Protein AF-0000000066495903 (afdb_homodimer)

Nearest PDB structures (foldseek):
  6xns-assembly1_A  TM=2.912E-01  e=2.378E+00  synthetic construct
  6xns-assembly1_B  TM=2.172E-01  e=1.341E+00  synthetic construct
  6xns-assembly2_F  TM=2.057E-01  e=2.689E+00  synthetic construct
  6xns-assembly2_D  TM=1.810E-01  e=4.049E+00  synthetic construct
  6xns-assembly1_A  TM=2.595E-01  e=2.018E+00  synthetic construct

Sequence (1382 aa):
MELNKRRVPLDKRKRTEISCDKCKSRKQKCNRVLGEPQCRYCQTHGILCSTTKPRKQRLYGSDETLRNRLTLLESLVKGLVPDANLSSNDEMVKLGKSLGIPLPIDETATDAEAKHETSVAQEDEYSLSLFPDQQGQIQYIGPSSSFEFHRKLRMLLGSYVNFEFTMFGRNAADQSTISETSAIGQTGSGKDRRGNGELGNVLNDCSSLSNLVRKHDGPVLDALVDTYFDIIHSDFPVLHEASFREAYEIWSATGSTTDPAWLCGLLCALILSRRVIAIVVPEDVEMRWWRYVQALLPAVLFTTNLSTIQALMLSALHLHNTNHRDACWNLTGIAVRVAFAVGLHRDEVKHLQGPLRRELGKQLWWTLYTFEQMQVSSYDRPSAIGDVAISTSHPNERIIGFAGHYPQDFMKWSQQLAVLLASTCKALNKAGTGIMSGEEAYSRPLSPEAGILRDLSRWKESLPQHLRLDVADSLAPSYQRPVLLLHAQFNYIVVLISKPALWRRAVLLSRDYKETFPQNLHTVSETCVDSARTLGRLMRKLEAFSQFNALTWWDIFYTLISSMVLVLDILCSVKKHGSRSSPDSQILLRELAELVTRQLQNPRMPGTMRTWAIVVADLSSITDKFGSITQSCIGSSEGFGNWHLSDAGSPYTFPKNPIGTSPTEPITSDDFNLTFAPVASRLNDKMWSSKMELNKRRVPLDKRKRTEISCDKCKSRKQKCNRVLGEPQCRYCQTHGILCSTTKPRKQRLYGSDETLRNRLTLLESLVKGLVPDANLSSNDEMVKLGKSLGIPLPIDETATDAEAKHETSVAQEDEYSLSLFPDQQGQIQYIGPSSSFEFHRKLRMLLGSYVNFEFTMFGRNAADQSTISETSAIGQTGSGKDRRGNGELGNVLNDCSSLSNLVRKHDGPVLDALVDTYFDIIHSDFPVLHEASFREAYEIWSATGSTTDPAWLCGLLCALILSRRVIAIVVPEDVEMRWWRYVQALLPAVLFTTNLSTIQALMLSALHLHNTNHRDACWNLTGIAVRVAFAVGLHRDEVKHLQGPLRRELGKQLWWTLYTFEQMQVSSYDRPSAIGDVAISTSHPNERIIGFAGHYPQDFMKWSQQLAVLLASTCKALNKAGTGIMSGEEAYSRPLSPEAGILRDLSRWKESLPQHLRLDVADSLAPSYQRPVLLLHAQFNYIVVLISKPALWRRAVLLSRDYKETFPQNLHTVSETCVDSARTLGRLMRKLEAFSQFNALTWWDIFYTLISSMVLVLDILCSVKKHGSRSSPDSQILLRELAELVTRQLQNPRMPGTMRTWAIVVADLSSITDKFGSITQSCIGSSEGFGNWHLSDAGSPYTFPKNPIGTSPTEPITSDDFNLTFAPVASRLNDKMWSSK

Radius of gyration: 35.25 Å; Cα contacts (8 Å, |Δi|>4): 1689; chains: 2; bounding box: 107×124×88 Å

Secondary structure (DSSP, 8-state):
---------GGG--------HHHHHTT------TT-SS-HHHHHTT------S---------HHHHHHHHHHHHHHHHHHSTT---SSHHHHHHHHHHHT------TTTTTTTTHHHHHHHHHTTS--EEEE-TTS-EEEE-TTSHHHHHHHHHHHTT-------TTB-S-TT------TTSS----S-S---TTTTSTTEEE--HHHHHHHHHHHHHHHHHHHHHHIIIIITTTS--S-HHHHHHHHHHHHHH-----HHHHHHHHHHHHHHHTT-SS---HHHHHHHHHHHHHHHHHHHT--SHHHHHHHHHHHHHHHHTTBHHHHHHHHHHHHHHHHHHTTT-TTS--S--HHHHHHHHHHHHHHHHHHHHHHHHHT---SSTT----PPPPPHHHHT-TTTS-TTHHHHHHHHHHHHHHHHHHHHHIIIIIS-STTTTTSTTSHHHHHHHHHHHHHHH--GGGSGGGGGGS-HHHHHHHHHHHHHHHHHHHHHHHHHHHHHHHHHHTT--SPPPHHHHHHHHHHHHHHHHHHHHHHHHHHTT----SSSSHHHHHHHHHHHHHHHHHHHHHHHTT---HHHHHHHHHHHHHHHHHTT-TT--HHHHHHHHHHHHHHHHHHHHHHHHHHTTS--TT-------SS------------S-------S------------------S---/---------GGG--------HHHHHTT------TT-SS-HHHHHHT------S---------HHHHHHHHHHHHHHHHHHSTT---SSHHHHHHHHHHHT------TTTTTTTTTTHHHHHHHTT---EEEE-TTS-EEEE-TTSHHHHHHHHHHHTT-------TTB-S-TT------TTSSS---S-S----STTSTTEEE--HHHHHHHHHHHHHHHHHHHHHHIIIIITTTS--S-HHHHHHHHHHHHHH-----HHHHHHHHHHHHHHHTT-SS---HHHHHHHHHHHHHHHHHHHT--SHHHHHHHHHHHHHHHHTTBHHHHHHHHHHHHHHHHHHTTT-S-S--S--HHHHHHHHHHHHHHHHHHHHHHHHHT---SSTT----PPPPPHHHHT-TTTS-TTHHHHHHHHHHHHHHHHHHHHHIIIIIS-STTTTTSTTSHHHHHHHHHHHHHHH--GGGSGGGGGGS-HHHHHHHHHHHHHHHHHHHHHHHHHHHHHHHHHHTT--SPPPHHHHHHHHHHHHHHHHHHHHHHHHHHTT----SSSSHHHHHHHHHHHHHHHHHHHHHHHTT---HHHHHHHHHHHHHHHHHTT-TT--HHHHHHHHHHHHHHHHHHHHHHHHHHTTS--TT--------S------------S-------STT---------------TT---

Organism: Paracoccidioides lutzii (strain ATCC MYA-826 / Pb01) (NCBI:txid502779)

Foldseek 3Di:
DPPDLPDPPPVVPPDVPAAFPVCVVLVHDFQDDPPDLATPVCVVVVHRRHRPDDDPPPQDDDVVSVVVVVVVVVVVVCVVVVPQDPPDPVSVVVVCVVVVNDDPPCPVPVCVVVCVVVLVVLVVVFPFDWAAAQQRDTDTFGCLAPVVLLCVLCVLLVNNPSPNLLLAPDDPLDDPPPPPPDDPDPDDDPDDPPPPVPPPDDDLAQFVVLLVCCVPPVVCLVQLLVLLVVFPCLQQVLDQNVVLVVVVVVCNVPSGDRDLLSLLLSLLSSLLSCLPGPDHDDPVSNSVSVNSNVSSLVVLLPDADSSSLSSLQSVLLVCSQFSNNVVSLVSLLSSVVSLVVVPLQELPPPDPDDLLVNLSSLSNVQSSLQVQLVSCLNRLDAGSNHPDDGPRAHHDCVSSVCPQQEPPCLRVLLSLLSVLSVLLSVLSSVVSVPPVRDPPQLVPCPHSLVVSVVVLVVSLVSDDPCLHPVCLVVDDLSHNVSSLVSLLSSLVSLLSSLVVLLVVLLVCLVVVNVDDDSPSSVVSLVSNLVSLLSSLVSLVVCVVSVNRDLARDCSLVSLLSSLSSLLSQQSSCCSVVPQDGPVSSLVSLVVSLVVLVVVLVSPSRHDNSNVSSVSSNVSNVSSVVSSVVSVPPVPPPPDPDDVPPPVPPPDPPPPPPPPDDDDPPPPDDDPPPPPPPCPDDDPDDPDDDDD/DPDDPPPPPPVVPPDVPAAFPVCVVLVHDFQDDPPDQATPVCVVVVHRRHRPDDDPPDQDDDVVSVVVVVVVVVVVVCVVVVPQDPPDPVSVVVVCVVVVNDDPPCPVPVCVVVCVVVLVVLVVVQPFDWAAAQQRDTDTFGCLAPVVLLCVLCVLLVNNPPPNLLLAPDDPLDDPPPPPPDDPDPDDDPPDPVPPVPPPDDDLAQFVVLLVCCVPPVVCLVQLLVLLVVFPCLQQVLDQNVVLVVVVVVCNVPSGDRDLLNLLLSLLSSLLSCLPGPDHDDPVSNSVSVNSNVSSLVVLLPDQDSSSLSSLQSVLLVCSQFSNNVVSLVSLLSSVVSLVVVPLQELPPPDPDDLLVNLSSLSNVQSSLQVQLVSCLNRLDAGSNHPDDGPRAHHDCVSSVCPQQEPPCLRVLLSLLSVLSVLLSVLSSVVSVPPVPDPPQLVPCPHSLVVSVVVLVVSLVSDDPCLHPVCLVVDDLSHNVSSLVSLLSSLVSLLSSLVVLLVVLLVCLVVVNVDDDSPSSVVSLVSNLVSLLSSLVSLVVCVVSVNRDLARDCSLVSLLSSLSSLLSQQSSCCSVVPQDGPVSSLVSLVVSLVVLVVVLVSPSRHDNSNVSSVSSNVSNVSSVVVSVVSVPPVPPPPDPDDVPVPVPPPDPPPPPPPPDDDDPDPPDDDPPPPPPPPDDPPPDDPDPPDD

Structure (mmCIF, N/CA/C/O backbone):
data_AF-0000000066495903-model_v1
#
loop_
_entity.id
_entity.type
_entity.pdbx_description
1 polymer 'Zn(2)-C6 fungal-type domain-containing protein'
#
loop_
_atom_site.group_PDB
_atom_site.id
_atom_site.type_symbol
_atom_site.label_atom_id
_atom_site.label_alt_id
_atom_site.label_comp_id
_atom_site.label_asym_id
_atom_site.label_entity_id
_atom_site.label_seq_id
_atom_site.pdbx_PDB_ins_code
_atom_site.Cartn_x
_atom_site.Cartn_y
_atom_site.Cartn_z
_atom_site.occupancy
_atom_site.B_iso_or_equiv
_atom_site.auth_seq_id
_atom_site.auth_comp_id
_atom_site.auth_asym_id
_atom_site.auth_atom_id
_atom_site.pdbx_PDB_model_num
ATOM 1 N N . MET A 1 1 ? -7.844 4.574 45.156 1 22.88 1 MET A N 1
ATOM 2 C CA . MET A 1 1 ? -8.734 5.664 44.812 1 22.88 1 MET A CA 1
ATOM 3 C C . MET A 1 1 ? -9.367 5.41 43.438 1 22.88 1 MET A C 1
ATOM 5 O O . MET A 1 1 ? -8.664 5.219 42.438 1 22.88 1 MET A O 1
ATOM 9 N N . GLU A 1 2 ? -10.562 4.844 43.344 1 25.75 2 GLU A N 1
ATOM 10 C CA . GLU A 1 2 ? -11.328 4.156 42.312 1 25.75 2 GLU A CA 1
ATOM 11 C C . GLU A 1 2 ? -11.805 5.133 41.25 1 25.75 2 GLU A C 1
ATOM 13 O O . GLU A 1 2 ? -12.539 6.074 41.531 1 25.75 2 GLU A O 1
ATOM 18 N N . LEU A 1 3 ? -11.008 5.586 40.438 1 28.94 3 LEU A N 1
ATOM 19 C CA . LEU A 1 3 ? -11.047 6.801 39.625 1 28.94 3 LEU A CA 1
ATOM 20 C C . LEU A 1 3 ? -12.336 6.867 38.812 1 28.94 3 LEU A C 1
ATOM 22 O O . LEU A 1 3 ? -12.719 5.887 38.156 1 28.94 3 LEU A O 1
ATOM 26 N N . ASN A 1 4 ? -13.258 7.73 39.156 1 26.55 4 ASN A N 1
ATOM 27 C CA . ASN A 1 4 ? -14.648 8.094 38.938 1 26.55 4 ASN A CA 1
ATOM 28 C C . ASN A 1 4 ? -14.938 8.344 37.469 1 26.55 4 ASN A C 1
ATOM 30 O O . ASN A 1 4 ? -14.422 9.297 36.906 1 26.55 4 ASN A O 1
ATOM 34 N N . LYS A 1 5 ? -15.125 7.395 36.688 1 34 5 LYS A N 1
ATOM 35 C CA . LYS A 1 5 ? -15.609 7.453 35.312 1 34 5 LYS A CA 1
ATOM 36 C C . LYS A 1 5 ? -16.812 8.367 35.219 1 34 5 LYS A C 1
ATOM 38 O O . LYS A 1 5 ? -17.859 8.117 35.812 1 34 5 LYS A O 1
ATOM 43 N N . ARG A 1 6 ? -16.703 9.672 35 1 35.19 6 ARG A N 1
ATOM 44 C CA . ARG A 1 6 ? -17.766 10.68 35.062 1 35.19 6 ARG A CA 1
ATOM 45 C C . ARG A 1 6 ? -18.906 10.312 34.094 1 35.19 6 ARG A C 1
ATOM 47 O O . ARG A 1 6 ? -18.797 10.516 32.906 1 35.19 6 ARG A O 1
ATOM 54 N N . ARG A 1 7 ? -19.609 9.219 34.281 1 35.81 7 ARG A N 1
ATOM 55 C CA . ARG A 1 7 ? -20.875 8.883 33.625 1 35.81 7 ARG A CA 1
ATOM 56 C C . ARG A 1 7 ? -21.906 9.984 33.812 1 35.81 7 ARG A C 1
ATOM 58 O O . ARG A 1 7 ? -22 10.555 34.906 1 35.81 7 ARG A O 1
ATOM 65 N N . VAL A 1 8 ? -22.25 10.734 32.875 1 39.47 8 VAL A N 1
ATOM 66 C CA . VAL A 1 8 ? -23.344 11.664 33.156 1 39.47 8 VAL A CA 1
ATOM 67 C C . VAL A 1 8 ? -24.422 10.977 34 1 39.47 8 VAL A C 1
ATOM 69 O O . VAL A 1 8 ? -24.719 9.797 33.812 1 39.47 8 VAL A O 1
ATOM 72 N N . PRO A 1 9 ? -24.625 11.438 35.062 1 39.84 9 PRO A N 1
ATOM 73 C CA . PRO A 1 9 ? -25.625 10.82 35.938 1 39.84 9 PRO A CA 1
ATOM 74 C C . PRO A 1 9 ? -26.953 10.562 35.25 1 39.84 9 PRO A C 1
ATOM 76 O O . PRO A 1 9 ? -27.297 11.258 34.281 1 39.84 9 PRO A O 1
ATOM 79 N N . LEU A 1 10 ? -27.641 9.484 35.375 1 38.97 10 LEU A N 1
ATOM 80 C CA . LEU A 1 10 ? -28.875 9.039 34.75 1 38.97 10 LEU A CA 1
ATOM 81 C C . LEU A 1 10 ? -29.891 10.18 34.719 1 38.97 10 LEU A C 1
ATOM 83 O O . LEU A 1 10 ? -30.656 10.297 33.75 1 38.97 10 LEU A O 1
ATOM 87 N N . ASP A 1 11 ? -29.828 11.047 35.719 1 37.88 11 ASP A N 1
ATOM 88 C CA . ASP A 1 11 ? -30.844 12.086 35.938 1 37.88 11 ASP A CA 1
ATOM 89 C C . ASP A 1 11 ? -30.703 13.203 34.906 1 37.88 11 ASP A C 1
ATOM 91 O O . ASP A 1 11 ? -31.656 13.945 34.656 1 37.88 11 ASP A O 1
ATOM 95 N N . LYS A 1 12 ? -29.531 13.5 34.531 1 42.06 12 LYS A N 1
ATOM 96 C CA . LYS A 1 12 ? -29.359 14.664 33.688 1 42.06 12 LYS A CA 1
ATOM 97 C C . LYS A 1 12 ? -29.344 14.273 32.188 1 42.06 12 LYS A C 1
ATOM 99 O O . LYS A 1 12 ? -29.078 15.102 31.328 1 42.06 12 LYS A O 1
ATOM 104 N N . ARG A 1 13 ? -29.422 13.094 31.812 1 40.41 13 ARG A N 1
ATOM 105 C CA . ARG A 1 13 ? -29.672 12.531 30.5 1 40.41 13 ARG A CA 1
ATOM 106 C C . ARG A 1 13 ? -31.062 12.883 30 1 40.41 13 ARG A C 1
ATOM 108 O O . ARG A 1 13 ? -32.062 12.297 30.438 1 40.41 13 ARG A O 1
ATOM 115 N N . LYS A 1 14 ? -31.344 14.117 29.641 1 39.81 14 LYS A N 1
ATOM 116 C CA . LYS A 1 14 ? -32.656 14.547 29.172 1 39.81 14 LYS A CA 1
ATOM 117 C C . LYS A 1 14 ? -33 13.867 27.844 1 39.81 14 LYS A C 1
ATOM 119 O O . LYS A 1 14 ? -32.375 14.109 26.828 1 39.81 14 LYS A O 1
ATOM 124 N N . ARG A 1 15 ? -33.406 12.656 27.812 1 40.16 15 ARG A N 1
ATOM 125 C CA . ARG A 1 15 ? -34 11.969 26.656 1 40.16 15 ARG A CA 1
ATOM 126 C C . ARG A 1 15 ? -35.188 12.758 26.109 1 40.16 15 ARG A C 1
ATOM 128 O O . ARG A 1 15 ? -36.094 13.156 26.859 1 40.16 15 ARG A O 1
ATOM 135 N N . THR A 1 16 ? -35.094 13.469 25.125 1 43.75 16 THR A N 1
ATOM 136 C CA . THR A 1 16 ? -36.312 14.016 24.594 1 43.75 16 THR A CA 1
ATOM 137 C C . THR A 1 16 ? -37.344 12.906 24.328 1 43.75 16 THR A C 1
ATOM 139 O O . THR A 1 16 ? -37.062 11.992 23.531 1 43.75 16 THR A O 1
ATOM 142 N N . GLU A 1 17 ? -38.188 12.453 25.203 1 50.59 17 GLU A N 1
ATOM 143 C CA . GLU A 1 17 ? -39.156 11.344 25.266 1 50.59 17 GLU A CA 1
ATOM 144 C C . GLU A 1 17 ? -40.094 11.367 24.078 1 50.59 17 GLU A C 1
ATOM 146 O O . GLU A 1 17 ? -40.469 10.312 23.562 1 50.59 17 GLU A O 1
ATOM 151 N N . ILE A 1 18 ? -40.688 12.586 23.641 1 57.31 18 ILE A N 1
ATOM 152 C CA . ILE A 1 18 ? -41.75 12.641 22.641 1 57.31 18 ILE A CA 1
ATOM 153 C C . ILE A 1 18 ? -41.438 13.734 21.625 1 57.31 18 ILE A C 1
ATOM 155 O O . ILE A 1 18 ? -41.219 14.891 21.984 1 57.31 18 ILE A O 1
ATOM 159 N N . SER A 1 19 ? -41.031 13.406 20.438 1 63.47 19 SER A N 1
ATOM 160 C CA . SER A 1 19 ? -40.906 14.375 19.359 1 63.47 19 SER A CA 1
ATOM 161 C C . SER A 1 19 ? -42.25 14.664 18.688 1 63.47 19 SER A C 1
ATOM 163 O O . SER A 1 19 ? -43.062 13.766 18.5 1 63.47 19 SER A O 1
ATOM 165 N N . CYS A 1 20 ? -42.562 15.859 18.391 1 70.25 20 CYS A N 1
ATOM 166 C CA . CYS A 1 20 ? -43.844 16.25 17.844 1 70.25 20 CYS A CA 1
ATOM 167 C C . CYS A 1 20 ? -43.938 15.906 16.359 1 70.25 20 CYS A C 1
ATOM 169 O O . CYS A 1 20 ? -42.938 15.664 15.719 1 70.25 20 CYS A O 1
ATOM 171 N N . ASP A 1 21 ? -45.094 15.617 15.758 1 71.06 21 ASP A N 1
ATOM 172 C CA . ASP A 1 21 ? -45.375 15.211 14.383 1 71.06 21 ASP A CA 1
ATOM 173 C C . ASP A 1 21 ? -44.688 16.141 13.383 1 71.06 21 ASP A C 1
ATOM 175 O O . ASP A 1 21 ? -44.219 15.695 12.328 1 71.06 21 ASP A O 1
ATOM 179 N N . LYS A 1 22 ? -44.531 17.391 13.734 1 70.19 22 LYS A N 1
ATOM 180 C CA . LYS A 1 22 ? -43.875 18.359 12.852 1 70.19 22 LYS A CA 1
ATOM 181 C C . LYS A 1 22 ? -42.375 18.203 12.867 1 70.19 22 LYS A C 1
ATOM 183 O O . LYS A 1 22 ? -41.719 18.25 11.812 1 70.19 22 LYS A O 1
ATOM 188 N N . CYS A 1 23 ? -41.906 17.922 13.984 1 68.25 23 CYS A N 1
ATOM 189 C CA . CYS A 1 23 ? -40.469 17.703 14.07 1 68.25 23 CYS A CA 1
ATOM 190 C C . CYS A 1 23 ? -40.094 16.344 13.492 1 68.25 23 CYS A C 1
ATOM 192 O O . CYS A 1 23 ? -39.031 16.219 12.875 1 68.25 23 CYS A O 1
ATOM 194 N N . LYS A 1 24 ? -40.938 15.375 13.641 1 67.69 24 LYS A N 1
ATOM 195 C CA . LYS A 1 24 ? -40.781 14.07 12.992 1 67.69 24 LYS A CA 1
ATOM 196 C C . LYS A 1 24 ? -40.812 14.211 11.469 1 67.69 24 LYS A C 1
ATOM 198 O O . LYS A 1 24 ? -40.031 13.578 10.773 1 67.69 24 LYS A O 1
ATOM 203 N N . SER A 1 25 ? -41.75 14.984 11.008 1 66.44 25 SER A N 1
ATOM 204 C CA . SER A 1 25 ? -41.938 15.203 9.578 1 66.44 25 SER A CA 1
ATOM 205 C C . SER A 1 25 ? -40.781 15.992 8.992 1 66.44 25 SER A C 1
ATOM 207 O O . SER A 1 25 ? -40.375 15.766 7.852 1 66.44 25 SER A O 1
ATOM 209 N N . ARG A 1 26 ? -40.125 16.734 9.836 1 62.94 26 ARG A N 1
ATOM 210 C CA . ARG A 1 26 ? -39 17.594 9.414 1 62.94 26 ARG A CA 1
ATOM 211 C C . ARG A 1 26 ? -37.656 16.953 9.75 1 62.94 26 ARG A C 1
ATOM 213 O O . ARG A 1 26 ? -36.625 17.531 9.453 1 62.94 26 ARG A O 1
ATOM 220 N N . LYS A 1 27 ? -37.75 15.727 10.344 1 59.56 27 LYS A N 1
ATOM 221 C CA . LYS A 1 27 ? -36.625 14.898 10.805 1 59.56 27 LYS A CA 1
ATOM 222 C C . LYS A 1 27 ? -35.625 15.727 11.562 1 59.56 27 LYS A C 1
ATOM 224 O O . LYS A 1 27 ? -34.406 15.578 11.352 1 59.56 27 LYS A O 1
ATOM 229 N N . GLN A 1 28 ? -36.094 16.641 12.5 1 64.69 28 GLN A N 1
ATOM 230 C CA . GLN A 1 28 ? -35.312 17.453 13.398 1 64.69 28 GLN A CA 1
ATOM 231 C C . GLN A 1 28 ? -35.5 17.047 14.852 1 64.69 28 GLN A C 1
ATOM 233 O O . GLN A 1 28 ? -36.5 16.391 15.188 1 64.69 28 GLN A O 1
ATOM 238 N N . LYS A 1 29 ? -34.375 17.219 15.633 1 64.31 29 LYS A N 1
ATOM 239 C CA . LYS A 1 29 ? -34.5 17 17.062 1 64.31 29 LYS A CA 1
ATOM 240 C C . LYS A 1 29 ? -35.562 17.938 17.656 1 64.31 29 LYS A C 1
ATOM 242 O O . LYS A 1 29 ? -35.469 19.156 17.516 1 64.31 29 LYS A O 1
ATOM 247 N N . CYS A 1 30 ? -36.469 17.359 18.219 1 63.19 30 CYS A N 1
ATOM 248 C CA . CYS A 1 30 ? -37.562 18.094 18.859 1 63.19 30 CYS A CA 1
ATOM 249 C C . CYS A 1 30 ? -37.125 18.625 20.219 1 63.19 30 CYS A C 1
ATOM 251 O O . CYS A 1 30 ? -36.75 17.859 21.109 1 63.19 30 CYS A O 1
ATOM 253 N N . ASN A 1 31 ? -36.781 19.766 20.375 1 65.56 31 ASN A N 1
ATOM 254 C CA . ASN A 1 31 ? -36.438 20.406 21.641 1 65.56 31 ASN A CA 1
ATOM 255 C C . ASN A 1 31 ? -37.688 20.781 22.438 1 65.56 31 ASN A C 1
ATOM 257 O O . ASN A 1 31 ? -38.125 21.938 22.406 1 65.56 31 ASN A O 1
ATOM 261 N N . ARG A 1 32 ? -38.281 19.734 22.938 1 62.66 32 ARG A N 1
ATOM 262 C CA . ARG A 1 32 ? -39.438 19.922 23.828 1 62.66 32 ARG A CA 1
ATOM 263 C C . ARG A 1 32 ? -39 19.797 25.281 1 62.66 32 ARG A C 1
ATOM 265 O O . ARG A 1 32 ? -38.5 18.766 25.703 1 62.66 32 ARG A O 1
ATOM 272 N N . VAL A 1 33 ? -38.938 20.844 26.078 1 60.06 33 VAL A N 1
ATOM 273 C CA . VAL A 1 33 ? -38.656 20.797 27.516 1 60.06 33 VAL A CA 1
ATOM 274 C C . VAL A 1 33 ? -39.719 19.969 28.219 1 60.06 33 VAL A C 1
ATOM 276 O O . VAL A 1 33 ? -40.906 20.047 27.891 1 60.06 33 VAL A O 1
ATOM 279 N N . LEU A 1 34 ? -39.469 19.094 29.141 1 58.53 34 LEU A N 1
ATOM 280 C CA . LEU A 1 34 ? -40.375 18.234 29.906 1 58.53 34 LEU A CA 1
ATOM 281 C C . LEU A 1 34 ? -41.438 19.078 30.609 1 58.53 34 LEU A C 1
ATOM 283 O O . LEU A 1 34 ? -41.094 20.016 31.344 1 58.53 34 LEU A O 1
ATOM 287 N N . GLY A 1 35 ? -42.719 18.953 30.25 1 64.25 35 GLY A N 1
ATOM 288 C CA . GLY A 1 35 ? -43.875 19.609 30.875 1 64.25 35 GLY A CA 1
ATOM 289 C C . GLY A 1 35 ? -44.5 20.656 30 1 64.25 35 GLY A C 1
ATOM 290 O O . GLY A 1 35 ? -45.594 21.141 30.281 1 64.25 35 GLY A O 1
ATOM 291 N N . GLU A 1 36 ? -43.781 21.016 28.844 1 66.25 36 GLU A N 1
ATOM 292 C CA . GLU A 1 36 ? -44.375 22.031 27.984 1 66.25 36 GLU A CA 1
ATOM 293 C C . GLU A 1 36 ? -45.188 21.375 26.859 1 66.25 36 GLU A C 1
ATOM 295 O O . GLU A 1 36 ? -44.781 20.344 26.328 1 66.25 36 GLU A O 1
ATOM 300 N N . PRO A 1 37 ? -46.281 21.703 26.531 1 71.19 37 PRO A N 1
ATOM 301 C CA . PRO A 1 37 ? -47.156 21.078 25.547 1 71.19 37 PRO A CA 1
ATOM 302 C C . PRO A 1 37 ? -46.656 21.219 24.125 1 71.19 37 PRO A C 1
ATOM 304 O O . PRO A 1 37 ? -47.062 20.453 23.234 1 71.19 37 PRO A O 1
ATOM 307 N N . GLN A 1 38 ? -45.719 22.156 23.828 1 73.56 38 GLN A N 1
ATOM 308 C CA . GLN A 1 38 ? -45.25 22.422 22.469 1 73.56 38 GLN A CA 1
ATOM 309 C C . GLN A 1 38 ? -43.719 22.453 22.422 1 73.56 38 GLN A C 1
ATOM 311 O O . GLN A 1 38 ? -43.062 22.828 23.391 1 73.56 38 GLN A O 1
ATOM 316 N N . CYS A 1 39 ? -43.125 21.859 21.344 1 73.62 39 CYS A N 1
ATOM 317 C CA . CYS A 1 39 ? -41.688 21.922 21.172 1 73.62 39 CYS A CA 1
ATOM 318 C C . CYS A 1 39 ? -41.281 23.297 20.656 1 73.62 39 CYS A C 1
ATOM 320 O O . CYS A 1 39 ? -42.094 24.062 20.172 1 73.62 39 CYS A O 1
ATOM 322 N N . ARG A 1 40 ? -40.031 23.734 20.891 1 73.19 40 ARG A N 1
ATOM 323 C CA . ARG A 1 40 ? -39.562 25.078 20.578 1 73.19 40 ARG A CA 1
ATOM 324 C C . ARG A 1 40 ? -39.844 25.438 19.125 1 73.19 40 ARG A C 1
ATOM 326 O O . ARG A 1 40 ? -40.219 26.562 18.812 1 73.19 40 ARG A O 1
ATOM 333 N N . TYR A 1 41 ? -39.812 24.562 18.281 1 73.12 41 TYR A N 1
ATOM 334 C CA . TYR A 1 41 ? -40.062 24.797 16.859 1 73.12 41 TYR A CA 1
ATOM 335 C C . TYR A 1 41 ? -41.531 25.109 16.609 1 73.12 41 TYR A C 1
ATOM 337 O O . TYR A 1 41 ? -41.844 26.078 15.938 1 73.12 41 TYR A O 1
ATOM 345 N N . CYS A 1 42 ? -42.219 24.25 17.078 1 74.75 42 CYS A N 1
ATOM 346 C CA . CYS A 1 42 ? -43.656 24.422 16.891 1 74.75 42 CYS A CA 1
ATOM 347 C C . CYS A 1 42 ? -44.125 25.719 17.562 1 74.75 42 CYS A C 1
ATOM 349 O O . CYS A 1 42 ? -45.031 26.406 17.031 1 74.75 42 CYS A O 1
ATOM 351 N N . GLN A 1 43 ? -43.469 26.141 18.625 1 76.25 43 GLN A N 1
ATOM 352 C CA . GLN A 1 43 ? -43.781 27.375 19.328 1 76.25 43 GLN A CA 1
ATOM 353 C C . GLN A 1 43 ? -43.438 28.594 18.484 1 76.25 43 GLN A C 1
ATOM 355 O O . GLN A 1 43 ? -44.219 29.531 18.375 1 76.25 43 GLN A O 1
ATOM 360 N N . THR A 1 44 ? -42.344 28.469 17.875 1 73.06 44 THR A N 1
ATOM 361 C CA . THR A 1 44 ? -41.844 29.609 17.125 1 73.06 44 THR A CA 1
ATOM 362 C C . THR A 1 44 ? -42.625 29.797 15.82 1 73.06 44 THR A C 1
ATOM 364 O O . THR A 1 44 ? -42.812 30.922 15.359 1 73.06 44 THR A O 1
ATOM 367 N N . HIS A 1 45 ? -43.125 28.766 15.242 1 72.31 45 HIS A N 1
ATOM 368 C CA . HIS A 1 45 ? -43.812 28.844 13.953 1 72.31 45 HIS A CA 1
ATOM 369 C C . HIS A 1 45 ? -45.312 28.766 14.125 1 72.31 45 HIS A C 1
ATOM 371 O O . HIS A 1 45 ? -46.062 28.688 13.133 1 72.31 45 HIS A O 1
ATOM 377 N N . GLY A 1 46 ? -45.75 28.766 15.242 1 71.81 46 GLY A N 1
ATOM 378 C CA . GLY A 1 46 ? -47.156 28.812 15.562 1 71.81 46 GLY A CA 1
ATOM 379 C C . GLY A 1 46 ? -47.938 27.594 15.094 1 71.81 46 GLY A C 1
ATOM 380 O O . GLY A 1 46 ? -49.062 27.703 14.672 1 71.81 46 GLY A O 1
ATOM 381 N N . ILE A 1 47 ? -47.312 26.5 14.875 1 72.56 47 ILE A N 1
ATOM 382 C CA . ILE A 1 47 ? -47.969 25.266 14.438 1 72.56 47 ILE A CA 1
ATOM 383 C C . ILE A 1 47 ? -48.375 24.438 15.648 1 72.56 47 ILE A C 1
ATOM 385 O O . ILE A 1 47 ? -47.781 24.562 16.719 1 72.56 47 ILE A O 1
ATOM 389 N N . LEU A 1 48 ? -49.469 23.75 15.586 1 72.25 48 LEU A N 1
ATOM 390 C CA . LEU A 1 48 ? -49.938 22.859 16.641 1 72.25 48 LEU A CA 1
ATOM 391 C C . LEU A 1 48 ? -49 21.672 16.812 1 72.25 48 LEU A C 1
ATOM 393 O O . LEU A 1 48 ? -48.781 20.906 15.875 1 72.25 48 LEU A O 1
ATOM 397 N N . CYS A 1 49 ? -48.188 21.594 17.891 1 69.25 49 CYS A N 1
ATOM 398 C CA . CYS A 1 49 ? -47.219 20.547 18.172 1 69.25 49 CYS A CA 1
ATOM 399 C C . CYS A 1 49 ? -47.938 19.25 18.562 1 69.25 49 CYS A C 1
ATOM 401 O O . CYS A 1 49 ? -48.5 19.141 19.641 1 69.25 49 CYS A O 1
ATOM 403 N N . SER A 1 50 ? -48.281 18.438 17.625 1 72.5 50 SER A N 1
ATOM 404 C CA . SER A 1 50 ? -48.938 17.156 17.875 1 72.5 50 SER A CA 1
ATOM 405 C C . SER A 1 50 ? -47.969 15.992 17.75 1 72.5 50 SER A C 1
ATOM 407 O O . SER A 1 50 ? -46.938 16.094 17.047 1 72.5 50 SER A O 1
ATOM 409 N N . THR A 1 51 ? -47.938 15.117 18.672 1 62.94 51 THR A N 1
ATOM 410 C CA . THR A 1 51 ? -47.125 13.914 18.656 1 62.94 51 THR A CA 1
ATOM 411 C C . THR A 1 51 ? -47.969 12.688 18.328 1 62.94 51 THR A C 1
ATOM 413 O O . THR A 1 51 ? -48.281 11.891 19.203 1 62.94 51 THR A O 1
ATOM 416 N N . THR A 1 52 ? -48.656 12.742 17.141 1 66 52 THR A N 1
ATOM 417 C CA . THR A 1 52 ? -49.531 11.648 16.781 1 66 52 THR A CA 1
ATOM 418 C C . THR A 1 52 ? -48.781 10.578 15.992 1 66 52 THR A C 1
ATOM 420 O O . THR A 1 52 ? -49.219 9.422 15.945 1 66 52 THR A O 1
ATOM 423 N N . LYS A 1 53 ? -47.719 10.969 15.195 1 54.34 53 LYS A N 1
ATOM 424 C CA . LYS A 1 53 ? -47.062 10 14.32 1 54.34 53 LYS A CA 1
ATOM 425 C C . LYS A 1 53 ? -46.125 9.07 15.109 1 54.34 53 LYS A C 1
ATOM 427 O O . LYS A 1 53 ? -45.406 9.523 15.992 1 54.34 53 LYS A O 1
ATOM 432 N N . PRO A 1 54 ? -46.312 7.875 14.898 1 48.75 54 PRO A N 1
ATOM 433 C CA . PRO A 1 54 ? -45.5 6.926 15.664 1 48.75 54 PRO A CA 1
ATOM 434 C C . PRO A 1 54 ? -44 7.082 15.391 1 48.75 54 PRO A C 1
ATOM 436 O O . PRO A 1 54 ? -43.594 7.594 14.344 1 48.75 54 PRO A O 1
ATOM 439 N N . ARG A 1 55 ? -43.094 7.102 16.297 1 43.12 55 ARG A N 1
ATOM 440 C CA . ARG A 1 55 ? -41.625 7.168 16.25 1 43.12 55 ARG A CA 1
ATOM 441 C C . ARG A 1 55 ? -41.062 6.227 15.195 1 43.12 55 ARG A C 1
ATOM 443 O O . ARG A 1 55 ? -41.375 5.031 15.195 1 43.12 55 ARG A O 1
ATOM 450 N N . LYS A 1 56 ? -40.594 6.867 14.062 1 40.16 56 LYS A N 1
ATOM 451 C CA . LYS A 1 56 ? -39.844 5.973 13.172 1 40.16 56 LYS A CA 1
ATOM 452 C C . LYS A 1 56 ? -38.594 5.449 13.844 1 40.16 56 LYS A C 1
ATOM 454 O O . LYS A 1 56 ? -37.781 6.227 14.336 1 40.16 56 LYS A O 1
ATOM 459 N N . GLN A 1 57 ? -38.438 4.449 14.391 1 33.28 57 GLN A N 1
ATOM 460 C CA . GLN A 1 57 ? -37.25 3.812 14.992 1 33.28 57 GLN A CA 1
ATOM 461 C C . GLN A 1 57 ? -36.219 3.486 13.938 1 33.28 57 GLN A C 1
ATOM 463 O O . GLN A 1 57 ? -36.469 2.73 13 1 33.28 57 GLN A O 1
ATOM 468 N N . ARG A 1 58 ? -35.344 4.457 13.609 1 36.62 58 ARG A N 1
ATOM 469 C CA . ARG A 1 58 ? -34.219 4.219 12.688 1 36.62 58 ARG A CA 1
ATOM 470 C C . ARG A 1 58 ? -33.312 3.115 13.203 1 36.62 58 ARG A C 1
ATOM 472 O O . ARG A 1 58 ? -32.938 3.121 14.375 1 36.62 58 ARG A O 1
ATOM 479 N N . LEU A 1 59 ? -33.188 2.043 12.547 1 36.75 59 LEU A N 1
ATOM 480 C CA . LEU A 1 59 ? -32.375 0.879 12.875 1 36.75 59 LEU A CA 1
ATOM 481 C C . LEU A 1 59 ? -30.891 1.161 12.609 1 36.75 59 LEU A C 1
ATOM 483 O O . LEU A 1 59 ? -30.469 1.269 11.461 1 36.75 59 LEU A O 1
ATOM 487 N N . TYR A 1 60 ? -30.25 1.764 13.422 1 38.62 60 TYR A N 1
ATOM 488 C CA . TYR A 1 60 ? -28.812 1.96 13.492 1 38.62 60 TYR A CA 1
ATOM 489 C C . TYR A 1 60 ? -28.125 0.708 14.023 1 38.62 60 TYR A C 1
ATOM 491 O O . TYR A 1 60 ? -28.625 0.042 14.922 1 38.62 60 TYR A O 1
ATOM 499 N N . GLY A 1 61 ? -27.094 -0.16 13.125 1 40.72 61 GLY A N 1
ATOM 500 C CA . GLY A 1 61 ? -26.344 -1.274 13.68 1 40.72 61 GLY A CA 1
ATOM 501 C C . GLY A 1 61 ? -25.312 -1.839 12.719 1 40.72 61 GLY A C 1
ATOM 502 O O . GLY A 1 61 ? -25.312 -1.506 11.531 1 40.72 61 GLY A O 1
ATOM 503 N N . SER A 1 62 ? -24.234 -2.344 13.164 1 43.41 62 SER A N 1
ATOM 504 C CA . SER A 1 62 ? -23.219 -3.115 12.453 1 43.41 62 SER A CA 1
ATOM 505 C C . SER A 1 62 ? -23.859 -4.137 11.516 1 43.41 62 SER A C 1
ATOM 507 O O . SER A 1 62 ? -25.031 -4.477 11.672 1 43.41 62 SER A O 1
ATOM 509 N N . ASP A 1 63 ? -23.219 -4.379 10.492 1 46.97 63 ASP A N 1
ATOM 510 C CA . ASP A 1 63 ? -23.719 -5.438 9.617 1 46.97 63 ASP A CA 1
ATOM 511 C C . ASP A 1 63 ? -24.312 -6.582 10.438 1 46.97 63 ASP A C 1
ATOM 513 O O . ASP A 1 63 ? -25.359 -7.129 10.078 1 46.97 63 ASP A O 1
ATOM 517 N N . GLU A 1 64 ? -23.703 -6.812 11.453 1 49.94 64 GLU A N 1
ATOM 518 C CA . GLU A 1 64 ? -24.219 -7.844 12.352 1 49.94 64 GLU A CA 1
ATOM 519 C C . GLU A 1 64 ? -25.5 -7.391 13.031 1 49.94 64 GLU A C 1
ATOM 521 O O . GLU A 1 64 ? -26.438 -8.188 13.203 1 49.94 64 GLU A O 1
ATOM 526 N N . THR A 1 65 ? -25.484 -6.152 13.195 1 53.94 65 THR A N 1
ATOM 527 C CA . THR A 1 65 ? -26.672 -5.602 13.836 1 53.94 65 THR A CA 1
ATOM 528 C C . THR A 1 65 ? -27.844 -5.547 12.852 1 53.94 65 THR A C 1
ATOM 530 O O . THR A 1 65 ? -28.984 -5.844 13.211 1 53.94 65 THR A O 1
ATOM 533 N N . LEU A 1 66 ? -27.453 -5.332 11.688 1 59.16 66 LEU A N 1
ATOM 534 C CA . LEU A 1 66 ? -28.484 -5.273 10.656 1 59.16 66 LEU A CA 1
ATOM 535 C C . LEU A 1 66 ? -28.984 -6.672 10.305 1 59.16 66 LEU A C 1
ATOM 537 O O . LEU A 1 66 ? -30.188 -6.875 10.102 1 59.16 66 LEU A O 1
ATOM 541 N N . ARG A 1 67 ? -28.031 -7.438 10.359 1 61.41 67 ARG A N 1
ATOM 542 C CA . ARG A 1 67 ? -28.406 -8.82 10.094 1 61.41 67 ARG A CA 1
ATOM 543 C C . ARG A 1 67 ? -29.25 -9.398 11.227 1 61.41 67 ARG A C 1
ATOM 545 O O . ARG A 1 67 ? -30.203 -10.125 10.984 1 61.41 67 ARG A O 1
ATOM 552 N N . ASN A 1 68 ? -28.766 -9.023 12.312 1 63 68 ASN A N 1
ATOM 553 C CA . ASN A 1 68 ? -29.562 -9.422 13.461 1 63 68 ASN A CA 1
ATOM 554 C C . ASN A 1 68 ? -30.938 -8.781 13.43 1 63 68 ASN A C 1
ATOM 556 O O . ASN A 1 68 ? -31.938 -9.438 13.742 1 63 68 ASN A O 1
ATOM 560 N N . ARG A 1 69 ? -30.922 -7.637 13.008 1 69.25 69 ARG A N 1
ATOM 561 C CA . ARG A 1 69 ? -32.188 -6.898 12.891 1 69.25 69 ARG A CA 1
ATOM 562 C C . ARG A 1 69 ? -33.062 -7.477 11.789 1 69.25 69 ARG A C 1
ATOM 564 O O . ARG A 1 69 ? -34.281 -7.621 11.961 1 69.25 69 ARG A O 1
ATOM 571 N N . LEU A 1 70 ? -32.406 -7.797 10.805 1 71.88 70 LEU A N 1
ATOM 572 C CA . LEU A 1 70 ? -33.094 -8.422 9.688 1 71.88 70 LEU A CA 1
ATOM 573 C C . LEU A 1 70 ? -33.688 -9.766 10.102 1 71.88 70 LEU A C 1
ATOM 575 O O . LEU A 1 70 ? -34.844 -10.07 9.781 1 71.88 70 LEU A O 1
ATOM 579 N N . THR A 1 71 ? -32.875 -10.438 10.82 1 71.94 71 THR A N 1
ATOM 580 C CA . THR A 1 71 ? -33.312 -11.734 11.297 1 71.94 71 THR A CA 1
ATOM 581 C C . THR A 1 71 ? -34.469 -11.578 12.273 1 71.94 71 THR A C 1
ATOM 583 O O . THR A 1 71 ? -35.438 -12.367 12.242 1 71.94 71 THR A O 1
ATOM 586 N N . LEU A 1 72 ? -34.344 -10.633 13.023 1 72.56 72 LEU A N 1
ATOM 587 C CA . LEU A 1 72 ? -35.438 -10.344 13.977 1 72.56 72 LEU A CA 1
ATOM 588 C C . LEU A 1 72 ? -36.688 -9.906 13.25 1 72.56 72 LEU A C 1
ATOM 590 O O . LEU A 1 72 ? -37.781 -10.375 13.57 1 72.56 72 LEU A O 1
ATOM 594 N N . LEU A 1 73 ? -36.469 -9.18 12.25 1 77 73 LEU A N 1
ATOM 595 C CA . LEU A 1 73 ? -37.625 -8.641 11.508 1 77 73 LEU A CA 1
ATOM 596 C C . LEU A 1 73 ? -38.25 -9.719 10.648 1 77 73 LEU A C 1
ATOM 598 O O . LEU A 1 73 ? -39.5 -9.797 10.555 1 77 73 LEU A O 1
ATOM 602 N N . GLU A 1 74 ? -37.469 -10.43 10.141 1 76.19 74 GLU A N 1
ATOM 603 C CA . GLU A 1 74 ? -37.969 -11.547 9.359 1 76.19 74 GLU A CA 1
ATOM 604 C C . GLU A 1 74 ? -38.75 -12.516 10.242 1 76.19 74 GLU A C 1
ATOM 606 O O . GLU A 1 74 ? -39.812 -13 9.852 1 76.19 74 GLU A O 1
ATOM 611 N N . SER A 1 75 ? -38.188 -12.711 11.383 1 75.31 75 SER A N 1
ATOM 612 C CA . SER A 1 75 ? -38.875 -13.57 12.336 1 75.31 75 SER A CA 1
ATOM 613 C C . SER A 1 75 ? -40.188 -12.961 12.781 1 75.31 75 SER A C 1
ATOM 615 O O . SER A 1 75 ? -41.188 -13.664 12.961 1 75.31 75 SER A O 1
ATOM 617 N N . LEU A 1 76 ? -40.188 -11.789 12.914 1 77.5 76 LEU A N 1
ATOM 618 C CA . LEU A 1 76 ? -41.406 -11.086 13.312 1 77.5 76 LEU A CA 1
ATOM 619 C C . LEU A 1 76 ? -42.469 -11.148 12.211 1 77.5 76 LEU A C 1
ATOM 621 O O . LEU A 1 76 ? -43.625 -11.414 12.484 1 77.5 76 LEU A O 1
ATOM 625 N N . VAL A 1 77 ? -42.031 -10.938 10.969 1 78.81 77 VAL A N 1
ATOM 626 C CA . VAL A 1 77 ? -42.969 -10.953 9.844 1 78.81 77 VAL A CA 1
ATOM 627 C C . VAL A 1 77 ? -43.5 -12.367 9.648 1 78.81 77 VAL A C 1
ATOM 629 O O . VAL A 1 77 ? -44.688 -12.547 9.43 1 78.81 77 VAL A O 1
ATOM 632 N N . LYS A 1 78 ? -42.594 -13.25 9.812 1 77.38 78 LYS A N 1
ATOM 633 C CA . LYS A 1 78 ? -43 -14.641 9.672 1 77.38 78 LYS A CA 1
ATOM 634 C C . LYS A 1 78 ? -43.938 -15.062 10.812 1 77.38 78 LYS A C 1
ATOM 636 O O . LYS A 1 78 ? -44.812 -15.914 10.641 1 77.38 78 LYS A O 1
ATOM 641 N N . GLY A 1 79 ? -43.719 -14.523 11.93 1 76.06 79 GLY A N 1
ATOM 642 C CA . GLY A 1 79 ? -44.594 -14.742 13.055 1 76.06 79 GLY A CA 1
ATOM 643 C C . GLY A 1 79 ? -45.969 -14.133 12.867 1 76.06 79 GLY A C 1
ATOM 644 O O . GLY A 1 79 ? -47 -14.695 13.297 1 76.06 79 GLY A O 1
ATOM 645 N N . LEU A 1 80 ? -46.031 -13.039 12.25 1 77.62 80 LEU A N 1
ATOM 646 C CA . LEU A 1 80 ? -47.281 -12.305 12.047 1 77.62 80 LEU A CA 1
ATOM 647 C C . LEU A 1 80 ? -48.031 -12.828 10.828 1 77.62 80 LEU A C 1
ATOM 649 O O . LEU A 1 80 ? -49.281 -12.836 10.812 1 77.62 80 LEU A O 1
ATOM 653 N N . VAL A 1 81 ? -47.25 -13.172 9.797 1 76.44 81 VAL A N 1
ATOM 654 C CA . VAL A 1 81 ? -47.844 -13.742 8.594 1 76.44 81 VAL A CA 1
ATOM 655 C C . VAL A 1 81 ? -47.125 -15.055 8.25 1 76.44 81 VAL A C 1
ATOM 657 O O . VAL A 1 81 ? -46.188 -15.062 7.469 1 76.44 81 VAL A O 1
ATOM 660 N N . PRO A 1 82 ? -47.438 -16.094 8.875 1 74.81 82 PRO A N 1
ATOM 661 C CA . PRO A 1 82 ? -46.719 -17.359 8.805 1 74.81 82 PRO A CA 1
ATOM 662 C C . PRO A 1 82 ? -46.469 -17.844 7.371 1 74.81 82 PRO A C 1
ATOM 664 O O . PRO A 1 82 ? -45.469 -18.484 7.078 1 74.81 82 PRO A O 1
ATOM 667 N N . ASP A 1 83 ? -47.312 -17.438 6.445 1 69.25 83 ASP A N 1
ATOM 668 C CA . ASP A 1 83 ? -47.219 -17.891 5.062 1 69.25 83 ASP A CA 1
ATOM 669 C C . ASP A 1 83 ? -46.5 -16.859 4.199 1 69.25 83 ASP A C 1
ATOM 671 O O . ASP A 1 83 ? -46.531 -16.938 2.969 1 69.25 83 ASP A O 1
ATOM 675 N N . ALA A 1 84 ? -45.906 -15.906 4.824 1 72.31 84 ALA A N 1
ATOM 676 C CA . ALA A 1 84 ? -45.25 -14.828 4.082 1 72.31 84 ALA A CA 1
ATOM 677 C C . ALA A 1 84 ? -43.969 -15.312 3.402 1 72.31 84 ALA A C 1
ATOM 679 O O . ALA A 1 84 ? -43.156 -15.977 4.027 1 72.31 84 ALA A O 1
ATOM 680 N N . ASN A 1 85 ? -43.906 -15.25 2.172 1 70.81 85 ASN A N 1
ATOM 681 C CA . ASN A 1 85 ? -42.688 -15.516 1.409 1 70.81 85 ASN A CA 1
ATOM 682 C C . ASN A 1 85 ? -41.75 -14.32 1.426 1 70.81 85 ASN A C 1
ATOM 684 O O . ASN A 1 85 ? -42 -13.312 0.77 1 70.81 85 ASN A O 1
ATOM 688 N N . LEU A 1 86 ? -40.625 -14.367 2.174 1 70.06 86 LEU A N 1
ATOM 689 C CA . LEU A 1 86 ? -39.719 -13.258 2.363 1 70.06 86 LEU A CA 1
ATOM 690 C C . LEU A 1 86 ? -38.406 -13.516 1.633 1 70.06 86 LEU A C 1
ATOM 692 O O . LEU A 1 86 ? -37.375 -12.914 1.959 1 70.06 86 LEU A O 1
ATOM 696 N N . SER A 1 87 ? -38.406 -14.32 0.637 1 68.75 87 SER A N 1
ATOM 697 C CA . SER A 1 87 ? -37.219 -14.82 -0.034 1 68.75 87 SER A CA 1
ATOM 698 C C . SER A 1 87 ? -36.594 -13.75 -0.933 1 68.75 87 SER A C 1
ATOM 700 O O . SER A 1 87 ? -35.406 -13.742 -1.152 1 68.75 87 SER A O 1
ATOM 702 N N . SER A 1 88 ? -37.438 -12.898 -1.518 1 68.44 88 SER A N 1
ATOM 703 C CA . SER A 1 88 ? -36.938 -11.836 -2.396 1 68.44 88 SER A CA 1
ATOM 704 C C . SER A 1 88 ? -37.688 -10.523 -2.113 1 68.44 88 SER A C 1
ATOM 706 O O . SER A 1 88 ? -38.75 -10.516 -1.54 1 68.44 88 SER A O 1
ATOM 708 N N . ASN A 1 89 ? -37 -9.547 -2.449 1 66.56 89 ASN A N 1
ATOM 709 C CA . ASN A 1 89 ? -37.625 -8.242 -2.297 1 66.56 89 ASN A CA 1
ATOM 710 C C . ASN A 1 89 ? -38.938 -8.156 -3.078 1 66.56 89 ASN A C 1
ATOM 712 O O . ASN A 1 89 ? -39.906 -7.555 -2.609 1 66.56 89 ASN A O 1
ATOM 716 N N . ASP A 1 90 ? -38.875 -8.773 -4.172 1 68.19 90 ASP A N 1
ATOM 717 C CA . ASP A 1 90 ? -40.062 -8.766 -5.016 1 68.19 90 ASP A CA 1
ATOM 718 C C . ASP A 1 90 ? -41.25 -9.469 -4.332 1 68.19 90 ASP A C 1
ATOM 720 O O . ASP A 1 90 ? -42.375 -9.008 -4.395 1 68.19 90 ASP A O 1
ATOM 724 N N . GLU A 1 91 ? -41 -10.461 -3.684 1 73.19 91 GLU A N 1
ATOM 725 C CA . GLU A 1 91 ? -42.031 -11.211 -2.98 1 73.19 91 GLU A CA 1
ATOM 726 C C . GLU A 1 91 ? -42.531 -10.453 -1.757 1 73.19 91 GLU A C 1
ATOM 728 O O . GLU A 1 91 ? -43.719 -10.492 -1.438 1 73.19 91 GLU A O 1
ATOM 733 N N . MET A 1 92 ? -41.719 -9.75 -1.176 1 73.94 92 MET A N 1
ATOM 734 C CA . MET A 1 92 ? -42.094 -8.922 -0.031 1 73.94 92 MET A CA 1
ATOM 735 C C . MET A 1 92 ? -43 -7.777 -0.462 1 73.94 92 MET A C 1
ATOM 737 O O . MET A 1 92 ? -43.938 -7.438 0.237 1 73.94 92 MET A O 1
ATOM 741 N N . VAL A 1 93 ? -42.594 -7.285 -1.621 1 74.56 93 VAL A N 1
ATOM 742 C CA . VAL A 1 93 ? -43.438 -6.223 -2.186 1 74.56 93 VAL A CA 1
ATOM 743 C C . VAL A 1 93 ? -44.812 -6.77 -2.533 1 74.56 93 VAL A C 1
ATOM 745 O O . VAL A 1 93 ? -45.812 -6.121 -2.264 1 74.56 93 VAL A O 1
ATOM 748 N N . LYS A 1 94 ? -44.812 -7.895 -3.066 1 76.5 94 LYS A N 1
ATOM 749 C CA . LYS A 1 94 ? -46.062 -8.547 -3.373 1 76.5 94 LYS A CA 1
ATOM 750 C C . LYS A 1 94 ? -46.875 -8.812 -2.102 1 76.5 94 LYS A C 1
ATOM 752 O O . LYS A 1 94 ? -48.094 -8.633 -2.082 1 76.5 94 LYS A O 1
ATOM 757 N N . LEU A 1 95 ? -46.219 -9.242 -1.153 1 77.19 95 LEU A N 1
ATOM 758 C CA . LEU A 1 95 ? -46.875 -9.484 0.133 1 77.19 95 LEU A CA 1
ATOM 759 C C . LEU A 1 95 ? -47.469 -8.195 0.702 1 77.19 95 LEU A C 1
ATOM 761 O O . LEU A 1 95 ? -48.594 -8.195 1.193 1 77.19 95 LEU A O 1
ATOM 765 N N . GLY A 1 96 ? -46.719 -7.215 0.632 1 74.88 96 GLY A N 1
ATOM 766 C CA . GLY A 1 96 ? -47.188 -5.914 1.074 1 74.88 96 GLY A CA 1
ATOM 767 C C . GLY A 1 96 ? -48.438 -5.438 0.325 1 74.88 96 GLY A C 1
ATOM 768 O O . GLY A 1 96 ? -49.375 -4.926 0.932 1 74.88 96 GLY A O 1
ATOM 769 N N . LYS A 1 97 ? -48.312 -5.633 -0.883 1 74.81 97 LYS A N 1
ATOM 770 C CA . LYS A 1 97 ? -49.469 -5.273 -1.711 1 74.81 97 LYS A CA 1
ATOM 771 C C . LYS A 1 97 ? -50.688 -6.113 -1.346 1 74.81 97 LYS A C 1
ATOM 773 O O . LYS A 1 97 ? -51.812 -5.594 -1.28 1 74.81 97 LYS A O 1
ATOM 778 N N . SER A 1 98 ? -50.469 -7.328 -1.129 1 74.56 98 SER A N 1
ATOM 779 C CA . SER A 1 98 ? -51.562 -8.227 -0.797 1 74.56 98 SER A CA 1
ATOM 780 C C . SER A 1 98 ? -52.156 -7.883 0.562 1 74.56 98 SER A C 1
ATOM 782 O O . SER A 1 98 ? -53.375 -8.086 0.788 1 74.56 98 SER A O 1
ATOM 784 N N . LEU A 1 99 ? -51.344 -7.461 1.437 1 72.69 99 LEU A N 1
ATOM 785 C CA . LEU A 1 99 ? -51.812 -7.152 2.785 1 72.69 99 LEU A CA 1
ATOM 786 C C . LEU A 1 99 ? -52.219 -5.691 2.889 1 72.69 99 LEU A C 1
ATOM 788 O O . LEU A 1 99 ? -52.688 -5.246 3.943 1 72.69 99 LEU A O 1
ATOM 792 N N . GLY A 1 100 ? -52.031 -4.969 1.678 1 68.12 100 GLY A N 1
ATOM 793 C CA . GLY A 1 100 ? -52.438 -3.57 1.62 1 68.12 100 GLY A CA 1
ATOM 794 C C . GLY A 1 100 ? -51.5 -2.646 2.354 1 68.12 100 GLY A C 1
ATOM 795 O O . GLY A 1 100 ? -51.906 -1.607 2.875 1 68.12 100 GLY A O 1
ATOM 796 N N . ILE A 1 101 ? -50.344 -3.08 2.75 1 69.19 101 ILE A N 1
ATOM 797 C CA . ILE A 1 101 ? -49.344 -2.279 3.455 1 69.19 101 ILE A CA 1
ATOM 798 C C . ILE A 1 101 ? -48.562 -1.421 2.455 1 69.19 101 ILE A C 1
ATOM 800 O O . ILE A 1 101 ? -48.031 -1.936 1.474 1 69.19 101 ILE A O 1
ATOM 804 N N . PRO A 1 102 ? -48.656 -0.117 2.396 1 62.41 102 PRO A N 1
ATOM 805 C CA . PRO A 1 102 ? -47.875 0.726 1.499 1 62.41 102 PRO A CA 1
ATOM 806 C C . PRO A 1 102 ? -46.375 0.494 1.647 1 62.41 102 PRO A C 1
ATOM 808 O O . PRO A 1 102 ? -45.844 0.587 2.754 1 62.41 102 PRO A O 1
ATOM 811 N N . LEU A 1 103 ? -45.625 -0.276 0.725 1 59.81 103 LEU A N 1
ATOM 812 C CA . LEU A 1 103 ? -44.219 -0.558 0.772 1 59.81 103 LEU A CA 1
ATOM 813 C C . LEU A 1 103 ? -43.406 0.492 -0.007 1 59.81 103 LEU A C 1
ATOM 815 O O . LEU A 1 103 ? -43.906 1.032 -1 1 59.81 103 LEU A O 1
ATOM 819 N N . PRO A 1 104 ? -42.344 1.149 0.423 1 48.47 104 PRO A N 1
ATOM 820 C CA . PRO A 1 104 ? -41.594 2.094 -0.389 1 48.47 104 PRO A CA 1
ATOM 821 C C . PRO A 1 104 ? -41.125 1.492 -1.714 1 48.47 104 PRO A C 1
ATOM 823 O O . PRO A 1 104 ? -40.312 0.572 -1.725 1 48.47 104 PRO A O 1
ATOM 826 N N . ILE A 1 105 ? -41.781 1.2 -2.621 1 44.09 105 ILE A N 1
ATOM 827 C CA . ILE A 1 105 ? -41.438 0.739 -3.965 1 44.09 105 ILE A CA 1
ATOM 828 C C . ILE A 1 105 ? -40.5 1.724 -4.625 1 44.09 105 ILE A C 1
ATOM 830 O O . ILE A 1 105 ? -40.75 2.926 -4.68 1 44.09 105 ILE A O 1
ATOM 834 N N . ASP A 1 106 ? -39.344 1.433 -4.84 1 36.66 106 ASP A N 1
ATOM 835 C CA . ASP A 1 106 ? -38.562 2.289 -5.73 1 36.66 106 ASP A CA 1
ATOM 836 C C . ASP A 1 106 ? -39.344 2.596 -7.008 1 36.66 106 ASP A C 1
ATOM 838 O O . ASP A 1 106 ? -39.625 1.695 -7.805 1 36.66 106 ASP A O 1
ATOM 842 N N . GLU A 1 107 ? -40.312 3.328 -7.035 1 34 107 GLU A N 1
ATOM 843 C CA . GLU A 1 107 ? -40.719 4.051 -8.242 1 34 107 GLU A CA 1
ATOM 844 C C . GLU A 1 107 ? -39.5 4.312 -9.141 1 34 107 GLU A C 1
ATOM 846 O O . GLU A 1 107 ? -39.594 5.086 -10.102 1 34 107 GLU A O 1
ATOM 851 N N . THR A 1 108 ? -38.406 3.984 -8.836 1 31.5 108 THR A N 1
ATOM 852 C CA . THR A 1 108 ? -37.219 4.309 -9.609 1 31.5 108 THR A CA 1
ATOM 853 C C . THR A 1 108 ? -37.188 3.508 -10.906 1 31.5 108 THR A C 1
ATOM 855 O O . THR A 1 108 ? -36.25 3.633 -11.695 1 31.5 108 THR A O 1
ATOM 858 N N . ALA A 1 109 ? -38 2.51 -11.297 1 30.67 109 ALA A N 1
ATOM 859 C CA . ALA A 1 109 ? -37.875 1.978 -12.656 1 30.67 109 ALA A CA 1
ATOM 860 C C . ALA A 1 109 ? -38.406 2.986 -13.68 1 30.67 109 ALA A C 1
ATOM 862 O O . ALA A 1 109 ? -37.938 3.012 -14.82 1 30.67 109 ALA A O 1
ATOM 863 N N . THR A 1 110 ? -39.562 3.551 -13.672 1 29.69 110 THR A N 1
ATOM 864 C CA . THR A 1 110 ? -40.031 4.48 -14.688 1 29.69 110 THR A CA 1
ATOM 865 C C . THR A 1 110 ? -39.156 5.738 -14.711 1 29.69 110 THR A C 1
ATOM 867 O O . THR A 1 110 ? -39 6.371 -15.758 1 29.69 110 THR A O 1
ATOM 870 N N . ASP A 1 111 ? -38.875 6.418 -13.68 1 26.91 111 ASP A N 1
ATOM 871 C CA . ASP A 1 111 ? -38.094 7.648 -13.75 1 26.91 111 ASP A CA 1
ATOM 872 C C . ASP A 1 111 ? -36.625 7.352 -13.961 1 26.91 111 ASP A C 1
ATOM 874 O O . ASP A 1 111 ? -35.781 8.227 -13.773 1 26.91 111 ASP A O 1
ATOM 878 N N . ALA A 1 112 ? -36.094 6.305 -14.211 1 30.23 112 ALA A N 1
ATOM 879 C CA . ALA A 1 112 ? -34.781 5.973 -14.734 1 30.23 112 ALA A CA 1
ATOM 880 C C . ALA A 1 112 ? -34.531 6.676 -16.062 1 30.23 112 ALA A C 1
ATOM 882 O O . ALA A 1 112 ? -33.375 6.836 -16.469 1 30.23 112 ALA A O 1
ATOM 883 N N . GLU A 1 113 ? -35.438 6.836 -16.953 1 28.52 113 GLU A N 1
ATOM 884 C CA . GLU A 1 113 ? -35.281 7.621 -18.172 1 28.52 113 GLU A CA 1
ATOM 885 C C . GLU A 1 113 ? -35 9.094 -17.859 1 28.52 113 GLU A C 1
ATOM 887 O O . GLU A 1 113 ? -34.25 9.758 -18.562 1 28.52 113 GLU A O 1
ATOM 892 N N . ALA A 1 114 ? -35.812 9.852 -16.984 1 27.23 114 ALA A N 1
ATOM 893 C CA . ALA A 1 114 ? -35.5 11.258 -16.688 1 27.23 114 ALA A CA 1
ATOM 894 C C . ALA A 1 114 ? -34.312 11.383 -15.758 1 27.23 114 ALA A C 1
ATOM 896 O O . ALA A 1 114 ? -33.844 12.492 -15.477 1 27.23 114 ALA A O 1
ATOM 897 N N . LYS A 1 115 ? -34.031 10.516 -14.977 1 32.59 115 LYS A N 1
ATOM 898 C CA . LYS A 1 115 ? -32.844 10.586 -14.133 1 32.59 115 LYS A CA 1
ATOM 899 C C . LYS A 1 115 ? -31.562 10.406 -14.953 1 32.59 115 LYS A C 1
ATOM 901 O O . LYS A 1 115 ? -30.453 10.477 -14.414 1 32.59 115 LYS A O 1
ATOM 906 N N . HIS A 1 116 ? -31.547 9.812 -16.078 1 32.41 116 HIS A N 1
ATOM 907 C CA . HIS A 1 116 ? -30.469 9.891 -17.062 1 32.41 116 HIS A CA 1
ATOM 908 C C . HIS A 1 116 ? -30.156 11.336 -17.406 1 32.41 116 HIS A C 1
ATOM 910 O O . HIS A 1 116 ? -29 11.664 -17.734 1 32.41 116 HIS A O 1
ATOM 916 N N . GLU A 1 117 ? -31.219 12.164 -17.656 1 31.3 117 GLU A N 1
ATOM 917 C CA . GLU A 1 117 ? -30.953 13.547 -18.047 1 31.3 117 GLU A CA 1
ATOM 918 C C . GLU A 1 117 ? -30.328 14.336 -16.906 1 31.3 117 GLU A C 1
ATOM 920 O O . GLU A 1 117 ? -29.484 15.203 -17.125 1 31.3 117 GLU A O 1
ATOM 925 N N . THR A 1 118 ? -30.953 14.328 -15.75 1 30.86 118 THR A N 1
ATOM 926 C CA . THR A 1 118 ? -30.375 15.07 -14.633 1 30.86 118 THR A CA 1
ATOM 927 C C . THR A 1 118 ? -29.094 14.414 -14.133 1 30.86 118 THR A C 1
ATOM 929 O O . THR A 1 118 ? -28.328 15.031 -13.398 1 30.86 118 THR A O 1
ATOM 932 N N . SER A 1 119 ? -28.891 13.203 -14.234 1 34.81 119 SER A N 1
ATOM 933 C CA . SER A 1 119 ? -27.641 12.531 -13.938 1 34.81 119 SER A CA 1
ATOM 934 C C . SER A 1 119 ? -26.516 13.016 -14.852 1 34.81 119 SER A C 1
ATOM 936 O O . SER A 1 119 ? -25.344 12.875 -14.523 1 34.81 119 SER A O 1
ATOM 938 N N . VAL A 1 120 ? -26.844 13.367 -15.992 1 32.91 120 VAL A N 1
ATOM 939 C CA . VAL A 1 120 ? -25.891 13.969 -16.906 1 32.91 120 VAL A CA 1
ATOM 940 C C . VAL A 1 120 ? -25.391 15.305 -16.344 1 32.91 120 VAL A C 1
ATOM 942 O O . VAL A 1 120 ? -24.219 15.648 -16.484 1 32.91 120 VAL A O 1
ATOM 945 N N . ALA A 1 121 ? -26.234 16.203 -15.922 1 32.03 121 ALA A N 1
ATOM 946 C CA . ALA A 1 121 ? -25.797 17.5 -15.422 1 32.03 121 ALA A CA 1
ATOM 947 C C . ALA A 1 121 ? -24.953 17.344 -14.164 1 32.03 121 ALA A C 1
ATOM 949 O O . ALA A 1 121 ? -24.078 18.172 -13.891 1 32.03 121 ALA A O 1
ATOM 950 N N . GLN A 1 122 ? -25.203 16.391 -13.352 1 35.41 122 GLN A N 1
ATOM 951 C CA . GLN A 1 122 ? -24.453 16.141 -12.125 1 35.41 122 GLN A CA 1
ATOM 952 C C . GLN A 1 122 ? -23.172 15.359 -12.414 1 35.41 122 GLN A C 1
ATOM 954 O O . GLN A 1 122 ? -22.234 15.359 -11.609 1 35.41 122 GLN A O 1
ATOM 959 N N . GLU A 1 123 ? -23.125 14.531 -13.305 1 39 123 GLU A N 1
ATOM 960 C CA . GLU A 1 123 ? -21.938 13.852 -13.828 1 39 123 GLU A CA 1
ATOM 961 C C . GLU A 1 123 ? -20.844 14.852 -14.18 1 39 123 GLU A C 1
ATOM 963 O O . GLU A 1 123 ? -19.656 14.531 -14.094 1 39 123 GLU A O 1
ATOM 968 N N . ASP A 1 124 ? -21.234 15.984 -14.68 1 37.72 124 ASP A N 1
ATOM 969 C CA . ASP A 1 124 ? -20.297 17.031 -15.078 1 37.72 124 ASP A CA 1
ATOM 970 C C . ASP A 1 124 ? -19.531 17.578 -13.875 1 37.72 124 ASP A C 1
ATOM 972 O O . ASP A 1 124 ? -18.484 18.219 -14.023 1 37.72 124 ASP A O 1
ATOM 976 N N . GLU A 1 125 ? -20.125 17.578 -12.75 1 39.12 125 GLU A N 1
ATOM 977 C CA . GLU A 1 125 ? -19.562 18.25 -11.578 1 39.12 125 GLU A CA 1
ATOM 978 C C . GLU A 1 125 ? -18.375 17.484 -11.016 1 39.12 125 GLU A C 1
ATOM 980 O O . GLU A 1 125 ? -17.469 18.062 -10.43 1 39.12 125 GLU A O 1
ATOM 985 N N . TYR A 1 126 ? -18.422 16.125 -11.023 1 42.12 126 TYR A N 1
ATOM 986 C CA . TYR A 1 126 ? -17.297 15.445 -10.391 1 42.12 126 TYR A CA 1
ATOM 987 C C . TYR A 1 126 ? -16.25 15.039 -11.422 1 42.12 126 TYR A C 1
ATOM 989 O O . TYR A 1 126 ? -16.203 13.883 -11.844 1 42.12 126 TYR A O 1
ATOM 997 N N . SER A 1 127 ? -16.047 15.805 -12.367 1 45.38 127 SER A N 1
ATOM 998 C CA . SER A 1 127 ? -14.969 15.516 -13.297 1 45.38 127 SER A CA 1
ATOM 999 C C . SER A 1 127 ? -13.664 15.227 -12.57 1 45.38 127 SER A C 1
ATOM 1001 O O . SER A 1 127 ? -13.234 16.016 -11.719 1 45.38 127 SER A O 1
ATOM 1003 N N . LEU A 1 128 ? -13.375 13.953 -12.492 1 55.59 128 LEU A N 1
ATOM 1004 C CA . LEU A 1 128 ? -12.102 13.484 -11.961 1 55.59 128 LEU A CA 1
ATOM 1005 C C . LEU A 1 128 ? -10.938 14.305 -12.508 1 55.59 128 LEU A C 1
ATOM 1007 O O . LEU A 1 128 ? -10.875 14.57 -13.703 1 55.59 128 LEU A O 1
ATOM 1011 N N . SER A 1 129 ? -10.305 15.109 -11.539 1 62.41 129 SER A N 1
ATOM 1012 C CA . SER A 1 129 ? -9.281 16.094 -11.875 1 62.41 129 SER A CA 1
ATOM 1013 C C . SER A 1 129 ? -7.91 15.445 -12.031 1 62.41 129 SER A C 1
ATOM 1015 O O . SER A 1 129 ? -7.484 14.664 -11.18 1 62.41 129 SER A O 1
ATOM 1017 N N . LEU A 1 130 ? -7.492 15.266 -13.234 1 66.06 130 LEU A N 1
ATOM 1018 C CA . LEU A 1 130 ? -6.113 14.922 -13.555 1 66.06 130 LEU A CA 1
ATOM 1019 C C . LEU A 1 130 ? -5.238 16.172 -13.594 1 66.06 130 LEU A C 1
ATOM 1021 O O . LEU A 1 130 ? -5.59 17.156 -14.258 1 66.06 130 LEU A O 1
ATOM 1025 N N . PHE A 1 131 ? -4.184 16.125 -12.648 1 71.5 131 PHE A N 1
ATOM 1026 C CA . PHE A 1 131 ? -3.307 17.297 -12.594 1 71.5 131 PHE A CA 1
ATOM 1027 C C . PHE A 1 131 ? -1.888 16.922 -13.008 1 71.5 131 PHE A C 1
ATOM 1029 O O . PHE A 1 131 ? -1.356 15.898 -12.57 1 71.5 131 PHE A O 1
ATOM 1036 N N . PRO A 1 132 ? -1.376 17.672 -13.805 1 72.06 132 PRO A N 1
ATOM 1037 C CA . PRO A 1 132 ? 0.02 17.406 -14.164 1 72.06 132 PRO A CA 1
ATOM 1038 C C . PRO A 1 132 ? 0.994 17.781 -13.047 1 72.06 132 PRO A C 1
ATOM 1040 O O . PRO A 1 132 ? 0.782 18.766 -12.344 1 72.06 132 PRO A O 1
ATOM 1043 N N . ASP A 1 133 ? 1.921 17.016 -12.891 1 74.06 133 ASP A N 1
ATOM 1044 C CA . ASP A 1 133 ? 2.996 17.359 -11.969 1 74.06 133 ASP A CA 1
ATOM 1045 C C . ASP A 1 133 ? 4.152 18.031 -12.695 1 74.06 133 ASP A C 1
ATOM 1047 O O . ASP A 1 133 ? 4.051 18.344 -13.883 1 74.06 133 ASP A O 1
ATOM 1051 N N . GLN A 1 134 ? 5.168 18.344 -11.93 1 70.94 134 GLN A N 1
ATOM 1052 C CA . GLN A 1 134 ? 6.289 19.062 -12.523 1 70.94 134 GLN A CA 1
ATOM 1053 C C . GLN A 1 134 ? 7.125 18.141 -13.406 1 70.94 134 GLN A C 1
ATOM 1055 O O . GLN A 1 134 ? 7.977 18.609 -14.172 1 70.94 134 GLN A O 1
ATOM 1060 N N . GLN A 1 135 ? 6.848 16.875 -13.32 1 73.56 135 GLN A N 1
ATOM 1061 C CA . GLN A 1 135 ? 7.547 15.93 -14.18 1 73.56 135 GLN A CA 1
ATOM 1062 C C . GLN A 1 135 ? 6.754 15.648 -15.453 1 73.56 135 GLN A C 1
ATOM 1064 O O . GLN A 1 135 ? 7.195 14.875 -16.297 1 73.56 135 GLN A O 1
ATOM 1069 N N . GLY A 1 136 ? 5.66 16.266 -15.531 1 71.75 136 GLY A N 1
ATOM 1070 C CA . GLY A 1 136 ? 4.828 16.109 -16.719 1 71.75 136 GLY A CA 1
ATOM 1071 C C . GLY A 1 136 ? 3.887 14.922 -16.625 1 71.75 136 GLY A C 1
ATOM 1072 O O . GLY A 1 136 ? 3.225 14.578 -17.609 1 71.75 136 GLY A O 1
ATOM 1073 N N . GLN A 1 137 ? 3.838 14.414 -15.469 1 77.56 137 GLN A N 1
ATOM 1074 C CA . GLN A 1 137 ? 2.965 13.258 -15.297 1 77.56 137 GLN A CA 1
ATOM 1075 C C . GLN A 1 137 ? 1.603 13.68 -14.75 1 77.56 137 GLN A C 1
ATOM 1077 O O . GLN A 1 137 ? 1.484 14.711 -14.086 1 77.56 137 GLN A O 1
ATOM 1082 N N . ILE A 1 138 ? 0.676 12.844 -15.055 1 77.25 138 ILE A N 1
ATOM 1083 C CA . ILE A 1 138 ? -0.685 13.141 -14.617 1 77.25 138 ILE A CA 1
ATOM 1084 C C . ILE A 1 138 ? -0.979 12.406 -13.312 1 77.25 138 ILE A C 1
ATOM 1086 O O . ILE A 1 138 ? -0.69 11.219 -13.18 1 77.25 138 ILE A O 1
ATOM 1090 N N . GLN A 1 139 ? -1.479 13.188 -12.414 1 84.44 139 GLN A N 1
ATOM 1091 C CA . GLN A 1 139 ? -1.823 12.648 -11.102 1 84.44 139 GLN A CA 1
ATOM 1092 C C . GLN A 1 139 ? -3.332 12.672 -10.875 1 84.44 139 GLN A C 1
ATOM 1094 O O . GLN A 1 139 ? -3.998 13.664 -11.195 1 84.44 139 GLN A O 1
ATOM 1099 N N . TYR A 1 140 ? -3.768 11.578 -10.383 1 85.75 140 TYR A N 1
ATOM 1100 C CA . TYR A 1 140 ? -5.168 11.539 -9.977 1 85.75 140 TYR A CA 1
ATOM 1101 C C . TYR A 1 140 ? -5.355 12.141 -8.594 1 85.75 140 TYR A C 1
ATOM 1103 O O . TYR A 1 140 ? -4.668 11.758 -7.645 1 85.75 140 TYR A O 1
ATOM 1111 N N . ILE A 1 141 ? -6.266 13.039 -8.492 1 86.31 141 ILE A N 1
ATOM 1112 C CA . ILE A 1 141 ? -6.691 13.648 -7.242 1 86.31 141 ILE A CA 1
ATOM 1113 C C . ILE A 1 141 ? -8.203 13.516 -7.094 1 86.31 141 ILE A C 1
ATOM 1115 O O . ILE A 1 141 ? -8.961 13.898 -7.996 1 86.31 141 ILE A O 1
ATOM 1119 N N . GLY A 1 142 ? -8.68 13.047 -5.992 1 85.56 142 GLY A N 1
ATOM 1120 C CA . GLY A 1 142 ? -10.094 12.797 -5.777 1 85.56 142 GLY A CA 1
ATOM 1121 C C . GLY A 1 142 ? -10.906 14.062 -5.613 1 85.56 142 GLY A C 1
ATOM 1122 O O . GLY A 1 142 ? -10.352 15.141 -5.375 1 85.56 142 GLY A O 1
ATOM 1123 N N . PRO A 1 143 ? -12.102 13.945 -5.715 1 83.44 143 PRO A N 1
ATOM 1124 C CA . PRO A 1 143 ? -12.977 15.117 -5.684 1 83.44 143 PRO A CA 1
ATOM 1125 C C . PRO A 1 143 ? -13.039 15.773 -4.305 1 83.44 143 PRO A C 1
ATOM 1127 O O . PRO A 1 143 ? -13.305 16.969 -4.195 1 83.44 143 PRO A O 1
ATOM 1130 N N . SER A 1 144 ? -12.797 15.016 -3.26 1 88.75 144 SER A N 1
ATOM 1131 C CA . SER A 1 144 ? -12.898 15.57 -1.913 1 88.75 144 SER A CA 1
ATOM 1132 C C . SER A 1 144 ? -11.531 16.016 -1.398 1 88.75 144 SER A C 1
ATOM 1134 O O . SER A 1 144 ? -11.375 16.297 -0.209 1 88.75 144 SER A O 1
ATOM 1136 N N . SER A 1 145 ? -10.625 16.141 -2.342 1 90.81 145 SER A N 1
ATOM 1137 C CA . SER A 1 145 ? -9.266 16.5 -1.962 1 90.81 145 SER A CA 1
ATOM 1138 C C . SER A 1 145 ? -9.172 17.984 -1.625 1 90.81 145 SER A C 1
ATOM 1140 O O . SER A 1 145 ? -10.055 18.781 -1.991 1 90.81 145 SER A O 1
ATOM 1142 N N . SER A 1 146 ? -8.117 18.344 -0.879 1 91.62 146 SER A N 1
ATOM 1143 C CA . SER A 1 146 ? -7.855 19.734 -0.573 1 91.62 146 SER A CA 1
ATOM 1144 C C . SER A 1 146 ? -7.488 20.516 -1.83 1 91.62 146 SER A C 1
ATOM 1146 O O . SER A 1 146 ? -7.824 21.703 -1.956 1 91.62 146 SER A O 1
ATOM 1148 N N . PHE A 1 147 ? -6.902 19.844 -2.734 1 86.62 147 PHE A N 1
ATOM 1149 C CA . PHE A 1 147 ? -6.512 20.484 -3.984 1 86.62 147 PHE A CA 1
ATOM 1150 C C . PHE A 1 147 ? -7.738 20.844 -4.816 1 86.62 147 PHE A C 1
ATOM 1152 O O . PHE A 1 147 ? -7.816 21.938 -5.383 1 86.62 147 PHE A O 1
ATOM 1159 N N . GLU A 1 148 ? -8.555 19.906 -4.926 1 86.94 148 GLU A N 1
ATOM 1160 C CA . GLU A 1 148 ? -9.773 20.172 -5.688 1 86.94 148 GLU A CA 1
ATOM 1161 C C . GLU A 1 148 ? -10.609 21.266 -5.039 1 86.94 148 GLU A C 1
ATOM 1163 O O . GLU A 1 148 ? -11.25 22.062 -5.73 1 86.94 148 GLU A O 1
ATOM 1168 N N . PHE A 1 149 ? -10.594 21.312 -3.838 1 90.88 149 PHE A N 1
ATOM 1169 C CA . PHE A 1 149 ? -11.289 22.375 -3.113 1 90.88 149 PHE A CA 1
ATOM 1170 C C . PHE A 1 149 ? -10.688 23.734 -3.436 1 90.88 149 PHE A C 1
ATOM 1172 O O . PHE A 1 149 ? -11.414 24.703 -3.674 1 90.88 149 PHE A O 1
ATOM 1179 N N . HIS A 1 150 ? -9.422 23.734 -3.373 1 89.56 150 HIS A N 1
ATOM 1180 C CA . HIS A 1 150 ? -8.727 24.969 -3.727 1 89.56 150 HIS A CA 1
ATOM 1181 C C . HIS A 1 150 ? -9.055 25.406 -5.152 1 89.56 150 HIS A C 1
ATOM 1183 O O . HIS A 1 150 ? -9.305 26.578 -5.406 1 89.56 150 HIS A O 1
ATOM 1189 N N . ARG A 1 151 ? -9.008 24.5 -6.016 1 84.62 151 ARG A N 1
ATOM 1190 C CA . ARG A 1 151 ? -9.32 24.781 -7.41 1 84.62 151 ARG A CA 1
ATOM 1191 C C . ARG A 1 151 ? -10.734 25.344 -7.555 1 84.62 151 ARG A C 1
ATOM 1193 O O . ARG A 1 151 ? -10.945 26.344 -8.25 1 84.62 151 ARG A O 1
ATOM 1200 N N . LYS A 1 152 ? -11.656 24.719 -6.945 1 84.38 152 LYS A N 1
ATOM 1201 C CA . LYS A 1 152 ? -13.055 25.156 -6.984 1 84.38 152 LYS A CA 1
ATOM 1202 C C . LYS A 1 152 ? -13.211 26.547 -6.391 1 84.38 152 LYS A C 1
ATOM 1204 O O . LYS A 1 152 ? -13.977 27.359 -6.906 1 84.38 152 LYS A O 1
ATOM 1209 N N . LEU A 1 153 ? -12.547 26.75 -5.352 1 88 153 LEU A N 1
ATOM 1210 C CA . LEU A 1 153 ? -12.602 28.047 -4.691 1 88 153 LEU A CA 1
ATOM 1211 C C . LEU A 1 153 ? -12.07 29.156 -5.605 1 88 153 LEU A C 1
ATOM 1213 O O . LEU A 1 153 ? -12.664 30.234 -5.688 1 88 153 LEU A O 1
ATOM 1217 N N . ARG A 1 154 ? -11.031 28.844 -6.23 1 83.38 154 ARG A N 1
ATOM 1218 C CA . ARG A 1 154 ? -10.445 29.828 -7.152 1 83.38 154 ARG A CA 1
ATOM 1219 C C . ARG A 1 154 ? -11.391 30.109 -8.312 1 83.38 154 ARG A C 1
ATOM 1221 O O . ARG A 1 154 ? -11.461 31.234 -8.805 1 83.38 154 ARG A O 1
ATOM 1228 N N . MET A 1 155 ? -12.039 29.094 -8.703 1 79.88 155 MET A N 1
ATOM 1229 C CA . MET A 1 155 ? -13.016 29.25 -9.773 1 79.88 155 MET A CA 1
ATOM 1230 C C . MET A 1 155 ? -14.156 30.172 -9.336 1 79.88 155 MET A C 1
ATOM 1232 O O . MET A 1 155 ? -14.609 31.016 -10.109 1 79.88 155 MET A O 1
ATOM 1236 N N . LEU A 1 156 ? -14.539 30.016 -8.188 1 80.06 156 LEU A N 1
ATOM 1237 C CA . LEU A 1 156 ? -15.617 30.828 -7.652 1 80.06 156 LEU A CA 1
ATOM 1238 C C . LEU A 1 156 ? -15.18 32.281 -7.527 1 80.06 156 LEU A C 1
ATOM 1240 O O . LEU A 1 156 ? -16 33.188 -7.656 1 80.06 156 LEU A O 1
ATOM 1244 N N . LEU A 1 157 ? -13.922 32.438 -7.309 1 80.81 157 LEU A N 1
ATOM 1245 C CA . LEU A 1 157 ? -13.383 33.781 -7.133 1 80.81 157 LEU A CA 1
ATOM 1246 C C . LEU A 1 157 ? -13.047 34.438 -8.477 1 80.81 157 LEU A C 1
ATOM 1248 O O . LEU A 1 157 ? -12.727 35.625 -8.547 1 80.81 157 LEU A O 1
ATOM 1252 N N . GLY A 1 158 ? -13.227 33.625 -9.602 1 70.06 158 GLY A N 1
ATOM 1253 C CA . GLY A 1 158 ? -12.961 34.125 -10.938 1 70.06 158 GLY A CA 1
ATOM 1254 C C . GLY A 1 158 ? -11.484 34.188 -11.273 1 70.06 158 GLY A C 1
ATOM 1255 O O . GLY A 1 158 ? -11.062 34.938 -12.156 1 70.06 158 GLY A O 1
ATOM 1256 N N . SER A 1 159 ? -10.68 33.688 -10.562 1 63.94 159 SER A N 1
ATOM 1257 C CA . SER A 1 159 ? -9.234 33.656 -10.781 1 63.94 159 SER A CA 1
ATOM 1258 C C . SER A 1 159 ? -8.789 32.281 -11.312 1 63.94 159 SER A C 1
ATOM 1260 O O . SER A 1 159 ? -8.844 31.297 -10.594 1 63.94 159 SER A O 1
ATOM 1262 N N . TYR A 1 160 ? -8.805 32.125 -12.688 1 52.41 160 TYR A N 1
ATOM 1263 C CA . TYR A 1 160 ? -8.414 30.859 -13.297 1 52.41 160 TYR A CA 1
ATOM 1264 C C . TYR A 1 160 ? -6.895 30.719 -13.328 1 52.41 160 TYR A C 1
ATOM 1266 O O . TYR A 1 160 ? -6.203 31.5 -13.984 1 52.41 160 TYR A O 1
ATOM 1274 N N . VAL A 1 161 ? -6.246 30.75 -12.32 1 50.97 161 VAL A N 1
ATOM 1275 C CA . VAL A 1 161 ? -4.805 30.562 -12.445 1 50.97 161 VAL A CA 1
ATOM 1276 C C . VAL A 1 161 ? -4.492 29.094 -12.719 1 50.97 161 VAL A C 1
ATOM 1278 O O . VAL A 1 161 ? -5.137 28.203 -12.164 1 50.97 161 VAL A O 1
ATOM 1281 N N . ASN A 1 162 ? -3.867 28.828 -13.914 1 47.25 162 ASN A N 1
ATOM 1282 C CA . ASN A 1 162 ? -3.217 27.562 -14.219 1 47.25 162 ASN A CA 1
ATOM 1283 C C . ASN A 1 162 ? -2.414 27.031 -13.023 1 47.25 162 ASN A C 1
ATOM 1285 O O . ASN A 1 162 ? -1.292 27.484 -12.781 1 47.25 162 ASN A O 1
ATOM 1289 N N . PHE A 1 163 ? -2.98 26.859 -11.969 1 49.03 163 PHE A N 1
ATOM 1290 C CA . PHE A 1 163 ? -2.25 26.422 -10.789 1 49.03 163 PHE A CA 1
ATOM 1291 C C . PHE A 1 163 ? -1.469 25.141 -11.086 1 49.03 163 PHE A C 1
ATOM 1293 O O . PHE A 1 163 ? -2.061 24.094 -11.328 1 49.03 163 PHE A O 1
ATOM 1300 N N . GLU A 1 164 ? -0.364 25.328 -11.82 1 51.41 164 GLU A N 1
ATOM 1301 C CA . GLU A 1 164 ? 0.579 24.219 -11.859 1 51.41 164 GLU A CA 1
ATOM 1302 C C . GLU A 1 164 ? 0.804 23.625 -10.469 1 51.41 164 GLU A C 1
ATOM 1304 O O . GLU A 1 164 ? 1.07 24.359 -9.516 1 51.41 164 GLU A O 1
ATOM 1309 N N . PHE A 1 165 ? 0.179 22.578 -10.242 1 56.47 165 PHE A N 1
ATOM 1310 C CA . PHE A 1 165 ? 0.295 21.922 -8.945 1 56.47 165 PHE A CA 1
ATOM 1311 C C . PHE A 1 165 ? 1.756 21.672 -8.594 1 56.47 165 PHE A C 1
ATOM 1313 O O . PHE A 1 165 ? 2.348 20.688 -9.031 1 56.47 165 PHE A O 1
ATOM 1320 N N . THR A 1 166 ? 2.494 22.656 -8.039 1 62.16 166 THR A N 1
ATOM 1321 C CA . THR A 1 166 ? 3.896 22.656 -7.633 1 62.16 166 THR A CA 1
ATOM 1322 C C . THR A 1 166 ? 4.121 21.656 -6.496 1 62.16 166 THR A C 1
ATOM 1324 O O . THR A 1 166 ? 5.262 21.391 -6.121 1 62.16 166 THR A O 1
ATOM 1327 N N . MET A 1 167 ? 3.002 21.078 -6.039 1 68.31 167 MET A N 1
ATOM 1328 C CA . MET A 1 167 ? 3.148 20.188 -4.883 1 68.31 167 MET A CA 1
ATOM 1329 C C . MET A 1 167 ? 3.75 18.859 -5.289 1 68.31 167 MET A C 1
ATOM 1331 O O . MET A 1 167 ? 4.184 18.078 -4.434 1 68.31 167 MET A O 1
ATOM 1335 N N . PHE A 1 168 ? 3.789 18.672 -6.574 1 70.31 168 PHE A N 1
ATOM 1336 C CA . PHE A 1 168 ? 4.457 17.5 -7.148 1 70.31 168 PHE A CA 1
ATOM 1337 C C . PHE A 1 168 ? 5.656 17.922 -7.984 1 70.31 168 PHE A C 1
ATOM 1339 O O . PHE A 1 168 ? 5.551 18.078 -9.203 1 70.31 168 PHE A O 1
ATOM 1346 N N . GLY A 1 169 ? 6.715 18.094 -7.184 1 68.88 169 GLY A N 1
ATOM 1347 C CA . GLY A 1 169 ? 7.906 18.688 -7.77 1 68.88 169 GLY A CA 1
ATOM 1348 C C . GLY A 1 169 ? 8.648 17.75 -8.703 1 68.88 169 GLY A C 1
ATOM 1349 O O . GLY A 1 169 ? 8.078 16.766 -9.188 1 68.88 169 GLY A O 1
ATOM 1350 N N . ARG A 1 170 ? 9.844 18.156 -8.961 1 76.88 170 ARG A N 1
ATOM 1351 C CA . ARG A 1 170 ? 10.727 17.344 -9.789 1 76.88 170 ARG A CA 1
ATOM 1352 C C . ARG A 1 170 ? 11.078 16.031 -9.094 1 76.88 170 ARG A C 1
ATOM 1354 O O . ARG A 1 170 ? 10.734 15.828 -7.93 1 76.88 170 ARG A O 1
ATOM 1361 N N . ASN A 1 171 ? 11.656 15.125 -9.883 1 78.81 171 ASN A N 1
ATOM 1362 C CA . ASN A 1 171 ? 12.055 13.859 -9.281 1 78.81 171 ASN A CA 1
ATOM 1363 C C . ASN A 1 171 ? 13.031 14.078 -8.125 1 78.81 171 ASN A C 1
ATOM 1365 O O . ASN A 1 171 ? 14.062 14.734 -8.297 1 78.81 171 ASN A O 1
ATOM 1369 N N . ALA A 1 172 ? 12.703 13.586 -7.035 1 80.62 172 ALA A N 1
ATOM 1370 C CA . ALA A 1 172 ? 13.484 13.805 -5.82 1 80.62 172 ALA A CA 1
ATOM 1371 C C . ALA A 1 172 ? 14.898 13.234 -5.973 1 80.62 172 ALA A C 1
ATOM 1373 O O . ALA A 1 172 ? 15.789 13.555 -5.184 1 80.62 172 ALA A O 1
ATOM 1374 N N . ALA A 1 173 ? 15.055 12.398 -6.922 1 80.56 173 ALA A N 1
ATOM 1375 C CA . ALA A 1 173 ? 16.375 11.805 -7.141 1 80.56 173 ALA A CA 1
ATOM 1376 C C . ALA A 1 173 ? 17.219 12.672 -8.078 1 80.56 173 ALA A C 1
ATOM 1378 O O . ALA A 1 173 ? 18.422 12.438 -8.234 1 80.56 173 ALA A O 1
ATOM 1379 N N . ASP A 1 174 ? 16.609 13.672 -8.75 1 76.56 174 ASP A N 1
ATOM 1380 C CA . ASP A 1 174 ? 17.344 14.5 -9.703 1 76.56 174 ASP A CA 1
ATOM 1381 C C . ASP A 1 174 ? 18.375 15.375 -8.992 1 76.56 174 ASP A C 1
ATOM 1383 O O . ASP A 1 174 ? 18.094 15.938 -7.93 1 76.56 174 ASP A O 1
ATOM 1387 N N . GLN A 1 175 ? 19.734 15.117 -9.406 1 60.31 175 GLN A N 1
ATOM 1388 C CA . GLN A 1 175 ? 20.828 15.898 -8.836 1 60.31 175 GLN A CA 1
ATOM 1389 C C . GLN A 1 175 ? 20.75 17.359 -9.281 1 60.31 175 GLN A C 1
ATOM 1391 O O . GLN A 1 175 ? 20.531 17.641 -10.461 1 60.31 175 GLN A O 1
ATOM 1396 N N . SER A 1 176 ? 20.266 18.25 -8.531 1 46.19 176 SER A N 1
ATOM 1397 C CA . SER A 1 176 ? 20.484 19.641 -8.922 1 46.19 176 SER A CA 1
ATOM 1398 C C . SER A 1 176 ? 21.922 19.891 -9.359 1 46.19 176 SER A C 1
ATOM 1400 O O . SER A 1 176 ? 22.859 19.5 -8.656 1 46.19 176 SER A O 1
ATOM 1402 N N . THR A 1 177 ? 22.281 19.859 -10.562 1 38.44 177 THR A N 1
ATOM 1403 C CA . THR A 1 177 ? 23.562 20.359 -11.039 1 38.44 177 THR A CA 1
ATOM 1404 C C . THR A 1 177 ? 23.969 21.625 -10.273 1 38.44 177 THR A C 1
ATOM 1406 O O . THR A 1 177 ? 23.484 22.719 -10.555 1 38.44 177 THR A O 1
ATOM 1409 N N . ILE A 1 178 ? 24.188 21.75 -9.078 1 33.84 178 ILE A N 1
ATOM 1410 C CA . ILE A 1 178 ? 25.016 22.875 -8.664 1 33.84 178 ILE A CA 1
ATOM 1411 C C . ILE A 1 178 ? 26.312 22.891 -9.469 1 33.84 178 ILE A C 1
ATOM 1413 O O . ILE A 1 178 ? 27.109 21.938 -9.391 1 33.84 178 ILE A O 1
ATOM 1417 N N . SER A 1 179 ? 26.469 23.594 -10.539 1 31.52 179 SER A N 1
ATOM 1418 C CA . SER A 1 179 ? 27.719 24.078 -11.133 1 31.52 179 SER A CA 1
ATOM 1419 C C . SER A 1 179 ? 28.703 24.516 -10.07 1 31.52 179 SER A C 1
ATOM 1421 O O . SER A 1 179 ? 28.484 25.531 -9.398 1 31.52 179 SER A O 1
ATOM 1423 N N . GLU A 1 180 ? 29.359 23.812 -9.461 1 31.83 180 GLU A N 1
ATOM 1424 C CA . GLU A 1 180 ? 30.609 24.297 -8.898 1 31.83 180 GLU A CA 1
ATOM 1425 C C . GLU A 1 180 ? 31.359 25.188 -9.891 1 31.83 180 GLU A C 1
ATOM 1427 O O . GLU A 1 180 ? 32.438 24.812 -10.383 1 31.83 180 GLU A O 1
ATOM 1432 N N . THR A 1 181 ? 30.906 25.812 -10.891 1 31.06 181 THR A N 1
ATOM 1433 C CA . THR A 1 181 ? 31.734 26.828 -11.531 1 31.06 181 THR A CA 1
ATOM 1434 C C . THR A 1 181 ? 32.125 27.922 -10.539 1 31.06 181 THR A C 1
ATOM 1436 O O . THR A 1 181 ? 32.844 28.859 -10.891 1 31.06 181 THR A O 1
ATOM 1439 N N . SER A 1 182 ? 31.453 28.344 -9.578 1 29.78 182 SER A N 1
ATOM 1440 C CA . SER A 1 182 ? 31.891 29.672 -9.148 1 29.78 182 SER A CA 1
ATOM 1441 C C . SER A 1 182 ? 33.344 29.672 -8.711 1 29.78 182 SER A C 1
ATOM 1443 O O . SER A 1 182 ? 34.125 30.5 -9.156 1 29.78 182 SER A O 1
ATOM 1445 N N . ALA A 1 183 ? 33.75 29.906 -7.375 1 27.61 183 ALA A N 1
ATOM 1446 C CA . ALA A 1 183 ? 34.781 30.781 -6.84 1 27.61 183 ALA A CA 1
ATOM 1447 C C . ALA A 1 183 ? 36.156 30.109 -6.91 1 27.61 183 ALA A C 1
ATOM 1449 O O . ALA A 1 183 ? 37.125 30.609 -6.336 1 27.61 183 ALA A O 1
ATOM 1450 N N . ILE A 1 184 ? 36.406 28.828 -7.094 1 28.97 184 ILE A N 1
ATOM 1451 C CA . ILE A 1 184 ? 37.875 28.688 -7.125 1 28.97 184 ILE A CA 1
ATOM 1452 C C . ILE A 1 184 ? 38.438 29.391 -8.352 1 28.97 184 ILE A C 1
ATOM 1454 O O . ILE A 1 184 ? 38.094 29.047 -9.492 1 28.97 184 ILE A O 1
ATOM 1458 N N . GLY A 1 185 ? 38.781 30.625 -8.242 1 26.8 185 GLY A N 1
ATOM 1459 C CA . GLY A 1 185 ? 39.781 31.391 -8.984 1 26.8 185 GLY A CA 1
ATOM 1460 C C . GLY A 1 185 ? 40.812 30.516 -9.672 1 26.8 185 GLY A C 1
ATOM 1461 O O . GLY A 1 185 ? 41.031 29.359 -9.281 1 26.8 185 GLY A O 1
ATOM 1462 N N . GLN A 1 186 ? 41.281 30.953 -10.875 1 28.72 186 GLN A N 1
ATOM 1463 C CA . GLN A 1 186 ? 42.344 30.688 -11.875 1 28.72 186 GLN A CA 1
ATOM 1464 C C . GLN A 1 186 ? 43.688 30.453 -11.211 1 28.72 186 GLN A C 1
ATOM 1466 O O . GLN A 1 186 ? 44.719 30.703 -11.82 1 28.72 186 GLN A O 1
ATOM 1471 N N . THR A 1 187 ? 43.938 30.578 -9.938 1 26.59 187 THR A N 1
ATOM 1472 C CA . THR A 1 187 ? 45.406 30.547 -9.852 1 26.59 187 THR A CA 1
ATOM 1473 C C . THR A 1 187 ? 45.969 29.344 -10.586 1 26.59 187 THR A C 1
ATOM 1475 O O . THR A 1 187 ? 45.25 28.375 -10.852 1 26.59 187 THR A O 1
ATOM 1478 N N . GLY A 1 188 ? 47.25 28.875 -10.367 1 26.52 188 GLY A N 1
ATOM 1479 C CA . GLY A 1 188 ? 48.344 28.359 -11.156 1 26.52 188 GLY A CA 1
ATOM 1480 C C . GLY A 1 188 ? 48.031 27.016 -11.812 1 26.52 188 GLY A C 1
ATOM 1481 O O . GLY A 1 188 ? 47.562 26.984 -12.961 1 26.52 188 GLY A O 1
ATOM 1482 N N . SER A 1 189 ? 48.625 25.797 -11.305 1 26.44 189 SER A N 1
ATOM 1483 C CA . SER A 1 189 ? 49.219 24.688 -12.055 1 26.44 189 SER A CA 1
ATOM 1484 C C . SER A 1 189 ? 48.125 23.766 -12.586 1 26.44 189 SER A C 1
ATOM 1486 O O . SER A 1 189 ? 47 23.719 -12.047 1 26.44 189 SER A O 1
ATOM 1488 N N . GLY A 1 190 ? 48 23.219 -13.93 1 27.94 190 GLY A N 1
ATOM 1489 C CA . GLY A 1 190 ? 47.375 22.328 -14.898 1 27.94 190 GLY A CA 1
ATOM 1490 C C . GLY A 1 190 ? 46.844 21.047 -14.273 1 27.94 190 GLY A C 1
ATOM 1491 O O . GLY A 1 190 ? 46.375 20.156 -14.977 1 27.94 190 GLY A O 1
ATOM 1492 N N . LYS A 1 191 ? 47.25 20.594 -13.125 1 27.64 191 LYS A N 1
ATOM 1493 C CA . LYS A 1 191 ? 47.219 19.156 -12.891 1 27.64 191 LYS A CA 1
ATOM 1494 C C . LYS A 1 191 ? 45.812 18.672 -12.594 1 27.64 191 LYS A C 1
ATOM 1496 O O . LYS A 1 191 ? 45.406 17.594 -13.023 1 27.64 191 LYS A O 1
ATOM 1501 N N . ASP A 1 192 ? 44.969 19.078 -11.461 1 27.86 192 ASP A N 1
ATOM 1502 C CA . ASP A 1 192 ? 44.156 18.031 -10.859 1 27.86 192 ASP A CA 1
ATOM 1503 C C . ASP A 1 192 ? 42.75 18.031 -11.445 1 27.86 192 ASP A C 1
ATOM 1505 O O . ASP A 1 192 ? 41.844 18.719 -10.93 1 27.86 192 ASP A O 1
ATOM 1509 N N . ARG A 1 193 ? 42.344 18.016 -12.664 1 28.69 193 ARG A N 1
ATOM 1510 C CA . ARG A 1 193 ? 41.125 17.641 -13.375 1 28.69 193 ARG A CA 1
ATOM 1511 C C . ARG A 1 193 ? 40.5 16.406 -12.766 1 28.69 193 ARG A C 1
ATOM 1513 O O . ARG A 1 193 ? 39.5 15.883 -13.297 1 28.69 193 ARG A O 1
ATOM 1520 N N . ARG A 1 194 ? 41 15.664 -11.828 1 30.23 194 ARG A N 1
ATOM 1521 C CA . ARG A 1 194 ? 40.438 14.422 -11.312 1 30.23 194 ARG A CA 1
ATOM 1522 C C . ARG A 1 194 ? 39.188 14.68 -10.5 1 30.23 194 ARG A C 1
ATOM 1524 O O . ARG A 1 194 ? 38.562 13.742 -9.977 1 30.23 194 ARG A O 1
ATOM 1531 N N . GLY A 1 195 ? 38.781 15.75 -10.07 1 30.17 195 GLY A N 1
ATOM 1532 C CA . GLY A 1 195 ? 37.781 15.977 -9.055 1 30.17 195 GLY A CA 1
ATOM 1533 C C . GLY A 1 195 ? 36.344 15.844 -9.586 1 30.17 195 GLY A C 1
ATOM 1534 O O . GLY A 1 195 ? 35.406 15.836 -8.82 1 30.17 195 GLY A O 1
ATOM 1535 N N . ASN A 1 196 ? 35.969 16.266 -10.711 1 32.66 196 ASN A N 1
ATOM 1536 C CA . ASN A 1 196 ? 34.594 16.328 -11.195 1 32.66 196 ASN A CA 1
ATOM 1537 C C . ASN A 1 196 ? 34 14.93 -11.375 1 32.66 196 ASN A C 1
ATOM 1539 O O . ASN A 1 196 ? 32.812 14.789 -11.703 1 32.66 196 ASN A O 1
ATOM 1543 N N . GLY A 1 197 ? 34.688 13.883 -11.609 1 35.91 197 GLY A N 1
ATOM 1544 C CA . GLY A 1 197 ? 34.344 12.492 -11.844 1 35.91 197 GLY A CA 1
ATOM 1545 C C . GLY A 1 197 ? 33.75 11.812 -10.633 1 35.91 197 GLY A C 1
ATOM 1546 O O . GLY A 1 197 ? 33.344 10.641 -10.695 1 35.91 197 GLY A O 1
ATOM 1547 N N . GLU A 1 198 ? 33.938 12.164 -9.383 1 37.56 198 GLU A N 1
ATOM 1548 C CA . GLU A 1 198 ? 33.688 11.594 -8.07 1 37.56 198 GLU A CA 1
ATOM 1549 C C . GLU A 1 198 ? 32.219 11.727 -7.691 1 37.56 198 GLU A C 1
ATOM 1551 O O . GLU A 1 198 ? 31.719 11.016 -6.812 1 37.56 198 GLU A O 1
ATOM 1556 N N . LEU A 1 199 ? 31.453 12.648 -8.094 1 41.03 199 LEU A N 1
ATOM 1557 C CA . LEU A 1 199 ? 30.125 12.984 -7.602 1 41.03 199 LEU A CA 1
ATOM 1558 C C . LEU A 1 199 ? 29.094 11.961 -8.078 1 41.03 199 LEU A C 1
ATOM 1560 O O . LEU A 1 199 ? 28.047 11.805 -7.469 1 41.03 199 LEU A O 1
ATOM 1564 N N . GLY A 1 200 ? 29.281 11.352 -9.164 1 46.16 200 GLY A N 1
ATOM 1565 C CA . GLY A 1 200 ? 28.312 10.469 -9.789 1 46.16 200 GLY A CA 1
ATOM 1566 C C . GLY A 1 200 ? 28.266 9.094 -9.156 1 46.16 200 GLY A C 1
ATOM 1567 O O . GLY A 1 200 ? 27.328 8.32 -9.406 1 46.16 200 GLY A O 1
ATOM 1568 N N . ASN A 1 201 ? 29.375 8.656 -8.547 1 52.25 201 ASN A N 1
ATOM 1569 C CA . ASN A 1 201 ? 29.438 7.273 -8.07 1 52.25 201 ASN A CA 1
ATOM 1570 C C . ASN A 1 201 ? 29.125 7.184 -6.578 1 52.25 201 ASN A C 1
ATOM 1572 O O . ASN A 1 201 ? 29.891 7.691 -5.754 1 52.25 201 ASN A O 1
ATOM 1576 N N . VAL A 1 202 ? 27.969 7.223 -6.215 1 54.47 202 VAL A N 1
ATOM 1577 C CA . VAL A 1 202 ? 27.656 7.043 -4.801 1 54.47 202 VAL A CA 1
ATOM 1578 C C . VAL A 1 202 ? 27.906 5.594 -4.398 1 54.47 202 VAL A C 1
ATOM 1580 O O . VAL A 1 202 ? 27.547 4.668 -5.129 1 54.47 202 VAL A O 1
ATOM 1583 N N . LEU A 1 203 ? 28.719 5.496 -3.379 1 58.75 203 LEU A N 1
ATOM 1584 C CA . LEU A 1 203 ? 28.938 4.195 -2.752 1 58.75 203 LEU A CA 1
ATOM 1585 C C . LEU A 1 203 ? 27.609 3.578 -2.309 1 58.75 203 LEU A C 1
ATOM 1587 O O . LEU A 1 203 ? 26.703 4.289 -1.89 1 58.75 203 LEU A O 1
ATOM 1591 N N . ASN A 1 204 ? 27.406 2.395 -2.678 1 64.94 204 ASN A N 1
ATOM 1592 C CA . ASN A 1 204 ? 26.156 1.738 -2.324 1 64.94 204 ASN A CA 1
ATOM 1593 C C . ASN A 1 204 ? 26.328 0.833 -1.107 1 64.94 204 ASN A C 1
ATOM 1595 O O . ASN A 1 204 ? 25.391 0.135 -0.716 1 64.94 204 ASN A O 1
ATOM 1599 N N . ASP A 1 205 ? 27.516 0.991 -0.453 1 77.25 205 ASP A N 1
ATOM 1600 C CA . ASP A 1 205 ? 27.75 0.136 0.706 1 77.25 205 ASP A CA 1
ATOM 1601 C C . ASP A 1 205 ? 27.469 0.885 2.006 1 77.25 205 ASP A C 1
ATOM 1603 O O . ASP A 1 205 ? 28.047 1.946 2.254 1 77.25 205 ASP A O 1
ATOM 1607 N N . CYS A 1 206 ? 26.719 0.349 2.84 1 84.19 206 CYS A N 1
ATOM 1608 C CA . CYS A 1 206 ? 26.25 0.952 4.086 1 84.19 206 CYS A CA 1
ATOM 1609 C C . CYS A 1 206 ? 27.438 1.294 4.992 1 84.19 206 CYS A C 1
ATOM 1611 O O . CYS A 1 206 ? 27.469 2.369 5.594 1 84.19 206 CYS A O 1
ATOM 1613 N N . SER A 1 207 ? 28.391 0.418 5.02 1 84.75 207 SER A N 1
ATOM 1614 C CA . SER A 1 207 ? 29.531 0.633 5.891 1 84.75 207 SER A CA 1
ATOM 1615 C C . SER A 1 207 ? 30.375 1.824 5.426 1 84.75 207 SER A C 1
ATOM 1617 O O . SER A 1 207 ? 30.828 2.629 6.242 1 84.75 207 SER A O 1
ATOM 1619 N N . SER A 1 208 ? 30.531 1.957 4.113 1 85.38 208 SER A N 1
ATOM 1620 C CA . SER A 1 208 ? 31.312 3.066 3.562 1 85.38 208 SER A CA 1
ATOM 1621 C C . SER A 1 208 ? 30.594 4.398 3.785 1 85.38 208 SER A C 1
ATOM 1623 O O . SER A 1 208 ? 31.219 5.395 4.141 1 85.38 208 SER A O 1
ATOM 1625 N N . LEU A 1 209 ? 29.344 4.375 3.602 1 88.19 209 LEU A N 1
ATOM 1626 C CA . LEU A 1 209 ? 28.562 5.598 3.795 1 88.19 209 LEU A CA 1
ATOM 1627 C C . LEU A 1 209 ? 28.578 6.023 5.258 1 88.19 209 LEU A C 1
ATOM 1629 O O . LEU A 1 209 ? 28.688 7.215 5.559 1 88.19 209 LEU A O 1
ATOM 1633 N N . SER A 1 210 ? 28.469 5.043 6.074 1 90.12 210 SER A N 1
ATOM 1634 C CA . SER A 1 210 ? 28.5 5.293 7.512 1 90.12 210 SER A CA 1
ATOM 1635 C C . SER A 1 210 ? 29.797 5.98 7.922 1 90.12 210 SER A C 1
ATOM 1637 O O . SER A 1 210 ? 29.781 6.941 8.695 1 90.12 210 SER A O 1
ATOM 1639 N N . ASN A 1 211 ? 30.844 5.5 7.375 1 87.44 211 ASN A N 1
ATOM 1640 C CA . ASN A 1 211 ? 32.156 6.074 7.676 1 87.44 211 ASN A CA 1
ATOM 1641 C C . ASN A 1 211 ? 32.281 7.496 7.141 1 87.44 211 ASN A C 1
ATOM 1643 O O . ASN A 1 211 ? 32.875 8.359 7.793 1 87.44 211 ASN A O 1
ATOM 1647 N N . LEU A 1 212 ? 31.719 7.766 6.035 1 87.5 212 LEU A N 1
ATOM 1648 C CA . LEU A 1 212 ? 31.781 9.086 5.422 1 87.5 212 LEU A CA 1
ATOM 1649 C C . LEU A 1 212 ? 31 10.109 6.25 1 87.5 212 LEU A C 1
ATOM 1651 O O . LEU A 1 212 ? 31.453 11.234 6.438 1 87.5 212 LEU A O 1
ATOM 1655 N N . VAL A 1 213 ? 29.875 9.734 6.777 1 90.44 213 VAL A N 1
ATOM 1656 C CA . VAL A 1 213 ? 29.047 10.625 7.582 1 90.44 213 VAL A CA 1
ATOM 1657 C C . VAL A 1 213 ? 29.781 11 8.867 1 90.44 213 VAL A C 1
ATOM 1659 O O . VAL A 1 213 ? 29.797 12.172 9.25 1 90.44 213 VAL A O 1
ATOM 1662 N N . ARG A 1 214 ? 30.344 10.078 9.445 1 89.12 214 ARG A N 1
ATOM 1663 C CA . ARG A 1 214 ? 31.062 10.32 10.688 1 89.12 214 ARG A CA 1
ATOM 1664 C C . ARG A 1 214 ? 32.281 11.227 10.461 1 89.12 214 ARG A C 1
ATOM 1666 O O . ARG A 1 214 ? 32.531 12.141 11.25 1 89.12 214 ARG A O 1
ATOM 1673 N N . LYS A 1 215 ? 32.938 10.93 9.422 1 85.44 215 LYS A N 1
ATOM 1674 C CA . LYS A 1 215 ? 34.188 11.656 9.141 1 85.44 215 LYS A CA 1
ATOM 1675 C C . LYS A 1 215 ? 33.906 13.109 8.758 1 85.44 215 LYS A C 1
ATOM 1677 O O . LYS A 1 215 ? 34.562 14.031 9.227 1 85.44 215 LYS A O 1
ATOM 1682 N N . HIS A 1 216 ? 32.906 13.375 7.98 1 84.88 216 HIS A N 1
ATOM 1683 C CA . HIS A 1 216 ? 32.656 14.695 7.41 1 84.88 216 HIS A CA 1
ATOM 1684 C C . HIS A 1 216 ? 31.75 15.523 8.312 1 84.88 216 HIS A C 1
ATOM 1686 O O . HIS A 1 216 ? 31.844 16.75 8.328 1 84.88 216 HIS A O 1
ATOM 1692 N N . ASP A 1 217 ? 30.938 14.867 9.156 1 87.5 217 ASP A N 1
ATOM 1693 C CA . ASP A 1 217 ? 29.875 15.617 9.82 1 87.5 217 ASP A CA 1
ATOM 1694 C C . ASP A 1 217 ? 29.922 15.398 11.328 1 87.5 217 ASP A C 1
ATOM 1696 O O . ASP A 1 217 ? 28.984 15.789 12.039 1 87.5 217 ASP A O 1
ATOM 1700 N N . GLY A 1 218 ? 30.891 14.883 11.875 1 85.19 218 GLY A N 1
ATOM 1701 C CA . GLY A 1 218 ? 31.047 14.523 13.273 1 85.19 218 GLY A CA 1
ATOM 1702 C C . GLY A 1 218 ? 30.734 15.664 14.219 1 85.19 218 GLY A C 1
ATOM 1703 O O . GLY A 1 218 ? 29.938 15.508 15.141 1 85.19 218 GLY A O 1
ATOM 1704 N N . PRO A 1 219 ? 31.141 16.828 13.977 1 86 219 PRO A N 1
ATOM 1705 C CA . PRO A 1 219 ? 31 17.938 14.93 1 86 219 PRO A CA 1
ATOM 1706 C C . PRO A 1 219 ? 29.562 18.406 15.086 1 86 219 PRO A C 1
ATOM 1708 O O . PRO A 1 219 ? 29.203 18.953 16.125 1 86 219 PRO A O 1
ATOM 1711 N N . VAL A 1 220 ? 28.75 18.234 14.117 1 92 220 VAL A N 1
ATOM 1712 C CA . VAL A 1 220 ? 27.406 18.812 14.156 1 92 220 VAL A CA 1
ATOM 1713 C C . VAL A 1 220 ? 26.391 17.719 14.477 1 92 220 VAL A C 1
ATOM 1715 O O . VAL A 1 220 ? 25.25 18.016 14.867 1 92 220 VAL A O 1
ATOM 1718 N N . LEU A 1 221 ? 26.75 16.484 14.516 1 94.44 221 LEU A N 1
ATOM 1719 C CA . LEU A 1 221 ? 25.828 15.359 14.594 1 94.44 221 LEU A CA 1
ATOM 1720 C C . LEU A 1 221 ? 25.094 15.352 15.938 1 94.44 221 LEU A C 1
ATOM 1722 O O . LEU A 1 221 ? 23.875 15.203 15.977 1 94.44 221 LEU A O 1
ATOM 1726 N N . ASP A 1 222 ? 25.797 15.602 17.016 1 94.81 222 ASP A N 1
ATOM 1727 C CA . ASP A 1 222 ? 25.188 15.555 18.344 1 94.81 222 ASP A CA 1
ATOM 1728 C C . ASP A 1 222 ? 24.125 16.641 18.5 1 94.81 222 ASP A C 1
ATOM 1730 O O . ASP A 1 222 ? 23.047 16.391 19.031 1 94.81 222 ASP A O 1
ATOM 1734 N N . ALA A 1 223 ? 24.5 17.766 18.031 1 95.81 223 ALA A N 1
ATOM 1735 C CA . ALA A 1 223 ? 23.562 18.891 18.141 1 95.81 223 ALA A CA 1
ATOM 1736 C C . ALA A 1 223 ? 22.297 18.641 17.328 1 95.81 223 ALA A C 1
ATOM 1738 O O . ALA A 1 223 ? 21.188 18.984 17.75 1 95.81 223 ALA A O 1
ATOM 1739 N N . LEU A 1 224 ? 22.453 18.078 16.188 1 96.75 224 LEU A N 1
ATOM 1740 C CA . LEU A 1 224 ? 21.312 17.781 15.32 1 96.75 224 LEU A CA 1
ATOM 1741 C C . LEU A 1 224 ? 20.438 16.688 15.914 1 96.75 224 LEU A C 1
ATOM 1743 O O . LEU A 1 224 ? 19.203 16.781 15.859 1 96.75 224 LEU A O 1
ATOM 1747 N N . VAL A 1 225 ? 21.031 15.664 16.453 1 97.06 225 VAL A N 1
ATOM 1748 C CA . VAL A 1 225 ? 20.266 14.578 17.078 1 97.06 225 VAL A CA 1
ATOM 1749 C C . VAL A 1 225 ? 19.484 15.117 18.266 1 97.06 225 VAL A C 1
ATOM 1751 O O . VAL A 1 225 ? 18.312 14.773 18.453 1 97.06 225 VAL A O 1
ATOM 1754 N N . ASP A 1 226 ? 20.094 16.016 19.016 1 96.38 226 ASP A N 1
ATOM 1755 C CA . ASP A 1 226 ? 19.406 16.641 20.141 1 96.38 226 ASP A CA 1
ATOM 1756 C C . ASP A 1 226 ? 18.203 17.469 19.672 1 96.38 226 ASP A C 1
ATOM 1758 O O . ASP A 1 226 ? 17.125 17.391 20.25 1 96.38 226 ASP A O 1
ATOM 1762 N N . THR A 1 227 ? 18.469 18.172 18.641 1 96.38 227 THR A N 1
ATOM 1763 C CA . THR A 1 227 ? 17.406 19.031 18.094 1 96.38 227 THR A CA 1
ATOM 1764 C C . THR A 1 227 ? 16.234 18.188 17.609 1 96.38 227 THR A C 1
ATOM 1766 O O . THR A 1 227 ? 15.078 18.562 17.781 1 96.38 227 THR A O 1
ATOM 1769 N N . TYR A 1 228 ? 16.516 17.047 17.031 1 97.38 228 TYR A N 1
ATOM 1770 C CA . TYR A 1 228 ? 15.461 16.172 16.547 1 97.38 228 TYR A CA 1
ATOM 1771 C C . TYR A 1 228 ? 14.547 15.75 17.688 1 97.38 228 TYR A C 1
ATOM 1773 O O . TYR A 1 228 ? 13.32 15.867 17.578 1 97.38 228 TYR A O 1
ATOM 1781 N N . PHE A 1 229 ? 15.086 15.281 18.734 1 95.5 229 PHE A N 1
ATOM 1782 C CA . PHE A 1 229 ? 14.297 14.711 19.828 1 95.5 229 PHE A CA 1
ATOM 1783 C C . PHE A 1 229 ? 13.648 15.812 20.656 1 95.5 229 PHE A C 1
ATOM 1785 O O . PHE A 1 229 ? 12.57 15.609 21.234 1 95.5 229 PHE A O 1
ATOM 1792 N N . ASP A 1 230 ? 14.18 17 20.578 1 92 230 ASP A N 1
ATOM 1793 C CA . ASP A 1 230 ? 13.641 18.109 21.375 1 92 230 ASP A CA 1
ATOM 1794 C C . ASP A 1 230 ? 12.453 18.766 20.656 1 92 230 ASP A C 1
ATOM 1796 O O . ASP A 1 230 ? 11.516 19.234 21.312 1 92 230 ASP A O 1
ATOM 1800 N N . ILE A 1 231 ? 12.516 18.734 19.359 1 92.56 231 ILE A N 1
ATOM 1801 C CA . ILE A 1 231 ? 11.578 19.609 18.672 1 92.56 231 ILE A CA 1
ATOM 1802 C C . ILE A 1 231 ? 10.688 18.781 17.734 1 92.56 231 ILE A C 1
ATOM 1804 O O . ILE A 1 231 ? 9.469 19 17.688 1 92.56 231 ILE A O 1
ATOM 1808 N N . ILE A 1 232 ? 11.203 17.828 17.031 1 95.31 232 ILE A N 1
ATOM 1809 C CA . ILE A 1 232 ? 10.5 17.188 15.922 1 95.31 232 ILE A CA 1
ATOM 1810 C C . ILE A 1 232 ? 9.867 15.883 16.406 1 95.31 232 ILE A C 1
ATOM 1812 O O . ILE A 1 232 ? 8.742 15.555 16.031 1 95.31 232 ILE A O 1
ATOM 1816 N N . HIS A 1 233 ? 10.484 15.195 17.297 1 95.06 233 HIS A N 1
ATOM 1817 C CA . HIS A 1 233 ? 10.156 13.836 17.703 1 95.06 233 HIS A CA 1
ATOM 1818 C C . HIS A 1 233 ? 8.742 13.758 18.281 1 95.06 233 HIS A C 1
ATOM 1820 O O . HIS A 1 233 ? 8.023 12.789 18.031 1 95.06 233 HIS A O 1
ATOM 1826 N N . SER A 1 234 ? 8.328 14.734 18.953 1 92.44 234 SER A N 1
ATOM 1827 C CA . SER A 1 234 ? 7.031 14.688 19.609 1 92.44 234 SER A CA 1
ATOM 1828 C C . SER A 1 234 ? 5.891 14.781 18.609 1 92.44 234 SER A C 1
ATOM 1830 O O . SER A 1 234 ? 4.809 14.234 18.828 1 92.44 234 SER A O 1
ATOM 1832 N N . ASP A 1 235 ? 6.102 15.469 17.484 1 94.62 235 ASP A N 1
ATOM 1833 C CA . ASP A 1 235 ? 5.082 15.586 16.453 1 94.62 235 ASP A CA 1
ATOM 1834 C C . ASP A 1 235 ? 4.996 14.312 15.609 1 94.62 235 ASP A C 1
ATOM 1836 O O . ASP A 1 235 ? 3.945 14.008 15.047 1 94.62 235 ASP A O 1
ATOM 1840 N N . PHE A 1 236 ? 6.086 13.688 15.57 1 95.94 236 PHE A N 1
ATOM 1841 C CA . PHE A 1 236 ? 6.195 12.516 14.711 1 95.94 236 PHE A CA 1
ATOM 1842 C C . PHE A 1 236 ? 6.953 11.398 15.422 1 95.94 236 PHE A C 1
ATOM 1844 O O . PHE A 1 236 ? 8.07 11.047 15.031 1 95.94 236 PHE A O 1
ATOM 1851 N N . PRO A 1 237 ? 6.262 10.75 16.344 1 94.44 237 PRO A N 1
ATOM 1852 C CA . PRO A 1 237 ? 6.938 9.766 17.188 1 94.44 237 PRO A CA 1
ATOM 1853 C C . PRO A 1 237 ? 7.199 8.445 16.469 1 94.44 237 PRO A C 1
ATOM 1855 O O . PRO A 1 237 ? 6.5 7.457 16.703 1 94.44 237 PRO A O 1
ATOM 1858 N N . VAL A 1 238 ? 8.234 8.398 15.758 1 96 238 VAL A N 1
ATOM 1859 C CA . VAL A 1 238 ? 8.586 7.211 14.984 1 96 238 VAL A CA 1
ATOM 1860 C C . VAL A 1 238 ? 9.75 6.488 15.656 1 96 238 VAL A C 1
ATOM 1862 O O . VAL A 1 238 ? 9.93 5.281 15.484 1 96 238 VAL A O 1
ATOM 1865 N N . LEU A 1 239 ? 10.562 7.219 16.422 1 95.75 239 LEU A N 1
ATOM 1866 C CA . LEU A 1 239 ? 11.742 6.648 17.062 1 95.75 239 LEU A CA 1
ATOM 1867 C C . LEU A 1 239 ? 11.562 6.574 18.578 1 95.75 239 LEU A C 1
ATOM 1869 O O . LEU A 1 239 ? 10.727 7.293 19.141 1 95.75 239 LEU A O 1
ATOM 1873 N N . HIS A 1 240 ? 12.203 5.625 19.109 1 94.12 240 HIS A N 1
ATOM 1874 C CA . HIS A 1 240 ? 12.391 5.594 20.562 1 94.12 240 HIS A CA 1
ATOM 1875 C C . HIS A 1 240 ? 13.703 6.254 20.969 1 94.12 240 HIS A C 1
ATOM 1877 O O . HIS A 1 240 ? 14.781 5.766 20.609 1 94.12 240 HIS A O 1
ATOM 1883 N N . GLU A 1 241 ? 13.633 7.211 21.766 1 94.81 241 GLU A N 1
ATOM 1884 C CA . GLU A 1 241 ? 14.789 8.062 22 1 94.81 241 GLU A CA 1
ATOM 1885 C C . GLU A 1 241 ? 15.914 7.289 22.688 1 94.81 241 GLU A C 1
ATOM 1887 O O . GLU A 1 241 ? 17.062 7.324 22.234 1 94.81 241 GLU A O 1
ATOM 1892 N N . ALA A 1 242 ? 15.586 6.574 23.719 1 92.88 242 ALA A N 1
ATOM 1893 C CA . ALA A 1 242 ? 16.625 5.906 24.5 1 92.88 242 ALA A CA 1
ATOM 1894 C C . ALA A 1 242 ? 17.359 4.875 23.656 1 92.88 242 ALA A C 1
ATOM 1896 O O . ALA A 1 242 ? 18.594 4.84 23.641 1 92.88 242 ALA A O 1
ATOM 1897 N N . SER A 1 243 ? 16.625 4.105 22.938 1 91.75 243 SER A N 1
ATOM 1898 C CA . SER A 1 243 ? 17.234 3.074 22.109 1 91.75 243 SER A CA 1
ATOM 1899 C C . SER A 1 243 ? 18.016 3.688 20.953 1 91.75 243 SER A C 1
ATOM 1901 O O . SER A 1 243 ? 19.078 3.18 20.578 1 91.75 243 SER A O 1
ATOM 1903 N N . PHE A 1 244 ? 17.531 4.754 20.422 1 95.25 244 PHE A N 1
ATOM 1904 C CA . PHE A 1 244 ? 18.203 5.41 19.312 1 95.25 244 PHE A CA 1
ATOM 1905 C C . PHE A 1 244 ? 19.531 6.02 19.75 1 95.25 244 PHE A C 1
ATOM 1907 O O . PHE A 1 244 ? 20.547 5.887 19.062 1 95.25 244 PHE A O 1
ATOM 1914 N N . ARG A 1 245 ? 19.484 6.676 20.859 1 94.88 245 ARG A N 1
ATOM 1915 C CA . ARG A 1 245 ? 20.688 7.312 21.359 1 94.88 245 ARG A CA 1
ATOM 1916 C C . ARG A 1 245 ? 21.75 6.273 21.719 1 94.88 245 ARG A C 1
ATOM 1918 O O . ARG A 1 245 ? 22.938 6.508 21.531 1 94.88 245 ARG A O 1
ATOM 1925 N N . GLU A 1 246 ? 21.281 5.156 22.219 1 93.62 246 GLU A N 1
ATOM 1926 C CA . GLU A 1 246 ? 22.219 4.078 22.5 1 93.62 246 GLU A CA 1
ATOM 1927 C C . GLU A 1 246 ? 22.906 3.588 21.234 1 93.62 246 GLU A C 1
ATOM 1929 O O . GLU A 1 246 ? 24.125 3.453 21.188 1 93.62 246 GLU A O 1
ATOM 1934 N N . ALA A 1 247 ? 22.094 3.324 20.25 1 93.69 247 ALA A N 1
ATOM 1935 C CA . ALA A 1 247 ? 22.641 2.879 18.969 1 93.69 247 ALA A CA 1
ATOM 1936 C C . ALA A 1 247 ? 23.547 3.943 18.359 1 93.69 247 ALA A C 1
ATOM 1938 O O . ALA A 1 247 ? 24.562 3.623 17.75 1 93.69 247 ALA A O 1
ATOM 1939 N N . TYR A 1 248 ? 23.203 5.203 18.547 1 95.25 248 TYR A N 1
ATOM 1940 C CA . TYR A 1 248 ? 23.984 6.332 18.031 1 95.25 248 TYR A CA 1
ATOM 1941 C C . TYR A 1 248 ? 25.344 6.406 18.719 1 95.25 248 TYR A C 1
ATOM 1943 O O . TYR A 1 248 ? 26.359 6.656 18.047 1 95.25 248 TYR A O 1
ATOM 1951 N N . GLU A 1 249 ? 25.344 6.121 19.953 1 93.31 249 GLU A N 1
ATOM 1952 C CA . GLU A 1 249 ? 26.594 6.148 20.688 1 93.31 249 GLU A CA 1
ATOM 1953 C C . GLU A 1 249 ? 27.516 5.016 20.266 1 93.31 249 GLU A C 1
ATOM 1955 O O . GLU A 1 249 ? 28.734 5.215 20.109 1 93.31 249 GLU A O 1
ATOM 1960 N N . ILE A 1 250 ? 26.891 3.936 20.062 1 91.44 250 ILE A N 1
ATOM 1961 C CA . ILE A 1 250 ? 27.672 2.789 19.594 1 91.44 250 ILE A CA 1
ATOM 1962 C C . ILE A 1 250 ? 28.234 3.078 18.219 1 91.44 250 ILE A C 1
ATOM 1964 O O . ILE A 1 250 ? 29.422 2.834 17.953 1 91.44 250 ILE A O 1
ATOM 1968 N N . TRP A 1 251 ? 27.406 3.586 17.406 1 92.75 251 TRP A N 1
ATOM 1969 C CA . TRP A 1 251 ? 27.828 3.926 16.047 1 92.75 251 TRP A CA 1
ATOM 1970 C C . TRP A 1 251 ? 28.906 4.996 16.062 1 92.75 251 TRP A C 1
ATOM 1972 O O . TRP A 1 251 ? 29.875 4.922 15.305 1 92.75 251 TRP A O 1
ATOM 1982 N N . SER A 1 252 ? 28.766 5.961 16.906 1 90.12 252 SER A N 1
ATOM 1983 C CA . SER A 1 252 ? 29.734 7.051 17.016 1 90.12 252 SER A CA 1
ATOM 1984 C C . SER A 1 252 ? 31.094 6.539 17.484 1 90.12 252 SER A C 1
ATOM 1986 O O . SER A 1 252 ? 32.125 7.082 17.094 1 90.12 252 SER A O 1
ATOM 1988 N N . ALA A 1 253 ? 30.984 5.52 18.219 1 86.81 253 ALA A N 1
ATOM 1989 C CA . ALA A 1 253 ? 32.219 4.965 18.766 1 86.81 253 ALA A CA 1
ATOM 1990 C C . ALA A 1 253 ? 32.875 4.023 17.766 1 86.81 253 ALA A C 1
ATOM 1992 O O . ALA A 1 253 ? 34.094 3.994 17.656 1 86.81 253 ALA A O 1
ATOM 1993 N N . THR A 1 254 ? 32.125 3.268 17.016 1 84.44 254 THR A N 1
ATOM 1994 C CA . THR A 1 254 ? 32.688 2.227 16.156 1 84.44 254 THR A CA 1
ATOM 1995 C C . THR A 1 254 ? 32.812 2.725 14.719 1 84.44 254 THR A C 1
ATOM 1997 O O . THR A 1 254 ? 33.625 2.225 13.953 1 84.44 254 THR A O 1
ATOM 2000 N N . GLY A 1 255 ? 32.031 3.584 14.352 1 75.94 255 GLY A N 1
ATOM 2001 C CA . GLY A 1 255 ? 32.031 4.188 13.023 1 75.94 255 GLY A CA 1
ATOM 2002 C C . GLY A 1 255 ? 31.375 3.311 11.977 1 75.94 255 GLY A C 1
ATOM 2003 O O . GLY A 1 255 ? 31.281 3.697 10.805 1 75.94 255 GLY A O 1
ATOM 2004 N N . SER A 1 256 ? 31 2.189 12.32 1 79.75 256 SER A N 1
ATOM 2005 C CA . SER A 1 256 ? 30.469 1.299 11.297 1 79.75 256 SER A CA 1
ATOM 2006 C C . SER A 1 256 ? 29.125 0.695 11.734 1 79.75 256 SER A C 1
ATOM 2008 O O . SER A 1 256 ? 28.891 0.509 12.93 1 79.75 256 SER A O 1
ATOM 2010 N N . THR A 1 257 ? 28.219 0.734 10.727 1 84.06 257 THR A N 1
ATOM 2011 C CA . THR A 1 257 ? 26.969 0.009 10.93 1 84.06 257 THR A CA 1
ATOM 2012 C C . THR A 1 257 ? 26.641 -0.855 9.711 1 84.06 257 THR A C 1
ATOM 2014 O O . THR A 1 257 ? 27 -0.507 8.586 1 84.06 257 THR A O 1
ATOM 2017 N N . THR A 1 258 ? 26.094 -1.975 10.039 1 80.81 258 THR A N 1
ATOM 2018 C CA . THR A 1 258 ? 25.688 -2.887 8.969 1 80.81 258 THR A CA 1
ATOM 2019 C C . THR A 1 258 ? 24.188 -2.822 8.742 1 80.81 258 THR A C 1
ATOM 2021 O O . THR A 1 258 ? 23.641 -3.59 7.945 1 80.81 258 THR A O 1
ATOM 2024 N N . ASP A 1 259 ? 23.516 -1.861 9.367 1 88.5 259 ASP A N 1
ATOM 2025 C CA . ASP A 1 259 ? 22.078 -1.74 9.227 1 88.5 259 ASP A CA 1
ATOM 2026 C C . ASP A 1 259 ? 21.703 -0.528 8.367 1 88.5 259 ASP A C 1
ATOM 2028 O O . ASP A 1 259 ? 21.625 0.593 8.875 1 88.5 259 ASP A O 1
ATOM 2032 N N . PRO A 1 260 ? 21.375 -0.782 7.148 1 92.06 260 PRO A N 1
ATOM 2033 C CA . PRO A 1 260 ? 21.062 0.341 6.262 1 92.06 260 PRO A CA 1
ATOM 2034 C C . PRO A 1 260 ? 19.828 1.117 6.703 1 92.06 260 PRO A C 1
ATOM 2036 O O . PRO A 1 260 ? 19.75 2.334 6.512 1 92.06 260 PRO A O 1
ATOM 2039 N N . ALA A 1 261 ? 18.906 0.448 7.293 1 93.94 261 ALA A N 1
ATOM 2040 C CA . ALA A 1 261 ? 17.672 1.112 7.723 1 93.94 261 ALA A CA 1
ATOM 2041 C C . ALA A 1 261 ? 17.953 2.096 8.852 1 93.94 261 ALA A C 1
ATOM 2043 O O . ALA A 1 261 ? 17.406 3.205 8.867 1 93.94 261 ALA A O 1
ATOM 2044 N N . TRP A 1 262 ? 18.734 1.697 9.766 1 94.5 262 TRP A N 1
ATOM 2045 C CA . TRP A 1 262 ? 19.078 2.59 10.875 1 94.5 262 TRP A CA 1
ATOM 2046 C C . TRP A 1 262 ? 19.828 3.818 10.367 1 94.5 262 TRP A C 1
ATOM 2048 O O . TRP A 1 262 ? 19.531 4.945 10.773 1 94.5 262 TRP A O 1
ATOM 2058 N N . LEU A 1 263 ? 20.828 3.574 9.523 1 95.44 263 LEU A N 1
ATOM 2059 C CA . LEU A 1 263 ? 21.594 4.691 8.984 1 95.44 263 LEU A CA 1
ATOM 2060 C C . LEU A 1 263 ? 20.703 5.641 8.203 1 95.44 263 LEU A C 1
ATOM 2062 O O . LEU A 1 263 ? 20.844 6.863 8.305 1 95.44 263 LEU A O 1
ATOM 2066 N N . CYS A 1 264 ? 19.844 5.07 7.398 1 96.75 264 CYS A N 1
ATOM 2067 C CA . CYS A 1 264 ? 18.891 5.875 6.66 1 96.75 264 CYS A CA 1
ATOM 2068 C C . CYS A 1 264 ? 18.047 6.727 7.605 1 96.75 264 CYS A C 1
ATOM 2070 O O . CYS A 1 264 ? 17.844 7.918 7.363 1 96.75 264 CYS A O 1
ATOM 2072 N N . GLY A 1 265 ? 17.594 6.145 8.703 1 97.19 265 GLY A N 1
ATOM 2073 C CA . GLY A 1 265 ? 16.844 6.871 9.711 1 97.19 265 GLY A CA 1
ATOM 2074 C C . GLY A 1 265 ? 17.609 8.016 10.336 1 97.19 265 GLY A C 1
ATOM 2075 O O . GLY A 1 265 ? 17.078 9.109 10.523 1 97.19 265 GLY A O 1
ATOM 2076 N N . LEU A 1 266 ? 18.828 7.727 10.602 1 97.12 266 LEU A N 1
ATOM 2077 C CA . LEU A 1 266 ? 19.688 8.766 11.164 1 97.12 266 LEU A CA 1
ATOM 2078 C C . LEU A 1 266 ? 19.828 9.938 10.195 1 97.12 266 LEU A C 1
ATOM 2080 O O . LEU A 1 266 ? 19.656 11.094 10.594 1 97.12 266 LEU A O 1
ATOM 2084 N N . LEU A 1 267 ? 20.109 9.633 8.961 1 97.19 267 LEU A N 1
ATOM 2085 C CA . LEU A 1 267 ? 20.312 10.672 7.953 1 97.19 267 LEU A CA 1
ATOM 2086 C C . LEU A 1 267 ? 19.047 11.516 7.781 1 97.19 267 LEU A C 1
ATOM 2088 O O . LEU A 1 267 ? 19.125 12.742 7.688 1 97.19 267 LEU A O 1
ATOM 2092 N N . CYS A 1 268 ? 17.891 10.875 7.793 1 98.06 268 CYS A N 1
ATOM 2093 C CA . CYS A 1 268 ? 16.641 11.609 7.648 1 98.06 268 CYS A CA 1
ATOM 2094 C C . CYS A 1 268 ? 16.391 12.484 8.867 1 98.06 268 CYS A C 1
ATOM 2096 O O . CYS A 1 268 ? 15.906 13.617 8.734 1 98.06 268 CYS A O 1
ATOM 2098 N N . ALA A 1 269 ? 16.672 11.922 10.039 1 98 269 ALA A N 1
ATOM 2099 C CA . ALA A 1 269 ? 16.531 12.727 11.258 1 98 269 ALA A CA 1
ATOM 2100 C C . ALA A 1 269 ? 17.422 13.969 11.195 1 98 269 ALA A C 1
ATOM 2102 O O . ALA A 1 269 ? 17.016 15.055 11.602 1 98 269 ALA A O 1
ATOM 2103 N N . LEU A 1 270 ? 18.641 13.805 10.648 1 97.5 270 LEU A N 1
ATOM 2104 C CA . LEU A 1 270 ? 19.562 14.93 10.516 1 97.5 270 LEU A CA 1
ATOM 2105 C C . LEU A 1 270 ? 19.031 15.969 9.539 1 97.5 270 LEU A C 1
ATOM 2107 O O . LEU A 1 270 ? 19.094 17.172 9.812 1 97.5 270 LEU A O 1
ATOM 2111 N N . ILE A 1 271 ? 18.469 15.531 8.469 1 97.38 271 ILE A N 1
ATOM 2112 C CA . ILE A 1 271 ? 17.922 16.422 7.445 1 97.38 271 ILE A CA 1
ATOM 2113 C C . ILE A 1 271 ? 16.781 17.234 8.031 1 97.38 271 ILE A C 1
ATOM 2115 O O . ILE A 1 271 ? 16.719 18.453 7.852 1 97.38 271 ILE A O 1
ATOM 2119 N N . LEU A 1 272 ? 15.953 16.656 8.766 1 97.69 272 LEU A N 1
ATOM 2120 C CA . LEU A 1 272 ? 14.82 17.344 9.375 1 97.69 272 LEU A CA 1
ATOM 2121 C C . LEU A 1 272 ? 15.297 18.344 10.43 1 97.69 272 LEU A C 1
ATOM 2123 O O . LEU A 1 272 ? 14.773 19.469 10.508 1 97.69 272 LEU A O 1
ATOM 2127 N N . SER A 1 273 ? 16.266 17.953 11.172 1 97.44 273 SER A N 1
ATOM 2128 C CA . SER A 1 273 ? 16.797 18.781 12.25 1 97.44 273 SER A CA 1
ATOM 2129 C C . SER A 1 273 ? 17.484 20.031 11.688 1 97.44 273 SER A C 1
ATOM 2131 O O . SER A 1 273 ? 17.484 21.078 12.328 1 97.44 273 SER A O 1
ATOM 2133 N N . ARG A 1 274 ? 18.047 19.906 10.578 1 95.81 274 ARG A N 1
ATOM 2134 C CA . ARG A 1 274 ? 18.734 21.031 9.953 1 95.81 274 ARG A CA 1
ATOM 2135 C C . ARG A 1 274 ? 17.781 22.219 9.75 1 95.81 274 ARG A C 1
ATOM 2137 O O . ARG A 1 274 ? 18.203 23.375 9.836 1 95.81 274 ARG A O 1
ATOM 2144 N N . ARG A 1 275 ? 16.625 21.984 9.625 1 94.5 275 ARG A N 1
ATOM 2145 C CA . ARG A 1 275 ? 15.625 23.016 9.336 1 94.5 275 ARG A CA 1
ATOM 2146 C C . ARG A 1 275 ? 15.289 23.812 10.594 1 94.5 275 ARG A C 1
ATOM 2148 O O . ARG A 1 275 ? 14.836 24.953 10.5 1 94.5 275 ARG A O 1
ATOM 2155 N N . VAL A 1 276 ? 15.523 23.188 11.719 1 94.06 276 VAL A N 1
ATOM 2156 C CA . VAL A 1 276 ? 15 23.812 12.93 1 94.06 276 VAL A CA 1
ATOM 2157 C C . VAL A 1 276 ? 16.156 24.219 13.844 1 94.06 276 VAL A C 1
ATOM 2159 O O . VAL A 1 276 ? 15.992 25.078 14.703 1 94.06 276 VAL A O 1
ATOM 2162 N N . ILE A 1 277 ? 17.281 23.688 13.609 1 92.44 277 ILE A N 1
ATOM 2163 C CA . ILE A 1 277 ? 18.406 23.922 14.5 1 92.44 277 ILE A CA 1
ATOM 2164 C C . ILE A 1 277 ? 18.828 25.391 14.43 1 92.44 277 ILE A C 1
ATOM 2166 O O . ILE A 1 277 ? 18.625 26.047 13.398 1 92.44 277 ILE A O 1
ATOM 2170 N N . ALA A 1 278 ? 19.422 25.828 15.5 1 88.62 278 ALA A N 1
ATOM 2171 C CA . ALA A 1 278 ? 19.828 27.234 15.594 1 88.62 278 ALA A CA 1
ATOM 2172 C C . ALA A 1 278 ? 21.094 27.5 14.797 1 88.62 278 ALA A C 1
ATOM 2174 O O . ALA A 1 278 ? 21.312 28.609 14.297 1 88.62 278 ALA A O 1
ATOM 2175 N N . ILE A 1 279 ? 21.891 26.469 14.602 1 87.12 279 ILE A N 1
ATOM 2176 C CA . ILE A 1 279 ? 23.141 26.625 13.883 1 87.12 279 ILE A CA 1
ATOM 2177 C C . ILE A 1 279 ? 22.906 26.484 12.383 1 87.12 279 ILE A C 1
ATOM 2179 O O . ILE A 1 279 ? 22.047 25.703 11.961 1 87.12 279 ILE A O 1
ATOM 2183 N N . VAL A 1 280 ? 23.672 27.203 11.68 1 85.94 280 VAL A N 1
ATOM 2184 C CA . VAL A 1 280 ? 23.5 27.156 10.234 1 85.94 280 VAL A CA 1
ATOM 2185 C C . VAL A 1 280 ? 24.297 25.984 9.656 1 85.94 280 VAL A C 1
ATOM 2187 O O . VAL A 1 280 ? 25.516 25.906 9.828 1 85.94 280 VAL A O 1
ATOM 2190 N N . VAL A 1 281 ? 23.641 25.062 9.156 1 87.69 281 VAL A N 1
ATOM 2191 C CA . VAL A 1 281 ? 24.219 23.953 8.406 1 87.69 281 VAL A CA 1
ATOM 2192 C C . VAL A 1 281 ? 23.984 24.156 6.914 1 87.69 281 VAL A C 1
ATOM 2194 O O . VAL A 1 281 ? 22.844 24.312 6.469 1 87.69 281 VAL A O 1
ATOM 2197 N N . PRO A 1 282 ? 25.016 24.188 6.188 1 86.5 282 PRO A N 1
ATOM 2198 C CA . PRO A 1 282 ? 24.891 24.5 4.762 1 86.5 282 PRO A CA 1
ATOM 2199 C C . PRO A 1 282 ? 23.938 23.562 4.027 1 86.5 282 PRO A C 1
ATOM 2201 O O . PRO A 1 282 ? 23.797 22.391 4.406 1 86.5 282 PRO A O 1
ATOM 2204 N N . GLU A 1 283 ? 23.375 24.047 2.986 1 87.12 283 GLU A N 1
ATOM 2205 C CA . GLU A 1 283 ? 22.406 23.312 2.18 1 87.12 283 GLU A CA 1
ATOM 2206 C C . GLU A 1 283 ? 23.078 22.156 1.446 1 87.12 283 GLU A C 1
ATOM 2208 O O . GLU A 1 283 ? 22.438 21.125 1.188 1 87.12 283 GLU A O 1
ATOM 2213 N N . ASP A 1 284 ? 24.297 22.297 1.139 1 87.88 284 ASP A N 1
ATOM 2214 C CA . ASP A 1 284 ? 25.031 21.25 0.423 1 87.88 284 ASP A CA 1
ATOM 2215 C C . ASP A 1 284 ? 25.125 19.984 1.251 1 87.88 284 ASP A C 1
ATOM 2217 O O . ASP A 1 284 ? 25.156 18.875 0.698 1 87.88 284 ASP A O 1
ATOM 2221 N N . VAL A 1 285 ? 25.156 20.188 2.527 1 90.69 285 VAL A N 1
ATOM 2222 C CA . VAL A 1 285 ? 25.234 19.031 3.422 1 90.69 285 VAL A CA 1
ATOM 2223 C C . VAL A 1 285 ? 23.922 18.25 3.375 1 90.69 285 VAL A C 1
ATOM 2225 O O . VAL A 1 285 ? 23.922 17.016 3.355 1 90.69 285 VAL A O 1
ATOM 2228 N N . GLU A 1 286 ? 22.828 18.938 3.305 1 92.06 286 GLU A N 1
ATOM 2229 C CA . GLU A 1 286 ? 21.531 18.281 3.184 1 92.06 286 GLU A CA 1
ATOM 2230 C C . GLU A 1 286 ? 21.422 17.484 1.888 1 92.06 286 GLU A C 1
ATOM 2232 O O . GLU A 1 286 ? 20.906 16.375 1.882 1 92.06 286 GLU A O 1
ATOM 2237 N N . MET A 1 287 ? 21.906 18.062 0.874 1 90.44 287 MET A N 1
ATOM 2238 C CA . MET A 1 287 ? 21.844 17.391 -0.428 1 90.44 287 MET A CA 1
ATOM 2239 C C . MET A 1 287 ? 22.688 16.125 -0.432 1 90.44 287 MET A C 1
ATOM 2241 O O . MET A 1 287 ? 22.297 15.117 -1.009 1 90.44 287 MET A O 1
ATOM 2245 N N . ARG A 1 288 ? 23.797 16.203 0.148 1 91.19 288 ARG A N 1
ATOM 2246 C CA . ARG A 1 288 ? 24.656 15.031 0.254 1 91.19 288 ARG A CA 1
ATOM 2247 C C . ARG A 1 288 ? 24 13.93 1.074 1 91.19 288 ARG A C 1
ATOM 2249 O O . ARG A 1 288 ? 24.031 12.758 0.688 1 91.19 288 ARG A O 1
ATOM 2256 N N . TRP A 1 289 ? 23.438 14.336 2.242 1 94.62 289 TRP A N 1
ATOM 2257 C CA . TRP A 1 289 ? 22.75 13.359 3.08 1 94.62 289 TRP A CA 1
ATOM 2258 C C . TRP A 1 289 ? 21.594 12.703 2.32 1 94.62 289 TRP A C 1
ATOM 2260 O O . TRP A 1 289 ? 21.375 11.5 2.449 1 94.62 289 TRP A O 1
ATOM 2270 N N . TRP A 1 290 ? 20.891 13.469 1.537 1 94.31 290 TRP A N 1
ATOM 2271 C CA . TRP A 1 290 ? 19.781 12.914 0.775 1 94.31 290 TRP A CA 1
ATOM 2272 C C . TRP A 1 290 ? 20.281 11.938 -0.284 1 94.31 290 TRP A C 1
ATOM 2274 O O . TRP A 1 290 ? 19.641 10.914 -0.537 1 94.31 290 TRP A O 1
ATOM 2284 N N . ARG A 1 291 ? 21.391 12.195 -0.848 1 91.06 291 ARG A N 1
ATOM 2285 C CA . ARG A 1 291 ? 22 11.266 -1.795 1 91.06 291 ARG A CA 1
ATOM 2286 C C . ARG A 1 291 ? 22.344 9.945 -1.113 1 91.06 291 ARG A C 1
ATOM 2288 O O . ARG A 1 291 ? 22.203 8.875 -1.704 1 91.06 291 ARG A O 1
ATOM 2295 N N . TYR A 1 292 ? 22.859 10.086 0.066 1 93.25 292 TYR A N 1
ATOM 2296 C CA . TYR A 1 292 ? 23.172 8.875 0.819 1 93.25 292 TYR A CA 1
ATOM 2297 C C . TYR A 1 292 ? 21.922 8.07 1.113 1 93.25 292 TYR A C 1
ATOM 2299 O O . TYR A 1 292 ? 21.922 6.844 1.023 1 93.25 292 TYR A O 1
ATOM 2307 N N . VAL A 1 293 ? 20.844 8.789 1.453 1 95.06 293 VAL A N 1
ATOM 2308 C CA . VAL A 1 293 ? 19.562 8.133 1.708 1 95.06 293 VAL A CA 1
ATOM 2309 C C . VAL A 1 293 ? 19.109 7.375 0.459 1 95.06 293 VAL A C 1
ATOM 2311 O O . VAL A 1 293 ? 18.703 6.215 0.541 1 95.06 293 VAL A O 1
ATOM 2314 N N . GLN A 1 294 ? 19.219 7.973 -0.68 1 92.25 294 GLN A N 1
ATOM 2315 C CA . GLN A 1 294 ? 18.828 7.352 -1.939 1 92.25 294 GLN A CA 1
ATOM 2316 C C . GLN A 1 294 ? 19.625 6.09 -2.213 1 92.25 294 GLN A C 1
ATOM 2318 O O . GLN A 1 294 ? 19.094 5.082 -2.668 1 92.25 294 GLN A O 1
ATOM 2323 N N . ALA A 1 295 ? 20.859 6.188 -1.889 1 90.19 295 ALA A N 1
ATOM 2324 C CA . ALA A 1 295 ? 21.734 5.043 -2.115 1 90.19 295 ALA A CA 1
ATOM 2325 C C . ALA A 1 295 ? 21.375 3.875 -1.204 1 90.19 295 ALA A C 1
ATOM 2327 O O . ALA A 1 295 ? 21.562 2.713 -1.568 1 90.19 295 ALA A O 1
ATOM 2328 N N . LEU A 1 296 ? 20.828 4.164 -0.064 1 93 296 LEU A N 1
ATOM 2329 C CA . LEU A 1 296 ? 20.5 3.141 0.925 1 93 296 LEU A CA 1
ATOM 2330 C C . LEU A 1 296 ? 19.094 2.586 0.687 1 93 296 LEU A C 1
ATOM 2332 O O . LEU A 1 296 ? 18.766 1.516 1.191 1 93 296 LEU A O 1
ATOM 2336 N N . LEU A 1 297 ? 18.281 3.256 -0.065 1 93.19 297 LEU A N 1
ATOM 2337 C CA . LEU A 1 297 ? 16.859 2.996 -0.16 1 93.19 297 LEU A CA 1
ATOM 2338 C C . LEU A 1 297 ? 16.594 1.585 -0.677 1 93.19 297 LEU A C 1
ATOM 2340 O O . LEU A 1 297 ? 15.727 0.877 -0.153 1 93.19 297 LEU A O 1
ATOM 2344 N N . PRO A 1 298 ? 17.328 1.101 -1.666 1 90.94 298 PRO A N 1
ATOM 2345 C CA . PRO A 1 298 ? 17.047 -0.263 -2.125 1 90.94 298 PRO A CA 1
ATOM 2346 C C . PRO A 1 298 ? 17.219 -1.303 -1.021 1 90.94 298 PRO A C 1
ATOM 2348 O O . PRO A 1 298 ? 16.359 -2.172 -0.848 1 90.94 298 PRO A O 1
ATOM 2351 N N . ALA A 1 299 ? 18.297 -1.158 -0.264 1 90.88 299 ALA A N 1
ATOM 2352 C CA . ALA A 1 299 ? 18.516 -2.092 0.836 1 90.88 299 ALA A CA 1
ATOM 2353 C C . ALA A 1 299 ? 17.406 -1.985 1.879 1 90.88 299 ALA A C 1
ATOM 2355 O O . ALA A 1 299 ? 17 -2.99 2.469 1 90.88 299 ALA A O 1
ATOM 2356 N N . VAL A 1 300 ? 16.969 -0.797 2.064 1 93.38 300 VAL A N 1
ATOM 2357 C CA . VAL A 1 300 ? 15.898 -0.559 3.031 1 93.38 300 VAL A CA 1
ATOM 2358 C C . VAL A 1 300 ? 14.594 -1.163 2.521 1 93.38 300 VAL A C 1
ATOM 2360 O O . VAL A 1 300 ? 13.875 -1.821 3.273 1 93.38 300 VAL A O 1
ATOM 2363 N N . LEU A 1 301 ? 14.344 -1.046 1.283 1 92.56 301 LEU A N 1
ATOM 2364 C CA . LEU A 1 301 ? 13.117 -1.517 0.662 1 92.56 301 LEU A CA 1
ATOM 2365 C C . LEU A 1 301 ? 13.039 -3.039 0.69 1 92.56 301 LEU A C 1
ATOM 2367 O O . LEU A 1 301 ? 11.945 -3.609 0.713 1 92.56 301 LEU A O 1
ATOM 2371 N N . PHE A 1 302 ? 14.164 -3.639 0.689 1 90.69 302 PHE A N 1
ATOM 2372 C CA . PHE A 1 302 ? 14.195 -5.094 0.575 1 90.69 302 PHE A CA 1
ATOM 2373 C C . PHE A 1 302 ? 14.273 -5.742 1.951 1 90.69 302 PHE A C 1
ATOM 2375 O O . PHE A 1 302 ? 14.43 -6.961 2.061 1 90.69 302 PHE A O 1
ATOM 2382 N N . THR A 1 303 ? 14.141 -4.887 2.955 1 87.06 303 THR A N 1
ATOM 2383 C CA . THR A 1 303 ? 14.133 -5.41 4.316 1 87.06 303 THR A CA 1
ATOM 2384 C C . THR A 1 303 ? 12.797 -5.145 4.992 1 87.06 303 THR A C 1
ATOM 2386 O O . THR A 1 303 ? 12.164 -4.113 4.742 1 87.06 303 THR A O 1
ATOM 2389 N N . THR A 1 304 ? 12.398 -6.086 5.828 1 88.94 304 THR A N 1
ATOM 2390 C CA . THR A 1 304 ? 11.102 -5.965 6.488 1 88.94 304 THR A CA 1
ATOM 2391 C C . THR A 1 304 ? 11.258 -6.035 8 1 88.94 304 THR A C 1
ATOM 2393 O O . THR A 1 304 ? 11.273 -7.125 8.578 1 88.94 304 THR A O 1
ATOM 2396 N N . ASN A 1 305 ? 11.344 -4.969 8.602 1 90 305 ASN A N 1
ATOM 2397 C CA . ASN A 1 305 ? 11.398 -4.875 10.055 1 90 305 ASN A CA 1
ATOM 2398 C C . ASN A 1 305 ? 10.977 -3.494 10.547 1 90 305 ASN A C 1
ATOM 2400 O O . ASN A 1 305 ? 10.578 -2.643 9.75 1 90 305 ASN A O 1
ATOM 2404 N N . LEU A 1 306 ? 11.086 -3.225 11.852 1 92.25 306 LEU A N 1
ATOM 2405 C CA . LEU A 1 306 ? 10.633 -1.967 12.438 1 92.25 306 LEU A CA 1
ATOM 2406 C C . LEU A 1 306 ? 11.5 -0.805 11.977 1 92.25 306 LEU A C 1
ATOM 2408 O O . LEU A 1 306 ? 10.992 0.28 11.68 1 92.25 306 LEU A O 1
ATOM 2412 N N . SER A 1 307 ? 12.789 -1.056 11.898 1 93.94 307 SER A N 1
ATOM 2413 C CA . SER A 1 307 ? 13.719 -0.01 11.484 1 93.94 307 SER A CA 1
ATOM 2414 C C . SER A 1 307 ? 13.438 0.449 10.062 1 93.94 307 SER A C 1
ATOM 2416 O O . SER A 1 307 ? 13.625 1.622 9.727 1 93.94 307 SER A O 1
ATOM 2418 N 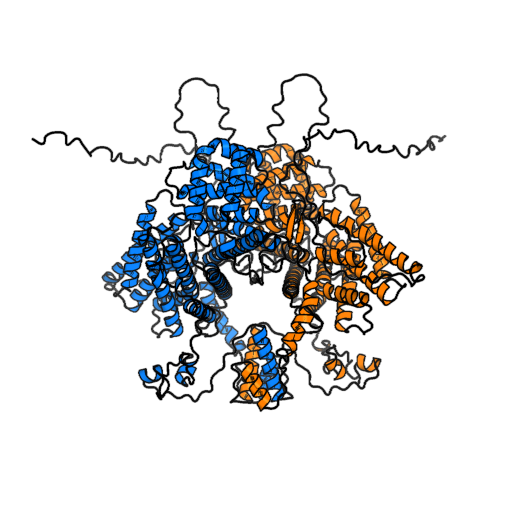N . THR A 1 308 ? 13.023 -0.485 9.273 1 96 308 THR A N 1
ATOM 2419 C CA . THR A 1 308 ? 12.664 -0.163 7.898 1 96 308 THR A CA 1
ATOM 2420 C C . THR A 1 308 ? 11.477 0.803 7.863 1 96 308 THR A C 1
ATOM 2422 O O . THR A 1 308 ? 11.5 1.788 7.121 1 96 308 THR A O 1
ATOM 2425 N N . ILE A 1 309 ? 10.516 0.501 8.672 1 97.62 309 ILE A N 1
ATOM 2426 C CA . ILE A 1 309 ? 9.344 1.369 8.734 1 97.62 309 ILE A CA 1
ATOM 2427 C C . ILE A 1 309 ? 9.758 2.762 9.203 1 97.62 309 ILE A C 1
ATOM 2429 O O . ILE A 1 309 ? 9.328 3.77 8.633 1 97.62 309 ILE A O 1
ATOM 2433 N N . GLN A 1 310 ? 10.562 2.783 10.195 1 98 310 GLN A N 1
ATOM 2434 C CA . GLN A 1 310 ? 11.039 4.055 10.727 1 98 310 GLN A CA 1
ATOM 2435 C C . GLN A 1 310 ? 11.766 4.863 9.656 1 98 310 GLN A C 1
ATOM 2437 O O . GLN A 1 310 ? 11.5 6.055 9.484 1 98 310 GLN A O 1
ATOM 2442 N N . ALA A 1 311 ? 12.648 4.23 8.945 1 98.06 311 ALA A N 1
ATOM 2443 C CA . ALA A 1 311 ? 13.422 4.895 7.898 1 98.06 311 ALA A CA 1
ATOM 2444 C C . ALA A 1 311 ? 12.508 5.406 6.789 1 98.06 311 ALA A C 1
ATOM 2446 O O . ALA A 1 311 ? 12.664 6.535 6.32 1 98.06 311 ALA A O 1
ATOM 2447 N N . LEU A 1 312 ? 11.578 4.605 6.422 1 98.12 312 LEU A N 1
ATOM 2448 C CA . LEU A 1 312 ? 10.656 4.98 5.359 1 98.12 312 LEU A CA 1
ATOM 2449 C C . LEU A 1 312 ? 9.781 6.16 5.785 1 98.12 312 LEU A C 1
ATOM 2451 O O . LEU A 1 312 ? 9.555 7.082 5 1 98.12 312 LEU A O 1
ATOM 2455 N N . MET A 1 313 ? 9.344 6.164 6.973 1 98.5 313 MET A N 1
ATOM 2456 C CA . MET A 1 313 ? 8.484 7.227 7.473 1 98.5 313 MET A CA 1
ATOM 2457 C C . MET A 1 313 ? 9.234 8.547 7.559 1 98.5 313 MET A C 1
ATOM 2459 O O . MET A 1 313 ? 8.711 9.594 7.176 1 98.5 313 MET A O 1
ATOM 2463 N N . LEU A 1 314 ? 10.398 8.445 8.039 1 98.62 314 LEU A N 1
ATOM 2464 C CA . LEU A 1 314 ? 11.203 9.664 8.133 1 98.62 314 LEU A CA 1
ATOM 2465 C C . LEU A 1 314 ? 11.547 10.195 6.746 1 98.62 314 LEU A C 1
ATOM 2467 O O . LEU A 1 314 ? 11.516 11.406 6.516 1 98.62 314 LEU A O 1
ATOM 2471 N N . SER A 1 315 ? 11.867 9.328 5.828 1 98.06 315 SER A N 1
ATOM 2472 C CA . SER A 1 315 ? 12.102 9.734 4.449 1 98.06 315 SER A CA 1
ATOM 2473 C C . SER A 1 315 ? 10.852 10.359 3.836 1 98.06 315 SER A C 1
ATOM 2475 O O . SER A 1 315 ? 10.93 11.359 3.123 1 98.06 315 SER A O 1
ATOM 2477 N N . ALA A 1 316 ? 9.75 9.75 4.137 1 98 316 ALA A N 1
ATOM 2478 C CA . ALA A 1 316 ? 8.477 10.242 3.617 1 98 316 ALA A CA 1
ATOM 2479 C C . ALA A 1 316 ? 8.172 11.641 4.145 1 98 316 ALA A C 1
ATOM 2481 O O . ALA A 1 316 ? 7.691 12.508 3.404 1 98 316 ALA A O 1
ATOM 2482 N N . LEU A 1 317 ? 8.445 11.844 5.395 1 98.31 317 LEU A N 1
ATOM 2483 C CA . LEU A 1 317 ? 8.203 13.164 5.961 1 98.31 317 LEU A CA 1
ATOM 2484 C C . LEU A 1 317 ? 9.062 14.219 5.266 1 98.31 317 LEU A C 1
ATOM 2486 O O . LEU A 1 317 ? 8.594 15.328 4.996 1 98.31 317 LEU A O 1
ATOM 2490 N N . HIS A 1 318 ? 10.305 13.891 5.02 1 97.25 318 HIS A N 1
ATOM 2491 C CA . HIS A 1 318 ? 11.172 14.797 4.277 1 97.25 318 HIS A CA 1
ATOM 2492 C C . HIS A 1 318 ? 10.594 15.117 2.902 1 97.25 318 HIS A C 1
ATOM 2494 O O . HIS A 1 318 ? 10.57 16.281 2.49 1 97.25 318 HIS A O 1
ATOM 2500 N N . LEU A 1 319 ? 10.141 14.102 2.246 1 96.44 319 LEU A N 1
ATOM 2501 C CA . LEU A 1 319 ? 9.586 14.273 0.91 1 96.44 319 LEU A CA 1
ATOM 2502 C C . LEU A 1 319 ? 8.289 15.078 0.961 1 96.44 319 LEU A C 1
ATOM 2504 O O . LEU A 1 319 ? 8.039 15.914 0.097 1 96.44 319 LEU A O 1
ATOM 2508 N N . HIS A 1 320 ? 7.523 14.812 1.939 1 96.56 320 HIS A N 1
ATOM 2509 C CA . HIS A 1 320 ? 6.301 15.586 2.133 1 96.56 320 HIS A CA 1
ATOM 2510 C C . HIS A 1 320 ? 6.602 17.078 2.242 1 96.56 320 HIS A C 1
ATOM 2512 O O . HIS A 1 320 ? 5.863 17.906 1.705 1 96.56 320 HIS A O 1
ATOM 2518 N N . ASN A 1 321 ? 7.621 17.375 2.92 1 95.94 321 ASN A N 1
ATOM 2519 C CA . ASN A 1 321 ? 7.965 18.766 3.213 1 95.94 321 ASN A CA 1
ATOM 2520 C C . ASN A 1 321 ? 8.57 19.469 2 1 95.94 321 ASN A C 1
ATOM 2522 O O . ASN A 1 321 ? 8.531 20.688 1.897 1 95.94 321 ASN A O 1
ATOM 2526 N N . THR A 1 322 ? 9.117 18.703 1.023 1 93.44 322 THR A N 1
ATOM 2527 C CA . THR A 1 322 ? 9.938 19.328 -0.014 1 93.44 322 THR A CA 1
ATOM 2528 C C . THR A 1 322 ? 9.273 19.188 -1.38 1 93.44 322 THR A C 1
ATOM 2530 O O . THR A 1 322 ? 9.938 18.906 -2.377 1 93.44 322 THR A O 1
ATOM 2533 N N . ASN A 1 323 ? 8.039 19.281 -1.446 1 90.69 323 ASN A N 1
ATOM 2534 C CA . ASN A 1 323 ? 7.234 19.328 -2.664 1 90.69 323 ASN A CA 1
ATOM 2535 C C . ASN A 1 323 ? 7.289 18 -3.422 1 90.69 323 ASN A C 1
ATOM 2537 O O . ASN A 1 323 ? 7.117 17.969 -4.641 1 90.69 323 ASN A O 1
ATOM 2541 N N . HIS A 1 324 ? 7.66 16.969 -2.766 1 93.19 324 HIS A N 1
ATOM 2542 C CA . HIS A 1 324 ? 7.664 15.633 -3.365 1 93.19 324 HIS A CA 1
ATOM 2543 C C . HIS A 1 324 ? 6.598 14.742 -2.742 1 93.19 324 HIS A C 1
ATOM 2545 O O . HIS A 1 324 ? 6.891 13.625 -2.301 1 93.19 324 HIS A O 1
ATOM 2551 N N . ARG A 1 325 ? 5.441 15.273 -2.83 1 92.62 325 ARG A N 1
ATOM 2552 C CA . ARG A 1 325 ? 4.344 14.633 -2.115 1 92.62 325 ARG A CA 1
ATOM 2553 C C . ARG A 1 325 ? 3.93 13.336 -2.805 1 92.62 325 ARG A C 1
ATOM 2555 O O . ARG A 1 325 ? 3.375 12.438 -2.166 1 92.62 325 ARG A O 1
ATOM 2562 N N . ASP A 1 326 ? 4.18 13.195 -4.098 1 89.94 326 ASP A N 1
ATOM 2563 C CA . ASP A 1 326 ? 3.922 11.938 -4.789 1 89.94 326 ASP A CA 1
ATOM 2564 C C . ASP A 1 326 ? 4.855 10.836 -4.293 1 89.94 326 ASP A C 1
ATOM 2566 O O . ASP A 1 326 ? 4.418 9.711 -4.055 1 89.94 326 ASP A O 1
ATOM 2570 N N . ALA A 1 327 ? 6.145 11.227 -4.219 1 93.38 327 ALA A N 1
ATOM 2571 C CA . ALA A 1 327 ? 7.113 10.273 -3.684 1 93.38 327 ALA A CA 1
ATOM 2572 C C . ALA A 1 327 ? 6.785 9.914 -2.236 1 93.38 327 ALA A C 1
ATOM 2574 O O . ALA A 1 327 ? 6.953 8.766 -1.821 1 93.38 327 ALA A O 1
ATOM 2575 N N . CYS A 1 328 ? 6.375 10.953 -1.489 1 96.38 328 CYS A N 1
ATOM 2576 C CA . CYS A 1 328 ? 5.926 10.711 -0.122 1 96.38 328 CYS A CA 1
ATOM 2577 C C . CYS A 1 328 ? 4.797 9.688 -0.093 1 96.38 328 CYS A C 1
ATOM 2579 O O . CYS A 1 328 ? 4.812 8.758 0.721 1 96.38 328 CYS A O 1
ATOM 2581 N N . TRP A 1 329 ? 3.85 9.812 -0.979 1 96.06 329 TRP A N 1
ATOM 2582 C CA . TRP A 1 329 ? 2.717 8.906 -1.127 1 96.06 329 TRP A CA 1
ATOM 2583 C C . TRP A 1 329 ? 3.191 7.473 -1.342 1 96.06 329 TRP A C 1
ATOM 2585 O O . TRP A 1 329 ? 2.713 6.547 -0.682 1 96.06 329 TRP A O 1
ATOM 2595 N N . ASN A 1 330 ? 4.133 7.297 -2.186 1 95.06 330 ASN A N 1
ATOM 2596 C CA . ASN A 1 330 ? 4.645 5.973 -2.529 1 95.06 330 ASN A CA 1
ATOM 2597 C C . ASN A 1 330 ? 5.375 5.332 -1.351 1 95.06 330 ASN A C 1
ATOM 2599 O O . ASN A 1 330 ? 5.129 4.168 -1.022 1 95.06 330 ASN A O 1
ATOM 2603 N N . LEU A 1 331 ? 6.234 6.086 -0.677 1 96.62 331 LEU A N 1
ATOM 2604 C CA . LEU A 1 331 ? 7.016 5.535 0.426 1 96.62 331 LEU A CA 1
ATOM 2605 C C . LEU A 1 331 ? 6.113 5.168 1.6 1 96.62 331 LEU A C 1
ATOM 2607 O O . LEU A 1 331 ? 6.363 4.184 2.299 1 96.62 331 LEU A O 1
ATOM 2611 N N . THR A 1 332 ? 5.133 6.012 1.786 1 97.56 332 THR A N 1
ATOM 2612 C CA . THR A 1 332 ? 4.195 5.703 2.857 1 97.56 332 THR A CA 1
ATOM 2613 C C . THR A 1 332 ? 3.467 4.395 2.578 1 97.56 332 THR A C 1
ATOM 2615 O O . THR A 1 332 ? 3.229 3.602 3.492 1 97.56 332 THR A O 1
ATOM 2618 N N . GLY A 1 333 ? 3.129 4.219 1.395 1 95.69 333 GLY A N 1
ATOM 2619 C CA . GLY A 1 333 ? 2.502 2.961 1.021 1 95.69 333 GLY A CA 1
ATOM 2620 C C . GLY A 1 333 ? 3.361 1.75 1.333 1 95.69 333 GLY A C 1
ATOM 2621 O O . GLY A 1 333 ? 2.859 0.734 1.819 1 95.69 333 GLY A O 1
ATOM 2622 N N . ILE A 1 334 ? 4.625 1.866 1.079 1 96.12 334 ILE A N 1
ATOM 2623 C CA . ILE A 1 334 ? 5.547 0.774 1.367 1 96.12 334 ILE A CA 1
ATOM 2624 C C . ILE A 1 334 ? 5.598 0.526 2.873 1 96.12 334 ILE A C 1
ATOM 2626 O O . ILE A 1 334 ? 5.629 -0.623 3.318 1 96.12 334 ILE A O 1
ATOM 2630 N N . ALA A 1 335 ? 5.691 1.601 3.572 1 97.81 335 ALA A N 1
ATOM 2631 C CA . ALA A 1 335 ? 5.738 1.467 5.027 1 97.81 335 ALA A CA 1
ATOM 2632 C C . ALA A 1 335 ? 4.535 0.685 5.547 1 97.81 335 ALA A C 1
ATOM 2634 O O . ALA A 1 335 ? 4.672 -0.147 6.445 1 97.81 335 ALA A O 1
ATOM 2635 N N . VAL A 1 336 ? 3.387 0.916 4.988 1 97.12 336 VAL A N 1
ATOM 2636 C CA . VAL A 1 336 ? 2.18 0.209 5.402 1 97.12 336 VAL A CA 1
ATOM 2637 C C . VAL A 1 336 ? 2.311 -1.275 5.066 1 97.12 336 VAL A C 1
ATOM 2639 O O . VAL A 1 336 ? 1.951 -2.135 5.875 1 97.12 336 VAL A O 1
ATOM 2642 N N . ARG A 1 337 ? 2.816 -1.586 3.904 1 95.75 337 ARG A N 1
ATOM 2643 C CA . ARG A 1 337 ? 2.99 -2.975 3.492 1 95.75 337 ARG A CA 1
ATOM 2644 C C . ARG A 1 337 ? 3.947 -3.709 4.426 1 95.75 337 ARG A C 1
ATOM 2646 O O . ARG A 1 337 ? 3.703 -4.859 4.793 1 95.75 337 ARG A O 1
ATOM 2653 N N . VAL A 1 338 ? 5.008 -3.047 4.742 1 95.88 338 VAL A N 1
ATOM 2654 C CA . VAL A 1 338 ? 5.973 -3.637 5.668 1 95.88 338 VAL A CA 1
ATOM 2655 C C . VAL A 1 338 ? 5.324 -3.828 7.035 1 95.88 338 VAL A C 1
ATOM 2657 O O . VAL A 1 338 ? 5.543 -4.844 7.699 1 95.88 338 VAL A O 1
ATOM 2660 N N . ALA A 1 339 ? 4.547 -2.859 7.449 1 95.62 339 ALA A N 1
ATOM 2661 C CA . ALA A 1 339 ? 3.869 -2.961 8.734 1 95.62 339 ALA A CA 1
ATOM 2662 C C . ALA A 1 339 ? 2.963 -4.188 8.789 1 95.62 339 ALA A C 1
ATOM 2664 O O . ALA A 1 339 ? 2.926 -4.898 9.789 1 95.62 339 ALA A O 1
ATOM 2665 N N . PHE A 1 340 ? 2.248 -4.488 7.723 1 92.62 340 PHE A N 1
ATOM 2666 C CA . PHE A 1 340 ? 1.423 -5.691 7.648 1 92.62 340 PHE A CA 1
ATOM 2667 C C . PHE A 1 340 ? 2.287 -6.945 7.684 1 92.62 340 PHE A C 1
ATOM 2669 O O . PHE A 1 340 ? 1.926 -7.938 8.32 1 92.62 340 PHE A O 1
ATOM 2676 N N . ALA A 1 341 ? 3.396 -6.816 6.965 1 92.12 341 ALA A N 1
ATOM 2677 C CA . ALA A 1 341 ? 4.266 -7.98 6.848 1 92.12 341 ALA A CA 1
ATOM 2678 C C . ALA A 1 341 ? 4.887 -8.344 8.195 1 92.12 341 ALA A C 1
ATOM 2680 O O . ALA A 1 341 ? 5.242 -9.5 8.43 1 92.12 341 ALA A O 1
ATOM 2681 N N . VAL A 1 342 ? 5.031 -7.367 9.102 1 90.06 342 VAL A N 1
ATOM 2682 C CA . VAL A 1 342 ? 5.613 -7.668 10.406 1 90.06 342 VAL A CA 1
ATOM 2683 C C . VAL A 1 342 ? 4.504 -7.816 11.445 1 90.06 342 VAL A C 1
ATOM 2685 O O . VAL A 1 342 ? 4.777 -8.078 12.617 1 90.06 342 VAL A O 1
ATOM 2688 N N . GLY A 1 343 ? 3.262 -7.586 11.109 1 88.56 343 GLY A N 1
ATOM 2689 C CA . GLY A 1 343 ? 2.113 -7.895 11.945 1 88.56 343 GLY A CA 1
ATOM 2690 C C . GLY A 1 343 ? 1.767 -6.777 12.922 1 88.56 343 GLY A C 1
ATOM 2691 O O . GLY A 1 343 ? 1.225 -7.031 14 1 88.56 343 GLY A O 1
ATOM 2692 N N . LEU A 1 344 ? 2.053 -5.531 12.57 1 91.44 344 LEU A N 1
ATOM 2693 C CA . LEU A 1 344 ? 1.825 -4.43 13.5 1 91.44 344 LEU A CA 1
ATOM 2694 C C . LEU A 1 344 ? 0.336 -4.133 13.633 1 91.44 344 LEU A C 1
ATOM 2696 O O . LEU A 1 344 ? -0.078 -3.438 14.562 1 91.44 344 LEU A O 1
ATOM 2700 N N . HIS A 1 345 ? -0.493 -4.621 12.766 1 89.56 345 HIS A N 1
ATOM 2701 C CA . HIS A 1 345 ? -1.92 -4.32 12.773 1 89.56 345 HIS A CA 1
ATOM 2702 C C . HIS A 1 345 ? -2.676 -5.238 13.727 1 89.56 345 HIS A C 1
ATOM 2704 O O . HIS A 1 345 ? -3.891 -5.105 13.891 1 89.56 345 HIS A O 1
ATOM 2710 N N . ARG A 1 346 ? -1.925 -6.121 14.328 1 85.69 346 ARG A N 1
ATOM 2711 C CA . ARG A 1 346 ? -2.537 -7.098 15.227 1 85.69 346 ARG A CA 1
ATOM 2712 C C . ARG A 1 346 ? -1.76 -7.203 16.531 1 85.69 346 ARG A C 1
ATOM 2714 O O . ARG A 1 346 ? -0.569 -7.523 16.531 1 85.69 346 ARG A O 1
ATOM 2721 N N . ASP A 1 347 ? -2.496 -7.098 17.656 1 82.19 347 ASP A N 1
ATOM 2722 C CA . ASP A 1 347 ? -1.865 -7.211 18.969 1 82.19 347 ASP A CA 1
ATOM 2723 C C . ASP A 1 347 ? -1.573 -8.672 19.312 1 82.19 347 ASP A C 1
ATOM 2725 O O . ASP A 1 347 ? -0.707 -8.961 20.141 1 82.19 347 ASP A O 1
ATOM 2729 N N . GLU A 1 348 ? -2.363 -9.531 18.734 1 72.31 348 GLU A N 1
ATOM 2730 C CA . GLU A 1 348 ? -2.289 -10.953 19.078 1 72.31 348 GLU A CA 1
ATOM 2731 C C . GLU A 1 348 ? -0.987 -11.57 18.578 1 72.31 348 GLU A C 1
ATOM 2733 O O . GLU A 1 348 ? -0.58 -12.633 19.047 1 72.31 348 GLU A O 1
ATOM 2738 N N . VAL A 1 349 ? -0.538 -10.883 17.562 1 64.06 349 VAL A N 1
ATOM 2739 C CA . VAL A 1 349 ? 0.711 -11.43 17.047 1 64.06 349 VAL A CA 1
ATOM 2740 C C . VAL A 1 349 ? 1.792 -11.367 18.125 1 64.06 349 VAL A C 1
ATOM 2742 O O . VAL A 1 349 ? 2.146 -10.289 18.594 1 64.06 349 VAL A O 1
ATOM 2745 N N . LYS A 1 350 ? 1.764 -12.477 18.953 1 57.09 350 LYS A N 1
ATOM 2746 C CA . LYS A 1 350 ? 2.67 -12.586 20.094 1 57.09 350 LYS A CA 1
ATOM 2747 C C . LYS A 1 350 ? 4.125 -12.477 19.656 1 57.09 350 LYS A C 1
ATOM 2749 O O . LYS A 1 350 ? 4.645 -13.367 18.969 1 57.09 350 LYS A O 1
ATOM 2754 N N . HIS A 1 351 ? 4.5 -11.297 19.484 1 54.66 351 HIS A N 1
ATOM 2755 C CA . HIS A 1 351 ? 5.922 -11.109 19.203 1 54.66 351 HIS A CA 1
ATOM 2756 C C . HIS A 1 351 ? 6.773 -11.57 20.391 1 54.66 351 HIS A C 1
ATOM 2758 O O . HIS A 1 351 ? 6.41 -11.352 21.547 1 54.66 351 HIS A O 1
ATOM 2764 N N . LEU A 1 352 ? 7.344 -12.68 20.312 1 56.5 352 LEU A N 1
ATOM 2765 C CA . LEU A 1 352 ? 8.344 -13.016 21.328 1 56.5 352 LEU A CA 1
ATOM 2766 C C . LEU A 1 352 ? 9.203 -11.805 21.672 1 56.5 352 LEU A C 1
ATOM 2768 O O . LEU A 1 352 ? 10.219 -11.93 22.344 1 56.5 352 LEU A O 1
ATOM 2772 N N . GLN A 1 353 ? 8.539 -10.75 21.266 1 65.88 353 GLN A N 1
ATOM 2773 C CA . GLN A 1 353 ? 9.406 -9.594 21.438 1 65.88 353 GLN A CA 1
ATOM 2774 C C . GLN A 1 353 ? 9.172 -8.93 22.797 1 65.88 353 GLN A C 1
ATOM 2776 O O . GLN A 1 353 ? 8.117 -9.133 23.406 1 65.88 353 GLN A O 1
ATOM 2781 N N . GLY A 1 354 ? 10.133 -8.344 23.391 1 75.19 354 GLY A N 1
ATOM 2782 C CA . GLY A 1 354 ? 10.117 -7.613 24.656 1 75.19 354 GLY A CA 1
ATOM 2783 C C . GLY A 1 354 ? 9.055 -6.527 24.688 1 75.19 354 GLY A C 1
ATOM 2784 O O . GLY A 1 354 ? 8.508 -6.141 23.656 1 75.19 354 GLY A O 1
ATOM 2785 N N . PRO A 1 355 ? 8.703 -6.191 25.812 1 83.44 355 PRO A N 1
ATOM 2786 C CA . PRO A 1 355 ? 7.656 -5.188 26 1 83.44 355 PRO A CA 1
ATOM 2787 C C . PRO A 1 355 ? 7.945 -3.887 25.25 1 83.44 355 PRO A C 1
ATOM 2789 O O . PRO A 1 355 ? 7.031 -3.275 24.688 1 83.44 355 PRO A O 1
ATOM 2792 N N . LEU A 1 356 ? 9.125 -3.486 25.297 1 88.06 356 LEU A N 1
ATOM 2793 C CA . LEU A 1 356 ? 9.477 -2.244 24.609 1 88.06 356 LEU A CA 1
ATOM 2794 C C . LEU A 1 356 ? 9.211 -2.348 23.125 1 88.06 356 LEU A C 1
ATOM 2796 O O . LEU A 1 356 ? 8.641 -1.431 22.516 1 88.06 356 LEU A O 1
ATOM 2800 N N . ARG A 1 357 ? 9.602 -3.422 22.609 1 86.56 357 ARG A N 1
ATOM 2801 C CA . ARG A 1 357 ? 9.422 -3.611 21.172 1 86.56 357 ARG A CA 1
ATOM 2802 C C . ARG A 1 357 ? 7.941 -3.643 20.812 1 86.56 357 ARG A C 1
ATOM 2804 O O . ARG A 1 357 ? 7.543 -3.117 19.766 1 86.56 357 ARG A O 1
ATOM 2811 N N . ARG A 1 358 ? 7.191 -4.227 21.625 1 88.88 358 ARG A N 1
ATOM 2812 C CA . ARG A 1 358 ? 5.75 -4.297 21.391 1 88.88 358 ARG A CA 1
ATOM 2813 C C . ARG A 1 358 ? 5.121 -2.91 21.438 1 88.88 358 ARG A C 1
ATOM 2815 O O . ARG A 1 358 ? 4.324 -2.561 20.562 1 88.88 358 ARG A O 1
ATOM 2822 N N . GLU A 1 359 ? 5.473 -2.182 22.422 1 92.44 359 GLU A N 1
ATOM 2823 C CA . GLU A 1 359 ? 4.902 -0.845 22.578 1 92.44 359 GLU A CA 1
ATOM 2824 C C . GLU A 1 359 ? 5.41 0.096 21.484 1 92.44 359 GLU A C 1
ATOM 2826 O O . GLU A 1 359 ? 4.676 0.971 21.016 1 92.44 359 GLU A O 1
ATOM 2831 N N . LEU A 1 360 ? 6.613 -0.13 21.141 1 92.5 360 LEU A N 1
ATOM 2832 C CA . LEU A 1 360 ? 7.16 0.651 20.031 1 92.5 360 LEU A CA 1
ATOM 2833 C C . LEU A 1 360 ? 6.43 0.337 18.734 1 92.5 360 LEU A C 1
ATOM 2835 O O . LEU A 1 360 ? 6.199 1.229 17.906 1 92.5 360 LEU A O 1
ATOM 2839 N N . GLY A 1 361 ? 6.121 -0.961 18.594 1 93.19 361 GLY A N 1
ATOM 2840 C CA . GLY A 1 361 ? 5.344 -1.363 17.438 1 93.19 361 GLY A CA 1
ATOM 2841 C C . GLY A 1 361 ? 3.988 -0.685 17.359 1 93.19 361 GLY A C 1
ATOM 2842 O O . GLY A 1 361 ? 3.576 -0.226 16.281 1 93.19 361 GLY A O 1
ATOM 2843 N N . LYS A 1 362 ? 3.359 -0.593 18.484 1 94.31 362 LYS A N 1
ATOM 2844 C CA . LYS A 1 362 ? 2.062 0.078 18.531 1 94.31 362 LYS A CA 1
ATOM 2845 C C . LYS A 1 362 ? 2.193 1.557 18.188 1 94.31 362 LYS A C 1
ATOM 2847 O O . LYS A 1 362 ? 1.384 2.094 17.422 1 94.31 362 LYS A O 1
ATOM 2852 N N . GLN A 1 363 ? 3.18 2.178 18.75 1 95 363 GLN A N 1
ATOM 2853 C CA . GLN A 1 363 ? 3.426 3.59 18.469 1 95 363 GLN A CA 1
ATOM 2854 C C . GLN A 1 363 ? 3.664 3.83 16.984 1 95 363 GLN A C 1
ATOM 2856 O O . GLN A 1 363 ? 3.105 4.766 16.406 1 95 363 GLN A O 1
ATOM 2861 N N . LEU A 1 364 ? 4.469 2.98 16.469 1 96.06 364 LEU A N 1
ATOM 2862 C CA . LEU A 1 364 ? 4.805 3.113 15.055 1 96.06 364 LEU A CA 1
ATOM 2863 C C . LEU A 1 364 ? 3.574 2.896 14.18 1 96.06 364 LEU A C 1
ATOM 2865 O O . LEU A 1 364 ? 3.361 3.629 13.211 1 96.06 364 LEU A O 1
ATOM 2869 N N . TRP A 1 365 ? 2.791 1.95 14.531 1 96.5 365 TRP A N 1
ATOM 2870 C CA . TRP A 1 365 ? 1.584 1.651 13.766 1 96.5 365 TRP A CA 1
ATOM 2871 C C . TRP A 1 365 ? 0.653 2.859 13.727 1 96.5 365 TRP A C 1
ATOM 2873 O O . TRP A 1 365 ? 0.222 3.283 12.648 1 96.5 365 TRP A O 1
ATOM 2883 N N . TRP A 1 366 ? 0.433 3.42 14.805 1 96.88 366 TRP A N 1
ATOM 2884 C CA . TRP A 1 366 ? -0.56 4.488 14.867 1 96.88 366 TRP A CA 1
ATOM 2885 C C . TRP A 1 366 ? -0.011 5.781 14.273 1 96.88 366 TRP A C 1
ATOM 2887 O O . TRP A 1 366 ? -0.756 6.566 13.688 1 96.88 366 TRP A O 1
ATOM 2897 N N . THR A 1 367 ? 1.271 6.031 14.461 1 97.62 367 THR A N 1
ATOM 2898 C CA . THR A 1 367 ? 1.875 7.18 13.789 1 97.62 367 THR A CA 1
ATOM 2899 C C . THR A 1 367 ? 1.764 7.043 12.273 1 97.62 367 THR A C 1
ATOM 2901 O O . THR A 1 367 ? 1.407 8 11.586 1 97.62 367 THR A O 1
ATOM 2904 N N . LEU A 1 368 ? 2.082 5.812 11.828 1 98.12 368 LEU A N 1
ATOM 2905 C CA . LEU A 1 368 ? 1.965 5.52 10.406 1 98.12 368 LEU A CA 1
ATOM 2906 C C . LEU A 1 368 ? 0.517 5.641 9.938 1 98.12 368 LEU A C 1
ATOM 2908 O O . LEU A 1 368 ? 0.244 6.207 8.883 1 98.12 368 LEU A O 1
ATOM 2912 N N . TYR A 1 369 ? -0.377 5.137 10.75 1 97.56 369 TYR A N 1
ATOM 2913 C CA . TYR A 1 369 ? -1.804 5.188 10.453 1 97.56 369 TYR A CA 1
ATOM 2914 C C . TYR A 1 369 ? -2.275 6.625 10.273 1 97.56 369 TYR A C 1
ATOM 2916 O O . TYR A 1 369 ? -2.939 6.949 9.289 1 97.56 369 TYR A O 1
ATOM 2924 N N . THR A 1 370 ? -1.913 7.445 11.156 1 97.62 370 THR A N 1
ATOM 2925 C CA . THR A 1 370 ? -2.318 8.844 11.125 1 97.62 370 THR A CA 1
ATOM 2926 C C . THR A 1 370 ? -1.675 9.562 9.938 1 97.62 370 THR A C 1
ATOM 2928 O O . THR A 1 370 ? -2.336 10.336 9.242 1 97.62 370 THR A O 1
ATOM 2931 N N . PHE A 1 371 ? -0.445 9.352 9.781 1 98.12 371 PHE A N 1
ATOM 2932 C CA . PHE A 1 371 ? 0.303 9.992 8.711 1 98.12 371 PHE A CA 1
ATOM 2933 C C . PHE A 1 371 ? -0.284 9.625 7.348 1 98.12 371 PHE A C 1
ATOM 2935 O O . PHE A 1 371 ? -0.439 10.492 6.48 1 98.12 371 PHE A O 1
ATOM 2942 N N . GLU A 1 372 ? -0.621 8.367 7.16 1 97.81 372 GLU A N 1
ATOM 2943 C CA . GLU A 1 372 ? -1.216 7.902 5.91 1 97.81 372 GLU A CA 1
ATOM 2944 C C . GLU A 1 372 ? -2.602 8.508 5.699 1 97.81 372 GLU A C 1
ATOM 2946 O O . GLU A 1 372 ? -2.936 8.938 4.594 1 97.81 372 GLU A O 1
ATOM 2951 N N . GLN A 1 373 ? -3.387 8.539 6.719 1 97.25 373 GLN A N 1
ATOM 2952 C CA . GLN A 1 373 ? -4.746 9.055 6.594 1 97.25 373 GLN A CA 1
ATOM 2953 C C . GLN A 1 373 ? -4.746 10.547 6.277 1 97.25 373 GLN A C 1
ATOM 2955 O O . GLN A 1 373 ? -5.621 11.031 5.562 1 97.25 373 GLN A O 1
ATOM 2960 N N . MET A 1 374 ? -3.783 11.211 6.832 1 97.75 374 MET A N 1
ATOM 2961 C CA . MET A 1 374 ? -3.66 12.625 6.488 1 97.75 374 MET A CA 1
ATOM 2962 C C . MET A 1 374 ? -3.404 12.797 4.996 1 97.75 374 MET A C 1
ATOM 2964 O O . MET A 1 374 ? -3.949 13.711 4.371 1 97.75 374 MET A O 1
ATOM 2968 N N . GLN A 1 375 ? -2.627 11.961 4.418 1 96.88 375 GLN A N 1
ATOM 2969 C CA . GLN A 1 375 ? -2.381 12.008 2.982 1 96.88 375 GLN A CA 1
ATOM 2970 C C . GLN A 1 375 ? -3.639 11.641 2.197 1 96.88 375 GLN A C 1
ATOM 2972 O O . GLN A 1 375 ? -3.986 12.312 1.224 1 96.88 375 GLN A O 1
ATOM 2977 N N . VAL A 1 376 ? -4.285 10.602 2.68 1 96.31 376 VAL A N 1
ATOM 2978 C CA . VAL A 1 376 ? -5.508 10.133 2.033 1 96.31 376 VAL A CA 1
ATOM 2979 C C . VAL A 1 376 ? -6.547 11.25 2.025 1 96.31 376 VAL A C 1
ATOM 2981 O O . VAL A 1 376 ? -7.211 11.484 1.013 1 96.31 376 VAL A O 1
ATOM 2984 N N . SER A 1 377 ? -6.625 11.922 3.107 1 96.38 377 SER A N 1
ATOM 2985 C CA . SER A 1 377 ? -7.602 13 3.225 1 96.38 377 SER A CA 1
ATOM 2986 C C . SER A 1 377 ? -7.246 14.164 2.307 1 96.38 377 SER A C 1
ATOM 2988 O O . SER A 1 377 ? -8.133 14.82 1.761 1 96.38 377 SER A O 1
ATOM 2990 N N . SER A 1 378 ? -6.004 14.383 2.168 1 94.56 378 SER A N 1
ATOM 2991 C CA . SER A 1 378 ? -5.551 15.508 1.354 1 94.56 378 SER A CA 1
ATOM 2992 C C . SER A 1 378 ? -5.723 15.219 -0.133 1 94.56 378 SER A C 1
ATOM 2994 O O . SER A 1 378 ? -6.039 16.109 -0.915 1 94.56 378 SER A O 1
ATOM 2996 N N . TYR A 1 379 ? -5.543 13.922 -0.545 1 92.19 379 TYR A N 1
ATOM 2997 C CA . TYR A 1 379 ? -5.578 13.562 -1.957 1 92.19 379 TYR A CA 1
ATOM 2998 C C . TYR A 1 379 ? -6.938 12.984 -2.334 1 92.19 379 TYR A C 1
ATOM 3000 O O . TYR A 1 379 ? -7.297 12.938 -3.514 1 92.19 379 TYR A O 1
ATOM 3008 N N . ASP A 1 380 ? -7.609 12.492 -1.344 1 91.5 380 ASP A N 1
ATOM 3009 C CA . ASP A 1 380 ? -8.836 11.742 -1.58 1 91.5 380 ASP A CA 1
ATOM 3010 C C . ASP A 1 380 ? -8.57 10.516 -2.453 1 91.5 380 ASP A C 1
ATOM 3012 O O . ASP A 1 380 ? -9.234 10.32 -3.475 1 91.5 380 ASP A O 1
ATOM 3016 N N . ARG A 1 381 ? -7.512 9.828 -2.158 1 90.62 381 ARG A N 1
ATOM 3017 C CA . ARG A 1 381 ? -7.137 8.562 -2.771 1 90.62 381 ARG A CA 1
ATOM 3018 C C . ARG A 1 381 ? -7.414 7.391 -1.831 1 90.62 381 ARG A C 1
ATOM 3020 O O . ARG A 1 381 ? -7.586 7.586 -0.625 1 90.62 381 ARG A O 1
ATOM 3027 N N . PRO A 1 382 ? -7.551 6.184 -2.408 1 91.25 382 PRO A N 1
ATOM 3028 C CA . PRO A 1 382 ? -7.789 5.035 -1.529 1 91.25 382 PRO A CA 1
ATOM 3029 C C . PRO A 1 382 ? -6.637 4.793 -0.555 1 91.25 382 PRO A C 1
ATOM 3031 O O . PRO A 1 382 ? -5.469 4.961 -0.919 1 91.25 382 PRO A O 1
ATOM 3034 N N . SER A 1 383 ? -7.031 4.41 0.603 1 94.12 383 SER A N 1
ATOM 3035 C CA . SER A 1 383 ? -6.062 4.133 1.656 1 94.12 383 SER A CA 1
ATOM 3036 C C . SER A 1 383 ? -5.363 2.797 1.424 1 94.12 383 SER A C 1
ATOM 3038 O O . SER A 1 383 ? -5.984 1.839 0.957 1 94.12 383 SER A O 1
ATOM 3040 N N . ALA A 1 384 ? -4.07 2.717 1.734 1 93.38 384 ALA A N 1
ATOM 3041 C CA . ALA A 1 384 ? -3.322 1.462 1.701 1 93.38 384 ALA A CA 1
ATOM 3042 C C . ALA A 1 384 ? -3.73 0.551 2.855 1 93.38 384 ALA A C 1
ATOM 3044 O O . ALA A 1 384 ? -3.596 -0.672 2.766 1 93.38 384 ALA A O 1
ATOM 3045 N N . ILE A 1 385 ? -4.113 1.123 3.93 1 91.88 385 ILE A N 1
ATOM 3046 C CA . ILE A 1 385 ? -4.535 0.345 5.09 1 91.88 385 ILE A CA 1
ATOM 3047 C C . ILE A 1 385 ? -5.938 -0.212 4.859 1 91.88 385 ILE A C 1
ATOM 3049 O O . ILE A 1 385 ? -6.223 -1.359 5.211 1 91.88 385 ILE A O 1
ATOM 3053 N N . GLY A 1 386 ? -6.793 0.543 4.262 1 81.62 386 GLY A N 1
ATOM 3054 C CA . GLY A 1 386 ? -8.109 0.067 3.863 1 81.62 386 GLY A CA 1
ATOM 3055 C C . GLY A 1 386 ? -9.016 -0.217 5.043 1 81.62 386 GLY A C 1
ATOM 3056 O O . GLY A 1 386 ? -9 0.507 6.039 1 81.62 386 GLY A O 1
ATOM 3057 N N . ASP A 1 387 ? -9.836 -1.291 4.867 1 77.12 387 ASP A N 1
ATOM 3058 C CA . ASP A 1 387 ? -10.844 -1.641 5.863 1 77.12 387 ASP A CA 1
ATOM 3059 C C . ASP A 1 387 ? -10.422 -2.871 6.66 1 77.12 387 ASP A C 1
ATOM 3061 O O . ASP A 1 387 ? -11.266 -3.689 7.039 1 77.12 387 ASP A O 1
ATOM 3065 N N . VAL A 1 388 ? -9.227 -2.879 6.879 1 77.19 388 VAL A N 1
ATOM 3066 C CA . VAL A 1 388 ? -8.688 -4.031 7.594 1 77.19 388 VAL A CA 1
ATOM 3067 C C . VAL A 1 388 ? -9.102 -3.965 9.062 1 77.19 388 VAL A C 1
ATOM 3069 O O . VAL A 1 388 ? -9.156 -2.883 9.648 1 77.19 388 VAL A O 1
ATOM 3072 N N . ALA A 1 389 ? -9.398 -5.082 9.555 1 73.38 389 ALA A N 1
ATOM 3073 C CA . ALA A 1 389 ? -9.672 -5.164 10.984 1 73.38 389 ALA A CA 1
ATOM 3074 C C . ALA A 1 389 ? -8.406 -4.926 11.805 1 73.38 389 ALA A C 1
ATOM 3076 O O . ALA A 1 389 ? -7.414 -5.645 11.641 1 73.38 389 ALA A O 1
ATOM 3077 N N . ILE A 1 390 ? -8.422 -3.848 12.547 1 83.75 390 ILE A N 1
ATOM 3078 C CA . ILE A 1 390 ? -7.262 -3.488 13.359 1 83.75 390 ILE A CA 1
ATOM 3079 C C . ILE A 1 390 ? -7.531 -3.83 14.828 1 83.75 390 ILE A C 1
ATOM 3081 O O . ILE A 1 390 ? -8.562 -3.438 15.383 1 83.75 390 ILE A O 1
ATOM 3085 N N . SER A 1 391 ? -6.684 -4.641 15.406 1 84.69 391 SER A N 1
ATOM 3086 C CA . SER A 1 391 ? -6.828 -4.996 16.812 1 84.69 391 SER A CA 1
ATOM 3087 C C . SER A 1 391 ? -5.707 -4.395 17.656 1 84.69 391 SER A C 1
ATOM 3089 O O . SER A 1 391 ? -5.594 -4.684 18.844 1 84.69 391 SER A O 1
ATOM 3091 N N . THR A 1 392 ? -4.945 -3.549 17.047 1 90.06 392 THR A N 1
ATOM 3092 C CA . THR A 1 392 ? -3.805 -2.955 17.734 1 90.06 392 THR A CA 1
ATOM 3093 C C . THR A 1 392 ? -4.27 -1.877 18.719 1 90.06 392 THR A C 1
ATOM 3095 O O . THR A 1 392 ? -4.926 -0.912 18.312 1 90.06 392 THR A O 1
ATOM 3098 N N . SER A 1 393 ? -3.924 -2.021 19.922 1 91.12 393 SER A N 1
ATOM 3099 C CA . SER A 1 393 ? -4.285 -1.066 20.969 1 91.12 393 SER A CA 1
ATOM 3100 C C . SER A 1 393 ? -3.32 0.115 20.984 1 91.12 393 SER A C 1
ATOM 3102 O O . SER A 1 393 ? -2.359 0.156 20.219 1 91.12 393 SER A O 1
ATOM 3104 N N . HIS A 1 394 ? -3.662 1.117 21.828 1 92 394 HIS A N 1
ATOM 3105 C CA . HIS A 1 394 ? -2.785 2.273 21.969 1 92 394 HIS A CA 1
ATOM 3106 C C . HIS A 1 394 ? -1.541 1.926 22.781 1 92 394 HIS A C 1
ATOM 3108 O O . HIS A 1 394 ? -1.582 1.041 23.641 1 92 394 HIS A O 1
ATOM 3114 N N . PRO A 1 395 ? -0.468 2.586 22.422 1 91.88 395 PRO A N 1
ATOM 3115 C CA . PRO A 1 395 ? 0.775 2.299 23.141 1 91.88 395 PRO A CA 1
ATOM 3116 C C . PRO A 1 395 ? 0.762 2.822 24.578 1 91.88 395 PRO A C 1
ATOM 3118 O O . PRO A 1 395 ? 0.076 3.805 24.875 1 91.88 395 PRO A O 1
ATOM 3121 N N . ASN A 1 396 ? 1.504 2.111 25.391 1 90.38 396 ASN A N 1
ATOM 3122 C CA . ASN A 1 396 ? 1.756 2.592 26.75 1 90.38 396 ASN A CA 1
ATOM 3123 C C . ASN A 1 396 ? 2.807 3.695 26.766 1 90.38 396 ASN A C 1
ATOM 3125 O O . ASN A 1 396 ? 3.996 3.43 26.578 1 90.38 396 ASN A O 1
ATOM 3129 N N . GLU A 1 397 ? 2.473 4.867 27.188 1 89.06 397 GLU A N 1
ATOM 3130 C CA . GLU A 1 397 ? 3.309 6.059 27.078 1 89.06 397 GLU A CA 1
ATOM 3131 C C . GLU A 1 397 ? 4.492 5.992 28.031 1 89.06 397 GLU A C 1
ATOM 3133 O O . GLU A 1 397 ? 5.555 6.551 27.75 1 89.06 397 GLU A O 1
ATOM 3138 N N . ARG A 1 398 ? 4.332 5.336 29.031 1 86.75 398 ARG A N 1
ATOM 3139 C CA . ARG A 1 398 ? 5.406 5.215 30.016 1 86.75 398 ARG A CA 1
ATOM 3140 C C . ARG A 1 398 ? 6.523 4.316 29.5 1 86.75 398 ARG A C 1
ATOM 3142 O O . ARG A 1 398 ? 7.707 4.625 29.672 1 86.75 398 ARG A O 1
ATOM 3149 N N . ILE A 1 399 ? 6.133 3.326 28.844 1 87.44 399 ILE A N 1
ATOM 3150 C CA . ILE A 1 399 ? 7.105 2.35 28.359 1 87.44 399 ILE A CA 1
ATOM 3151 C C . ILE A 1 399 ? 7.887 2.936 27.188 1 87.44 399 ILE A C 1
ATOM 3153 O O . ILE A 1 399 ? 9.102 2.732 27.078 1 87.44 399 ILE A O 1
ATOM 3157 N N . ILE A 1 400 ? 7.262 3.742 26.359 1 89.06 400 ILE A N 1
ATOM 3158 C CA . ILE A 1 400 ? 7.91 4.234 25.156 1 89.06 400 ILE A CA 1
ATOM 3159 C C . ILE A 1 400 ? 8.594 5.57 25.438 1 89.06 400 ILE A C 1
ATOM 3161 O O . ILE A 1 400 ? 9.219 6.164 24.562 1 89.06 400 ILE A O 1
ATOM 3165 N N . GLY A 1 401 ? 8.477 6.129 26.672 1 83.06 401 GLY A N 1
ATOM 3166 C CA . GLY A 1 401 ? 9.211 7.312 27.094 1 83.06 401 GLY A CA 1
ATOM 3167 C C . GLY A 1 401 ? 8.523 8.609 26.703 1 83.06 401 GLY A C 1
ATOM 3168 O O . GLY A 1 401 ? 9.188 9.609 26.438 1 83.06 401 GLY A O 1
ATOM 3169 N N . PHE A 1 402 ? 7.258 8.617 26.531 1 84.81 402 PHE A N 1
ATOM 3170 C CA . PHE A 1 402 ? 6.555 9.82 26.109 1 84.81 402 PHE A CA 1
ATOM 3171 C C . PHE A 1 402 ? 5.758 10.414 27.266 1 84.81 402 PHE A C 1
ATOM 3173 O O . PHE A 1 402 ? 5.004 11.375 27.078 1 84.81 402 PHE A O 1
ATOM 3180 N N . ALA A 1 403 ? 5.902 9.914 28.406 1 77.56 403 ALA A N 1
ATOM 3181 C CA . ALA A 1 403 ? 5.184 10.43 29.562 1 77.56 403 ALA A CA 1
ATOM 3182 C C . ALA A 1 403 ? 5.527 11.891 29.812 1 77.56 403 ALA A C 1
ATOM 3184 O O . ALA A 1 403 ? 4.695 12.656 30.312 1 77.56 403 ALA A O 1
ATOM 3185 N N . GLY A 1 404 ? 6.602 12.391 29.406 1 79.69 404 GLY A N 1
ATOM 3186 C CA . GLY A 1 404 ? 6.98 13.781 29.594 1 79.69 404 GLY A CA 1
ATOM 3187 C C . GLY A 1 404 ? 6.625 14.656 28.406 1 79.69 404 GLY A C 1
ATOM 3188 O O . GLY A 1 404 ? 6.641 15.883 28.5 1 79.69 404 GLY A O 1
ATOM 3189 N N . HIS A 1 405 ? 6.184 14.055 27.391 1 85.56 405 HIS A N 1
ATOM 3190 C CA . HIS A 1 405 ? 5.906 14.773 26.156 1 85.56 405 HIS A CA 1
ATOM 3191 C C . HIS A 1 405 ? 4.406 14.938 25.938 1 85.56 405 HIS A C 1
ATOM 3193 O O . HIS A 1 405 ? 3.973 15.867 25.25 1 85.56 405 HIS A O 1
ATOM 3199 N N . TYR A 1 406 ? 3.701 14 26.484 1 90.5 406 TYR A N 1
ATOM 3200 C CA . TYR A 1 406 ? 2.252 14 26.297 1 90.5 406 TYR A CA 1
ATOM 3201 C C . TYR A 1 406 ? 1.538 13.938 27.641 1 90.5 406 TYR A C 1
ATOM 3203 O O . TYR A 1 406 ? 2.039 13.32 28.594 1 90.5 406 TYR A O 1
ATOM 3211 N N . PRO A 1 407 ? 0.382 14.609 27.672 1 91.62 407 PRO A N 1
ATOM 3212 C CA . PRO A 1 407 ? -0.478 14.352 28.828 1 91.62 407 PRO A CA 1
ATOM 3213 C C . PRO A 1 407 ? -0.955 12.906 28.906 1 91.62 407 PRO A C 1
ATOM 3215 O O . PRO A 1 407 ? -0.886 12.18 27.906 1 91.62 407 PRO A O 1
ATOM 3218 N N . GLN A 1 408 ? -1.419 12.57 30.078 1 90.38 408 GLN A N 1
ATOM 3219 C CA . GLN A 1 408 ? -1.871 11.195 30.312 1 90.38 408 GLN A CA 1
ATOM 3220 C C . GLN A 1 408 ? -2.959 10.805 29.312 1 90.38 408 GLN A C 1
ATOM 3222 O O . GLN A 1 408 ? -3.877 11.586 29.047 1 90.38 408 GLN A O 1
ATOM 3227 N N . ASP A 1 409 ? -2.869 9.617 28.688 1 91.12 409 ASP A N 1
ATOM 3228 C CA . ASP A 1 409 ? -3.844 9 27.797 1 91.12 409 ASP A CA 1
ATOM 3229 C C . ASP A 1 409 ? -3.98 9.789 26.5 1 91.12 409 ASP A C 1
ATOM 3231 O O . ASP A 1 409 ? -4.992 9.68 25.797 1 91.12 409 ASP A O 1
ATOM 3235 N N . PHE A 1 410 ? -3.041 10.648 26.234 1 94.62 410 PHE A N 1
ATOM 3236 C CA . PHE A 1 410 ? -3.066 11.453 25.016 1 94.62 410 PHE A CA 1
ATOM 3237 C C . PHE A 1 410 ? -3.166 10.562 23.781 1 94.62 410 PHE A C 1
ATOM 3239 O O . PHE A 1 410 ? -3.955 10.828 22.875 1 94.62 410 PHE A O 1
ATOM 3246 N N . MET A 1 411 ? -2.408 9.484 23.734 1 94.06 411 MET A N 1
ATOM 3247 C CA . MET A 1 411 ? -2.318 8.617 22.562 1 94.06 411 MET A CA 1
ATOM 3248 C C . MET A 1 411 ? -3.625 7.863 22.344 1 94.06 411 MET A C 1
ATOM 3250 O O . MET A 1 411 ? -4.016 7.609 21.203 1 94.06 411 MET A O 1
ATOM 3254 N N . LYS A 1 412 ? -4.223 7.496 23.391 1 94.94 412 LYS A N 1
ATOM 3255 C CA . LYS A 1 412 ? -5.523 6.848 23.297 1 94.94 412 LYS A CA 1
ATOM 3256 C C . LYS A 1 412 ? -6.527 7.727 22.547 1 94.94 412 LYS A C 1
ATOM 3258 O O . LYS A 1 412 ? -7.191 7.27 21.625 1 94.94 412 LYS A O 1
ATOM 3263 N N . TRP A 1 413 ? -6.582 8.969 22.922 1 96.81 413 TRP A N 1
ATOM 3264 C CA . TRP A 1 413 ? -7.555 9.891 22.344 1 96.81 413 TRP A CA 1
ATOM 3265 C C . TRP A 1 413 ? -7.145 10.312 20.938 1 96.81 413 TRP A C 1
ATOM 3267 O O . TRP A 1 413 ? -8 10.516 20.078 1 96.81 413 TRP A O 1
ATOM 3277 N N . SER A 1 414 ? -5.848 10.469 20.75 1 96.69 414 SER A N 1
ATOM 3278 C CA . SER A 1 414 ? -5.34 10.766 19.406 1 96.69 414 SER A CA 1
ATOM 3279 C C . SER A 1 414 ? -5.656 9.633 18.438 1 96.69 414 SER A C 1
ATOM 3281 O O . SER A 1 414 ? -5.988 9.875 17.281 1 96.69 414 SER A O 1
ATOM 3283 N N . GLN A 1 415 ? -5.598 8.414 18.906 1 96.12 415 GLN A N 1
ATOM 3284 C CA . GLN A 1 415 ? -5.891 7.246 18.078 1 96.12 415 GLN A CA 1
ATOM 3285 C C . GLN A 1 415 ? -7.359 7.223 17.672 1 96.12 415 GLN A C 1
ATOM 3287 O O . GLN A 1 415 ? -7.68 6.863 16.531 1 96.12 415 GLN A O 1
ATOM 3292 N N . GLN A 1 416 ? -8.172 7.531 18.531 1 96.69 416 GLN A N 1
ATOM 3293 C CA . GLN A 1 416 ? -9.594 7.566 18.219 1 96.69 416 GLN A CA 1
ATOM 3294 C C . GLN A 1 416 ? -9.883 8.57 17.094 1 96.69 416 GLN A C 1
ATOM 3296 O O . GLN A 1 416 ? -10.695 8.305 16.203 1 96.69 416 GLN A O 1
ATOM 3301 N N . LEU A 1 417 ? -9.211 9.68 17.188 1 97.62 417 LEU A N 1
ATOM 3302 C CA . LEU A 1 417 ? -9.375 10.672 16.125 1 97.62 417 LEU A CA 1
ATOM 3303 C C . LEU A 1 417 ? -8.859 10.141 14.797 1 97.62 417 LEU A C 1
ATOM 3305 O O . LEU A 1 417 ? -9.422 10.43 13.742 1 97.62 417 LEU A O 1
ATOM 3309 N N . ALA A 1 418 ? -7.754 9.398 14.891 1 96.69 418 ALA A N 1
ATOM 3310 C CA . ALA A 1 418 ? -7.199 8.812 13.672 1 96.69 418 ALA A CA 1
ATOM 3311 C C . ALA A 1 418 ? -8.203 7.875 13.008 1 96.69 418 ALA A C 1
ATOM 3313 O O . ALA A 1 418 ? -8.344 7.871 11.789 1 96.69 418 ALA A O 1
ATOM 3314 N N . VAL A 1 419 ? -8.875 7.105 13.758 1 96.19 419 VAL A N 1
ATOM 3315 C CA . VAL A 1 419 ? -9.875 6.176 13.25 1 96.19 419 VAL A CA 1
ATOM 3316 C C . VAL A 1 419 ? -11.047 6.949 12.656 1 96.19 419 VAL A C 1
ATOM 3318 O O . VAL A 1 419 ? -11.594 6.566 11.617 1 96.19 419 VAL A O 1
ATOM 3321 N N . LEU A 1 420 ? -11.43 8.023 13.32 1 96.75 420 LEU A N 1
ATOM 3322 C CA . LEU A 1 420 ? -12.508 8.859 12.805 1 96.75 420 LEU A CA 1
ATOM 3323 C C . LEU A 1 420 ? -12.109 9.523 11.492 1 96.75 420 LEU A C 1
ATOM 3325 O O . LEU A 1 420 ? -12.938 9.68 10.594 1 96.75 420 LEU A O 1
ATOM 3329 N N . LEU A 1 421 ? -10.883 9.93 11.461 1 97.56 421 LEU A N 1
ATOM 3330 C CA . LEU A 1 421 ? -10.383 10.477 10.211 1 97.56 421 LEU A CA 1
ATOM 3331 C C . LEU A 1 421 ? -10.469 9.445 9.086 1 97.56 421 LEU A C 1
ATOM 3333 O O . LEU A 1 421 ? -10.898 9.766 7.977 1 97.56 421 LEU A O 1
ATOM 3337 N N . ALA A 1 422 ? -10.07 8.25 9.383 1 95.94 422 ALA A N 1
ATOM 3338 C CA . ALA A 1 422 ? -10.141 7.18 8.391 1 95.94 422 ALA A CA 1
ATOM 3339 C C . ALA A 1 422 ? -11.57 6.941 7.934 1 95.94 422 ALA A C 1
ATOM 3341 O O . ALA A 1 422 ? -11.828 6.758 6.738 1 95.94 422 ALA A O 1
ATOM 3342 N N . SER A 1 423 ? -12.453 6.938 8.859 1 93.81 423 SER A N 1
ATOM 3343 C CA . SER A 1 423 ? -13.867 6.754 8.539 1 93.81 423 SER A CA 1
ATOM 3344 C C . SER A 1 423 ? -14.383 7.883 7.652 1 93.81 423 SER A C 1
ATOM 3346 O O . SER A 1 423 ? -15.195 7.652 6.754 1 93.81 423 SER A O 1
ATOM 3348 N N . THR A 1 424 ? -13.953 9.039 7.973 1 94.81 424 THR A N 1
ATOM 3349 C CA . THR A 1 424 ? -14.344 10.195 7.176 1 94.81 424 THR A CA 1
ATOM 3350 C C . THR A 1 424 ? -13.844 10.055 5.738 1 94.81 424 THR A C 1
ATOM 3352 O O . THR A 1 424 ? -14.594 10.297 4.793 1 94.81 424 THR A O 1
ATOM 3355 N N . CYS A 1 425 ? -12.594 9.656 5.602 1 93.38 425 CYS A N 1
ATOM 3356 C CA . CYS A 1 425 ? -12.016 9.477 4.273 1 93.38 425 CYS A CA 1
ATOM 3357 C C . CYS A 1 425 ? -12.766 8.414 3.486 1 93.38 425 CYS A C 1
ATOM 3359 O O . CYS A 1 425 ? -13.008 8.578 2.289 1 93.38 425 CYS A O 1
ATOM 3361 N N . LYS A 1 426 ? -13.117 7.395 4.164 1 89.44 426 LYS A N 1
ATOM 3362 C CA . LYS A 1 426 ? -13.867 6.316 3.518 1 89.44 426 LYS A CA 1
ATOM 3363 C C . LYS A 1 426 ? -15.227 6.805 3.043 1 89.44 426 LYS A C 1
ATOM 3365 O O . LYS A 1 426 ? -15.656 6.488 1.928 1 89.44 426 LYS A O 1
ATOM 3370 N N . ALA A 1 427 ? -15.867 7.512 3.881 1 87.38 427 ALA A N 1
ATOM 3371 C CA . ALA A 1 427 ? -17.188 8.031 3.547 1 87.38 427 ALA A CA 1
ATOM 3372 C C . ALA A 1 427 ? -17.125 8.977 2.355 1 87.38 427 ALA A C 1
ATOM 3374 O O . ALA A 1 427 ? -17.969 8.922 1.459 1 87.38 427 ALA A O 1
ATOM 3375 N N . LEU A 1 428 ? -16.156 9.812 2.342 1 87.38 428 LEU A N 1
ATOM 3376 C CA . LEU A 1 428 ? -16.016 10.789 1.273 1 87.38 428 LEU A CA 1
ATOM 3377 C C . LEU A 1 428 ? -15.625 10.117 -0.038 1 87.38 428 LEU A C 1
ATOM 3379 O O . LEU A 1 428 ? -16.094 10.516 -1.107 1 87.38 428 LEU A O 1
ATOM 3383 N N . ASN A 1 429 ? -14.773 9.141 0.032 1 79.81 429 ASN A N 1
ATOM 3384 C CA . ASN A 1 429 ? -14.359 8.422 -1.168 1 79.81 429 ASN A CA 1
ATOM 3385 C C . ASN A 1 429 ? -15.516 7.664 -1.803 1 79.81 429 ASN A C 1
ATOM 3387 O O . ASN A 1 429 ? -15.609 7.578 -3.029 1 79.81 429 ASN A O 1
ATOM 3391 N N . LYS A 1 430 ? -16.328 7.102 -1.054 1 71.38 430 LYS A N 1
ATOM 3392 C CA . LYS A 1 430 ? -17.5 6.367 -1.554 1 71.38 430 LYS A CA 1
ATOM 3393 C C . LYS A 1 430 ? -18.516 7.312 -2.182 1 71.38 430 LYS A C 1
ATOM 3395 O O . LYS A 1 430 ? -19.125 6.98 -3.195 1 71.38 430 LYS A O 1
ATOM 3400 N N . ALA A 1 431 ? -18.719 8.438 -1.564 1 57.81 431 ALA A N 1
ATOM 3401 C CA . ALA A 1 431 ? -19.656 9.438 -2.068 1 57.81 431 ALA A CA 1
ATOM 3402 C C . ALA A 1 431 ? -19.203 9.984 -3.42 1 57.81 431 ALA A C 1
ATOM 3404 O O . ALA A 1 431 ? -20.016 10.273 -4.289 1 57.81 431 ALA A O 1
ATOM 3405 N N . GLY A 1 432 ? -17.984 10.258 -3.486 1 53.44 432 GLY A N 1
ATOM 3406 C CA . GLY A 1 432 ? -17.453 10.781 -4.734 1 53.44 432 GLY A CA 1
ATOM 3407 C C . GLY A 1 432 ? -17.703 9.859 -5.918 1 53.44 432 GLY A C 1
ATOM 3408 O O . GLY A 1 432 ? -17.547 10.273 -7.07 1 53.44 432 GLY A O 1
ATOM 3409 N N . THR A 1 433 ? -17.734 8.547 -5.695 1 47.09 433 THR A N 1
ATOM 3410 C CA . THR A 1 433 ? -18.016 7.621 -6.789 1 47.09 433 THR A CA 1
ATOM 3411 C C . THR A 1 433 ? -19.453 7.781 -7.285 1 47.09 433 THR A C 1
ATOM 3413 O O . THR A 1 433 ? -19.906 7 -8.117 1 47.09 433 THR A O 1
ATOM 3416 N N . GLY A 1 434 ? -20.094 8.969 -7.129 1 42.84 434 GLY A N 1
ATOM 3417 C CA . GLY A 1 434 ? -21.391 9.32 -7.664 1 42.84 434 GLY A CA 1
ATOM 3418 C C . GLY A 1 434 ? -22.516 9.117 -6.668 1 42.84 434 GLY A C 1
ATOM 3419 O O . GLY A 1 434 ? -23.703 9.258 -7.016 1 42.84 434 GLY A O 1
ATOM 3420 N N . ILE A 1 435 ? -22.266 8.516 -5.715 1 35.91 435 ILE A N 1
ATOM 3421 C CA . ILE A 1 435 ? -23.391 8.227 -4.844 1 35.91 435 ILE A CA 1
ATOM 3422 C C . ILE A 1 435 ? -23.891 9.516 -4.191 1 35.91 435 ILE A C 1
ATOM 3424 O O . ILE A 1 435 ? -25.047 9.625 -3.809 1 35.91 435 ILE A O 1
ATOM 3428 N N . MET A 1 436 ? -23.031 10.336 -3.703 1 37.53 436 MET A N 1
ATOM 3429 C CA . MET A 1 436 ? -23.625 11.453 -2.959 1 37.53 436 MET A CA 1
ATOM 3430 C C . MET A 1 436 ? -24.203 12.492 -3.908 1 37.53 436 MET A C 1
ATOM 3432 O O . MET A 1 436 ? -23.578 13.531 -4.148 1 37.53 436 MET A O 1
ATOM 3436 N N . SER A 1 437 ? -24.375 12.18 -5.055 1 37.75 437 SER A N 1
ATOM 3437 C CA . SER A 1 437 ? -24.953 13.328 -5.742 1 37.75 437 SER A CA 1
ATOM 3438 C C . SER A 1 437 ? -25.797 14.164 -4.793 1 37.75 437 SER A C 1
ATOM 3440 O O . SER A 1 437 ? -25.719 15.398 -4.809 1 37.75 437 SER A O 1
ATOM 3442 N N . GLY A 1 438 ? -27.062 13.68 -4.805 1 34.56 438 GLY A N 1
ATOM 3443 C CA . GLY A 1 438 ? -28.281 14.43 -4.574 1 34.56 438 GLY A CA 1
ATOM 3444 C C . GLY A 1 438 ? -28.375 15 -3.17 1 34.56 438 GLY A C 1
ATOM 3445 O O . GLY A 1 438 ? -27.531 14.695 -2.314 1 34.56 438 GLY A O 1
ATOM 3446 N N . GLU A 1 439 ? -29.375 15.797 -2.975 1 39.25 439 GLU A N 1
ATOM 3447 C CA . GLU A 1 439 ? -30.078 16.391 -1.835 1 39.25 439 GLU A CA 1
ATOM 3448 C C . GLU A 1 439 ? -29.953 15.5 -0.596 1 39.25 439 GLU A C 1
ATOM 3450 O O . GLU A 1 439 ? -30.078 15.984 0.531 1 39.25 439 GLU A O 1
ATOM 3455 N N . GLU A 1 440 ? -29.625 14.133 -0.836 1 43.06 440 GLU A N 1
ATOM 3456 C CA . GLU A 1 440 ? -29.984 13.172 0.205 1 43.06 440 GLU A CA 1
ATOM 3457 C C . GLU A 1 440 ? -28.766 12.805 1.056 1 43.06 440 GLU A C 1
ATOM 3459 O O . GLU A 1 440 ? -28.906 12.148 2.092 1 43.06 440 GLU A O 1
ATOM 3464 N N . ALA A 1 441 ? -27.547 13.055 0.579 1 47.78 441 ALA A N 1
ATOM 3465 C CA . ALA A 1 441 ? -26.438 12.57 1.393 1 47.78 441 ALA A CA 1
ATOM 3466 C C . ALA A 1 441 ? -26.5 13.141 2.807 1 47.78 441 ALA A C 1
ATOM 3468 O O . ALA A 1 441 ? -26.234 12.438 3.779 1 47.78 441 ALA A O 1
ATOM 3469 N N . TYR A 1 442 ? -26.641 14.516 2.949 1 47.97 442 TYR A N 1
ATOM 3470 C CA . TYR A 1 442 ? -26.672 15.133 4.27 1 47.97 442 TYR A CA 1
ATOM 3471 C C . TYR A 1 442 ? -28.094 15.242 4.797 1 47.97 442 TYR A C 1
ATOM 3473 O O . TYR A 1 442 ? -28.312 15.617 5.953 1 47.97 442 TYR A O 1
ATOM 3481 N N . SER A 1 443 ? -28.938 14.969 3.844 1 50.03 443 SER A N 1
ATOM 3482 C CA . SER A 1 443 ? -30.328 15.133 4.281 1 50.03 443 SER A CA 1
ATOM 3483 C C . SER A 1 443 ? -30.812 13.922 5.07 1 50.03 443 SER A C 1
ATOM 3485 O O . SER A 1 443 ? -31.719 14.031 5.887 1 50.03 443 SER A O 1
ATOM 3487 N N . ARG A 1 444 ? -29.922 12.844 4.852 1 49.75 444 ARG A N 1
ATOM 3488 C CA . ARG A 1 444 ? -30.469 11.68 5.543 1 49.75 444 ARG A CA 1
ATOM 3489 C C . ARG A 1 444 ? -29.719 11.422 6.848 1 49.75 444 ARG A C 1
ATOM 3491 O O . ARG A 1 444 ? -28.484 11.352 6.859 1 49.75 444 ARG A O 1
ATOM 3498 N N . PRO A 1 445 ? -30.375 11.586 8.039 1 45.66 445 PRO A N 1
ATOM 3499 C CA . PRO A 1 445 ? -29.766 11.359 9.352 1 45.66 445 PRO A CA 1
ATOM 3500 C C . PRO A 1 445 ? -28.938 10.078 9.398 1 45.66 445 PRO A C 1
ATOM 3502 O O . PRO A 1 445 ? -28.047 9.945 10.242 1 45.66 445 PRO A O 1
ATOM 3505 N N . LEU A 1 446 ? -29.109 9.258 8.5 1 50.12 446 LEU A N 1
ATOM 3506 C CA . LEU A 1 446 ? -28.422 7.969 8.562 1 50.12 446 LEU A CA 1
ATOM 3507 C C . LEU A 1 446 ? -27.281 7.914 7.551 1 50.12 446 LEU A C 1
ATOM 3509 O O . LEU A 1 446 ? -26.75 6.84 7.262 1 50.12 446 LEU A O 1
ATOM 3513 N N . SER A 1 447 ? -27 9.117 7.262 1 69.56 447 SER A N 1
ATOM 3514 C CA . SER A 1 447 ? -25.891 9.125 6.324 1 69.56 447 SER A CA 1
ATOM 3515 C C . SER A 1 447 ? -24.562 8.914 7.043 1 69.56 447 SER A C 1
ATOM 3517 O O . SER A 1 447 ? -24.422 9.227 8.227 1 69.56 447 SER A O 1
ATOM 3519 N N . PRO A 1 448 ? -23.656 8.164 6.496 1 79.44 448 PRO A N 1
ATOM 3520 C CA . PRO A 1 448 ? -22.328 7.996 7.102 1 79.44 448 PRO A CA 1
ATOM 3521 C C . PRO A 1 448 ? -21.734 9.312 7.59 1 79.44 448 PRO A C 1
ATOM 3523 O O . PRO A 1 448 ? -21.047 9.344 8.625 1 79.44 448 PRO A O 1
ATOM 3526 N N . GLU A 1 449 ? -22.109 10.344 7.004 1 82.25 449 GLU A N 1
ATOM 3527 C CA . GLU A 1 449 ? -21.594 11.648 7.387 1 82.25 449 GLU A CA 1
ATOM 3528 C C . GLU A 1 449 ? -22.172 12.109 8.719 1 82.25 449 GLU A C 1
ATOM 3530 O O . GLU A 1 449 ? -21.438 12.609 9.586 1 82.25 449 GLU A O 1
ATOM 3535 N N . ALA A 1 450 ? -23.406 11.914 8.805 1 84.12 450 ALA A N 1
ATOM 3536 C CA . ALA A 1 450 ? -24.062 12.281 10.055 1 84.12 450 ALA A CA 1
ATOM 3537 C C . ALA A 1 450 ? -23.547 11.43 11.219 1 84.12 450 ALA A C 1
ATOM 3539 O O . ALA A 1 450 ? -23.391 11.922 12.336 1 84.12 450 ALA A O 1
ATOM 3540 N N . GLY A 1 451 ? -23.328 10.172 10.906 1 88.5 451 GLY A N 1
ATOM 3541 C CA . GLY A 1 451 ? -22.781 9.281 11.914 1 88.5 451 GLY A CA 1
ATOM 3542 C C . GLY A 1 451 ? -21.406 9.703 12.406 1 88.5 451 GLY A C 1
ATOM 3543 O O . GLY A 1 451 ? -21.125 9.672 13.609 1 88.5 451 GLY A O 1
ATOM 3544 N N . ILE A 1 452 ? -20.641 10.148 11.523 1 93.38 452 ILE A N 1
ATOM 3545 C CA . ILE A 1 452 ? -19.281 10.555 11.867 1 93.38 452 ILE A CA 1
ATOM 3546 C C . ILE A 1 452 ? -19.328 11.844 12.688 1 93.38 452 ILE A C 1
ATOM 3548 O O . ILE A 1 452 ? -18.562 11.992 13.656 1 93.38 452 ILE A O 1
ATOM 3552 N N . LEU A 1 453 ? -20.172 12.75 12.336 1 93.38 453 LEU A N 1
ATOM 3553 C CA . LEU A 1 453 ? -20.312 13.984 13.094 1 93.38 453 LEU A CA 1
ATOM 3554 C C . LEU A 1 453 ? -20.766 13.711 14.523 1 93.38 453 LEU A C 1
ATOM 3556 O O . LEU A 1 453 ? -20.312 14.359 15.461 1 93.38 453 LEU A O 1
ATOM 3560 N N . ARG A 1 454 ? -21.625 12.727 14.594 1 92.19 454 ARG A N 1
ATOM 3561 C CA . ARG A 1 454 ? -22.078 12.336 15.93 1 92.19 454 ARG A CA 1
ATOM 3562 C C . ARG A 1 454 ? -20.922 11.734 16.734 1 92.19 454 ARG A C 1
ATOM 3564 O O . ARG A 1 454 ? -20.781 12.023 17.922 1 92.19 454 ARG A O 1
ATOM 3571 N N . ASP A 1 455 ? -20.188 10.914 16.078 1 95.19 455 ASP A N 1
ATOM 3572 C CA . ASP A 1 455 ? -19.047 10.289 16.75 1 95.19 455 ASP A CA 1
ATOM 3573 C C . ASP A 1 455 ? -18.016 11.336 17.172 1 95.19 455 ASP A C 1
ATOM 3575 O O . ASP A 1 455 ? -17.406 11.219 18.234 1 95.19 455 ASP A O 1
ATOM 3579 N N . LEU A 1 456 ? -17.844 12.32 16.359 1 97.44 456 LEU A N 1
ATOM 3580 C CA . LEU A 1 456 ? -16.922 13.414 16.688 1 97.44 456 LEU A CA 1
ATOM 3581 C C . LEU A 1 456 ? -17.438 14.203 17.891 1 97.44 456 LEU A C 1
ATOM 3583 O O . LEU A 1 456 ? -16.656 14.555 18.781 1 97.44 456 LEU A O 1
ATOM 3587 N N . SER A 1 457 ? -18.719 14.422 17.891 1 95 457 SER A N 1
ATOM 3588 C CA . SER A 1 457 ? -19.312 15.125 19.031 1 95 457 SER A CA 1
ATOM 3589 C C . SER A 1 457 ? -19.156 14.312 20.312 1 95 457 SER A C 1
ATOM 3591 O O . SER A 1 457 ? -18.844 14.867 21.375 1 95 457 SER A O 1
ATOM 3593 N N . ARG A 1 458 ? -19.328 13.039 20.188 1 95.69 458 ARG A N 1
ATOM 3594 C CA . ARG A 1 458 ? -19.156 12.156 21.328 1 95.69 458 ARG A CA 1
ATOM 3595 C C . ARG A 1 458 ? -17.703 12.156 21.812 1 95.69 458 ARG A C 1
ATOM 3597 O O . ARG A 1 458 ? -17.453 12.125 23.031 1 95.69 458 ARG A O 1
ATOM 3604 N N . TRP A 1 459 ? -16.844 12.117 20.922 1 97.62 459 TRP A N 1
ATOM 3605 C CA . TRP A 1 459 ? -15.414 12.172 21.266 1 97.62 459 TRP A CA 1
ATOM 3606 C C . TRP A 1 459 ? -15.086 13.43 22.062 1 97.62 459 TRP A C 1
ATOM 3608 O O . TRP A 1 459 ? -14.406 13.359 23.078 1 97.62 459 TRP A O 1
ATOM 3618 N N . LYS A 1 460 ? -15.562 14.562 21.625 1 96.75 460 LYS A N 1
ATOM 3619 C CA . LYS A 1 460 ? -15.305 15.836 22.281 1 96.75 460 LYS A CA 1
ATOM 3620 C C . LYS A 1 460 ? -15.898 15.867 23.688 1 96.75 460 LYS A C 1
ATOM 3622 O O . LYS A 1 460 ? -15.258 16.344 24.641 1 96.75 460 LYS A O 1
ATOM 3627 N N . GLU A 1 461 ? -17.031 15.266 23.797 1 95.19 461 GLU A N 1
ATOM 3628 C CA . GLU A 1 461 ? -17.719 15.258 25.078 1 95.19 461 GLU A CA 1
ATOM 3629 C C . GLU A 1 461 ? -17.062 14.305 26.062 1 95.19 461 GLU A C 1
ATOM 3631 O O . GLU A 1 461 ? -17.094 14.531 27.266 1 95.19 461 GLU A O 1
ATOM 3636 N N . SER A 1 462 ? -16.438 13.289 25.531 1 95.38 462 SER A N 1
ATOM 3637 C CA . SER A 1 462 ? -15.859 12.25 26.375 1 95.38 462 SER A CA 1
ATOM 3638 C C . SER A 1 462 ? -14.422 12.594 26.766 1 95.38 462 SER A C 1
ATOM 3640 O O . SER A 1 462 ? -13.797 11.875 27.547 1 95.38 462 SER A O 1
ATOM 3642 N N . LEU A 1 463 ? -13.945 13.695 26.266 1 96.56 463 LEU A N 1
ATOM 3643 C CA . LEU A 1 463 ? -12.555 14.062 26.531 1 96.56 463 LEU A CA 1
ATOM 3644 C C . LEU A 1 463 ? -12.352 14.383 28 1 96.56 463 LEU A C 1
ATOM 3646 O O . LEU A 1 463 ? -13.133 15.141 28.594 1 96.56 463 LEU A O 1
ATOM 3650 N N . PRO A 1 464 ? -11.359 13.805 28.562 1 95.19 464 PRO A N 1
ATOM 3651 C CA . PRO A 1 464 ? -11.062 14.164 29.953 1 95.19 464 PRO A CA 1
ATOM 3652 C C . PRO A 1 464 ? -10.711 15.641 30.125 1 95.19 464 PRO A C 1
ATOM 3654 O O . PRO A 1 464 ? -10.266 16.281 29.156 1 95.19 464 PRO A O 1
ATOM 3657 N N . GLN A 1 465 ? -10.734 16.156 31.312 1 93.31 465 GLN A N 1
ATOM 3658 C CA . GLN A 1 465 ? -10.594 17.578 31.594 1 93.31 465 GLN A CA 1
ATOM 3659 C C . GLN A 1 465 ? -9.195 18.078 31.234 1 93.31 465 GLN A C 1
ATOM 3661 O O . GLN A 1 465 ? -9.047 19.188 30.703 1 93.31 465 GLN A O 1
ATOM 3666 N N . HIS A 1 466 ? -8.211 17.297 31.5 1 92.81 466 HIS A N 1
ATOM 3667 C CA . HIS A 1 466 ? -6.836 17.734 31.312 1 92.81 466 HIS A CA 1
ATOM 3668 C C . HIS A 1 466 ? -6.48 17.797 29.828 1 92.81 466 HIS A C 1
ATOM 3670 O O . HIS A 1 466 ? -5.426 18.328 29.453 1 92.81 466 HIS A O 1
ATOM 3676 N N . LEU A 1 467 ? -7.383 17.266 28.922 1 95.75 467 LEU A N 1
ATOM 3677 C CA . LEU A 1 467 ? -7.137 17.297 27.484 1 95.75 467 LEU A CA 1
ATOM 3678 C C . LEU A 1 467 ? -8.07 18.266 26.781 1 95.75 467 LEU A C 1
ATOM 3680 O O . LEU A 1 467 ? -8.039 18.391 25.562 1 95.75 467 LEU A O 1
ATOM 3684 N N . ARG A 1 468 ? -8.836 19 27.531 1 95.25 468 ARG A N 1
ATOM 3685 C CA . ARG A 1 468 ? -9.773 19.953 26.953 1 95.25 468 ARG A CA 1
ATOM 3686 C C . ARG A 1 468 ? -9.07 21.266 26.609 1 95.25 468 ARG A C 1
ATOM 3688 O O . ARG A 1 468 ? -8.016 21.578 27.172 1 95.25 468 ARG A O 1
ATOM 3695 N N . LEU A 1 469 ? -9.641 21.984 25.734 1 93.62 469 LEU A N 1
ATOM 3696 C CA . LEU A 1 469 ? -9.039 23.203 25.203 1 93.62 469 LEU A CA 1
ATOM 3697 C C . LEU A 1 469 ? -8.992 24.297 26.266 1 93.62 469 LEU A C 1
ATOM 3699 O O . LEU A 1 469 ? -8.07 25.109 26.281 1 93.62 469 LEU A O 1
ATOM 3703 N N . ASP A 1 470 ? -9.867 24.297 27.141 1 90.38 470 ASP A N 1
ATOM 3704 C CA . ASP A 1 470 ? -10 25.344 28.141 1 90.38 470 ASP A CA 1
ATOM 3705 C C . ASP A 1 470 ? -8.812 25.344 29.109 1 90.38 470 ASP A C 1
ATOM 3707 O O . ASP A 1 470 ? -8.492 26.375 29.703 1 90.38 470 ASP A O 1
ATOM 3711 N N . VAL A 1 471 ? -8.195 24.203 29.219 1 90.44 471 VAL A N 1
ATOM 3712 C CA . VAL A 1 471 ? -7.102 24.094 30.188 1 90.44 471 VAL A CA 1
ATOM 3713 C C . VAL A 1 471 ? -5.766 24.312 29.484 1 90.44 471 VAL A C 1
ATOM 3715 O O . VAL A 1 471 ? -4.723 24.406 30.125 1 90.44 471 VAL A O 1
ATOM 3718 N N . ALA A 1 472 ? -5.762 24.516 28.219 1 88.75 472 ALA A N 1
ATOM 3719 C CA . ALA A 1 472 ? -4.535 24.578 27.422 1 88.75 472 ALA A CA 1
ATOM 3720 C C . ALA A 1 472 ? -3.617 25.688 27.906 1 88.75 472 ALA A C 1
ATOM 3722 O O . ALA A 1 472 ? -2.395 25.531 27.938 1 88.75 472 ALA A O 1
ATOM 3723 N N . ASP A 1 473 ? -4.188 26.797 28.406 1 89.75 473 ASP A N 1
ATOM 3724 C CA . ASP A 1 473 ? -3.398 27.953 28.828 1 89.75 473 ASP A CA 1
ATOM 3725 C C . ASP A 1 473 ? -2.703 27.688 30.156 1 89.75 473 ASP A C 1
ATOM 3727 O O . ASP A 1 473 ? -1.674 28.297 30.453 1 89.75 473 ASP A O 1
ATOM 3731 N N . SER A 1 474 ? -3.236 26.75 30.828 1 90.56 474 SER A N 1
ATOM 3732 C CA . SER A 1 474 ? -2.715 26.484 32.156 1 90.56 474 SER A CA 1
ATOM 3733 C C . SER A 1 474 ? -1.761 25.297 32.156 1 90.56 474 SER A C 1
ATOM 3735 O O . SER A 1 474 ? -1.122 25 33.188 1 90.56 474 SER A O 1
ATOM 3737 N N . LEU A 1 475 ? -1.624 24.703 31.141 1 89.81 475 LEU A N 1
ATOM 3738 C CA . LEU A 1 475 ? -0.786 23.5 31.062 1 89.81 475 LEU A CA 1
ATOM 3739 C C . LEU A 1 475 ? 0.688 23.891 30.953 1 89.81 475 LEU A C 1
ATOM 3741 O O . LEU A 1 475 ? 1.021 25.016 30.578 1 89.81 475 LEU A O 1
ATOM 3745 N N . ALA A 1 476 ? 1.459 22.906 31.375 1 87.94 476 ALA A N 1
ATOM 3746 C CA . ALA A 1 476 ? 2.893 23.062 31.141 1 87.94 476 ALA A CA 1
ATOM 3747 C C . ALA A 1 476 ? 3.203 23.234 29.656 1 87.94 476 ALA A C 1
ATOM 3749 O O . ALA A 1 476 ? 2.51 22.672 28.812 1 87.94 476 ALA A O 1
ATOM 3750 N N . PRO A 1 477 ? 4.223 23.953 29.328 1 86.19 477 PRO A N 1
ATOM 3751 C CA . PRO A 1 477 ? 4.559 24.234 27.922 1 86.19 477 PRO A CA 1
ATOM 3752 C C . PRO A 1 477 ? 4.719 22.984 27.078 1 86.19 477 PRO A C 1
ATOM 3754 O O . PRO A 1 477 ? 4.344 22.969 25.906 1 86.19 477 PRO A O 1
ATOM 3757 N N . SER A 1 478 ? 5.176 21.984 27.672 1 87.75 478 SER A N 1
ATOM 3758 C CA . SER A 1 478 ? 5.422 20.766 26.922 1 87.75 478 SER A CA 1
ATOM 3759 C C . SER A 1 478 ? 4.113 20.094 26.516 1 87.75 478 SER A C 1
ATOM 3761 O O . SER A 1 478 ? 4.078 19.312 25.562 1 87.75 478 SER A O 1
ATOM 3763 N N . TYR A 1 479 ? 3.074 20.453 27.234 1 92.06 479 TYR A N 1
ATOM 3764 C CA . TYR A 1 479 ? 1.797 19.797 26.984 1 92.06 479 TYR A CA 1
ATOM 3765 C C . TYR A 1 479 ? 0.885 20.656 26.125 1 92.06 479 TYR A C 1
ATOM 3767 O O . TYR A 1 479 ? -0.117 20.188 25.594 1 92.06 479 TYR A O 1
ATOM 3775 N N . GLN A 1 480 ? 1.242 21.875 26.031 1 93.81 480 GLN A N 1
ATOM 3776 C CA . GLN A 1 480 ? 0.36 22.812 25.344 1 93.81 480 GLN A CA 1
ATOM 3777 C C . GLN A 1 480 ? 0.208 22.453 23.875 1 93.81 480 GLN A C 1
ATOM 3779 O O . GLN A 1 480 ? -0.911 22.344 23.359 1 93.81 480 GLN A O 1
ATOM 3784 N N . ARG A 1 481 ? 1.325 22.219 23.219 1 95.44 481 ARG A N 1
ATOM 3785 C CA . ARG A 1 481 ? 1.283 21.984 21.781 1 95.44 481 ARG A CA 1
ATOM 3786 C C . ARG A 1 481 ? 0.532 20.703 21.469 1 95.44 481 ARG A C 1
ATOM 3788 O O . ARG A 1 481 ? -0.366 20.688 20.625 1 95.44 481 ARG A O 1
ATOM 3795 N N . PRO A 1 482 ? 0.824 19.547 22.172 1 95.19 482 PRO A N 1
ATOM 3796 C CA . PRO A 1 482 ? 0.077 18.328 21.875 1 95.19 482 PRO A CA 1
ATOM 3797 C C . PRO A 1 482 ? -1.43 18.5 22.047 1 95.19 482 PRO A C 1
ATOM 3799 O O . PRO A 1 482 ? -2.213 18 21.234 1 95.19 482 PRO A O 1
ATOM 3802 N N . VAL A 1 483 ? -1.835 19.188 23.031 1 96.56 483 VAL A N 1
ATOM 3803 C CA . VAL A 1 483 ? -3.258 19.375 23.297 1 96.56 483 VAL A CA 1
ATOM 3804 C C . VAL A 1 483 ? -3.879 20.25 22.219 1 96.56 483 VAL A C 1
ATOM 3806 O O . VAL A 1 483 ? -4.965 19.953 21.703 1 96.56 483 VAL A O 1
ATOM 3809 N N . LEU A 1 484 ? -3.213 21.344 21.891 1 97.38 484 LEU A N 1
ATOM 3810 C CA . LEU A 1 484 ? -3.717 22.203 20.828 1 97.38 484 LEU A CA 1
ATOM 3811 C C . LEU A 1 484 ? -3.812 21.469 19.5 1 97.38 484 LEU A C 1
ATOM 3813 O O . LEU A 1 484 ? -4.781 21.641 18.766 1 97.38 484 LEU A O 1
ATOM 3817 N N . LEU A 1 485 ? -2.803 20.594 19.219 1 97.44 485 LEU A N 1
ATOM 3818 C CA . LEU A 1 485 ? -2.805 19.844 17.969 1 97.44 485 LEU A CA 1
ATOM 3819 C C . LEU A 1 485 ? -3.906 18.781 17.984 1 97.44 485 LEU A C 1
ATOM 3821 O O . LEU A 1 485 ? -4.48 18.469 16.938 1 97.44 485 LEU A O 1
ATOM 3825 N N . LEU A 1 486 ? -4.18 18.234 19.109 1 97.88 486 LEU A N 1
ATOM 3826 C CA . LEU A 1 486 ? -5.289 17.297 19.234 1 97.88 486 LEU A CA 1
ATOM 3827 C C . LEU A 1 486 ? -6.602 17.953 18.812 1 97.88 486 LEU A C 1
ATOM 3829 O O . LEU A 1 486 ? -7.371 17.359 18.047 1 97.88 486 LEU A O 1
ATOM 3833 N N . HIS A 1 487 ? -6.789 19.109 19.234 1 98.38 487 HIS A N 1
ATOM 3834 C CA . HIS A 1 487 ? -8.008 19.844 18.891 1 98.38 487 HIS A CA 1
ATOM 3835 C C . HIS A 1 487 ? -7.961 20.328 17.453 1 98.38 487 HIS A C 1
ATOM 3837 O O . HIS A 1 487 ? -9 20.422 16.797 1 98.38 487 HIS A O 1
ATOM 3843 N N . ALA A 1 488 ? -6.785 20.672 17 1 98.62 488 ALA A N 1
ATOM 3844 C CA . ALA A 1 488 ? -6.66 21.016 15.594 1 98.62 488 ALA A CA 1
ATOM 3845 C C . ALA A 1 488 ? -7.09 19.859 14.703 1 98.62 488 ALA A C 1
ATOM 3847 O O . ALA A 1 488 ? -7.809 20.047 13.719 1 98.62 488 ALA A O 1
ATOM 3848 N N . GLN A 1 489 ? -6.641 18.672 15.062 1 98.44 489 GLN A N 1
ATOM 3849 C CA . GLN A 1 489 ? -7.008 17.484 14.305 1 98.44 489 GLN A CA 1
ATOM 3850 C C . GLN A 1 489 ? -8.516 17.25 14.359 1 98.44 489 GLN A C 1
ATOM 3852 O O . GLN A 1 489 ? -9.125 16.875 13.352 1 98.44 489 GLN A O 1
ATOM 3857 N N . PHE A 1 490 ? -9.094 17.438 15.523 1 98.56 490 PHE A N 1
ATOM 3858 C CA . PHE A 1 490 ? -10.531 17.297 15.68 1 98.56 490 PHE A CA 1
ATOM 3859 C C . PHE A 1 490 ? -11.273 18.234 14.734 1 98.56 490 PHE A C 1
ATOM 3861 O O . PHE A 1 490 ? -12.148 17.797 13.977 1 98.56 490 PHE A O 1
ATOM 3868 N N . ASN A 1 491 ? -10.93 19.438 14.781 1 98.75 491 ASN A N 1
ATOM 3869 C CA . ASN A 1 491 ? -11.625 20.422 13.961 1 98.75 491 ASN A CA 1
ATOM 3870 C C . ASN A 1 491 ? -11.352 20.203 12.477 1 98.75 491 ASN A C 1
ATOM 3872 O O . ASN A 1 491 ? -12.219 20.453 11.633 1 98.75 491 ASN A O 1
ATOM 3876 N N . TYR A 1 492 ? -10.211 19.781 12.164 1 98.62 492 TYR A N 1
ATOM 3877 C CA . TYR A 1 492 ? -9.914 19.453 10.773 1 98.62 492 TYR A CA 1
ATOM 3878 C C . TYR A 1 492 ? -10.852 18.359 10.258 1 98.62 492 TYR A C 1
ATOM 3880 O O . TYR A 1 492 ? -11.367 18.469 9.141 1 98.62 492 TYR A O 1
ATOM 3888 N N . ILE A 1 493 ? -11.047 17.312 11.031 1 98.56 493 ILE A N 1
ATOM 3889 C CA . ILE A 1 493 ? -11.906 16.219 10.625 1 98.56 493 ILE A CA 1
ATOM 3890 C C . ILE A 1 493 ? -13.336 16.719 10.453 1 98.56 493 ILE A C 1
ATOM 3892 O O . ILE A 1 493 ? -14.023 16.344 9.5 1 98.56 493 ILE A O 1
ATOM 3896 N N . VAL A 1 494 ? -13.734 17.562 11.32 1 98.06 494 VAL A N 1
ATOM 3897 C CA . VAL A 1 494 ? -15.078 18.141 11.219 1 98.06 494 VAL A CA 1
ATOM 3898 C C . VAL A 1 494 ? -15.195 18.938 9.922 1 98.06 494 VAL A C 1
ATOM 3900 O O . VAL A 1 494 ? -16.188 18.844 9.211 1 98.06 494 VAL A O 1
ATOM 3903 N N . VAL A 1 495 ? -14.203 19.719 9.664 1 98 495 VAL A N 1
ATOM 3904 C CA . VAL A 1 495 ? -14.203 20.5 8.43 1 98 495 VAL A CA 1
ATOM 3905 C C . VAL A 1 495 ? -14.258 19.578 7.223 1 98 495 VAL A C 1
ATOM 3907 O O . VAL A 1 495 ? -15.008 19.812 6.277 1 98 495 VAL A O 1
ATOM 3910 N N . LEU A 1 496 ? -13.492 18.562 7.305 1 97 496 LEU A N 1
ATOM 3911 C CA . LEU A 1 496 ? -13.383 17.625 6.188 1 97 496 LEU A CA 1
ATOM 3912 C C . LEU A 1 496 ? -14.734 17 5.875 1 97 496 LEU A C 1
ATOM 3914 O O . LEU A 1 496 ? -15.125 16.891 4.711 1 97 496 LEU A O 1
ATOM 3918 N N . ILE A 1 497 ? -15.445 16.625 6.859 1 95.06 497 ILE A N 1
ATOM 3919 C CA . ILE A 1 497 ? -16.688 15.883 6.641 1 95.06 497 ILE A CA 1
ATOM 3920 C C . ILE A 1 497 ? -17.812 16.859 6.297 1 95.06 497 ILE A C 1
ATOM 3922 O O . ILE A 1 497 ? -18.766 16.5 5.605 1 95.06 497 ILE A O 1
ATOM 3926 N N . SER A 1 498 ? -17.703 18.109 6.68 1 94.62 498 SER A N 1
ATOM 3927 C CA . SER A 1 498 ? -18.797 19.062 6.52 1 94.62 498 SER A CA 1
ATOM 3928 C C . SER A 1 498 ? -18.547 20 5.336 1 94.62 498 SER A C 1
ATOM 3930 O O . SER A 1 498 ? -19.453 20.703 4.891 1 94.62 498 SER A O 1
ATOM 3932 N N . LYS A 1 499 ? -17.391 20.031 4.855 1 93.69 499 LYS A N 1
ATOM 3933 C CA . LYS A 1 499 ? -17 20.969 3.797 1 93.69 499 LYS A CA 1
ATOM 3934 C C . LYS A 1 499 ? -17.891 20.797 2.564 1 93.69 499 LYS A C 1
ATOM 3936 O O . LYS A 1 499 ? -18.266 21.781 1.92 1 93.69 499 LYS A O 1
ATOM 3941 N N . PRO A 1 500 ? -18.25 19.562 2.184 1 89.62 500 PRO A N 1
ATOM 3942 C CA . PRO A 1 500 ? -19.125 19.422 1.018 1 89.62 500 PRO A CA 1
ATOM 3943 C C . PRO A 1 500 ? -20.453 20.156 1.195 1 89.62 500 PRO A C 1
ATOM 3945 O O . PRO A 1 500 ? -21 20.688 0.226 1 89.62 500 PRO A O 1
ATOM 3948 N N . ALA A 1 501 ? -20.953 20.188 2.365 1 89.56 501 ALA A N 1
ATOM 3949 C CA . ALA A 1 501 ? -22.188 20.922 2.631 1 89.56 501 ALA A CA 1
ATOM 3950 C C . ALA A 1 501 ? -22 22.422 2.418 1 89.56 501 ALA A C 1
ATOM 3952 O O . ALA A 1 501 ? -22.875 23.078 1.856 1 89.56 501 ALA A O 1
ATOM 3953 N N . LEU A 1 502 ? -20.969 22.969 2.9 1 93.12 502 LEU A N 1
ATOM 3954 C CA . LEU A 1 502 ? -20.672 24.375 2.717 1 93.12 502 LEU A CA 1
ATOM 3955 C C . LEU A 1 502 ? -20.516 24.719 1.238 1 93.12 502 LEU A C 1
ATOM 3957 O O . LEU A 1 502 ? -20.969 25.766 0.779 1 93.12 502 LEU A O 1
ATOM 3961 N N . TRP A 1 503 ? -19.859 23.875 0.57 1 90.88 503 TRP A N 1
ATOM 3962 C CA . TRP A 1 503 ? -19.688 24.062 -0.865 1 90.88 503 TRP A CA 1
ATOM 3963 C C . TRP A 1 503 ? -21.031 24.094 -1.584 1 90.88 503 TRP A C 1
ATOM 3965 O O . TRP A 1 503 ? -21.266 24.938 -2.445 1 90.88 503 TRP A O 1
ATOM 3975 N N . ARG A 1 504 ? -21.812 23.203 -1.283 1 86.19 504 ARG A N 1
ATOM 3976 C CA . ARG A 1 504 ? -23.141 23.156 -1.894 1 86.19 504 ARG A CA 1
ATOM 3977 C C . ARG A 1 504 ? -23.906 24.438 -1.627 1 86.19 504 ARG A C 1
ATOM 3979 O O . ARG A 1 504 ? -24.594 24.953 -2.514 1 86.19 504 ARG A O 1
ATOM 3986 N N . ARG A 1 505 ? -23.859 24.875 -0.463 1 87.62 505 ARG A N 1
ATOM 3987 C CA . ARG A 1 505 ? -24.484 26.141 -0.118 1 87.62 505 ARG A CA 1
ATOM 3988 C C . ARG A 1 505 ? -23.953 27.266 -0.99 1 87.62 505 ARG A C 1
ATOM 3990 O O . ARG A 1 505 ? -24.734 28.094 -1.49 1 87.62 505 ARG A O 1
ATOM 3997 N N . ALA A 1 506 ? -22.703 27.266 -1.171 1 88.38 506 ALA A N 1
ATOM 3998 C CA . ALA A 1 506 ? -22.078 28.312 -1.984 1 88.38 506 ALA A CA 1
ATOM 3999 C C . ALA A 1 506 ? -22.531 28.219 -3.436 1 88.38 506 ALA A C 1
ATOM 4001 O O . ALA A 1 506 ? -22.797 29.25 -4.07 1 88.38 506 ALA A O 1
ATOM 4002 N N . VAL A 1 507 ? -22.641 27.047 -3.912 1 83.19 507 VAL A N 1
ATOM 4003 C CA . VAL A 1 507 ? -23.062 26.828 -5.293 1 83.19 507 VAL A CA 1
ATOM 4004 C C . VAL A 1 507 ? -24.516 27.266 -5.469 1 83.19 507 VAL A C 1
ATOM 4006 O O . VAL A 1 507 ? -24.859 27.906 -6.465 1 83.19 507 VAL A O 1
ATOM 4009 N N . LEU A 1 508 ? -25.297 26.922 -4.555 1 83.25 508 LEU A N 1
ATOM 4010 C CA . LEU A 1 508 ? -26.719 27.281 -4.621 1 83.25 508 LEU A CA 1
ATOM 4011 C C . LEU A 1 508 ? -26.875 28.797 -4.559 1 83.25 508 LEU A C 1
ATOM 4013 O O . LEU A 1 508 ? -27.719 29.359 -5.262 1 83.25 508 LEU A O 1
ATOM 4017 N N . LEU A 1 509 ? -26.156 29.422 -3.758 1 84.19 509 LEU A N 1
ATOM 4018 C CA . LEU A 1 509 ? -26.219 30.875 -3.639 1 84.19 509 LEU A CA 1
ATOM 4019 C C . LEU A 1 509 ? -25.734 31.547 -4.918 1 84.19 509 LEU A C 1
ATOM 4021 O O . LEU A 1 509 ? -26.219 32.625 -5.297 1 84.19 509 LEU A O 1
ATOM 4025 N N . SER A 1 510 ? -24.781 30.938 -5.555 1 77.88 510 SER A N 1
ATOM 4026 C CA . SER A 1 510 ? -24.25 31.5 -6.793 1 77.88 510 SER A CA 1
ATOM 4027 C C . SER A 1 510 ? -25.25 31.375 -7.938 1 77.88 510 SER A C 1
ATOM 4029 O O . SER A 1 510 ? -25.203 32.156 -8.891 1 77.88 510 SER A O 1
ATOM 4031 N N . ARG A 1 511 ? -26.125 30.406 -7.754 1 74.62 511 ARG A N 1
ATOM 4032 C CA . ARG A 1 511 ? -27.156 30.219 -8.773 1 74.62 511 ARG A CA 1
ATOM 4033 C C . ARG A 1 511 ? -28.438 30.953 -8.414 1 74.62 511 ARG A C 1
ATOM 4035 O O . ARG A 1 511 ? -29.5 30.688 -8.977 1 74.62 511 ARG A O 1
ATOM 4042 N N . ASP A 1 512 ? -28.359 31.906 -7.586 1 73 512 ASP A N 1
ATOM 4043 C CA . ASP A 1 512 ? -29.453 32.75 -7.129 1 73 512 ASP A CA 1
ATOM 4044 C C . ASP A 1 512 ? -30.625 31.922 -6.621 1 73 512 ASP A C 1
ATOM 4046 O O . ASP A 1 512 ? -31.781 32.219 -6.941 1 73 512 ASP A O 1
ATOM 4050 N N . TYR A 1 513 ? -30.219 30.875 -6.059 1 67.62 513 TYR A N 1
ATOM 4051 C CA . TYR A 1 513 ? -31.203 30.016 -5.434 1 67.62 513 TYR A CA 1
ATOM 4052 C C . TYR A 1 513 ? -32.031 30.781 -4.414 1 67.62 513 TYR A C 1
ATOM 4054 O O . TYR A 1 513 ? -31.5 31.375 -3.477 1 67.62 513 TYR A O 1
ATOM 4062 N N . LYS A 1 514 ? -33.312 31.047 -4.719 1 66 514 LYS A N 1
ATOM 4063 C CA . LYS A 1 514 ? -34.219 31.906 -3.949 1 66 514 LYS A CA 1
ATOM 4064 C C . LYS A 1 514 ? -34.875 31.125 -2.82 1 66 514 LYS A C 1
ATOM 4066 O O . LYS A 1 514 ? -35.406 31.719 -1.884 1 66 514 LYS A O 1
ATOM 4071 N N . GLU A 1 515 ? -34.781 29.75 -2.895 1 64.69 515 GLU A N 1
ATOM 4072 C CA . GLU A 1 515 ? -35.5 28.953 -1.886 1 64.69 515 GLU A CA 1
ATOM 4073 C C . GLU A 1 515 ? -34.656 28.844 -0.605 1 64.69 515 GLU A C 1
ATOM 4075 O O . GLU A 1 515 ? -33.469 29.078 -0.612 1 64.69 515 GLU A O 1
ATOM 4080 N N . THR A 1 516 ? -35.344 28.703 0.458 1 73.12 516 THR A N 1
ATOM 4081 C CA . THR A 1 516 ? -34.719 28.484 1.752 1 73.12 516 THR A CA 1
ATOM 4082 C C . THR A 1 516 ? -33.938 27.172 1.759 1 73.12 516 THR A C 1
ATOM 4084 O O . THR A 1 516 ? -34.469 26.141 1.317 1 73.12 516 THR A O 1
ATOM 4087 N N . PHE A 1 517 ? -32.688 27.281 2.223 1 77.81 517 PHE A N 1
ATOM 4088 C CA . PHE A 1 517 ? -31.844 26.109 2.312 1 77.81 517 PHE A CA 1
ATOM 4089 C C . PHE A 1 517 ? -32.438 25.078 3.268 1 77.81 517 PHE A C 1
ATOM 4091 O O . PHE A 1 517 ? -33 25.438 4.297 1 77.81 517 PHE A O 1
ATOM 4098 N N . PRO A 1 518 ? -32.312 23.781 2.855 1 78.56 518 PRO A N 1
ATOM 4099 C CA . PRO A 1 518 ? -32.656 22.781 3.873 1 78.56 518 PRO A CA 1
ATOM 4100 C C . PRO A 1 518 ? -31.891 23 5.184 1 78.56 518 PRO A C 1
ATOM 4102 O O . PRO A 1 518 ? -30.719 23.359 5.168 1 78.56 518 PRO A O 1
ATOM 4105 N N . GLN A 1 519 ? -32.594 22.875 6.273 1 80.94 519 GLN A N 1
ATOM 4106 C CA . GLN A 1 519 ? -32.062 23.156 7.598 1 80.94 519 GLN A CA 1
ATOM 4107 C C . GLN A 1 519 ? -30.797 22.359 7.863 1 80.94 519 GLN A C 1
ATOM 4109 O O . GLN A 1 519 ? -29.844 22.875 8.461 1 80.94 519 GLN A O 1
ATOM 4114 N N . ASN A 1 520 ? -30.766 21.141 7.488 1 80.5 520 ASN A N 1
ATOM 4115 C CA . ASN A 1 520 ? -29.594 20.297 7.711 1 80.5 520 ASN A CA 1
ATOM 4116 C C . ASN A 1 520 ? -28.375 20.812 6.957 1 80.5 520 ASN A C 1
ATOM 4118 O O . ASN A 1 520 ? -27.266 20.781 7.477 1 80.5 520 ASN A O 1
ATOM 4122 N N . LEU A 1 521 ? -28.609 21.219 5.781 1 85.88 521 LEU A N 1
ATOM 4123 C CA . LEU A 1 521 ? -27.516 21.797 4.988 1 85.88 521 LEU A CA 1
ATOM 4124 C C . LEU A 1 521 ? -26.953 23.047 5.656 1 85.88 521 LEU A C 1
ATOM 4126 O O . LEU A 1 521 ? -25.734 23.234 5.711 1 85.88 521 LEU A O 1
ATOM 4130 N N . HIS A 1 522 ? -27.859 23.844 6.172 1 87.44 522 HIS A N 1
ATOM 4131 C CA . HIS A 1 522 ? -27.438 25.062 6.844 1 87.44 522 HIS A CA 1
ATOM 4132 C C . HIS A 1 522 ? -26.656 24.75 8.125 1 87.44 522 HIS A C 1
ATOM 4134 O O . HIS A 1 522 ? -25.609 25.344 8.367 1 87.44 522 HIS A O 1
ATOM 4140 N N . THR A 1 523 ? -27.125 23.828 8.891 1 89.31 523 THR A N 1
ATOM 4141 C CA . THR A 1 523 ? -26.516 23.5 10.172 1 89.31 523 THR A CA 1
ATOM 4142 C C . THR A 1 523 ? -25.125 22.906 9.961 1 89.31 523 THR A C 1
ATOM 4144 O O . THR A 1 523 ? -24.172 23.266 10.664 1 89.31 523 THR A O 1
ATOM 4147 N N . VAL A 1 524 ? -25.016 22.031 9.039 1 91.81 524 VAL A N 1
ATOM 4148 C CA . VAL A 1 524 ? -23.734 21.375 8.773 1 91.81 524 VAL A CA 1
ATOM 4149 C C . VAL A 1 524 ? -22.75 22.391 8.188 1 91.81 524 VAL A C 1
ATOM 4151 O O . VAL A 1 524 ? -21.562 22.359 8.492 1 91.81 524 VAL A O 1
ATOM 4154 N N . SER A 1 525 ? -23.266 23.266 7.352 1 93.19 525 SER A N 1
ATOM 4155 C CA . SER A 1 525 ? -22.406 24.297 6.789 1 93.19 525 SER A CA 1
ATOM 4156 C C . SER A 1 525 ? -21.875 25.234 7.871 1 93.19 525 SER A C 1
ATOM 4158 O O . SER A 1 525 ? -20.719 25.641 7.844 1 93.19 525 SER A O 1
ATOM 4160 N N . GLU A 1 526 ? -22.719 25.562 8.773 1 94.12 526 GLU A N 1
ATOM 4161 C CA . GLU A 1 526 ? -22.297 26.438 9.867 1 94.12 526 GLU A CA 1
ATOM 4162 C C . GLU A 1 526 ? -21.297 25.734 10.781 1 94.12 526 GLU A C 1
ATOM 4164 O O . GLU A 1 526 ? -20.375 26.375 11.297 1 94.12 526 GLU A O 1
ATOM 4169 N N . THR A 1 527 ? -21.547 24.484 10.953 1 95.5 527 THR A N 1
ATOM 4170 C CA . THR A 1 527 ? -20.609 23.688 11.734 1 95.5 527 THR A CA 1
ATOM 4171 C C . THR A 1 527 ? -19.219 23.703 11.078 1 95.5 527 THR A C 1
ATOM 4173 O O . THR A 1 527 ? -18.203 23.766 11.766 1 95.5 527 THR A O 1
ATOM 4176 N N . CYS A 1 528 ? -19.203 23.609 9.828 1 97.06 528 CYS A N 1
ATOM 4177 C CA . CYS A 1 528 ? -17.953 23.656 9.062 1 97.06 528 CYS A CA 1
ATOM 4178 C C . CYS A 1 528 ? -17.219 24.969 9.297 1 97.06 528 CYS A C 1
ATOM 4180 O O . CYS A 1 528 ? -16.016 24.969 9.586 1 97.06 528 CYS A O 1
ATOM 4182 N N . VAL A 1 529 ? -17.938 26.062 9.242 1 97.5 529 VAL A N 1
ATOM 4183 C CA . VAL A 1 529 ? -17.359 27.391 9.391 1 97.5 529 VAL A CA 1
ATOM 4184 C C . VAL A 1 529 ? -16.844 27.578 10.82 1 97.5 529 VAL A C 1
ATOM 4186 O O . VAL A 1 529 ? -15.742 28.078 11.031 1 97.5 529 VAL A O 1
ATOM 4189 N N . ASP A 1 530 ? -17.641 27.156 11.703 1 97.69 530 ASP A N 1
ATOM 4190 C CA . ASP A 1 530 ? -17.25 27.297 13.109 1 97.69 530 ASP A CA 1
ATOM 4191 C C . ASP A 1 530 ? -15.977 26.516 13.406 1 97.69 530 ASP A C 1
ATOM 4193 O O . ASP A 1 530 ? -15.102 27 14.125 1 97.69 530 ASP A O 1
ATOM 4197 N N . SER A 1 531 ? -15.93 25.359 12.906 1 98.38 531 SER A N 1
ATOM 4198 C CA . SER A 1 531 ? -14.742 24.531 13.117 1 98.38 531 SER A CA 1
ATOM 4199 C C . SER A 1 531 ? -13.523 25.109 12.422 1 98.38 531 SER A C 1
ATOM 4201 O O . SER A 1 531 ? -12.406 25.031 12.93 1 98.38 531 SER A O 1
ATOM 4203 N N . ALA A 1 532 ? -13.727 25.672 11.297 1 98.62 532 ALA A N 1
ATOM 4204 C CA . ALA A 1 532 ? -12.625 26.297 10.578 1 98.62 532 ALA A CA 1
ATOM 4205 C C . ALA A 1 532 ? -12.109 27.516 11.336 1 98.62 532 ALA A C 1
ATOM 4207 O O . ALA A 1 532 ? -10.898 27.766 11.383 1 98.62 532 ALA A O 1
ATOM 4208 N N . ARG A 1 533 ? -13.023 28.297 11.883 1 98.38 533 ARG A N 1
ATOM 4209 C CA . ARG A 1 533 ? -12.625 29.438 12.695 1 98.38 533 ARG A CA 1
ATOM 4210 C C . ARG A 1 533 ? -11.82 29 13.914 1 98.38 533 ARG A C 1
ATOM 4212 O O . ARG A 1 533 ? -10.797 29.594 14.242 1 98.38 533 ARG A O 1
ATOM 4219 N N . THR A 1 534 ? -12.336 27.953 14.516 1 98.38 534 THR A N 1
ATOM 4220 C CA . THR A 1 534 ? -11.617 27.438 15.68 1 98.38 534 THR A CA 1
ATOM 4221 C C . THR A 1 534 ? -10.234 26.938 15.281 1 98.38 534 THR A C 1
ATOM 4223 O O . THR A 1 534 ? -9.258 27.172 16 1 98.38 534 THR A O 1
ATOM 4226 N N . LEU A 1 535 ? -10.156 26.266 14.195 1 98.56 535 LEU A N 1
ATOM 4227 C CA . LEU A 1 535 ? -8.883 25.766 13.68 1 98.56 535 LEU A CA 1
ATOM 4228 C C . LEU A 1 535 ? -7.906 26.922 13.461 1 98.56 535 LEU A C 1
ATOM 4230 O O . LEU A 1 535 ? -6.738 26.844 13.844 1 98.56 535 LEU A O 1
ATOM 4234 N N . GLY A 1 536 ? -8.406 28 12.867 1 98.62 536 GLY A N 1
ATOM 4235 C CA . GLY A 1 536 ? -7.586 29.188 12.672 1 98.62 536 GLY A CA 1
ATOM 4236 C C . GLY A 1 536 ? -7.125 29.812 13.969 1 98.62 536 GLY A C 1
ATOM 4237 O O . GLY A 1 536 ? -5.965 30.219 14.094 1 98.62 536 GLY A O 1
ATOM 4238 N N . ARG A 1 537 ? -7.977 29.906 14.898 1 98.25 537 ARG A N 1
ATOM 4239 C CA . ARG A 1 537 ? -7.637 30.469 16.203 1 98.25 537 ARG A CA 1
ATOM 4240 C C . ARG A 1 537 ? -6.582 29.625 16.906 1 98.25 537 ARG A C 1
ATOM 4242 O O . ARG A 1 537 ? -5.727 30.156 17.625 1 98.25 537 ARG A O 1
ATOM 4249 N N . LEU A 1 538 ? -6.703 28.328 16.75 1 98.38 538 LEU A N 1
ATOM 4250 C CA . LEU A 1 538 ? -5.719 27.438 17.359 1 98.38 538 LEU A CA 1
ATOM 4251 C C . LEU A 1 538 ? -4.336 27.672 16.766 1 98.38 538 LEU A C 1
ATOM 4253 O O . LEU A 1 538 ? -3.332 27.625 17.469 1 98.38 538 LEU A O 1
ATOM 4257 N N . MET A 1 539 ? -4.27 27.906 15.461 1 98.56 539 MET A N 1
ATOM 4258 C CA . MET A 1 539 ? -2.988 28.203 14.828 1 98.56 539 MET A CA 1
ATOM 4259 C C . MET A 1 539 ? -2.406 29.516 15.352 1 98.56 539 MET A C 1
ATOM 4261 O O . MET A 1 539 ? -1.201 29.609 15.586 1 98.56 539 MET A O 1
ATOM 4265 N N . ARG A 1 540 ? -3.248 30.453 15.57 1 97.5 540 ARG A N 1
ATOM 4266 C CA . ARG A 1 540 ? -2.811 31.719 16.141 1 97.5 540 ARG A CA 1
ATOM 4267 C C . ARG A 1 540 ? -2.314 31.531 17.578 1 97.5 540 ARG A C 1
ATOM 4269 O O . ARG A 1 540 ? -1.33 32.156 17.984 1 97.5 540 ARG A O 1
ATOM 4276 N N . LYS A 1 541 ? -3.008 30.734 18.266 1 96.88 541 LYS A N 1
ATOM 4277 C CA . LYS A 1 541 ? -2.611 30.453 19.641 1 96.88 541 LYS A CA 1
ATOM 4278 C C . LYS A 1 541 ? -1.25 29.766 19.688 1 96.88 541 LYS A C 1
ATOM 4280 O O . LYS A 1 541 ? -0.434 30.062 20.562 1 96.88 541 LYS A O 1
ATOM 4285 N N . LEU A 1 542 ? -1.037 28.828 18.797 1 97.38 542 LEU A N 1
ATOM 4286 C CA . LEU A 1 542 ? 0.263 28.172 18.719 1 97.38 542 LEU A CA 1
ATOM 4287 C C . LEU A 1 542 ? 1.37 29.188 18.453 1 97.38 542 LEU A C 1
ATOM 4289 O O . LEU A 1 542 ? 2.467 29.078 19.016 1 97.38 542 LEU A O 1
ATOM 4293 N N . GLU A 1 543 ? 1.08 30.125 17.625 1 96.44 543 GLU A N 1
ATOM 4294 C CA . GLU A 1 543 ? 2.057 31.172 17.359 1 96.44 543 GLU A CA 1
ATOM 4295 C C . GLU A 1 543 ? 2.299 32.031 18.594 1 96.44 543 GLU A C 1
ATOM 4297 O O . GLU A 1 543 ? 3.439 32.406 18.891 1 96.44 543 GLU A O 1
ATOM 4302 N N . ALA A 1 544 ? 1.26 32.344 19.25 1 94.19 544 ALA A N 1
ATOM 4303 C CA . ALA A 1 544 ? 1.363 33.156 20.453 1 94.19 544 ALA A CA 1
ATOM 4304 C C . ALA A 1 544 ? 2.221 32.469 21.516 1 94.19 544 ALA A C 1
ATOM 4306 O O . ALA A 1 544 ? 2.934 33.125 22.266 1 94.19 544 ALA A O 1
ATOM 4307 N N . PHE A 1 545 ? 2.17 31.109 21.531 1 94.12 545 PHE A N 1
ATOM 4308 C CA . PHE A 1 545 ? 2.959 30.328 22.469 1 94.12 545 PHE A CA 1
ATOM 4309 C C . PHE A 1 545 ? 4.355 30.062 21.922 1 94.12 545 PHE A C 1
ATOM 4311 O O . PHE A 1 545 ? 5.148 29.344 22.547 1 94.12 545 PHE A O 1
ATOM 4318 N N . SER A 1 546 ? 4.688 30.578 20.734 1 92.81 546 SER A N 1
ATOM 4319 C CA . SER A 1 546 ? 5.949 30.344 20.031 1 92.81 546 SER A CA 1
ATOM 4320 C C . SER A 1 546 ? 6.16 28.859 19.766 1 92.81 546 SER A C 1
ATOM 4322 O O . SER A 1 546 ? 7.273 28.344 19.906 1 92.81 546 SER A O 1
ATOM 4324 N N . GLN A 1 547 ? 5.035 28.219 19.5 1 94.75 547 GLN A N 1
ATOM 4325 C CA . GLN A 1 547 ? 5.09 26.781 19.266 1 94.75 547 GLN A CA 1
ATOM 4326 C C . GLN A 1 547 ? 4.566 26.422 17.875 1 94.75 547 GLN A C 1
ATOM 4328 O O . GLN A 1 547 ? 4.336 25.25 17.578 1 94.75 547 GLN A O 1
ATOM 4333 N N . PHE A 1 548 ? 4.359 27.438 17.047 1 96.75 548 PHE A N 1
ATOM 4334 C CA . PHE A 1 548 ? 3.928 27.203 15.672 1 96.75 548 PHE A CA 1
ATOM 4335 C C . PHE A 1 548 ? 5.059 26.609 14.836 1 96.75 548 PHE A C 1
ATOM 4337 O O . PHE A 1 548 ? 6.148 27.172 14.758 1 96.75 548 PHE A O 1
ATOM 4344 N N . ASN A 1 549 ? 4.836 25.422 14.281 1 96.44 549 ASN A N 1
ATOM 4345 C CA . ASN A 1 549 ? 5.855 24.734 13.508 1 96.44 549 ASN A CA 1
ATOM 4346 C C . ASN A 1 549 ? 5.594 24.844 12.008 1 96.44 549 ASN A C 1
ATOM 4348 O O . ASN A 1 549 ? 4.844 24.047 11.438 1 96.44 549 ASN A O 1
ATOM 4352 N N . ALA A 1 550 ? 6.285 25.719 11.383 1 96.75 550 ALA A N 1
ATOM 4353 C CA . ALA A 1 550 ? 6.125 25.969 9.953 1 96.75 550 ALA A CA 1
ATOM 4354 C C . ALA A 1 550 ? 7.141 25.156 9.141 1 96.75 550 ALA A C 1
ATOM 4356 O O . ALA A 1 550 ? 7.16 25.234 7.914 1 96.75 550 ALA A O 1
ATOM 4357 N N . LEU A 1 551 ? 7.895 24.344 9.844 1 96.5 551 LEU A N 1
ATOM 4358 C CA . LEU A 1 551 ? 9.07 23.797 9.172 1 96.5 551 LEU A CA 1
ATOM 4359 C C . LEU A 1 551 ? 8.922 22.297 8.953 1 96.5 551 LEU A C 1
ATOM 4361 O O . LEU A 1 551 ? 9.383 21.766 7.941 1 96.5 551 LEU A O 1
ATOM 4365 N N . THR A 1 552 ? 8.273 21.594 9.859 1 96.62 552 THR A N 1
ATOM 4366 C CA . THR A 1 552 ? 8.359 20.141 9.734 1 96.62 552 THR A CA 1
ATOM 4367 C C . THR A 1 552 ? 6.984 19.5 9.891 1 96.62 552 THR A C 1
ATOM 4369 O O . THR A 1 552 ? 6.809 18.312 9.602 1 96.62 552 THR A O 1
ATOM 4372 N N . TRP A 1 553 ? 5.965 20.266 10.289 1 97.25 553 TRP A N 1
ATOM 4373 C CA . TRP A 1 553 ? 4.715 19.594 10.625 1 97.25 553 TRP A CA 1
ATOM 4374 C C . TRP A 1 553 ? 3.539 20.25 9.898 1 97.25 553 TRP A C 1
ATOM 4376 O O . TRP A 1 553 ? 3.734 21 8.938 1 97.25 553 TRP A O 1
ATOM 4386 N N . TRP A 1 554 ? 2.297 19.938 10.312 1 97.38 554 TRP A N 1
ATOM 4387 C CA . TRP A 1 554 ? 1.106 20.219 9.516 1 97.38 554 TRP A CA 1
ATOM 4388 C C . TRP A 1 554 ? 0.498 21.562 9.891 1 97.38 554 TRP A C 1
ATOM 4390 O O . TRP A 1 554 ? -0.611 21.891 9.469 1 97.38 554 TRP A O 1
ATOM 4400 N N . ASP A 1 555 ? 1.15 22.422 10.617 1 98.31 555 ASP A N 1
ATOM 4401 C CA . ASP A 1 555 ? 0.578 23.672 11.078 1 98.31 555 ASP A CA 1
ATOM 4402 C C . ASP A 1 555 ? 0.174 24.562 9.898 1 98.31 555 ASP A C 1
ATOM 4404 O O . ASP A 1 555 ? -0.922 25.125 9.891 1 98.31 555 ASP A O 1
ATOM 4408 N N . ILE A 1 556 ? 1.001 24.609 8.938 1 97.94 556 ILE A N 1
ATOM 4409 C CA . ILE A 1 556 ? 0.695 25.438 7.773 1 97.94 556 ILE A CA 1
ATOM 4410 C C . ILE A 1 556 ? -0.479 24.844 7.008 1 97.94 556 ILE A C 1
ATOM 4412 O O . ILE A 1 556 ? -1.314 25.562 6.465 1 97.94 556 ILE A O 1
ATOM 4416 N N . PHE A 1 557 ? -0.481 23.547 6.973 1 97.94 557 PHE A N 1
ATOM 4417 C CA . PHE A 1 557 ? -1.576 22.891 6.277 1 97.94 557 PHE A CA 1
ATOM 4418 C C . PHE A 1 557 ? -2.91 23.188 6.949 1 97.94 557 PHE A C 1
ATOM 4420 O O . PHE A 1 557 ? -3.9 23.469 6.273 1 97.94 557 PHE A O 1
ATOM 4427 N N . TYR A 1 558 ? -2.965 23.109 8.242 1 98.69 558 TYR A N 1
ATOM 4428 C CA . TYR A 1 558 ? -4.18 23.453 8.969 1 98.69 558 TYR A CA 1
ATOM 4429 C C . TYR A 1 558 ? -4.582 24.906 8.719 1 98.69 558 TYR A C 1
ATOM 4431 O O . TYR A 1 558 ? -5.77 25.219 8.602 1 98.69 558 TYR A O 1
ATOM 4439 N N . THR A 1 559 ? -3.627 25.734 8.625 1 98.75 559 THR A N 1
ATOM 4440 C CA . THR A 1 559 ? -3.883 27.141 8.336 1 98.75 559 THR A CA 1
ATOM 4441 C C . THR A 1 559 ? -4.492 27.297 6.945 1 98.75 559 THR A C 1
ATOM 4443 O O . THR A 1 559 ? -5.41 28.094 6.754 1 98.75 559 THR A O 1
ATOM 4446 N N . LEU A 1 560 ? -3.969 26.547 6.07 1 98.12 560 LEU A N 1
ATOM 4447 C CA . LEU A 1 560 ? -4.473 26.562 4.703 1 98.12 560 LEU A CA 1
ATOM 4448 C C . LEU A 1 560 ? -5.938 26.141 4.656 1 98.12 560 LEU A C 1
ATOM 4450 O O . LEU A 1 560 ? -6.766 26.828 4.051 1 98.12 560 LEU A O 1
ATOM 4454 N N . ILE A 1 561 ? -6.25 25.078 5.285 1 98.31 561 ILE A N 1
ATOM 4455 C CA . ILE A 1 561 ? -7.605 24.531 5.273 1 98.31 561 ILE A CA 1
ATOM 4456 C C . ILE A 1 561 ? -8.57 25.516 5.922 1 98.31 561 ILE A C 1
ATOM 4458 O O . ILE A 1 561 ? -9.648 25.781 5.391 1 98.31 561 ILE A O 1
ATOM 4462 N N . SER A 1 562 ? -8.164 26.031 7.035 1 98.56 562 SER A N 1
ATOM 4463 C CA . SER A 1 562 ? -8.969 27.062 7.703 1 98.56 562 SER A CA 1
ATOM 4464 C C . SER A 1 562 ? -9.219 28.25 6.789 1 98.56 562 SER A C 1
ATOM 4466 O O . SER A 1 562 ? -10.352 28.703 6.641 1 98.56 562 SER A O 1
ATOM 4468 N N . SER A 1 563 ? -8.219 28.719 6.18 1 98.19 563 SER A N 1
ATOM 4469 C CA . SER A 1 563 ? -8.305 29.891 5.32 1 98.19 563 SER A CA 1
ATOM 4470 C C . SER A 1 563 ? -9.242 29.641 4.141 1 98.19 563 SER A C 1
ATOM 4472 O O . SER A 1 563 ? -10.039 30.516 3.775 1 98.19 563 SER A O 1
ATOM 4474 N N . MET A 1 564 ? -9.117 28.516 3.553 1 97.31 564 MET A N 1
ATOM 4475 C CA . MET A 1 564 ? -9.961 28.188 2.4 1 97.31 564 MET A CA 1
ATOM 4476 C C . MET A 1 564 ? -11.43 28.188 2.789 1 97.31 564 MET A C 1
ATOM 4478 O O . MET A 1 564 ? -12.273 28.703 2.053 1 97.31 564 MET A O 1
ATOM 4482 N N . VAL A 1 565 ? -11.711 27.625 3.9 1 97.94 565 VAL A N 1
ATOM 4483 C CA . VAL A 1 565 ? -13.094 27.562 4.355 1 97.94 565 VAL A CA 1
ATOM 4484 C C . VAL A 1 565 ? -13.586 28.969 4.703 1 97.94 565 VAL A C 1
ATOM 4486 O O . VAL A 1 565 ? -14.742 29.312 4.422 1 97.94 565 VAL A O 1
ATOM 4489 N N . LEU A 1 566 ? -12.75 29.781 5.316 1 97.25 566 LEU A N 1
ATOM 4490 C CA . LEU A 1 566 ? -13.125 31.141 5.656 1 97.25 566 LEU A CA 1
ATOM 4491 C C . LEU A 1 566 ? -13.43 31.953 4.398 1 97.25 566 LEU A C 1
ATOM 4493 O O . LEU A 1 566 ? -14.367 32.75 4.379 1 97.25 566 LEU A O 1
ATOM 4497 N N . VAL A 1 567 ? -12.664 31.781 3.395 1 95.12 567 VAL A N 1
ATOM 4498 C CA . VAL A 1 567 ? -12.906 32.469 2.127 1 95.12 567 VAL A CA 1
ATOM 4499 C C . VAL A 1 567 ? -14.289 32.062 1.59 1 95.12 567 VAL A C 1
ATOM 4501 O O . VAL A 1 567 ? -15.039 32.938 1.129 1 95.12 567 VAL A O 1
ATOM 4504 N N . LEU A 1 568 ? -14.547 30.797 1.644 1 94.5 568 LEU A N 1
ATOM 4505 C CA . LEU A 1 568 ? -15.844 30.328 1.161 1 94.5 568 LEU A CA 1
ATOM 4506 C C . LEU A 1 568 ? -16.984 30.922 1.985 1 94.5 568 LEU A C 1
ATOM 4508 O O . LEU A 1 568 ? -18.031 31.266 1.441 1 94.5 568 LEU A O 1
ATOM 4512 N N . ASP A 1 569 ? -16.797 31.031 3.271 1 94.38 569 ASP A N 1
ATOM 4513 C CA . ASP A 1 569 ? -17.797 31.641 4.148 1 94.38 569 ASP A CA 1
ATOM 4514 C C . ASP A 1 569 ? -18.016 33.094 3.787 1 94.38 569 ASP A C 1
ATOM 4516 O O . ASP A 1 569 ? -19.156 33.594 3.777 1 94.38 569 ASP A O 1
ATOM 4520 N N . ILE A 1 570 ? -17 33.781 3.549 1 92.69 570 ILE A N 1
ATOM 4521 C CA . ILE A 1 570 ? -17.062 35.188 3.162 1 92.69 570 ILE A CA 1
ATOM 4522 C C . ILE A 1 570 ? -17.828 35.344 1.841 1 92.69 570 ILE A C 1
ATOM 4524 O O . ILE A 1 570 ? -18.688 36.188 1.698 1 92.69 570 ILE A O 1
ATOM 4528 N N . LEU A 1 571 ? -17.516 34.406 0.915 1 88.69 571 LEU A N 1
ATOM 4529 C CA . LEU A 1 571 ? -18.188 34.438 -0.377 1 88.69 571 LEU A CA 1
ATOM 4530 C C . LEU A 1 571 ? -19.688 34.188 -0.208 1 88.69 571 LEU A C 1
ATOM 4532 O O . LEU A 1 571 ? -20.516 34.844 -0.864 1 88.69 571 LEU A O 1
ATOM 4536 N N . CYS A 1 572 ? -20 33.281 0.617 1 88.38 572 CYS A N 1
ATOM 4537 C CA . CYS A 1 572 ? -21.406 32.969 0.873 1 88.38 572 CYS A CA 1
ATOM 4538 C C . CYS A 1 572 ? -22.109 34.188 1.496 1 88.38 572 CYS A C 1
ATOM 4540 O O . CYS A 1 572 ? -23.25 34.469 1.146 1 88.38 572 CYS A O 1
ATOM 4542 N N . SER A 1 573 ? -21.453 34.812 2.387 1 87 573 SER A N 1
ATOM 4543 C CA . SER A 1 573 ? -22.031 35.969 3.072 1 87 573 SER A CA 1
ATOM 4544 C C . SER A 1 573 ? -22.219 37.156 2.117 1 87 573 SER A C 1
ATOM 4546 O O . SER A 1 573 ? -23.219 37.875 2.193 1 87 573 SER A O 1
ATOM 4548 N N . VAL A 1 574 ? -21.328 37.344 1.274 1 83.56 574 VAL A N 1
ATOM 4549 C CA . VAL A 1 574 ? -21.406 38.438 0.3 1 83.56 574 VAL A CA 1
ATOM 4550 C C . VAL A 1 574 ? -22.547 38.156 -0.683 1 83.56 574 VAL A C 1
ATOM 4552 O O . VAL A 1 574 ? -23.281 39.094 -1.043 1 83.56 574 VAL A O 1
ATOM 4555 N N . LYS A 1 575 ? -22.672 36.969 -1.105 1 79.94 575 LYS A N 1
ATOM 4556 C CA . LYS A 1 575 ? -23.719 36.625 -2.066 1 79.94 575 LYS A CA 1
ATOM 4557 C C . LYS A 1 575 ? -25.094 36.688 -1.422 1 79.94 575 LYS A C 1
ATOM 4559 O O . LYS A 1 575 ? -26.094 37.031 -2.082 1 79.94 575 LYS A O 1
ATOM 4564 N N . LYS A 1 576 ? -25.141 36.281 -0.241 1 79.25 576 LYS A N 1
ATOM 4565 C CA . LYS A 1 576 ? -26.422 36.281 0.453 1 79.25 576 LYS A CA 1
ATOM 4566 C C . LYS A 1 576 ? -26.844 37.688 0.868 1 79.25 576 LYS A C 1
ATOM 4568 O O . LYS A 1 576 ? -28.016 38.062 0.758 1 79.25 576 LYS A O 1
ATOM 4573 N N . HIS A 1 577 ? -25.984 38.406 1.524 1 74.31 577 HIS A N 1
ATOM 4574 C CA . HIS A 1 577 ? -26.359 39.688 2.131 1 74.31 577 HIS A CA 1
ATOM 4575 C C . HIS A 1 577 ? -25.844 40.875 1.306 1 74.31 577 HIS A C 1
ATOM 4577 O O . HIS A 1 577 ? -26.156 42.031 1.599 1 74.31 577 HIS A O 1
ATOM 4583 N N . GLY A 1 578 ? -25.344 40.625 0.127 1 61.72 578 GLY A N 1
ATOM 4584 C CA . GLY A 1 578 ? -24.766 41.688 -0.688 1 61.72 578 GLY A CA 1
ATOM 4585 C C . GLY A 1 578 ? -23.438 42.188 -0.154 1 61.72 578 GLY A C 1
ATOM 4586 O O . GLY A 1 578 ? -22.453 41.438 -0.127 1 61.72 578 GLY A O 1
ATOM 4587 N N . SER A 1 579 ? -23.547 43.5 0.517 1 55.38 579 SER A N 1
ATOM 4588 C CA . SER A 1 579 ? -22.312 44.188 0.873 1 55.38 579 SER A CA 1
ATOM 4589 C C . SER A 1 579 ? -21.734 43.688 2.18 1 55.38 579 SER A C 1
ATOM 4591 O O . SER A 1 579 ? -20.625 44.031 2.559 1 55.38 579 SER A O 1
ATOM 4593 N N . ARG A 1 580 ? -22.672 43.188 3.109 1 54.03 580 ARG A N 1
ATOM 4594 C CA . ARG A 1 580 ? -22.188 43.062 4.48 1 54.03 580 ARG A CA 1
ATOM 4595 C C . ARG A 1 580 ? -21.484 41.719 4.703 1 54.03 580 ARG A C 1
ATOM 4597 O O . ARG A 1 580 ? -22.109 40.656 4.586 1 54.03 580 ARG A O 1
ATOM 4604 N N . SER A 1 581 ? -20.062 41.562 4.691 1 58.94 581 SER A N 1
ATOM 4605 C CA . SER A 1 581 ? -19.062 40.5 4.836 1 58.94 581 SER A CA 1
ATOM 4606 C C . SER A 1 581 ? -19.125 39.875 6.219 1 58.94 581 SER A C 1
ATOM 4608 O O . SER A 1 581 ? -19.672 40.469 7.152 1 58.94 581 SER A O 1
ATOM 4610 N N . SER A 1 582 ? -19.109 38.5 6.465 1 70.56 582 SER A N 1
ATOM 4611 C CA . SER A 1 582 ? -18.812 37.812 7.715 1 70.56 582 SER A CA 1
ATOM 4612 C C . SER A 1 582 ? -17.562 38.406 8.375 1 70.56 582 SER A C 1
ATOM 4614 O O . SER A 1 582 ? -16.438 37.938 8.117 1 70.56 582 SER A O 1
ATOM 4616 N N . PRO A 1 583 ? -17.703 39.469 9.195 1 80.38 583 PRO A N 1
ATOM 4617 C CA . PRO A 1 583 ? -16.547 40.219 9.695 1 80.38 583 PRO A CA 1
ATOM 4618 C C . PRO A 1 583 ? -15.57 39.344 10.469 1 80.38 583 PRO A C 1
ATOM 4620 O O . PRO A 1 583 ? -14.352 39.5 10.336 1 80.38 583 PRO A O 1
ATOM 4623 N N . ASP A 1 584 ? -16.109 38.375 11.195 1 89.81 584 ASP A N 1
ATOM 4624 C CA . ASP A 1 584 ? -15.242 37.531 12 1 89.81 584 ASP A CA 1
ATOM 4625 C C . ASP A 1 584 ? -14.32 36.688 11.109 1 89.81 584 ASP A C 1
ATOM 4627 O O . ASP A 1 584 ? -13.133 36.531 11.398 1 89.81 584 ASP A O 1
ATOM 4631 N N . SER A 1 585 ? -14.898 36.188 10.039 1 94.06 585 SER A N 1
ATOM 4632 C CA . SER A 1 585 ? -14.117 35.375 9.125 1 94.06 585 SER A CA 1
ATOM 4633 C C . SER A 1 585 ? -13.094 36.219 8.359 1 94.06 585 SER A C 1
ATOM 4635 O O . SER A 1 585 ? -11.984 35.75 8.086 1 94.06 585 SER A O 1
ATOM 4637 N N . GLN A 1 586 ? -13.414 37.438 8.047 1 92.94 586 GLN A N 1
ATOM 4638 C CA . GLN A 1 586 ? -12.5 38.312 7.332 1 92.94 586 GLN A CA 1
ATOM 4639 C C . GLN A 1 586 ? -11.312 38.719 8.203 1 92.94 586 GLN A C 1
ATOM 4641 O O . GLN A 1 586 ? -10.172 38.719 7.746 1 92.94 586 GLN A O 1
ATOM 4646 N N . ILE A 1 587 ? -11.633 39.062 9.414 1 94.81 587 ILE A N 1
ATOM 4647 C CA . ILE A 1 587 ? -10.586 39.438 10.352 1 94.81 587 ILE A CA 1
ATOM 4648 C C . ILE A 1 587 ? -9.633 38.281 10.578 1 94.81 587 ILE A C 1
ATOM 4650 O O . ILE A 1 587 ? -8.414 38.438 10.531 1 94.81 587 ILE A O 1
ATOM 4654 N N . LEU A 1 588 ? -10.195 37.156 10.812 1 97.12 588 LEU A N 1
ATOM 4655 C CA . LEU A 1 588 ? -9.383 35.969 11.078 1 97.12 588 LEU A CA 1
ATOM 4656 C C . LEU A 1 588 ? -8.547 35.594 9.859 1 97.12 588 LEU A C 1
ATOM 4658 O O . LEU A 1 588 ? -7.383 35.219 9.992 1 97.12 588 LEU A O 1
ATOM 4662 N N . LEU A 1 589 ? -9.125 35.688 8.688 1 97.44 589 LEU A N 1
ATOM 4663 C CA . LEU A 1 589 ? -8.391 35.406 7.461 1 97.44 589 LEU A CA 1
ATOM 4664 C C . LEU A 1 589 ? -7.184 36.312 7.328 1 97.44 589 LEU A C 1
ATOM 4666 O O . LEU A 1 589 ? -6.094 35.875 6.961 1 97.44 589 LEU A O 1
ATOM 4670 N N . ARG A 1 590 ? -7.344 37.594 7.645 1 96.19 590 ARG A N 1
ATOM 4671 C CA . ARG A 1 590 ? -6.246 38.531 7.582 1 96.19 590 ARG A CA 1
ATOM 4672 C C . ARG A 1 590 ? -5.16 38.219 8.602 1 96.19 590 ARG A C 1
ATOM 4674 O O . ARG A 1 590 ? -3.969 38.312 8.305 1 96.19 590 ARG A O 1
ATOM 4681 N N . GLU A 1 591 ? -5.613 37.844 9.742 1 97.75 591 GLU A N 1
ATOM 4682 C CA . GLU A 1 591 ? -4.66 37.469 10.781 1 97.75 591 GLU A CA 1
ATOM 4683 C C . GLU A 1 591 ? -3.848 36.25 10.375 1 97.75 591 GLU A C 1
ATOM 4685 O O . GLU A 1 591 ? -2.646 36.156 10.641 1 97.75 591 GLU A O 1
ATOM 4690 N N . LEU A 1 592 ? -4.5 35.281 9.805 1 98.44 592 LEU A N 1
ATOM 4691 C CA . LEU A 1 592 ? -3.812 34.094 9.336 1 98.44 592 LEU A CA 1
ATOM 4692 C C . LEU A 1 592 ? -2.852 34.406 8.203 1 98.44 592 LEU A C 1
ATOM 4694 O O . LEU A 1 592 ? -1.756 33.844 8.125 1 98.44 592 LEU A O 1
ATOM 4698 N N . ALA A 1 593 ? -3.256 35.281 7.336 1 98.12 593 ALA A N 1
ATOM 4699 C CA . ALA A 1 593 ? -2.383 35.719 6.254 1 98.12 593 ALA A CA 1
ATOM 4700 C C . ALA A 1 593 ? -1.134 36.406 6.801 1 98.12 593 ALA A C 1
ATOM 4702 O O . ALA A 1 593 ? -0.032 36.219 6.285 1 98.12 593 ALA A O 1
ATOM 4703 N N . GLU A 1 594 ? -1.334 37.219 7.801 1 97.69 594 GLU A N 1
ATOM 4704 C CA . GLU A 1 594 ? -0.2 37.875 8.438 1 97.69 594 GLU A CA 1
ATOM 4705 C C . GLU A 1 594 ? 0.737 36.844 9.086 1 97.69 594 GLU A C 1
ATOM 4707 O O . GLU A 1 594 ? 1.96 36.969 9 1 97.69 594 GLU A O 1
ATOM 4712 N N . LEU A 1 595 ? 0.158 35.906 9.719 1 98 595 LEU A N 1
ATOM 4713 C CA . LEU A 1 595 ? 0.929 34.844 10.359 1 98 595 LEU A CA 1
ATOM 4714 C C . LEU A 1 595 ? 1.812 34.125 9.344 1 98 595 LEU A C 1
ATOM 4716 O O . LEU A 1 595 ? 3.016 33.969 9.562 1 98 595 LEU A O 1
ATOM 4720 N N . VAL A 1 596 ? 1.249 33.75 8.227 1 97.88 596 VAL A N 1
ATOM 4721 C CA . VAL A 1 596 ? 2.004 32.969 7.254 1 97.88 596 VAL A CA 1
ATOM 4722 C C . VAL A 1 596 ? 3.021 33.844 6.551 1 97.88 596 VAL A C 1
ATOM 4724 O O . VAL A 1 596 ? 4.113 33.406 6.191 1 97.88 596 VAL A O 1
ATOM 4727 N N . THR A 1 597 ? 2.682 35.125 6.359 1 97.12 597 THR A N 1
ATOM 4728 C CA . THR A 1 597 ? 3.613 36.062 5.73 1 97.12 597 THR A CA 1
ATOM 4729 C C . THR A 1 597 ? 4.863 36.219 6.586 1 97.12 597 THR A C 1
ATOM 4731 O O . THR A 1 597 ? 5.973 36.344 6.062 1 97.12 597 THR A O 1
ATOM 4734 N N . ARG A 1 598 ? 4.684 36.219 7.832 1 96.56 598 ARG A N 1
ATOM 4735 C CA . ARG A 1 598 ? 5.828 36.281 8.734 1 96.56 598 ARG A CA 1
ATOM 4736 C C . ARG A 1 598 ? 6.668 35.031 8.633 1 96.56 598 ARG A C 1
ATOM 4738 O O . ARG A 1 598 ? 7.898 35.094 8.617 1 96.56 598 ARG A O 1
ATOM 4745 N N . GLN A 1 599 ? 5.996 33.906 8.547 1 96.44 599 GLN A N 1
ATOM 4746 C CA . GLN A 1 599 ? 6.703 32.656 8.445 1 96.44 599 GLN A CA 1
ATOM 4747 C C . GLN A 1 599 ? 7.449 32.531 7.121 1 96.44 599 GLN A C 1
ATOM 4749 O O . GLN A 1 599 ? 8.5 31.891 7.047 1 96.44 599 GLN A O 1
ATOM 4754 N N . LEU A 1 600 ? 6.914 33.125 6.094 1 96.75 600 LEU A N 1
ATOM 4755 C CA . LEU A 1 600 ? 7.492 33.094 4.754 1 96.75 600 LEU A CA 1
ATOM 4756 C C . LEU A 1 600 ? 8.844 33.781 4.723 1 96.75 600 LEU A C 1
ATOM 4758 O O . LEU A 1 600 ? 9.648 33.562 3.816 1 96.75 600 LEU A O 1
ATOM 4762 N N . GLN A 1 601 ? 9.141 34.531 5.703 1 95.19 601 GLN A N 1
ATOM 4763 C CA . GLN A 1 601 ? 10.414 35.219 5.766 1 95.19 601 GLN A CA 1
ATOM 4764 C C . GLN A 1 601 ? 11.539 34.281 6.184 1 95.19 601 GLN A C 1
ATOM 4766 O O . GLN A 1 601 ? 12.719 34.594 5.98 1 95.19 601 GLN A O 1
ATOM 4771 N N . ASN A 1 602 ? 11.195 33.156 6.711 1 93.19 602 ASN A N 1
ATOM 4772 C CA . ASN A 1 602 ? 12.195 32.156 7.074 1 93.19 602 ASN A CA 1
ATOM 4773 C C . ASN A 1 602 ? 12.703 31.391 5.852 1 93.19 602 ASN A C 1
ATOM 4775 O O . ASN A 1 602 ? 11.945 30.641 5.234 1 93.19 602 ASN A O 1
ATOM 4779 N N . PRO A 1 603 ? 13.906 31.531 5.551 1 90.12 603 PRO A N 1
ATOM 4780 C CA . PRO A 1 603 ? 14.43 30.891 4.34 1 90.12 603 PRO A CA 1
ATOM 4781 C C . PRO A 1 603 ? 14.523 29.375 4.465 1 90.12 603 PRO A C 1
ATOM 4783 O O . PRO A 1 603 ? 14.656 28.672 3.459 1 90.12 603 PRO A O 1
ATOM 4786 N N . ARG A 1 604 ? 14.438 28.891 5.652 1 91.94 604 ARG A N 1
ATOM 4787 C CA . ARG A 1 604 ? 14.578 27.453 5.852 1 91.94 604 ARG A CA 1
ATOM 4788 C C . ARG A 1 604 ? 13.242 26.734 5.652 1 91.94 604 ARG A C 1
ATOM 4790 O O . ARG A 1 604 ? 13.172 25.516 5.734 1 91.94 604 ARG A O 1
ATOM 4797 N N . MET A 1 605 ? 12.188 27.484 5.398 1 94.88 605 MET A N 1
ATOM 4798 C CA . MET A 1 605 ? 10.883 26.875 5.148 1 94.88 605 MET A CA 1
ATOM 4799 C C . MET A 1 605 ? 10.922 26 3.904 1 94.88 605 MET A C 1
ATOM 4801 O O . MET A 1 605 ? 11.312 26.453 2.828 1 94.88 605 MET A O 1
ATOM 4805 N N . PRO A 1 606 ? 10.5 24.75 4.098 1 94.12 606 PRO A N 1
ATOM 4806 C CA . PRO A 1 606 ? 10.586 23.844 2.949 1 94.12 606 PRO A CA 1
ATOM 4807 C C . PRO A 1 606 ? 9.539 24.141 1.882 1 94.12 606 PRO A C 1
ATOM 4809 O O . PRO A 1 606 ? 8.609 24.922 2.125 1 94.12 606 PRO A O 1
ATOM 4812 N N . GLY A 1 607 ? 9.672 23.547 0.71 1 92.44 607 GLY A N 1
ATOM 4813 C CA . GLY A 1 607 ? 8.922 23.891 -0.487 1 92.44 607 GLY A CA 1
ATOM 4814 C C . GLY A 1 607 ? 7.422 23.719 -0.32 1 92.44 607 GLY A C 1
ATOM 4815 O O . GLY A 1 607 ? 6.652 24.625 -0.669 1 92.44 607 GLY A O 1
ATOM 4816 N N . THR A 1 608 ? 6.969 22.641 0.24 1 93.69 608 THR A N 1
ATOM 4817 C CA . THR A 1 608 ? 5.543 22.359 0.382 1 93.69 608 THR A CA 1
ATOM 4818 C C . THR A 1 608 ? 4.887 23.391 1.297 1 93.69 608 THR A C 1
ATOM 4820 O O . THR A 1 608 ? 3.826 23.938 0.973 1 93.69 608 THR A O 1
ATOM 4823 N N . MET A 1 609 ? 5.547 23.719 2.441 1 95.69 609 MET A N 1
ATOM 4824 C CA . MET A 1 609 ? 5.02 24.688 3.395 1 95.69 609 MET A CA 1
ATOM 4825 C C . MET A 1 609 ? 4.992 26.094 2.787 1 95.69 609 MET A C 1
ATOM 4827 O O . MET A 1 609 ? 4.035 26.844 2.99 1 95.69 609 MET A O 1
ATOM 4831 N N . ARG A 1 610 ? 5.969 26.344 2.041 1 94.88 610 ARG A N 1
ATOM 4832 C CA . ARG A 1 610 ? 6.035 27.641 1.383 1 94.88 610 ARG A CA 1
ATOM 4833 C C . ARG A 1 610 ? 4.895 27.812 0.383 1 94.88 610 ARG A C 1
ATOM 4835 O O . ARG A 1 610 ? 4.25 28.859 0.336 1 94.88 610 ARG A O 1
ATOM 4842 N N . THR A 1 611 ? 4.68 26.781 -0.395 1 92.69 611 THR A N 1
ATOM 4843 C CA . THR A 1 611 ? 3.602 26.828 -1.376 1 92.69 611 THR A CA 1
ATOM 4844 C C . THR A 1 611 ? 2.254 27.031 -0.69 1 92.69 611 THR A C 1
ATOM 4846 O O . THR A 1 611 ? 1.447 27.859 -1.127 1 92.69 611 THR A O 1
ATOM 4849 N N . TRP A 1 612 ? 2.031 26.344 0.373 1 95.06 612 TRP A N 1
ATOM 4850 C CA . TRP A 1 612 ? 0.777 26.453 1.107 1 95.06 612 TRP A CA 1
ATOM 4851 C C . TRP A 1 612 ? 0.637 27.859 1.715 1 95.06 612 TRP A C 1
ATOM 4853 O O . TRP A 1 612 ? -0.45 28.438 1.705 1 95.06 612 TRP A O 1
ATOM 4863 N N . ALA A 1 613 ? 1.72 28.328 2.229 1 96.62 613 ALA A N 1
ATOM 4864 C CA . ALA A 1 613 ? 1.705 29.672 2.828 1 96.62 613 ALA A CA 1
ATOM 4865 C C . ALA A 1 613 ? 1.387 30.734 1.784 1 96.62 613 ALA A C 1
ATOM 4867 O O . ALA A 1 613 ? 0.629 31.672 2.055 1 96.62 613 ALA A O 1
ATOM 4868 N N . ILE A 1 614 ? 1.935 30.578 0.65 1 93.94 614 ILE A N 1
ATOM 4869 C CA . ILE A 1 614 ? 1.705 31.531 -0.432 1 93.94 614 ILE A CA 1
ATOM 4870 C C . ILE A 1 614 ? 0.234 31.516 -0.84 1 93.94 614 ILE A C 1
ATOM 4872 O O . ILE A 1 614 ? -0.367 32.562 -1.09 1 93.94 614 ILE A O 1
ATOM 4876 N N . VAL A 1 615 ? -0.313 30.344 -0.881 1 92.75 615 VAL A N 1
ATOM 4877 C CA . VAL A 1 615 ? -1.72 30.203 -1.244 1 92.75 615 VAL A CA 1
ATOM 4878 C C . VAL A 1 615 ? -2.588 30.953 -0.23 1 92.75 615 VAL A C 1
ATOM 4880 O O . VAL A 1 615 ? -3.551 31.625 -0.604 1 92.75 615 VAL A O 1
ATOM 4883 N N . VAL A 1 616 ? -2.258 30.844 1.055 1 96.12 616 VAL A N 1
ATOM 4884 C CA . VAL A 1 616 ? -3.023 31.516 2.104 1 96.12 616 VAL A CA 1
ATOM 4885 C C . VAL A 1 616 ? -2.955 33.031 1.91 1 96.12 616 VAL A C 1
ATOM 4887 O O . VAL A 1 616 ? -3.977 33.719 1.979 1 96.12 616 VAL A O 1
ATOM 4890 N N . ALA A 1 617 ? -1.791 33.469 1.672 1 94.88 617 ALA A N 1
ATOM 4891 C CA . ALA A 1 617 ? -1.599 34.906 1.458 1 94.88 617 ALA A CA 1
ATOM 4892 C C . ALA A 1 617 ? -2.344 35.375 0.214 1 94.88 617 ALA A C 1
ATOM 4894 O O . ALA A 1 617 ? -2.973 36.438 0.225 1 94.88 617 ALA A O 1
ATOM 4895 N N . ASP A 1 618 ? -2.299 34.625 -0.809 1 90.75 618 ASP A N 1
ATOM 4896 C CA . ASP A 1 618 ? -2.963 34.969 -2.066 1 90.75 618 ASP A CA 1
ATOM 4897 C C . ASP A 1 618 ? -4.48 35 -1.894 1 90.75 618 ASP A C 1
ATOM 4899 O O . ASP A 1 618 ? -5.148 35.875 -2.416 1 90.75 618 ASP A O 1
ATOM 4903 N N . LEU A 1 619 ? -4.961 34.031 -1.221 1 90.94 619 LEU A N 1
ATOM 4904 C CA . LEU A 1 619 ? -6.402 33.938 -1.007 1 90.94 619 LEU A CA 1
ATOM 4905 C C . LEU A 1 619 ? -6.898 35.156 -0.215 1 90.94 619 LEU A C 1
ATOM 4907 O O . LEU A 1 619 ? -7.973 35.688 -0.498 1 90.94 619 LEU A O 1
ATOM 4911 N N . SER A 1 620 ? -6.156 35.5 0.769 1 92.94 620 SER A N 1
ATOM 4912 C CA . SER A 1 620 ? -6.527 36.688 1.56 1 92.94 620 SER A CA 1
ATOM 4913 C C . SER A 1 620 ? -6.539 37.938 0.706 1 92.94 620 SER A C 1
ATOM 4915 O O . SER A 1 620 ? -7.457 38.75 0.81 1 92.94 620 SER A O 1
ATOM 4917 N N . SER A 1 621 ? -5.602 38.062 -0.171 1 90.19 621 SER A N 1
ATOM 4918 C CA . SER A 1 621 ? -5.504 39.25 -1.042 1 90.19 621 SER A CA 1
ATOM 4919 C C . SER A 1 621 ? -6.66 39.281 -2.037 1 90.19 621 SER A C 1
ATOM 4921 O O . SER A 1 621 ? -7.238 40.344 -2.275 1 90.19 621 SER A O 1
ATOM 4923 N N . ILE A 1 622 ? -6.98 38.156 -2.582 1 85.56 622 ILE A N 1
ATOM 4924 C CA . ILE A 1 622 ? -8.047 38.062 -3.576 1 85.56 622 ILE A CA 1
ATOM 4925 C C . ILE A 1 622 ? -9.391 38.344 -2.914 1 85.56 622 ILE A C 1
ATOM 4927 O O . ILE A 1 622 ? -10.25 39 -3.502 1 85.56 622 ILE A O 1
ATOM 4931 N N . THR A 1 623 ? -9.523 37.875 -1.729 1 87.19 623 THR A N 1
ATOM 4932 C CA . THR A 1 623 ? -10.789 38.062 -1.019 1 87.19 623 THR A CA 1
ATOM 4933 C C . THR A 1 623 ? -10.984 39.5 -0.636 1 87.19 623 THR A C 1
ATOM 4935 O O . THR A 1 623 ? -12.109 40 -0.648 1 87.19 623 THR A O 1
ATOM 4938 N N . ASP A 1 624 ? -9.969 40.219 -0.338 1 82.81 624 ASP A N 1
ATOM 4939 C CA . ASP A 1 624 ? -10.047 41.625 -0.023 1 82.81 624 ASP A CA 1
ATOM 4940 C C . ASP A 1 624 ? -10.469 42.438 -1.245 1 82.81 624 ASP A C 1
ATOM 4942 O O . ASP A 1 624 ? -11.211 43.406 -1.121 1 82.81 624 ASP A O 1
ATOM 4946 N N . LYS A 1 625 ? -10.062 41.969 -2.389 1 76.19 625 LYS A N 1
ATOM 4947 C CA . LYS A 1 625 ? -10.438 42.656 -3.625 1 76.19 625 LYS A CA 1
ATOM 4948 C C . LYS A 1 625 ? -11.891 42.344 -4.004 1 76.19 625 LYS A C 1
ATOM 4950 O O . LYS A 1 625 ? -12.578 43.188 -4.566 1 76.19 625 LYS A O 1
ATOM 4955 N N . PHE A 1 626 ? -12.219 41.125 -3.803 1 70.25 626 PHE A N 1
ATOM 4956 C CA . PHE A 1 626 ? -13.586 40.688 -4.109 1 70.25 626 PHE A CA 1
ATOM 4957 C C . PHE A 1 626 ? -14.594 41.469 -3.248 1 70.25 626 PHE A C 1
ATOM 4959 O O . PHE A 1 626 ? -15.648 41.844 -3.734 1 70.25 626 PHE A O 1
ATOM 4966 N N . GLY A 1 627 ? -14.352 41.656 -2.029 1 58.41 627 GLY A N 1
ATOM 4967 C CA . GLY A 1 627 ? -15.242 42.406 -1.148 1 58.41 627 GLY A CA 1
ATOM 4968 C C . GLY A 1 627 ? -15.312 43.875 -1.482 1 58.41 627 GLY A C 1
ATOM 4969 O O . GLY A 1 627 ? -16.344 44.5 -1.267 1 58.41 627 GLY A O 1
ATOM 4970 N N . SER A 1 628 ? -14.242 44.438 -2.158 1 53.81 628 SER A N 1
ATOM 4971 C CA . SER A 1 628 ? -14.25 45.844 -2.572 1 53.81 628 SER A CA 1
ATOM 4972 C C . SER A 1 628 ? -14.961 46 -3.908 1 53.81 628 SER A C 1
ATOM 4974 O O . SER A 1 628 ? -15.539 47.062 -4.172 1 53.81 628 SER A O 1
ATOM 4976 N N . ILE A 1 629 ? -14.969 45.094 -4.844 1 44.91 629 ILE A N 1
ATOM 4977 C CA . ILE A 1 629 ? -15.57 45.188 -6.168 1 44.91 629 ILE A CA 1
ATOM 4978 C C . ILE A 1 629 ? -17.094 45.188 -6.047 1 44.91 629 ILE A C 1
ATOM 4980 O O . ILE A 1 629 ? -17.781 45.906 -6.77 1 44.91 629 ILE A O 1
ATOM 4984 N N . THR A 1 630 ? -17.688 44.438 -5.316 1 44.06 630 THR A N 1
ATOM 4985 C CA . THR A 1 630 ? -19.141 44.438 -5.285 1 44.06 630 THR A CA 1
ATOM 4986 C C . THR A 1 630 ? -19.672 45.781 -4.82 1 44.06 630 THR A C 1
ATOM 4988 O O . THR A 1 630 ? -20.844 46.094 -4.98 1 44.06 630 THR A O 1
ATOM 4991 N N . GLN A 1 631 ? -18.938 46.812 -4.309 1 36.53 631 GLN A N 1
ATOM 4992 C CA . GLN A 1 631 ? -19.5 48.125 -4.055 1 36.53 631 GLN A CA 1
ATOM 4993 C C . GLN A 1 631 ? -19.641 48.938 -5.352 1 36.53 631 GLN A C 1
ATOM 4995 O O . GLN A 1 631 ? -20.594 49.688 -5.516 1 36.53 631 GLN A O 1
ATOM 5000 N N . SER A 1 632 ? -18.703 49 -6.359 1 34.72 632 SER A N 1
ATOM 5001 C CA . SER A 1 632 ? -18.828 49.875 -7.508 1 34.72 632 SER A CA 1
ATOM 5002 C C . SER A 1 632 ? -19.75 49.281 -8.57 1 34.72 632 SER A C 1
ATOM 5004 O O . SER A 1 632 ? -20.312 50 -9.391 1 34.72 632 SER A O 1
ATOM 5006 N N . CYS A 1 633 ? -19.703 48.031 -8.977 1 33.09 633 CYS A N 1
ATOM 5007 C CA . CYS A 1 633 ? -20.344 47.562 -10.203 1 33.09 633 CYS A CA 1
ATOM 5008 C C . CYS A 1 633 ? -21.828 47.344 -9.992 1 33.09 633 CYS A C 1
ATOM 5010 O O . CYS A 1 633 ? -22.516 46.812 -10.867 1 33.09 633 CYS A O 1
ATOM 5012 N N . ILE A 1 634 ? -22.484 47.562 -8.938 1 34.03 634 ILE A N 1
ATOM 5013 C CA . ILE A 1 634 ? -23.938 47.438 -9 1 34.03 634 ILE A CA 1
ATOM 5014 C C . ILE A 1 634 ? -24.5 48.562 -9.867 1 34.03 634 ILE A C 1
ATOM 5016 O O . ILE A 1 634 ? -25.719 48.625 -10.07 1 34.03 634 ILE A O 1
ATOM 5020 N N . GLY A 1 635 ? -23.812 49.688 -10.234 1 30.62 635 GLY A N 1
ATOM 5021 C CA . GLY A 1 635 ? -24.594 50.625 -11.023 1 30.62 635 GLY A CA 1
ATOM 5022 C C . GLY A 1 635 ? -24.875 50.125 -12.43 1 30.62 635 GLY A C 1
ATOM 5023 O O . GLY A 1 635 ? -25.891 50.5 -13.016 1 30.62 635 GLY A O 1
ATOM 5024 N N . SER A 1 636 ? -23.938 50.094 -13.438 1 30.2 636 SER A N 1
ATOM 5025 C CA . SER A 1 636 ? -24.297 50.031 -14.852 1 30.2 636 SER A CA 1
ATOM 5026 C C . SER A 1 636 ? -24.734 48.594 -15.234 1 30.2 636 SER A C 1
ATOM 5028 O O . SER A 1 636 ? -23.938 47.656 -15.141 1 30.2 636 SER A O 1
ATOM 5030 N N . SER A 1 637 ? -26.047 48.156 -15.211 1 29.38 637 SER A N 1
ATOM 5031 C CA . SER A 1 637 ? -26.891 47 -15.477 1 29.38 637 SER A CA 1
ATOM 5032 C C . SER A 1 637 ? -26.578 46.406 -16.844 1 29.38 637 SER A C 1
ATOM 5034 O O . SER A 1 637 ? -27.125 45.344 -17.203 1 29.38 637 SER A O 1
ATOM 5036 N N . GLU A 1 638 ? -26.344 47.219 -17.953 1 28.91 638 GLU A N 1
ATOM 5037 C CA . GLU A 1 638 ? -26.719 46.719 -19.266 1 28.91 638 GLU A CA 1
ATOM 5038 C C . GLU A 1 638 ? -25.953 45.469 -19.641 1 28.91 638 GLU A C 1
ATOM 5040 O O . GLU A 1 638 ? -26.5 44.531 -20.219 1 28.91 638 GLU A O 1
ATOM 5045 N N . GLY A 1 639 ? -24.688 45.625 -19.984 1 26.67 639 GLY A N 1
ATOM 5046 C CA . GLY A 1 639 ? -24.016 44.781 -20.969 1 26.67 639 GLY A CA 1
ATOM 5047 C C . GLY A 1 639 ? -23.641 43.438 -20.438 1 26.67 639 GLY A C 1
ATOM 5048 O O . GLY A 1 639 ? -22.734 42.781 -20.969 1 26.67 639 GLY A O 1
ATOM 5049 N N . PHE A 1 640 ? -24.078 43.062 -19.281 1 26.34 640 PHE A N 1
ATOM 5050 C CA . PHE A 1 640 ? -23.406 41.844 -18.875 1 26.34 640 PHE A CA 1
ATOM 5051 C C . PHE A 1 640 ? -23.828 40.656 -19.766 1 26.34 640 PHE A C 1
ATOM 5053 O O . PHE A 1 640 ? -25 40.281 -19.781 1 26.34 640 PHE A O 1
ATOM 5060 N N . GLY A 1 641 ? -23.234 40.594 -21.016 1 24.56 641 GLY A N 1
ATOM 5061 C CA . GLY A 1 641 ? -23.391 39.531 -22 1 24.56 641 GLY A CA 1
ATOM 5062 C C . GLY A 1 641 ? -23.594 38.156 -21.375 1 24.56 641 GLY A C 1
ATOM 5063 O O . GLY A 1 641 ? -23.25 37.938 -20.219 1 24.56 641 GLY A O 1
ATOM 5064 N N . ASN A 1 642 ? -24.625 37.5 -21.953 1 24.84 642 ASN A N 1
ATOM 5065 C CA . ASN A 1 642 ? -25.031 36.094 -21.797 1 24.84 642 ASN A CA 1
ATOM 5066 C C . ASN A 1 642 ? -23.844 35.156 -21.672 1 24.84 642 ASN A C 1
ATOM 5068 O O . ASN A 1 642 ? -23 35.094 -22.578 1 24.84 642 ASN A O 1
ATOM 5072 N N . TRP A 1 643 ? -23.406 35.094 -20.594 1 25.69 643 TRP A N 1
ATOM 5073 C CA . TRP A 1 643 ? -22.438 34.031 -20.375 1 25.69 643 TRP A CA 1
ATOM 5074 C C . TRP A 1 643 ? -22.891 32.75 -21.031 1 25.69 643 TRP A C 1
ATOM 5076 O O . TRP A 1 643 ? -23.781 32.062 -20.5 1 25.69 643 TRP A O 1
ATOM 5086 N N . HIS A 1 644 ? -23.281 32.812 -22.359 1 24.2 644 HIS A N 1
ATOM 5087 C CA . HIS A 1 644 ? -23.438 31.5 -23 1 24.2 644 HIS A CA 1
ATOM 5088 C C . HIS A 1 644 ? -22.344 30.531 -22.578 1 24.2 644 HIS A C 1
ATOM 5090 O O . HIS A 1 644 ? -21.156 30.844 -22.703 1 24.2 644 HIS A O 1
ATOM 5096 N N . LEU A 1 645 ? -22.656 29.969 -21.609 1 24.94 645 LEU A N 1
ATOM 5097 C CA . LEU A 1 645 ? -21.922 28.781 -21.203 1 24.94 645 LEU A CA 1
ATOM 5098 C C . LEU A 1 645 ? -21.531 27.953 -22.422 1 24.94 645 LEU A C 1
ATOM 5100 O O . LEU A 1 645 ? -22.375 27.297 -23.047 1 24.94 645 LEU A O 1
ATOM 5104 N N . SER A 1 646 ? -20.922 28.641 -23.438 1 23.78 646 SER A N 1
ATOM 5105 C CA . SER A 1 646 ? -20.406 27.766 -24.484 1 23.78 646 SER A CA 1
ATOM 5106 C C . SER A 1 646 ? -19.828 26.484 -23.906 1 23.78 646 SER A C 1
ATOM 5108 O O . SER A 1 646 ? -18.969 26.516 -23.031 1 23.78 646 SER A O 1
ATOM 5110 N N . ASP A 1 647 ? -20.594 25.562 -23.969 1 24.84 647 ASP A N 1
ATOM 5111 C CA . ASP A 1 647 ? -20.578 24.172 -23.531 1 24.84 647 ASP A CA 1
ATOM 5112 C C . ASP A 1 647 ? -19.203 23.531 -23.75 1 24.84 647 ASP A C 1
ATOM 5114 O O . ASP A 1 647 ? -18.859 22.547 -23.094 1 24.84 647 ASP A O 1
ATOM 5118 N N . ALA A 1 648 ? -18.844 23.703 -25.172 1 23.38 648 ALA A N 1
ATOM 5119 C CA . ALA A 1 648 ? -17.766 22.859 -25.688 1 23.38 648 ALA A CA 1
ATOM 5120 C C . ALA A 1 648 ? -16.438 23.219 -25.047 1 23.38 648 ALA A C 1
ATOM 5122 O O . ALA A 1 648 ? -15.875 24.281 -25.312 1 23.38 648 ALA A O 1
ATOM 5123 N N . GLY A 1 649 ? -16.344 23.234 -23.859 1 22.73 649 GLY A N 1
ATOM 5124 C CA . GLY A 1 649 ? -15.031 23.484 -23.297 1 22.73 649 GLY A CA 1
ATOM 5125 C C . GLY A 1 649 ? -13.891 23.062 -24.203 1 22.73 649 GLY A C 1
ATOM 5126 O O . GLY A 1 649 ? -13.898 21.969 -24.766 1 22.73 649 GLY A O 1
ATOM 5127 N N . SER A 1 650 ? -13.453 23.984 -25.031 1 23.64 650 SER A N 1
ATOM 5128 C CA . SER A 1 650 ? -12.312 23.734 -25.906 1 23.64 650 SER A CA 1
ATOM 5129 C C . SER A 1 650 ? -11.305 22.812 -25.234 1 23.64 650 SER A C 1
ATOM 5131 O O . SER A 1 650 ? -11.031 22.938 -24.047 1 23.64 650 SER A O 1
ATOM 5133 N N . PRO A 1 651 ? -11.219 21.656 -25.828 1 25.12 651 PRO A N 1
ATOM 5134 C CA . PRO A 1 651 ? -10.18 20.734 -25.328 1 25.12 651 PRO A CA 1
ATOM 5135 C C . PRO A 1 651 ? -8.859 21.453 -25.031 1 25.12 651 PRO A C 1
ATOM 5137 O O . PRO A 1 651 ? -8.562 22.484 -25.641 1 25.12 651 PRO A O 1
ATOM 5140 N N . TYR A 1 652 ? -8.617 21.625 -23.906 1 23.8 652 TYR A N 1
ATOM 5141 C CA . TYR A 1 652 ? -7.305 22.172 -23.578 1 23.8 652 TYR A CA 1
ATOM 5142 C C . TYR A 1 652 ? -6.293 21.844 -24.672 1 23.8 652 TYR A C 1
ATOM 5144 O O . TYR A 1 652 ? -6.137 20.688 -25.062 1 23.8 652 TYR A O 1
ATOM 5152 N N . THR A 1 653 ? -6.348 22.672 -25.719 1 24.66 653 THR A N 1
ATOM 5153 C CA . THR A 1 653 ? -5.285 22.469 -26.688 1 24.66 653 THR A CA 1
ATOM 5154 C C . THR A 1 653 ? -3.924 22.406 -26.016 1 24.66 653 THR A C 1
ATOM 5156 O O . THR A 1 653 ? -3.537 23.328 -25.297 1 24.66 653 THR A O 1
ATOM 5159 N N . PHE A 1 654 ? -3.553 21.312 -25.734 1 23.5 654 PHE A N 1
ATOM 5160 C CA . PHE A 1 654 ? -2.17 21.156 -25.297 1 23.5 654 PHE A CA 1
ATOM 5161 C C . PHE A 1 654 ? -1.223 21.891 -26.234 1 23.5 654 PHE A C 1
ATOM 5163 O O . PHE A 1 654 ? -1.307 21.75 -27.453 1 23.5 654 PHE A O 1
ATOM 5170 N N . PRO A 1 655 ? -0.91 23.172 -26.016 1 22.2 655 PRO A N 1
ATOM 5171 C CA . PRO A 1 655 ? 0.002 23.766 -27 1 22.2 655 PRO A CA 1
ATOM 5172 C C . PRO A 1 655 ? 0.995 22.766 -27.562 1 22.2 655 PRO A C 1
ATOM 5174 O O . PRO A 1 655 ? 1.507 21.906 -26.828 1 22.2 655 PRO A O 1
ATOM 5177 N N . LYS A 1 656 ? 0.807 22.453 -28.766 1 25.09 656 LYS A N 1
ATOM 5178 C CA . LYS A 1 656 ? 1.796 21.688 -29.531 1 25.09 656 LYS A CA 1
ATOM 5179 C C . LYS A 1 656 ? 3.174 22.344 -29.438 1 25.09 656 LYS A C 1
ATOM 5181 O O . LYS A 1 656 ? 3.346 23.5 -29.828 1 25.09 656 LYS A O 1
ATOM 5186 N N . ASN A 1 657 ? 3.979 22.234 -28.406 1 19.83 657 ASN A N 1
ATOM 5187 C CA . ASN A 1 657 ? 5.332 22.75 -28.594 1 19.83 657 ASN A CA 1
ATOM 5188 C C . ASN A 1 657 ? 5.879 22.406 -29.984 1 19.83 657 ASN A C 1
ATOM 5190 O O . ASN A 1 657 ? 5.98 21.234 -30.344 1 19.83 657 ASN A O 1
ATOM 5194 N N . PRO A 1 658 ? 5.758 23.297 -30.953 1 21.81 658 PRO A N 1
ATOM 5195 C CA . PRO A 1 658 ? 6.402 23.172 -32.25 1 21.81 658 PRO A CA 1
ATOM 5196 C C . PRO A 1 658 ? 7.871 22.766 -32.156 1 21.81 658 PRO A C 1
ATOM 5198 O O . PRO A 1 658 ? 8.641 22.969 -33.094 1 21.81 658 PRO A O 1
ATOM 5201 N N . ILE A 1 659 ? 8.547 22.5 -31.031 1 23.08 659 ILE A N 1
ATOM 5202 C CA . ILE A 1 659 ? 9.984 22.281 -31.203 1 23.08 659 ILE A CA 1
ATOM 5203 C C . ILE A 1 659 ? 10.227 21.25 -32.312 1 23.08 659 ILE A C 1
ATOM 5205 O O . ILE A 1 659 ? 9.938 20.062 -32.125 1 23.08 659 ILE A O 1
ATOM 5209 N N . GLY A 1 660 ? 9.891 21.609 -33.531 1 21.72 660 GLY A N 1
ATOM 5210 C CA . GLY A 1 660 ? 10.523 20.922 -34.656 1 21.72 660 GLY A CA 1
ATOM 5211 C C . GLY A 1 660 ? 12 20.656 -34.438 1 21.72 660 GLY A C 1
ATOM 5212 O O . GLY A 1 660 ? 12.555 21.031 -33.406 1 21.72 660 GLY A O 1
ATOM 5213 N N . THR A 1 661 ? 12.953 20.609 -35.562 1 21.89 661 THR A N 1
ATOM 5214 C CA . THR A 1 661 ? 14.281 20.266 -36.062 1 21.89 661 THR A CA 1
ATOM 5215 C C . THR A 1 661 ? 15.32 21.281 -35.594 1 21.89 661 THR A C 1
ATOM 5217 O O . THR A 1 661 ? 16.484 21.203 -35.969 1 21.89 661 THR A O 1
ATOM 5220 N N . SER A 1 662 ? 15.086 22.641 -35.375 1 21.3 662 SER A N 1
ATOM 5221 C CA . SER A 1 662 ? 16.266 23.469 -35.594 1 21.3 662 SER A CA 1
ATOM 5222 C C . SER A 1 662 ? 17.375 23.141 -34.594 1 21.3 662 SER A C 1
ATOM 5224 O O . SER A 1 662 ? 17.109 22.672 -33.5 1 21.3 662 SER A O 1
ATOM 5226 N N . PRO A 1 663 ? 18.75 23.266 -35 1 21.69 663 PRO A N 1
ATOM 5227 C CA . PRO A 1 663 ? 20 22.922 -34.344 1 21.69 663 PRO A CA 1
ATOM 5228 C C . PRO A 1 663 ? 20.141 23.531 -32.969 1 21.69 663 PRO A C 1
ATOM 5230 O O . PRO A 1 663 ? 19.484 24.531 -32.656 1 21.69 663 PRO A O 1
ATOM 5233 N N . THR A 1 664 ? 20.625 22.875 -31.969 1 20.84 664 THR A N 1
ATOM 5234 C CA . THR A 1 664 ? 20.875 23.125 -30.547 1 20.84 664 THR A CA 1
ATOM 5235 C C . THR A 1 664 ? 21.578 24.469 -30.359 1 20.84 664 THR A C 1
ATOM 5237 O O . THR A 1 664 ? 22.781 24.594 -30.609 1 20.84 664 THR A O 1
ATOM 5240 N N . GLU A 1 665 ? 21.047 25.625 -30.938 1 20.42 665 GLU A N 1
ATOM 5241 C CA . GLU A 1 665 ? 21.969 26.719 -30.656 1 20.42 665 GLU A CA 1
ATOM 5242 C C . GLU A 1 665 ? 22.219 26.844 -29.156 1 20.42 665 GLU A C 1
ATOM 5244 O O . GLU A 1 665 ? 21.297 26.688 -28.344 1 20.42 665 GLU A O 1
ATOM 5249 N N . PRO A 1 666 ? 23.531 27.016 -28.609 1 20.7 666 PRO A N 1
ATOM 5250 C CA . PRO A 1 666 ? 24.094 26.969 -27.25 1 20.7 666 PRO A CA 1
ATOM 5251 C C . PRO A 1 666 ? 23.531 28.062 -26.344 1 20.7 666 PRO A C 1
ATOM 5253 O O . PRO A 1 666 ? 23.578 29.234 -26.688 1 20.7 666 PRO A O 1
ATOM 5256 N N . ILE A 1 667 ? 22.438 2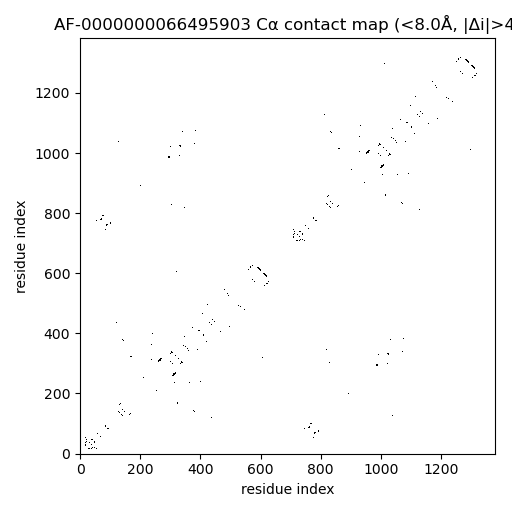7.922 -25.859 1 20.42 667 ILE A N 1
ATOM 5257 C CA . ILE A 1 667 ? 21.812 29.016 -25.125 1 20.42 667 ILE A CA 1
ATOM 5258 C C . ILE A 1 667 ? 22.812 29.578 -24.109 1 20.42 667 ILE A C 1
ATOM 5260 O O . ILE A 1 667 ? 23.266 28.859 -23.219 1 20.42 667 ILE A O 1
ATOM 5264 N N . THR A 1 668 ? 23.609 30.594 -24.422 1 18.34 668 THR A N 1
ATOM 5265 C CA . THR A 1 668 ? 24.641 31.328 -23.703 1 18.34 668 THR A CA 1
ATOM 5266 C C . THR A 1 668 ? 24.094 31.859 -22.375 1 18.34 668 THR A C 1
ATOM 5268 O O . THR A 1 668 ? 22.875 32 -22.203 1 18.34 668 THR A O 1
ATOM 5271 N N . SER A 1 669 ? 25 32.031 -21.266 1 19.02 669 SER A N 1
ATOM 5272 C CA . SER A 1 669 ? 25.078 32.25 -19.828 1 19.02 669 SER A CA 1
ATOM 5273 C C . SER A 1 669 ? 24.359 33.531 -19.406 1 19.02 669 SER A C 1
ATOM 5275 O O . SER A 1 669 ? 23.984 33.688 -18.25 1 19.02 669 SER A O 1
ATOM 5277 N N . ASP A 1 670 ? 24.359 34.562 -20.281 1 19.84 670 ASP A N 1
ATOM 5278 C CA . ASP A 1 670 ? 24.562 35.875 -19.719 1 19.84 670 ASP A CA 1
ATOM 5279 C C . ASP A 1 670 ? 23.281 36.406 -19.062 1 19.84 670 ASP A C 1
ATOM 5281 O O . ASP A 1 670 ? 23.297 37.469 -18.422 1 19.84 670 ASP A O 1
ATOM 5285 N N . ASP A 1 671 ? 22.094 36.094 -19.625 1 19.92 671 ASP A N 1
ATOM 5286 C CA . ASP A 1 671 ? 21.234 37.25 -19.562 1 19.92 671 ASP A CA 1
ATOM 5287 C C . ASP A 1 671 ? 20.719 37.5 -18.156 1 19.92 671 ASP A C 1
ATOM 5289 O O . ASP A 1 671 ? 19.953 38.438 -17.906 1 19.92 671 ASP A O 1
ATOM 5293 N N . PHE A 1 672 ? 20.453 36.438 -17.406 1 18.14 672 PHE A N 1
ATOM 5294 C CA . PHE A 1 672 ? 19.531 36.906 -16.375 1 18.14 672 PHE A CA 1
ATOM 5295 C C . PHE A 1 672 ? 20.234 37.781 -15.352 1 18.14 672 PHE A C 1
ATOM 5297 O O . PHE A 1 672 ? 20.984 37.281 -14.516 1 18.14 672 PHE A O 1
ATOM 5304 N N . ASN A 1 673 ? 20.688 38.938 -15.742 1 18.52 673 ASN A N 1
ATOM 5305 C CA . ASN A 1 673 ? 21.344 40 -14.992 1 18.52 673 ASN A CA 1
ATOM 5306 C C . ASN A 1 673 ? 20.453 40.5 -13.844 1 18.52 673 ASN A C 1
ATOM 5308 O O . ASN A 1 673 ? 19.609 41.375 -14.039 1 18.52 673 ASN A O 1
ATOM 5312 N N . LEU A 1 674 ? 19.75 39.719 -13.234 1 17.77 674 LEU A N 1
ATOM 5313 C CA . LEU A 1 674 ? 18.938 40.406 -12.25 1 17.77 674 LEU A CA 1
ATOM 5314 C C . LEU A 1 674 ? 19.812 41.25 -11.328 1 17.77 674 LEU A C 1
ATOM 5316 O O . LEU A 1 674 ? 20.734 40.719 -10.688 1 17.77 674 LEU A O 1
ATOM 5320 N N . THR A 1 675 ? 20.047 42.469 -11.68 1 17.86 675 THR A N 1
ATOM 5321 C CA . THR A 1 675 ? 20.781 43.531 -11 1 17.86 675 THR A CA 1
ATOM 5322 C C . THR A 1 675 ? 20.266 43.719 -9.578 1 17.86 675 THR A C 1
ATOM 5324 O O . THR A 1 675 ? 19.094 44.062 -9.383 1 17.86 675 THR A O 1
ATOM 5327 N N . PHE A 1 676 ? 20.531 42.844 -8.742 1 18.25 676 PHE A N 1
ATOM 5328 C CA . PHE A 1 676 ? 20.234 43.156 -7.348 1 18.25 676 PHE A CA 1
ATOM 5329 C C . PHE A 1 676 ? 20.812 44.531 -6.969 1 18.25 676 PHE A C 1
ATOM 5331 O O . PHE A 1 676 ? 21.969 44.812 -7.262 1 18.25 676 PHE A O 1
ATOM 5338 N N . ALA A 1 677 ? 19.984 45.562 -7.027 1 18.44 677 ALA A N 1
ATOM 5339 C CA . ALA A 1 677 ? 20.453 46.875 -6.598 1 18.44 677 ALA A CA 1
ATOM 5340 C C . ALA A 1 677 ? 21.125 46.781 -5.23 1 18.44 677 ALA A C 1
ATOM 5342 O O . ALA A 1 677 ? 20.672 46.062 -4.355 1 18.44 677 ALA A O 1
ATOM 5343 N N . PRO A 1 678 ? 22.359 47.156 -5.09 1 19.58 678 PRO A N 1
ATOM 5344 C CA . PRO A 1 678 ? 23.203 47.219 -3.889 1 19.58 678 PRO A CA 1
ATOM 5345 C C . PRO A 1 678 ? 22.562 48.094 -2.791 1 19.58 678 PRO A C 1
ATOM 5347 O O . PRO A 1 678 ? 22.375 49.281 -2.977 1 19.58 678 PRO A O 1
ATOM 5350 N N . VAL A 1 679 ? 21.359 47.906 -2.299 1 18.84 679 VAL A N 1
ATOM 5351 C CA . VAL A 1 679 ? 21 48.938 -1.345 1 18.84 679 VAL A CA 1
ATOM 5352 C C . VAL A 1 679 ? 22.062 49.062 -0.261 1 18.84 679 VAL A C 1
ATOM 5354 O O . VAL A 1 679 ? 22.172 48.188 0.601 1 18.84 679 VAL A O 1
ATOM 5357 N N . ALA A 1 680 ? 23.391 49.25 -0.54 1 17.89 680 ALA A N 1
ATOM 5358 C CA . ALA A 1 680 ? 24.547 49.438 0.328 1 17.89 680 ALA A CA 1
ATOM 5359 C C . ALA A 1 680 ? 24.25 50.406 1.444 1 17.89 680 ALA A C 1
ATOM 5361 O O . ALA A 1 680 ? 24.469 50.125 2.623 1 17.89 680 ALA A O 1
ATOM 5362 N N . SER A 1 681 ? 24.531 51.75 1.204 1 18.05 681 SER A N 1
ATOM 5363 C CA . SER A 1 681 ? 25.578 52.531 1.865 1 18.05 681 SER A CA 1
ATOM 5364 C C . SER A 1 681 ? 25.062 53.219 3.113 1 18.05 681 SER A C 1
ATOM 5366 O O . SER A 1 681 ? 25.844 53.719 3.938 1 18.05 681 SER A O 1
ATOM 5368 N N . ARG A 1 682 ? 23.797 53.719 3.271 1 18.41 682 ARG A N 1
ATOM 5369 C CA . ARG A 1 682 ? 23.828 55.062 3.865 1 18.41 682 ARG A CA 1
ATOM 5370 C C . ARG A 1 682 ? 24.125 55 5.359 1 18.41 682 ARG A C 1
ATOM 5372 O O . ARG A 1 682 ? 24 56 6.07 1 18.41 682 ARG A O 1
ATOM 5379 N N . LEU A 1 683 ? 23.875 53.875 6.047 1 18.39 683 LEU A N 1
ATOM 5380 C CA . LEU A 1 683 ? 23.906 54.219 7.461 1 18.39 683 LEU A CA 1
ATOM 5381 C C . LEU A 1 683 ? 25.281 54.719 7.867 1 18.39 683 LEU A C 1
ATOM 5383 O O . LEU A 1 683 ? 26.234 53.938 7.941 1 18.39 683 LEU A O 1
ATOM 5387 N N . ASN A 1 684 ? 25.688 55.969 7.418 1 17.8 684 ASN A N 1
ATOM 5388 C CA . ASN A 1 684 ? 26.844 56.781 7.742 1 17.8 684 ASN A CA 1
ATOM 5389 C C . ASN A 1 684 ? 27.094 56.812 9.242 1 17.8 684 ASN A C 1
ATOM 5391 O O . ASN A 1 684 ? 26.203 56.531 10.039 1 17.8 684 ASN A O 1
ATOM 5395 N N . ASP A 1 685 ? 28.094 57.719 9.641 1 19.02 685 ASP A N 1
ATOM 5396 C CA . ASP A 1 685 ? 29.156 58.188 10.539 1 19.02 685 ASP A CA 1
ATOM 5397 C C . ASP A 1 685 ? 28.578 59 11.688 1 19.02 685 ASP A C 1
ATOM 5399 O O . ASP A 1 685 ? 29.297 59.719 12.367 1 19.02 685 ASP A O 1
ATOM 5403 N N . LYS A 1 686 ? 27.312 59.25 11.977 1 21.73 686 LYS A N 1
ATOM 5404 C CA . LYS A 1 686 ? 27.25 60.312 12.984 1 21.73 686 LYS A CA 1
ATOM 5405 C C . LYS A 1 686 ? 28 59.906 14.25 1 21.73 686 LYS A C 1
ATOM 5407 O O . LYS A 1 686 ? 27.641 58.938 14.906 1 21.73 686 LYS A O 1
ATOM 5412 N N . MET A 1 687 ? 29.406 60.312 14.242 1 20.02 687 MET A N 1
ATOM 5413 C CA . MET A 1 687 ? 30.547 60.375 15.164 1 20.02 687 MET A CA 1
ATOM 5414 C C . MET A 1 687 ? 30.094 60.875 16.531 1 20.02 687 MET A C 1
ATOM 5416 O O . MET A 1 687 ? 28.953 61.344 16.688 1 20.02 687 MET A O 1
ATOM 5420 N N . TRP A 1 688 ? 31.016 61.781 17.109 1 21.42 688 TRP A N 1
ATOM 5421 C CA . TRP A 1 688 ? 31.812 62.188 18.266 1 21.42 688 TRP A CA 1
ATOM 5422 C C . TRP A 1 688 ? 31.078 63.25 19.094 1 21.42 688 TRP A C 1
ATOM 5424 O O . TRP A 1 688 ? 31.469 63.531 20.219 1 21.42 688 TRP A O 1
ATOM 5434 N N . SER A 1 689 ? 30.266 64.188 18.516 1 20.12 689 SER A N 1
ATOM 5435 C CA . SER A 1 689 ? 30.469 65.5 19.094 1 20.12 689 SER A CA 1
ATOM 5436 C C . SER A 1 689 ? 29.828 65.625 20.484 1 20.12 689 SER A C 1
ATOM 5438 O O . SER A 1 689 ? 29.812 66.688 21.078 1 20.12 689 SER A O 1
ATOM 5440 N N . SER A 1 690 ? 28.953 64.812 21 1 20.25 690 SER A N 1
ATOM 5441 C CA . SER A 1 690 ? 28.453 65.562 22.172 1 20.25 690 SER A CA 1
ATOM 5442 C C . SER A 1 690 ? 29.594 65.875 23.141 1 20.25 690 SER A C 1
ATOM 5444 O O . SER A 1 690 ? 30.359 65 23.531 1 20.25 690 SER A O 1
ATOM 5446 N N . LYS A 1 691 ? 29.875 67.25 22.984 1 19.64 691 LYS A N 1
ATOM 5447 C CA . LYS A 1 691 ? 29.875 68.375 23.938 1 19.64 691 LYS A CA 1
ATOM 5448 C C . LYS A 1 691 ? 28.656 68.312 24.859 1 19.64 691 LYS A C 1
ATOM 5450 O O . LYS A 1 691 ? 27.531 68.125 24.391 1 19.64 691 LYS A O 1
ATOM 5455 N N . MET B 1 1 ? -25.266 -10.422 -38.625 1 22.16 1 MET B N 1
ATOM 5456 C CA . MET B 1 1 ? -25.734 -11.664 -38 1 22.16 1 MET B CA 1
ATOM 5457 C C . MET B 1 1 ? -25.703 -11.547 -36.469 1 22.16 1 MET B C 1
ATOM 5459 O O . MET B 1 1 ? -24.672 -11.211 -35.906 1 22.16 1 MET B O 1
ATOM 5463 N N . GLU B 1 2 ? -26.859 -11.312 -35.812 1 25.97 2 GLU B N 1
ATOM 5464 C CA . GLU B 1 2 ? -27.25 -10.867 -34.5 1 25.97 2 GLU B CA 1
ATOM 5465 C C . GLU B 1 2 ? -26.953 -11.945 -33.438 1 25.97 2 GLU B C 1
ATOM 5467 O O . GLU B 1 2 ? -27.547 -13.023 -33.469 1 25.97 2 GLU B O 1
ATOM 5472 N N . LEU B 1 3 ? -25.797 -12.281 -33.188 1 29.75 3 LEU B N 1
ATOM 5473 C CA . LEU B 1 3 ? -25.266 -13.516 -32.625 1 29.75 3 LEU B CA 1
ATOM 5474 C C . LEU B 1 3 ? -25.953 -13.859 -31.297 1 29.75 3 LEU B C 1
ATOM 5476 O O . LEU B 1 3 ? -26.141 -12.984 -30.453 1 29.75 3 LEU B O 1
ATOM 5480 N N . ASN B 1 4 ? -26.703 -14.906 -31.266 1 26.83 4 ASN B N 1
ATOM 5481 C CA . ASN B 1 4 ? -27.688 -15.609 -30.453 1 26.83 4 ASN B CA 1
ATOM 5482 C C . ASN B 1 4 ? -27.141 -15.922 -29.062 1 26.83 4 ASN B C 1
ATOM 5484 O O . ASN B 1 4 ? -26.188 -16.672 -28.922 1 26.83 4 ASN B O 1
ATOM 5488 N N . LYS B 1 5 ? -27.156 -15.102 -28.234 1 33.38 5 LYS B N 1
ATOM 5489 C CA . LYS B 1 5 ? -26.891 -15.258 -26.797 1 33.38 5 LYS B CA 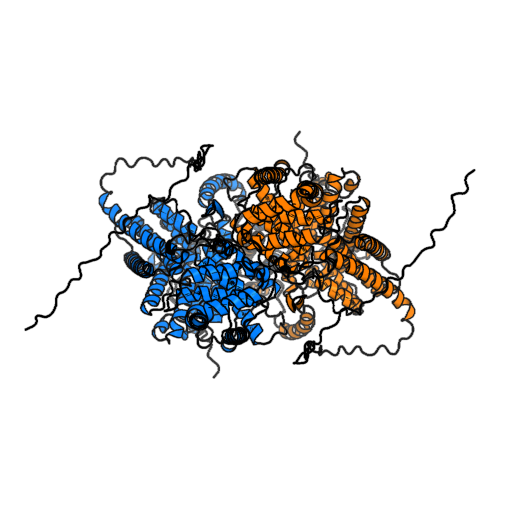1
ATOM 5490 C C . LYS B 1 5 ? -27.672 -16.438 -26.219 1 33.38 5 LYS B C 1
ATOM 5492 O O . LYS B 1 5 ? -28.906 -16.453 -26.266 1 33.38 5 LYS B O 1
ATOM 5497 N N . ARG B 1 6 ? -27.188 -17.625 -26.281 1 36.44 6 ARG B N 1
ATOM 5498 C CA . ARG B 1 6 ? -27.875 -18.844 -25.891 1 36.44 6 ARG B CA 1
ATOM 5499 C C . ARG B 1 6 ? -28.438 -18.734 -24.469 1 36.44 6 ARG B C 1
ATOM 5501 O O . ARG B 1 6 ? -27.672 -18.797 -23.5 1 36.44 6 ARG B O 1
ATOM 5508 N N . ARG B 1 7 ? -29.422 -17.922 -24.188 1 35.59 7 ARG B N 1
ATOM 5509 C CA . ARG B 1 7 ? -30.234 -17.922 -22.984 1 35.59 7 ARG B CA 1
ATOM 5510 C C . ARG B 1 7 ? -30.797 -19.312 -22.703 1 35.59 7 ARG B C 1
ATOM 5512 O O . ARG B 1 7 ? -31.219 -20.016 -23.609 1 35.59 7 ARG B O 1
ATOM 5519 N N . VAL B 1 8 ? -30.312 -20.016 -21.781 1 39.12 8 VAL B N 1
ATOM 5520 C CA . VAL B 1 8 ? -31.031 -21.266 -21.594 1 39.12 8 VAL B CA 1
ATOM 5521 C C . VAL B 1 8 ? -32.531 -21.031 -21.719 1 39.12 8 VAL B C 1
ATOM 5523 O O . VAL B 1 8 ? -33.062 -20 -21.266 1 39.12 8 VAL B O 1
ATOM 5526 N N . PRO B 1 9 ? -33.125 -21.594 -22.594 1 39.62 9 PRO B N 1
ATOM 5527 C CA . PRO B 1 9 ? -34.562 -21.375 -22.781 1 39.62 9 PRO B CA 1
ATOM 5528 C C . PRO B 1 9 ? -35.344 -21.531 -21.484 1 39.62 9 PRO B C 1
ATOM 5530 O O . PRO B 1 9 ? -34.938 -22.25 -20.578 1 39.62 9 PRO B O 1
ATOM 5533 N N . LEU B 1 10 ? -36.312 -20.766 -21.109 1 38.03 10 LEU B N 1
ATOM 5534 C CA . LEU B 1 10 ? -37.156 -20.734 -19.922 1 38.03 10 LEU B CA 1
ATOM 5535 C C . LEU B 1 10 ? -37.562 -22.156 -19.5 1 38.03 10 LEU B C 1
ATOM 5537 O O . LEU B 1 10 ? -37.656 -22.438 -18.297 1 38.03 10 LEU B O 1
ATOM 5541 N N . ASP B 1 11 ? -37.688 -23.016 -20.5 1 36.91 11 ASP B N 1
ATOM 5542 C CA . ASP B 1 11 ? -38.25 -24.344 -20.312 1 36.91 11 ASP B CA 1
ATOM 5543 C C . ASP B 1 11 ? -37.281 -25.266 -19.594 1 36.91 11 ASP B C 1
ATOM 5545 O O . ASP B 1 11 ? -37.656 -26.266 -19 1 36.91 11 ASP B O 1
ATOM 5549 N N . LYS B 1 12 ? -36.031 -25.109 -19.859 1 41.56 12 LYS B N 1
ATOM 5550 C CA . LYS B 1 12 ? -35.125 -26.109 -19.312 1 41.56 12 LYS B CA 1
ATOM 5551 C C . LYS B 1 12 ? -34.531 -25.656 -17.984 1 41.56 12 LYS B C 1
ATOM 5553 O O . LYS B 1 12 ? -33.625 -26.281 -17.438 1 41.56 12 LYS B O 1
ATOM 5558 N N . ARG B 1 13 ? -34.781 -24.531 -17.469 1 39.78 13 ARG B N 1
ATOM 5559 C CA . ARG B 1 13 ? -34.531 -24 -16.125 1 39.78 13 ARG B CA 1
ATOM 5560 C C . ARG B 1 13 ? -35.312 -24.797 -15.078 1 39.78 13 ARG B C 1
ATOM 5562 O O . ARG B 1 13 ? -36.531 -24.609 -14.938 1 39.78 13 ARG B O 1
ATOM 5569 N N . LYS B 1 14 ? -35 -26.031 -14.82 1 39.44 14 LYS B N 1
ATOM 5570 C CA . LYS B 1 14 ? -35.688 -26.859 -13.852 1 39.44 14 LYS B CA 1
ATOM 5571 C C . LYS B 1 14 ? -35.562 -26.297 -12.438 1 39.44 14 LYS B C 1
ATOM 5573 O O . LYS B 1 14 ? -34.469 -26.266 -11.875 1 39.44 14 LYS B O 1
ATOM 5578 N N . ARG B 1 15 ? -36.281 -25.297 -12.031 1 40.16 15 ARG B N 1
ATOM 5579 C CA . ARG B 1 15 ? -36.438 -24.828 -10.664 1 40.16 15 ARG B CA 1
ATOM 5580 C C . ARG B 1 15 ? -36.875 -25.969 -9.742 1 40.16 15 ARG B C 1
ATOM 5582 O O . ARG B 1 15 ? -37.812 -26.703 -10.062 1 40.16 15 ARG B O 1
ATOM 5589 N N . THR B 1 16 ? -36.094 -26.531 -9.008 1 43.81 16 THR B N 1
ATOM 5590 C CA . THR B 1 16 ? -36.688 -27.484 -8.055 1 43.81 16 THR B CA 1
ATOM 5591 C C . THR B 1 16 ? -37.812 -26.828 -7.258 1 43.81 16 THR B C 1
ATOM 5593 O O . THR B 1 16 ? -37.594 -25.844 -6.559 1 43.81 16 THR B O 1
ATOM 5596 N N . GLU B 1 17 ? -39.062 -26.812 -7.609 1 50.34 17 GLU B N 1
ATOM 5597 C CA . GLU B 1 17 ? -40.281 -26.141 -7.164 1 50.34 17 GLU B CA 1
ATOM 5598 C C . GLU B 1 17 ? -40.562 -26.422 -5.688 1 50.34 17 GLU B C 1
ATOM 5600 O O . GLU B 1 17 ? -41.031 -25.531 -4.969 1 50.34 17 GLU B O 1
ATOM 5605 N N . ILE B 1 18 ? -40.375 -27.734 -5.145 1 57.38 18 ILE B N 1
ATOM 5606 C CA . ILE B 1 18 ? -40.812 -28.094 -3.801 1 57.38 18 ILE B CA 1
ATOM 5607 C C . ILE B 1 18 ? -39.75 -28.906 -3.1 1 57.38 18 ILE B C 1
ATOM 5609 O O . ILE B 1 18 ? -39.281 -29.922 -3.625 1 57.38 18 ILE B O 1
ATOM 5613 N N . SER B 1 19 ? -39.031 -28.375 -2.17 1 63.41 19 SER B N 1
ATOM 5614 C CA . SER B 1 19 ? -38.094 -29.125 -1.331 1 63.41 19 SER B CA 1
ATOM 5615 C C . SER B 1 19 ? -38.812 -29.812 -0.182 1 63.41 19 SER B C 1
ATOM 5617 O O . SER B 1 19 ? -39.75 -29.25 0.406 1 63.41 19 SER B O 1
ATOM 5619 N N . CYS B 1 20 ? -38.531 -31.016 0.114 1 70.56 20 CYS B N 1
ATOM 5620 C CA . CYS B 1 20 ? -39.219 -31.797 1.125 1 70.56 20 CYS B CA 1
ATOM 5621 C C . CYS B 1 20 ? -38.781 -31.391 2.527 1 70.56 20 CYS B C 1
ATOM 5623 O O . CYS B 1 20 ? -37.75 -30.766 2.699 1 70.56 20 CYS B O 1
ATOM 5625 N N . ASP B 1 21 ? -39.594 -31.484 3.59 1 71.12 21 ASP B N 1
ATOM 5626 C CA . ASP B 1 21 ? -39.375 -31.094 4.98 1 71.12 21 ASP B CA 1
ATOM 5627 C C . ASP B 1 21 ? -38.062 -31.641 5.516 1 71.12 21 ASP B C 1
ATOM 5629 O O . ASP B 1 21 ? -37.375 -30.969 6.301 1 71.12 21 ASP B O 1
ATOM 5633 N N . LYS B 1 22 ? -37.625 -32.781 5.008 1 70.25 22 LYS B N 1
ATOM 5634 C CA . LYS B 1 22 ? -36.375 -33.375 5.449 1 70.25 22 LYS B CA 1
ATOM 5635 C C . LYS B 1 22 ? -35.156 -32.688 4.816 1 70.25 22 LYS B C 1
ATOM 5637 O O . LYS B 1 22 ? -34.156 -32.406 5.492 1 70.25 22 LYS B O 1
ATOM 5642 N N . CYS B 1 23 ? -35.344 -32.344 3.637 1 68.69 23 CYS B N 1
ATOM 5643 C CA . CYS B 1 23 ? -34.25 -31.656 2.973 1 68.69 23 CYS B CA 1
ATOM 5644 C C . CYS B 1 23 ? -34.156 -30.203 3.457 1 68.69 23 CYS B C 1
ATOM 5646 O O . CYS B 1 23 ? -33.062 -29.656 3.576 1 68.69 23 CYS B O 1
ATOM 5648 N N . LYS B 1 24 ? -35.312 -29.594 3.773 1 67.81 24 LYS B N 1
ATOM 5649 C CA . LYS B 1 24 ? -35.344 -28.281 4.406 1 67.81 24 LYS B CA 1
ATOM 5650 C C . LYS B 1 24 ? -34.688 -28.312 5.777 1 67.81 24 LYS B C 1
ATOM 5652 O O . LYS B 1 24 ? -33.938 -27.391 6.129 1 67.81 24 LYS B O 1
ATOM 5657 N N . SER B 1 25 ? -35 -29.344 6.516 1 66.44 25 SER B N 1
ATOM 5658 C CA . SER B 1 25 ? -34.438 -29.5 7.863 1 66.44 25 SER B CA 1
ATOM 5659 C C . SER B 1 25 ? -32.938 -29.766 7.824 1 66.44 25 SER B C 1
ATOM 5661 O O . SER B 1 25 ? -32.219 -29.328 8.703 1 66.44 25 SER B O 1
ATOM 5663 N N . ARG B 1 26 ? -32.5 -30.297 6.738 1 63.12 26 ARG B N 1
ATOM 5664 C CA . ARG B 1 26 ? -31.094 -30.656 6.578 1 63.12 26 ARG B CA 1
ATOM 5665 C C . ARG B 1 26 ? -30.344 -29.609 5.766 1 63.12 26 ARG B C 1
ATOM 5667 O O . ARG B 1 26 ? -29.141 -29.75 5.531 1 63.12 26 ARG B O 1
ATOM 5674 N N . LYS B 1 27 ? -31.094 -28.547 5.371 1 59.81 27 LYS B N 1
ATOM 5675 C CA . LYS B 1 27 ? -30.656 -27.406 4.566 1 59.81 27 LYS B CA 1
ATOM 5676 C C . LYS B 1 27 ? -29.828 -27.875 3.369 1 59.81 27 LYS B C 1
ATOM 5678 O O . LYS B 1 27 ? -28.797 -27.297 3.062 1 59.81 27 LYS B O 1
ATOM 5683 N N . GLN B 1 28 ? -30.344 -28.953 2.654 1 64.75 28 GLN B N 1
ATOM 5684 C CA . GLN B 1 28 ? -29.766 -29.5 1.429 1 64.75 28 GLN B CA 1
ATOM 5685 C C . GLN B 1 28 ? -30.703 -29.297 0.242 1 64.75 28 GLN B C 1
ATOM 5687 O O . GLN B 1 28 ? -31.906 -29.078 0.423 1 64.75 28 GLN B O 1
ATOM 5692 N N . LYS B 1 29 ? -30.031 -29.109 -0.959 1 64.19 29 LYS B N 1
ATOM 5693 C CA . LYS B 1 29 ? -30.844 -29.062 -2.172 1 64.19 29 LYS B CA 1
ATOM 5694 C C . LYS B 1 29 ? -31.641 -30.359 -2.348 1 64.19 29 LYS B C 1
ATOM 5696 O O . LYS B 1 29 ? -31.062 -31.453 -2.373 1 64.19 29 LYS B O 1
ATOM 5701 N N . CYS B 1 30 ? -32.844 -30.219 -2.416 1 63.19 30 CYS B N 1
ATOM 5702 C CA . CYS B 1 30 ? -33.781 -31.328 -2.615 1 63.19 30 CYS B CA 1
ATOM 5703 C C . CYS B 1 30 ? -33.781 -31.766 -4.074 1 63.19 30 CYS B C 1
ATOM 5705 O O . CYS B 1 30 ? -34.125 -30.984 -4.957 1 63.19 30 CYS B O 1
ATOM 5707 N N . ASN B 1 31 ? -33.188 -32.719 -4.445 1 65.69 31 ASN B N 1
ATOM 5708 C CA . ASN B 1 31 ? -33.219 -33.312 -5.789 1 65.69 31 ASN B CA 1
ATOM 5709 C C . ASN B 1 31 ? -34.438 -34.156 -6.008 1 65.69 31 ASN B C 1
ATOM 5711 O O . ASN B 1 31 ? -34.375 -35.375 -5.918 1 65.69 31 ASN B O 1
ATOM 5715 N N . ARG B 1 32 ? -35.531 -33.438 -6.117 1 62.56 32 ARG B N 1
ATOM 5716 C CA . ARG B 1 32 ? -36.812 -34.094 -6.457 1 62.56 32 ARG B CA 1
ATOM 5717 C C . ARG B 1 32 ? -37.125 -33.906 -7.938 1 62.56 32 ARG B C 1
ATOM 5719 O O . ARG B 1 32 ? -37.25 -32.781 -8.43 1 62.56 32 ARG B O 1
ATOM 5726 N N . VAL B 1 33 ? -37 -34.906 -8.781 1 60.38 33 VAL B N 1
ATOM 5727 C CA . VAL B 1 33 ? -37.406 -34.875 -10.188 1 60.38 33 VAL B CA 1
ATOM 5728 C C . VAL B 1 33 ? -38.906 -34.531 -10.289 1 60.38 33 VAL B C 1
ATOM 5730 O O . VAL B 1 33 ? -39.719 -35 -9.5 1 60.38 33 VAL B O 1
ATOM 5733 N N . LEU B 1 34 ? -39.375 -33.688 -11.117 1 58.44 34 LEU B N 1
ATOM 5734 C CA . LEU B 1 34 ? -40.781 -33.281 -11.328 1 58.44 34 LEU B CA 1
ATOM 5735 C C . LEU B 1 34 ? -41.656 -34.469 -11.586 1 58.44 34 LEU B C 1
ATOM 5737 O O . LEU B 1 34 ? -41.375 -35.281 -12.484 1 58.44 34 LEU B O 1
ATOM 5741 N N . GLY B 1 35 ? -42.656 -34.812 -10.711 1 64.5 35 GLY B N 1
ATOM 5742 C CA . GLY B 1 35 ? -43.625 -35.875 -10.859 1 64.5 35 GLY B CA 1
ATOM 5743 C C . GLY B 1 35 ? -43.406 -37.031 -9.891 1 64.5 35 GLY B C 1
ATOM 5744 O O . GLY B 1 35 ? -44.281 -37.875 -9.734 1 64.5 35 GLY B O 1
ATOM 5745 N N . GLU B 1 36 ? -42.188 -37.031 -9.234 1 66.12 36 GLU B N 1
ATOM 5746 C CA . GLU B 1 36 ? -41.938 -38.125 -8.297 1 66.12 36 GLU B CA 1
ATOM 5747 C C . GLU B 1 36 ? -42.375 -37.719 -6.879 1 66.12 36 GLU B C 1
ATOM 5749 O O . GLU B 1 36 ? -42.188 -36.594 -6.469 1 66.12 36 GLU B O 1
ATOM 5754 N N . PRO B 1 37 ? -43 -38.406 -6.156 1 71.25 37 PRO B N 1
ATOM 5755 C CA . PRO B 1 37 ? -43.562 -38.094 -4.832 1 71.25 37 PRO B CA 1
ATOM 5756 C C . PRO B 1 37 ? -42.469 -37.906 -3.775 1 71.25 37 PRO B C 1
ATOM 5758 O O . PRO B 1 37 ? -42.688 -37.281 -2.748 1 71.25 37 PRO B O 1
ATOM 5761 N N . GLN B 1 38 ? -41.219 -38.406 -3.99 1 73.75 38 GLN B N 1
ATOM 5762 C CA . GLN B 1 38 ? -40.125 -38.406 -2.994 1 73.75 38 GLN B CA 1
ATOM 5763 C C . GLN B 1 38 ? -38.844 -37.875 -3.594 1 73.75 38 GLN B C 1
ATOM 5765 O O . GLN B 1 38 ? -38.594 -38.031 -4.789 1 73.75 38 GLN B O 1
ATOM 5770 N N . CYS B 1 39 ? -38.125 -37.031 -2.852 1 73.25 39 CYS B N 1
ATOM 5771 C CA . CYS B 1 39 ? -36.812 -36.562 -3.303 1 73.25 39 CYS B CA 1
ATOM 5772 C C . CYS B 1 39 ? -35.75 -37.625 -3.16 1 73.25 39 CYS B C 1
ATOM 5774 O O . CYS B 1 39 ? -35.938 -38.625 -2.439 1 73.25 39 CYS B O 1
ATOM 5776 N N . ARG B 1 40 ? -34.688 -37.594 -3.926 1 73.56 40 ARG B N 1
ATOM 5777 C CA . ARG B 1 40 ? -33.688 -38.656 -3.973 1 73.56 40 ARG B CA 1
ATOM 5778 C C . ARG B 1 40 ? -33.156 -38.969 -2.576 1 73.56 40 ARG B C 1
ATOM 5780 O O . ARG B 1 40 ? -32.938 -40.156 -2.252 1 73.56 40 ARG B O 1
ATOM 5787 N N . TYR B 1 41 ? -33.062 -38.094 -1.76 1 73.06 41 TYR B N 1
ATOM 5788 C CA . TYR B 1 41 ? -32.594 -38.312 -0.401 1 73.06 41 TYR B CA 1
ATOM 5789 C C . TYR B 1 41 ? -33.594 -39.094 0.423 1 73.06 41 TYR B C 1
ATOM 5791 O O . TYR B 1 41 ? -33.219 -40.062 1.089 1 73.06 41 TYR B O 1
ATOM 5799 N N . CYS B 1 42 ? -34.688 -38.625 0.379 1 74.5 42 CYS B N 1
ATOM 5800 C CA . CYS B 1 42 ? -35.75 -39.281 1.136 1 74.5 42 CYS B CA 1
ATOM 5801 C C . CYS B 1 42 ? -35.969 -40.688 0.617 1 74.5 42 CYS B C 1
ATOM 5803 O O . CYS B 1 42 ? -36.219 -41.625 1.397 1 74.5 42 CYS B O 1
ATOM 5805 N N . GLN B 1 43 ? -35.719 -40.938 -0.684 1 75.81 43 GLN B N 1
ATOM 5806 C CA . GLN B 1 43 ? -35.844 -42.281 -1.297 1 75.81 43 GLN B CA 1
ATOM 5807 C C . GLN B 1 43 ? -34.75 -43.219 -0.803 1 75.81 43 GLN B C 1
ATOM 5809 O O . GLN B 1 43 ? -35.031 -44.344 -0.453 1 75.81 43 GLN B O 1
ATOM 5814 N N . THR B 1 44 ? -33.625 -42.656 -0.707 1 72.75 44 THR B N 1
ATOM 5815 C CA . THR B 1 44 ? -32.469 -43.469 -0.354 1 72.75 44 THR B CA 1
ATOM 5816 C C . THR B 1 44 ? -32.5 -43.844 1.129 1 72.75 44 THR B C 1
ATOM 5818 O O . THR B 1 44 ? -32.062 -44.906 1.52 1 72.75 44 THR B O 1
ATOM 5821 N N . HIS B 1 45 ? -33.062 -43 1.959 1 72 45 HIS B N 1
ATOM 5822 C CA . HIS B 1 45 ? -33.062 -43.25 3.398 1 72 45 HIS B CA 1
ATOM 5823 C C . HIS B 1 45 ? -34.406 -43.719 3.898 1 72 45 HIS B C 1
ATOM 5825 O O . HIS B 1 45 ? -34.625 -43.875 5.105 1 72 45 HIS B O 1
ATOM 5831 N N . GLY B 1 46 ? -35.25 -43.969 3.072 1 71.5 46 GLY B N 1
ATOM 5832 C CA . GLY B 1 46 ? -36.531 -44.531 3.379 1 71.5 46 GLY B CA 1
ATOM 5833 C C . GLY B 1 46 ? -37.406 -43.656 4.238 1 71.5 46 GLY B C 1
ATOM 5834 O O . GLY B 1 46 ? -38.156 -44.125 5.102 1 71.5 46 GLY B O 1
ATOM 5835 N N . ILE B 1 47 ? -37.188 -42.375 4.281 1 72.38 47 ILE B N 1
ATOM 5836 C CA . ILE B 1 47 ? -37.969 -41.438 5.066 1 72.38 47 ILE B CA 1
ATOM 5837 C C . ILE B 1 47 ? -39.125 -40.906 4.234 1 72.38 47 ILE B C 1
ATOM 5839 O O . ILE B 1 47 ? -39.062 -40.875 3.002 1 72.38 47 ILE B O 1
ATOM 5843 N N . LEU B 1 48 ? -40.219 -40.656 4.812 1 72.19 48 LEU B N 1
ATOM 5844 C CA . LEU B 1 48 ? -41.406 -40.094 4.137 1 72.19 48 LEU B CA 1
ATOM 5845 C C . LEU B 1 48 ? -41.125 -38.656 3.711 1 72.19 48 LEU B C 1
ATOM 5847 O O . LEU B 1 48 ? -40.844 -37.781 4.551 1 72.19 48 LEU B O 1
ATOM 5851 N N . CYS B 1 49 ? -40.938 -38.375 2.432 1 69.25 49 CYS B N 1
ATOM 5852 C CA . CYS B 1 49 ? -40.625 -37.062 1.86 1 69.25 49 CYS B CA 1
ATOM 5853 C C . CYS B 1 49 ? -41.812 -36.125 1.935 1 69.25 49 CYS B C 1
ATOM 5855 O O . CYS B 1 49 ? -42.812 -36.312 1.221 1 69.25 49 CYS B O 1
ATOM 5857 N N . SER B 1 50 ? -41.969 -35.406 2.992 1 72.62 50 SER B N 1
ATOM 5858 C CA . SER B 1 50 ? -43.094 -34.469 3.166 1 72.62 50 SER B CA 1
ATOM 5859 C C . SER B 1 50 ? -42.625 -33.031 2.955 1 72.62 50 SER B C 1
ATOM 5861 O O . SER B 1 50 ? -41.469 -32.719 3.15 1 72.62 50 SER B O 1
ATOM 5863 N N . THR B 1 51 ? -43.312 -32.281 2.205 1 63.25 51 THR B N 1
ATOM 5864 C CA . THR B 1 51 ? -43.031 -30.875 1.956 1 63.25 51 THR B CA 1
ATOM 5865 C C . THR B 1 51 ? -44.031 -30 2.717 1 63.25 51 THR B C 1
ATOM 5867 O O . THR B 1 51 ? -44.938 -29.438 2.123 1 63.25 51 THR B O 1
ATOM 5870 N N . THR B 1 52 ? -44.062 -30.203 4.07 1 66 52 THR B N 1
ATOM 5871 C CA . THR B 1 52 ? -45.031 -29.469 4.855 1 66 52 THR B CA 1
ATOM 5872 C C . THR B 1 52 ? -44.469 -28.141 5.348 1 66 52 THR B C 1
ATOM 5874 O O . THR B 1 52 ? -45.188 -27.203 5.648 1 66 52 THR B O 1
ATOM 5877 N N . LYS B 1 53 ? -43.062 -28.047 5.566 1 54.75 53 LYS B N 1
ATOM 5878 C CA . LYS B 1 53 ? -42.469 -26.844 6.164 1 54.75 53 LYS B CA 1
ATOM 5879 C C . LYS B 1 53 ? -42.344 -25.719 5.141 1 54.75 53 LYS B C 1
ATOM 5881 O O . LYS B 1 53 ? -41.969 -25.953 3.998 1 54.75 53 LYS B O 1
ATOM 5886 N N . PRO B 1 54 ? -42.781 -24.641 5.527 1 49.34 54 PRO B N 1
ATOM 5887 C CA . PRO B 1 54 ? -42.75 -23.531 4.574 1 49.34 54 PRO B CA 1
ATOM 5888 C C . PRO B 1 54 ? -41.344 -23.141 4.16 1 49.34 54 PRO B C 1
ATOM 5890 O O . PRO B 1 54 ? -40.375 -23.406 4.895 1 49.34 54 PRO B O 1
ATOM 5893 N N . ARG B 1 55 ? -40.938 -22.922 2.953 1 43.66 55 ARG B N 1
ATOM 5894 C CA . ARG B 1 55 ? -39.688 -22.469 2.35 1 43.66 55 ARG B CA 1
ATOM 5895 C C . ARG B 1 55 ? -39.062 -21.312 3.127 1 43.66 55 ARG B C 1
ATOM 5897 O O . ARG B 1 55 ? -39.75 -20.297 3.357 1 43.66 55 ARG B O 1
ATOM 5904 N N . LYS B 1 56 ? -37.969 -21.656 3.879 1 40.44 56 LYS B N 1
ATOM 5905 C CA . LYS B 1 56 ? -37.281 -20.484 4.445 1 40.44 56 LYS B CA 1
ATOM 5906 C C . LYS B 1 56 ? -36.688 -19.609 3.35 1 40.44 56 LYS B C 1
ATOM 5908 O O . LYS B 1 56 ? -35.938 -20.094 2.492 1 40.44 56 LYS B O 1
ATOM 5913 N N . GLN B 1 57 ? -37.094 -18.656 2.873 1 33.78 57 GLN B N 1
ATOM 5914 C CA . GLN B 1 57 ? -36.594 -17.703 1.891 1 33.78 57 GLN B CA 1
ATOM 5915 C C . GLN B 1 57 ? -35.375 -16.938 2.424 1 33.78 57 GLN B C 1
ATOM 5917 O O . GLN B 1 57 ? -35.469 -16.25 3.441 1 33.78 57 GLN B O 1
ATOM 5922 N N . ARG B 1 58 ? -34.156 -17.5 2.246 1 37.03 58 ARG B N 1
ATOM 5923 C CA . ARG B 1 58 ? -32.938 -16.844 2.623 1 37.03 58 ARG B CA 1
ATOM 5924 C C . ARG B 1 58 ? -32.75 -15.523 1.868 1 37.03 58 ARG B C 1
ATOM 5926 O O . ARG B 1 58 ? -32.938 -15.477 0.649 1 37.03 58 ARG B O 1
ATOM 5933 N N . LEU B 1 59 ? -32.688 -14.43 2.502 1 36.91 59 LEU B N 1
ATOM 5934 C CA . LEU B 1 59 ? -32.531 -13.086 1.963 1 36.91 59 LEU B CA 1
ATOM 5935 C C . LEU B 1 59 ? -31.094 -12.82 1.533 1 36.91 59 LEU B C 1
ATOM 5937 O O . LEU B 1 59 ? -30.188 -12.719 2.377 1 36.91 59 LEU B O 1
ATOM 5941 N N . TYR B 1 60 ? -30.703 -13.211 0.482 1 38.53 60 TYR B N 1
ATOM 5942 C CA . TYR B 1 60 ? -29.453 -12.914 -0.229 1 38.53 60 TYR B CA 1
ATOM 5943 C C . TYR B 1 60 ? -29.516 -11.539 -0.874 1 38.53 60 TYR B C 1
ATOM 5945 O O . TYR B 1 60 ? -30.562 -11.133 -1.397 1 38.53 60 TYR B O 1
ATOM 5953 N N . GLY B 1 61 ? -28.531 -10.297 -0.408 1 40.69 61 GLY B N 1
ATOM 5954 C CA . GLY B 1 61 ? -28.516 -9.039 -1.132 1 40.69 61 GLY B CA 1
ATOM 5955 C C . GLY B 1 61 ? -27.438 -8.094 -0.659 1 40.69 61 GLY B C 1
ATOM 5956 O O . GLY B 1 61 ? -26.812 -8.32 0.38 1 40.69 61 GLY B O 1
ATOM 5957 N N . SER B 1 62 ? -26.891 -7.27 -1.459 1 43.41 62 SER B N 1
ATOM 5958 C CA . SER B 1 62 ? -25.984 -6.148 -1.199 1 43.41 62 SER B CA 1
ATOM 5959 C C . SER B 1 62 ? -26.453 -5.34 0.007 1 43.41 62 SER B C 1
ATOM 5961 O O . SER B 1 62 ? -27.609 -5.434 0.419 1 43.41 62 SER B O 1
ATOM 5963 N N . ASP B 1 63 ? -25.547 -4.816 0.666 1 46.44 63 ASP B N 1
ATOM 5964 C CA . ASP B 1 63 ? -25.938 -3.93 1.755 1 46.44 63 ASP B CA 1
ATOM 5965 C C . ASP B 1 63 ? -27.172 -3.117 1.38 1 46.44 63 ASP B C 1
ATOM 5967 O O . ASP B 1 63 ? -28.078 -2.936 2.199 1 46.44 63 ASP B O 1
ATOM 5971 N N . GLU B 1 64 ? -27.156 -2.758 0.224 1 49.38 64 GLU B N 1
ATOM 5972 C CA . GLU B 1 64 ? -28.312 -2.037 -0.276 1 49.38 64 GLU B CA 1
ATOM 5973 C C . GLU B 1 64 ? -29.531 -2.953 -0.364 1 49.38 64 GLU B C 1
ATOM 5975 O O . GLU B 1 64 ? -30.656 -2.537 -0.058 1 49.38 64 GLU B O 1
ATOM 5980 N N . THR B 1 65 ? -29.172 -4.117 -0.634 1 53.62 65 THR B N 1
ATOM 5981 C CA . THR B 1 65 ? -30.266 -5.086 -0.736 1 53.62 65 THR B CA 1
ATOM 5982 C C . THR B 1 65 ? -30.781 -5.465 0.647 1 53.62 65 THR B C 1
ATOM 5984 O O . THR B 1 65 ? -31.984 -5.609 0.845 1 53.62 65 THR B O 1
ATOM 5987 N N . LEU B 1 66 ? -29.875 -5.441 1.504 1 59.03 66 LEU B N 1
ATOM 5988 C CA . LEU B 1 66 ? -30.266 -5.766 2.875 1 59.03 66 LEU B CA 1
ATOM 5989 C C . LEU B 1 66 ? -31 -4.602 3.521 1 59.03 66 LEU B C 1
ATOM 5991 O O . LEU B 1 66 ? -31.984 -4.805 4.242 1 59.03 66 LEU B O 1
ATOM 5995 N N . ARG B 1 67 ? -30.5 -3.557 3.133 1 61.56 67 ARG B N 1
ATOM 5996 C CA . ARG B 1 67 ? -31.156 -2.361 3.646 1 61.56 67 ARG B CA 1
ATOM 5997 C C . ARG B 1 67 ? -32.562 -2.207 3.047 1 61.56 67 ARG B C 1
ATOM 5999 O O . ARG B 1 67 ? -33.5 -1.833 3.746 1 61.56 67 ARG B O 1
ATOM 6006 N N . ASN B 1 68 ? -32.469 -2.484 1.83 1 62.91 68 ASN B N 1
ATOM 6007 C CA . ASN B 1 68 ? -33.781 -2.479 1.177 1 62.91 68 ASN B CA 1
ATOM 6008 C C . ASN B 1 68 ? -34.688 -3.551 1.753 1 62.91 68 ASN B C 1
ATOM 6010 O O . ASN B 1 68 ? -35.906 -3.305 1.965 1 62.91 68 ASN B O 1
ATOM 6014 N N . ARG B 1 69 ? -34.094 -4.574 2.035 1 68.38 69 ARG B N 1
ATOM 6015 C CA . ARG B 1 69 ? -34.844 -5.684 2.621 1 68.38 69 ARG B CA 1
ATOM 6016 C C . ARG B 1 69 ? -35.281 -5.355 4.039 1 68.38 69 ARG B C 1
ATOM 6018 O O . ARG B 1 69 ? -36.438 -5.652 4.426 1 68.38 69 ARG B O 1
ATOM 6025 N N . LEU B 1 70 ? -34.438 -4.75 4.66 1 71.88 70 LEU B N 1
ATOM 6026 C CA . LEU B 1 70 ? -34.75 -4.32 6.016 1 71.88 70 LEU B CA 1
ATOM 6027 C C . LEU B 1 70 ? -35.875 -3.301 6.008 1 71.88 70 LEU B C 1
ATOM 6029 O O . LEU B 1 70 ? -36.812 -3.381 6.824 1 71.88 70 LEU B O 1
ATOM 6033 N N . THR B 1 71 ? -35.719 -2.457 5.059 1 71.69 71 THR B N 1
ATOM 6034 C CA . THR B 1 71 ? -36.75 -1.435 4.934 1 71.69 71 THR B CA 1
ATOM 6035 C C . THR B 1 71 ? -38.094 -2.062 4.559 1 71.69 71 THR B C 1
ATOM 6037 O O . THR B 1 71 ? -39.156 -1.65 5.062 1 71.69 71 THR B O 1
ATOM 6040 N N . LEU B 1 72 ? -38 -2.969 3.752 1 72.5 72 LEU B N 1
ATOM 6041 C CA . LEU B 1 72 ? -39.219 -3.678 3.338 1 72.5 72 LEU B CA 1
ATOM 6042 C C . LEU B 1 72 ? -39.812 -4.469 4.5 1 72.5 72 LEU B C 1
ATOM 6044 O O . LEU B 1 72 ? -41 -4.434 4.727 1 72.5 72 LEU B O 1
ATOM 6048 N N . LEU B 1 73 ? -38.938 -4.992 5.242 1 76.94 73 LEU B N 1
ATOM 6049 C CA . LEU B 1 73 ? -39.375 -5.824 6.355 1 76.94 73 LEU B CA 1
ATOM 6050 C C . LEU B 1 73 ? -39.906 -4.969 7.496 1 76.94 73 LEU B C 1
ATOM 6052 O O . LEU B 1 73 ? -40.938 -5.312 8.109 1 76.94 73 LEU B O 1
ATOM 6056 N N . GLU B 1 74 ? -39.281 -4 7.668 1 76.31 74 GLU B N 1
ATOM 6057 C CA . GLU B 1 74 ? -39.75 -3.068 8.68 1 76.31 74 GLU B CA 1
ATOM 6058 C C . GLU B 1 74 ? -41.125 -2.502 8.312 1 76.31 74 GLU B C 1
ATOM 6060 O O . GLU B 1 74 ? -42 -2.381 9.164 1 76.31 74 GLU B O 1
ATOM 6065 N N . SER B 1 75 ? -41.188 -2.211 7.055 1 75.19 75 SER B N 1
ATOM 6066 C CA . SER B 1 75 ? -42.469 -1.715 6.57 1 75.19 75 SER B CA 1
ATOM 6067 C C . SER B 1 75 ? -43.562 -2.779 6.691 1 75.19 75 SER B C 1
ATOM 6069 O O . SER B 1 75 ? -44.688 -2.469 7.02 1 75.19 75 SER B O 1
ATOM 6071 N N . LEU B 1 76 ? -43.188 -3.873 6.461 1 77.38 76 LEU B N 1
ATOM 6072 C CA . LEU B 1 76 ? -44.125 -4.984 6.57 1 77.38 76 LEU B CA 1
ATOM 6073 C C . LEU B 1 76 ? -44.562 -5.195 8.016 1 77.38 76 LEU B C 1
ATOM 6075 O O . LEU B 1 76 ? -45.75 -5.375 8.297 1 77.38 76 LEU B O 1
ATOM 6079 N N . VAL B 1 77 ? -43.594 -5.16 8.922 1 78.75 77 VAL B N 1
ATOM 6080 C CA . VAL B 1 77 ? -43.875 -5.375 10.336 1 78.75 77 VAL B CA 1
ATOM 6081 C C . VAL B 1 77 ? -44.75 -4.223 10.867 1 78.75 77 VAL B C 1
ATOM 6083 O O . VAL B 1 77 ? -45.719 -4.449 11.594 1 78.75 77 VAL B O 1
ATOM 6086 N N . LYS B 1 78 ? -44.375 -3.107 10.414 1 77.56 78 LYS B N 1
ATOM 6087 C CA . LYS B 1 78 ? -45.156 -1.93 10.82 1 77.56 78 LYS B CA 1
ATOM 6088 C C . LYS B 1 78 ? -46.562 -1.947 10.227 1 77.56 78 LYS B C 1
ATOM 6090 O O . LYS B 1 78 ? -47.5 -1.431 10.828 1 77.56 78 LYS B O 1
ATOM 6095 N N . GLY B 1 79 ? -46.656 -2.477 9.094 1 75.75 79 GLY B N 1
ATOM 6096 C CA . GLY B 1 79 ? -47.969 -2.668 8.484 1 75.75 79 GLY B CA 1
ATOM 6097 C C . GLY B 1 79 ? -48.812 -3.701 9.203 1 75.75 79 GLY B C 1
ATOM 6098 O O . GLY B 1 79 ? -50.031 -3.555 9.297 1 75.75 79 GLY B O 1
ATOM 6099 N N . LEU B 1 80 ? -48.219 -4.688 9.695 1 77.38 80 LEU B N 1
ATOM 6100 C CA . LEU B 1 80 ? -48.938 -5.789 10.352 1 77.38 80 LEU B CA 1
ATOM 6101 C C . LEU B 1 80 ? -49.219 -5.457 11.812 1 77.38 80 LEU B C 1
ATOM 6103 O O . LEU B 1 80 ? -50.219 -5.875 12.359 1 77.38 80 LEU B O 1
ATOM 6107 N N . VAL B 1 81 ? -48.25 -4.781 12.43 1 76.31 81 VAL B N 1
ATOM 6108 C CA . VAL B 1 81 ? -48.406 -4.348 13.805 1 76.31 81 VAL B CA 1
ATOM 6109 C C . VAL B 1 81 ? -48.094 -2.852 13.922 1 76.31 81 VAL B C 1
ATOM 6111 O O . VAL B 1 81 ? -46.969 -2.457 14.219 1 76.31 81 VAL B O 1
ATOM 6114 N N . PRO B 1 82 ? -48.969 -2.037 13.562 1 74.69 82 PRO B N 1
ATOM 6115 C CA . PRO B 1 82 ? -48.781 -0.593 13.414 1 74.69 82 PRO B CA 1
ATOM 6116 C C . PRO B 1 82 ? -48.156 0.042 14.656 1 74.69 82 PRO B C 1
ATOM 6118 O O . PRO B 1 82 ? -47.406 1.012 14.539 1 74.69 82 PRO B O 1
ATOM 6121 N N . ASP B 1 83 ? -48.312 -0.539 15.82 1 69.06 83 ASP B N 1
ATOM 6122 C CA . ASP B 1 83 ? -47.781 0.028 17.062 1 69.06 83 ASP B CA 1
ATOM 6123 C C . ASP B 1 83 ? -46.469 -0.616 17.453 1 69.06 83 ASP B C 1
ATOM 6125 O O . ASP B 1 83 ? -46 -0.447 18.578 1 69.06 83 ASP B O 1
ATOM 6129 N N . ALA B 1 84 ? -45.875 -1.354 16.531 1 72.19 84 ALA B N 1
ATOM 6130 C CA . ALA B 1 84 ? -44.656 -2.082 16.844 1 72.19 84 ALA B CA 1
ATOM 6131 C C . ALA B 1 84 ? -43.469 -1.134 16.938 1 72.19 84 ALA B C 1
ATOM 6133 O O . ALA B 1 84 ? -43.281 -0.271 16.078 1 72.19 84 ALA B O 1
ATOM 6134 N N . ASN B 1 85 ? -42.875 -1.065 18 1 71.44 85 ASN B N 1
ATOM 6135 C CA . ASN B 1 85 ? -41.625 -0.333 18.188 1 71.44 85 ASN B CA 1
ATOM 6136 C C . ASN B 1 85 ? -40.406 -1.124 17.656 1 71.44 85 ASN B C 1
ATOM 6138 O O . ASN B 1 85 ? -40 -2.104 18.281 1 71.44 85 ASN B O 1
ATOM 6142 N N . LEU B 1 86 ? -39.844 -0.748 16.5 1 70.25 86 LEU B N 1
ATOM 6143 C CA . LEU B 1 86 ? -38.75 -1.479 15.836 1 70.25 86 LEU B CA 1
ATOM 6144 C C . LEU B 1 86 ? -37.438 -0.724 15.945 1 70.25 86 LEU B C 1
ATOM 6146 O O . LEU B 1 86 ? -36.531 -0.964 15.164 1 70.25 86 LEU B O 1
ATOM 6150 N N . SER B 1 87 ? -37.312 0.084 16.922 1 68.62 87 SER B N 1
ATOM 6151 C CA . SER B 1 87 ? -36.188 1.021 17.062 1 68.62 87 SER B CA 1
ATOM 6152 C C . SER B 1 87 ? -34.938 0.311 17.516 1 68.62 87 SER B C 1
ATOM 6154 O O . SER B 1 87 ? -33.812 0.733 17.172 1 68.62 87 SER B O 1
ATOM 6156 N N . SER B 1 88 ? -35.062 -0.719 18.328 1 68.88 88 SER B N 1
ATOM 6157 C CA . SER B 1 88 ? -33.938 -1.477 18.828 1 68.88 88 SER B CA 1
ATOM 6158 C C . SER B 1 88 ? -34.188 -2.977 18.781 1 68.88 88 SER B C 1
ATOM 6160 O O . SER B 1 88 ? -35.344 -3.404 18.734 1 68.88 88 SER B O 1
ATOM 6162 N N . ASN B 1 89 ? -33.125 -3.635 18.719 1 67 89 ASN B N 1
ATOM 6163 C CA . ASN B 1 89 ? -33.281 -5.086 18.734 1 67 89 ASN B CA 1
ATOM 6164 C C . ASN B 1 89 ? -34 -5.555 20 1 67 89 ASN B C 1
ATOM 6166 O O . ASN B 1 89 ? -34.812 -6.488 19.953 1 67 89 ASN B O 1
ATOM 6170 N N . ASP B 1 90 ? -33.688 -4.859 21.016 1 68.38 90 ASP B N 1
ATOM 6171 C CA . ASP B 1 90 ? -34.312 -5.215 22.297 1 68.38 90 ASP B CA 1
ATOM 6172 C C . ASP B 1 90 ? -35.812 -5.012 22.234 1 68.38 90 ASP B C 1
ATOM 6174 O O . ASP B 1 90 ? -36.562 -5.832 22.75 1 68.38 90 ASP B O 1
ATOM 6178 N N . GLU B 1 91 ? -36.25 -4.062 21.641 1 73.5 91 GLU B N 1
ATOM 6179 C CA . GLU B 1 91 ? -37.656 -3.771 21.516 1 73.5 91 GLU B CA 1
ATOM 6180 C C . GLU B 1 91 ? -38.344 -4.754 20.578 1 73.5 91 GLU B C 1
ATOM 6182 O O . GLU B 1 91 ? -39.5 -5.152 20.812 1 73.5 91 GLU B O 1
ATOM 6187 N N . MET B 1 92 ? -37.688 -5.172 19.641 1 74 92 MET B N 1
ATOM 6188 C CA . MET B 1 92 ? -38.219 -6.164 18.703 1 74 92 MET B CA 1
ATOM 6189 C C . MET B 1 92 ? -38.375 -7.52 19.375 1 74 92 MET B C 1
ATOM 6191 O O . MET B 1 92 ? -39.375 -8.219 19.141 1 74 92 MET B O 1
ATOM 6195 N N . VAL B 1 93 ? -37.375 -7.77 20.203 1 74.88 93 VAL B N 1
ATOM 6196 C CA . VAL B 1 93 ? -37.469 -9 20.984 1 74.88 93 VAL B CA 1
ATOM 6197 C C . VAL B 1 93 ? -38.656 -8.945 21.938 1 74.88 93 VAL B C 1
ATOM 6199 O O . VAL B 1 93 ? -39.406 -9.922 22.078 1 74.88 93 VAL B O 1
ATOM 6202 N N . LYS B 1 94 ? -38.812 -7.836 22.516 1 76.62 94 LYS B N 1
ATOM 6203 C CA . LYS B 1 94 ? -39.969 -7.641 23.406 1 76.62 94 LYS B CA 1
ATOM 6204 C C . LYS B 1 94 ? -41.25 -7.77 22.625 1 76.62 94 LYS B C 1
ATOM 6206 O O . LYS B 1 94 ? -42.219 -8.359 23.125 1 76.62 94 LYS B O 1
ATOM 6211 N N . LEU B 1 95 ? -41.281 -7.234 21.516 1 77.25 95 LEU B N 1
ATOM 6212 C CA . LEU B 1 95 ? -42.469 -7.328 20.656 1 77.25 95 LEU B CA 1
ATOM 6213 C C . LEU B 1 95 ? -42.75 -8.781 20.297 1 77.25 95 LEU B C 1
ATOM 6215 O O . LEU B 1 95 ? -43.906 -9.211 20.344 1 77.25 95 LEU B O 1
ATOM 6219 N N . GLY B 1 96 ? -41.75 -9.445 19.969 1 74.75 96 GLY B N 1
ATOM 6220 C CA . GLY B 1 96 ? -41.906 -10.859 19.656 1 74.75 96 GLY B CA 1
ATOM 6221 C C . GLY B 1 96 ? -42.438 -11.672 20.828 1 74.75 96 GLY B C 1
ATOM 6222 O O . GLY B 1 96 ? -43.312 -12.523 20.656 1 74.75 96 GLY B O 1
ATOM 6223 N N . LYS B 1 97 ? -41.906 -11.359 21.891 1 75.25 97 LYS B N 1
ATOM 6224 C CA . LYS B 1 97 ? -42.375 -12.016 23.109 1 75.25 97 LYS B CA 1
ATOM 6225 C C . LYS B 1 97 ? -43.844 -11.688 23.375 1 75.25 97 LYS B C 1
ATOM 6227 O O . LYS B 1 97 ? -44.625 -12.562 23.75 1 75.25 97 LYS B O 1
ATOM 6232 N N . SER B 1 98 ? -44.188 -10.492 23.172 1 74.5 98 SER B N 1
ATOM 6233 C CA . SER B 1 98 ? -45.562 -10.062 23.422 1 74.5 98 SER B CA 1
ATOM 6234 C C . SER B 1 98 ? -46.531 -10.703 22.438 1 74.5 98 SER B C 1
ATOM 6236 O O . SER B 1 98 ? -47.688 -10.953 22.766 1 74.5 98 SER B O 1
ATOM 6238 N N . LEU B 1 99 ? -46.062 -10.875 21.25 1 72.69 99 LEU B N 1
ATOM 6239 C CA . LEU B 1 99 ? -46.906 -11.43 20.219 1 72.69 99 LEU B CA 1
ATOM 6240 C C . LEU B 1 99 ? -46.812 -12.953 20.172 1 72.69 99 LEU B C 1
ATOM 6242 O O . LEU B 1 99 ? -47.5 -13.609 19.391 1 72.69 99 LEU B O 1
ATOM 6246 N N . GLY B 1 100 ? -45.875 -13.469 21.125 1 67.94 100 GLY B N 1
ATOM 6247 C CA . GLY B 1 100 ? -45.688 -14.914 21.234 1 67.94 100 GLY B CA 1
ATOM 6248 C C . GLY B 1 100 ? -44.875 -15.5 20.094 1 67.94 100 GLY B C 1
ATOM 6249 O O . GLY B 1 100 ? -45.094 -16.656 19.719 1 67.94 100 GLY B O 1
ATOM 6250 N N . ILE B 1 101 ? -44.25 -14.742 19.281 1 69.31 101 ILE B N 1
ATOM 6251 C CA . ILE B 1 101 ? -43.438 -15.203 18.156 1 69.31 101 ILE B CA 1
ATOM 6252 C C . ILE B 1 101 ? -42.094 -15.656 18.641 1 69.31 101 ILE B C 1
ATOM 6254 O O . ILE B 1 101 ? -41.375 -14.906 19.344 1 69.31 101 ILE B O 1
ATOM 6258 N N . PRO B 1 102 ? -41.688 -16.906 18.625 1 62.38 102 PRO B N 1
ATOM 6259 C CA . PRO B 1 102 ? -40.344 -17.344 19.016 1 62.38 102 PRO B CA 1
ATOM 6260 C C . PRO B 1 102 ? -39.25 -16.625 18.266 1 62.38 102 PRO B C 1
ATOM 6262 O O . PRO B 1 102 ? -39.219 -16.609 17.031 1 62.38 102 PRO B O 1
ATOM 6265 N N . LEU B 1 103 ? -38.5 -15.578 18.844 1 59.97 103 LEU B N 1
ATOM 6266 C CA . LEU B 1 103 ? -37.438 -14.828 18.203 1 59.97 103 LEU B CA 1
ATOM 6267 C C . LEU B 1 103 ? -36.062 -15.461 18.5 1 59.97 103 LEU B C 1
ATOM 6269 O O . LEU B 1 103 ? -35.875 -16.047 19.562 1 59.97 103 LEU B O 1
ATOM 6273 N N . PRO B 1 104 ? -35.125 -15.742 17.594 1 49 104 PRO B N 1
ATOM 6274 C CA . PRO B 1 104 ? -33.812 -16.281 17.922 1 49 104 PRO B CA 1
ATOM 6275 C C . PRO B 1 104 ? -33.094 -15.453 18.984 1 49 104 PRO B C 1
ATOM 6277 O O . PRO B 1 104 ? -32.719 -14.305 18.719 1 49 104 PRO B O 1
ATOM 6280 N N . ILE B 1 105 ? -33.375 -15.375 20.109 1 44.31 105 ILE B N 1
ATOM 6281 C CA . ILE B 1 105 ? -32.688 -14.734 21.219 1 44.31 105 ILE B CA 1
ATOM 6282 C C . ILE B 1 105 ? -31.25 -15.25 21.328 1 44.31 105 ILE B C 1
ATOM 6284 O O . ILE B 1 105 ? -31.031 -16.469 21.375 1 44.31 105 ILE B O 1
ATOM 6288 N N . ASP B 1 106 ? -30.297 -14.547 21.047 1 36.5 106 ASP B N 1
ATOM 6289 C CA . ASP B 1 106 ? -28.969 -15 21.484 1 36.5 106 ASP B CA 1
ATOM 6290 C C . ASP B 1 106 ? -28.984 -15.461 22.938 1 36.5 106 ASP B C 1
ATOM 6292 O O . ASP B 1 106 ? -29.188 -14.648 23.844 1 36.5 106 ASP B O 1
ATOM 6296 N N . GLU B 1 107 ? -29.562 -16.484 23.312 1 33.97 107 GLU B N 1
ATOM 6297 C CA . GLU B 1 107 ? -29.156 -17.203 24.516 1 33.97 107 GLU B CA 1
ATOM 6298 C C . GLU B 1 107 ? -27.672 -17 24.812 1 33.97 107 GLU B C 1
ATOM 6300 O O . GLU B 1 107 ? -27.109 -17.672 25.672 1 33.97 107 GLU B O 1
ATOM 6305 N N . THR B 1 108 ? -26.969 -16.344 24.078 1 31.42 108 THR B N 1
ATOM 6306 C CA . THR B 1 108 ? -25.531 -16.203 24.281 1 31.42 108 THR B CA 1
ATOM 6307 C C . THR B 1 108 ? -25.25 -15.305 25.484 1 31.42 108 THR B C 1
ATOM 6309 O O . THR B 1 108 ? -24.094 -15.039 25.797 1 31.42 108 THR B O 1
ATOM 6312 N N . ALA B 1 109 ? -26.094 -14.617 26.219 1 29.69 109 ALA B N 1
ATOM 6313 C CA . ALA B 1 109 ? -25.609 -13.945 27.422 1 29.69 109 ALA B CA 1
ATOM 6314 C C . ALA B 1 109 ? -25.25 -14.945 28.516 1 29.69 109 ALA B C 1
ATOM 6316 O O . ALA B 1 109 ? -24.375 -14.688 29.344 1 29.69 109 ALA B O 1
ATOM 6317 N N . THR B 1 110 ? -26.047 -15.867 28.969 1 29.41 110 THR B N 1
ATOM 6318 C CA . THR B 1 110 ? -25.688 -16.781 30.047 1 29.41 110 THR B CA 1
ATOM 6319 C C . THR B 1 110 ? -24.5 -17.656 29.656 1 29.41 110 THR B C 1
ATOM 6321 O O . THR B 1 110 ? -23.719 -18.078 30.516 1 29.41 110 THR B O 1
ATOM 6324 N N . ASP B 1 111 ? -24.469 -18.359 28.609 1 27.72 111 ASP B N 1
ATOM 6325 C CA . ASP B 1 111 ? -23.328 -19.219 28.312 1 27.72 111 ASP B CA 1
ATOM 6326 C C . ASP B 1 111 ? -22.109 -18.391 27.875 1 27.72 111 ASP B C 1
ATOM 6328 O O . ASP B 1 111 ? -21.156 -18.938 27.312 1 27.72 111 ASP B O 1
ATOM 6332 N N . ALA B 1 112 ? -21.969 -17.203 27.938 1 29.31 112 ALA B N 1
ATOM 6333 C CA . ALA B 1 112 ? -20.812 -16.312 27.828 1 29.31 112 ALA B CA 1
ATOM 6334 C C . ALA B 1 112 ? -19.719 -16.703 28.844 1 29.31 112 ALA B C 1
ATOM 6336 O O . ALA B 1 112 ? -18.547 -16.391 28.641 1 29.31 112 ALA B O 1
ATOM 6337 N N . GLU B 1 113 ? -20.016 -17.109 30.094 1 29.83 113 GLU B N 1
ATOM 6338 C CA . GLU B 1 113 ? -19.047 -17.656 31.031 1 29.83 113 GLU B CA 1
ATOM 6339 C C . GLU B 1 113 ? -18.391 -18.922 30.484 1 29.83 113 GLU B C 1
ATOM 6341 O O . GLU B 1 113 ? -17.234 -19.234 30.797 1 29.83 113 GLU B O 1
ATOM 6346 N N . ALA B 1 114 ? -19.219 -20 30.062 1 26.97 114 ALA B N 1
ATOM 6347 C CA . ALA B 1 114 ? -18.625 -21.219 29.531 1 26.97 114 ALA B CA 1
ATOM 6348 C C . ALA B 1 114 ? -18.016 -21 28.156 1 26.97 114 ALA B C 1
ATOM 6350 O O . ALA B 1 114 ? -17.422 -21.906 27.562 1 26.97 114 ALA B O 1
ATOM 6351 N N . LYS B 1 115 ? -18.375 -20.141 27.391 1 33.25 115 LYS B N 1
ATOM 6352 C CA . LYS B 1 115 ? -17.812 -19.781 26.094 1 33.25 115 LYS B CA 1
ATOM 6353 C C . LYS B 1 115 ? -16.406 -19.203 26.25 1 33.25 115 LYS B C 1
ATOM 6355 O O . LYS B 1 115 ? -15.75 -18.891 25.25 1 33.25 115 LYS B O 1
ATOM 6360 N N . HIS B 1 116 ? -16.062 -18.547 27.344 1 32.12 116 HIS B N 1
ATOM 6361 C CA . HIS B 1 116 ? -14.688 -18.234 27.688 1 32.12 116 HIS B CA 1
ATOM 6362 C C . HIS B 1 116 ? -13.805 -19.469 27.656 1 32.12 116 HIS B C 1
ATOM 6364 O O . HIS B 1 116 ? -12.617 -19.391 27.344 1 32.12 116 HIS B O 1
ATOM 6370 N N . GLU B 1 117 ? -14.312 -20.594 28.281 1 31.42 117 GLU B N 1
ATOM 6371 C CA . GLU B 1 117 ? -13.469 -21.781 28.359 1 31.42 117 GLU B CA 1
ATOM 6372 C C . GLU B 1 117 ? -13.219 -22.359 26.984 1 31.42 117 GLU B C 1
ATOM 6374 O O . GLU B 1 117 ? -12.141 -22.891 26.703 1 31.42 117 GLU B O 1
ATOM 6379 N N . THR B 1 118 ? -14.273 -22.656 26.297 1 30.39 118 THR B N 1
ATOM 6380 C CA . THR B 1 118 ? -14.086 -23.266 24.984 1 30.39 118 THR B CA 1
ATOM 6381 C C . THR B 1 118 ? -13.461 -22.281 24.016 1 30.39 118 THR B C 1
ATOM 6383 O O . THR B 1 118 ? -12.969 -22.672 22.953 1 30.39 118 THR B O 1
ATOM 6386 N N . SER B 1 119 ? -13.633 -21.078 24.125 1 34.5 119 SER B N 1
ATOM 6387 C CA . SER B 1 119 ? -12.953 -20.062 23.328 1 34.5 119 SER B CA 1
ATOM 6388 C C . SER B 1 119 ? -11.445 -20.078 23.578 1 34.5 119 SER B C 1
ATOM 6390 O O . SER B 1 119 ? -10.672 -19.609 22.75 1 34.5 119 SER B O 1
ATOM 6392 N N . VAL B 1 120 ? -11.07 -20.469 24.75 1 32.94 120 VAL B N 1
ATOM 6393 C CA . VAL B 1 120 ? -9.664 -20.641 25.078 1 32.94 120 VAL B CA 1
ATOM 6394 C C . VAL B 1 120 ? -9.086 -21.797 24.266 1 32.94 120 VAL B C 1
ATOM 6396 O O . VAL B 1 120 ? -7.934 -21.75 23.828 1 32.94 120 VAL B O 1
ATOM 6399 N N . ALA B 1 121 ? -9.672 -22.922 24.203 1 31.92 121 ALA B N 1
ATOM 6400 C CA . ALA B 1 121 ? -9.109 -24.062 23.484 1 31.92 121 ALA B CA 1
ATOM 6401 C C . ALA B 1 121 ? -9 -23.75 21.984 1 31.92 121 ALA B C 1
ATOM 6403 O O . ALA B 1 121 ? -8.125 -24.281 21.297 1 31.92 121 ALA B O 1
ATOM 6404 N N . GLN B 1 122 ? -9.898 -23.031 21.422 1 35.16 122 GLN B N 1
ATOM 6405 C CA . GLN B 1 122 ? -9.891 -22.672 20.016 1 35.16 122 GLN B CA 1
ATOM 6406 C C . GLN B 1 122 ? -8.953 -21.5 19.75 1 35.16 122 GLN B C 1
ATOM 6408 O O . GLN B 1 122 ? -8.547 -21.25 18.609 1 35.16 122 GLN B O 1
ATOM 6413 N N . GLU B 1 123 ? -8.781 -20.641 20.578 1 39.12 123 GLU B N 1
ATOM 6414 C CA . GLU B 1 123 ? -7.793 -19.562 20.562 1 39.12 123 GLU B CA 1
ATOM 6415 C C . GLU B 1 123 ? -6.391 -20.109 20.312 1 39.12 123 GLU B C 1
ATOM 6417 O O . GLU B 1 123 ? -5.543 -19.422 19.734 1 39.12 123 GLU B O 1
ATOM 6422 N N . ASP B 1 124 ? -6.109 -21.266 20.844 1 37.69 124 ASP B N 1
ATOM 6423 C CA . ASP B 1 124 ? -4.809 -21.906 20.719 1 37.69 124 ASP B CA 1
ATOM 6424 C C . ASP B 1 124 ? -4.512 -22.266 19.266 1 37.69 124 ASP B C 1
ATOM 6426 O O . ASP B 1 124 ? -3.359 -22.5 18.891 1 37.69 124 ASP B O 1
ATOM 6430 N N . GLU B 1 125 ? -5.5 -22.562 18.516 1 39.19 125 GLU B N 1
ATOM 6431 C CA . GLU B 1 125 ? -5.305 -23.109 17.172 1 39.19 125 GLU B CA 1
ATOM 6432 C C . GLU B 1 125 ? -4.805 -22.047 16.219 1 39.19 125 GLU B C 1
ATOM 6434 O O . GLU B 1 125 ? -4.125 -22.359 15.234 1 39.19 125 GLU B O 1
ATOM 6439 N N . TYR B 1 126 ? -5.281 -20.781 16.328 1 42.12 126 TYR B N 1
ATOM 6440 C CA . TYR B 1 126 ? -4.848 -19.844 15.297 1 42.12 126 TYR B CA 1
ATOM 6441 C C . TYR B 1 126 ? -3.646 -19.031 15.773 1 42.12 126 TYR B C 1
ATOM 6443 O O . TYR B 1 126 ? -3.799 -17.891 16.234 1 42.12 126 TYR B O 1
ATOM 6451 N N . SER B 1 127 ? -2.789 -19.609 16.438 1 45.38 127 SER B N 1
ATOM 6452 C CA . SER B 1 127 ? -1.565 -18.906 16.797 1 45.38 127 SER B CA 1
ATOM 6453 C C . SER B 1 127 ? -0.918 -18.25 15.57 1 45.38 127 SER B C 1
ATOM 6455 O O . SER B 1 127 ? -0.691 -18.922 14.562 1 45.38 127 SER B O 1
ATOM 6457 N N . LEU B 1 128 ? -1.127 -16.969 15.477 1 55.59 128 LEU B N 1
ATOM 6458 C CA . LEU B 1 128 ? -0.467 -16.156 14.469 1 55.59 128 LEU B CA 1
ATOM 6459 C C . LEU B 1 128 ? 1.015 -16.5 14.367 1 55.59 128 LEU B C 1
ATOM 6461 O O . LEU B 1 128 ? 1.69 -16.656 15.391 1 55.59 128 LEU B O 1
ATOM 6465 N N . SER B 1 129 ? 1.378 -17.109 13.148 1 62.5 129 SER B N 1
ATOM 6466 C CA . SER B 1 129 ? 2.697 -17.688 12.922 1 62.5 129 SER B CA 1
ATOM 6467 C C . SER B 1 129 ? 3.703 -16.625 12.492 1 62.5 129 SER B C 1
ATOM 6469 O O . SER B 1 129 ? 3.418 -15.82 11.609 1 62.5 129 SER B O 1
ATOM 6471 N N . LEU B 1 130 ? 4.543 -16.219 13.391 1 66.19 130 LEU B N 1
ATOM 6472 C CA . LEU B 1 130 ? 5.727 -15.422 13.078 1 66.19 130 LEU B CA 1
ATOM 6473 C C . LEU B 1 130 ? 6.879 -16.328 12.633 1 66.19 130 LEU B C 1
ATOM 6475 O O . LEU B 1 130 ? 7.188 -17.312 13.297 1 66.19 130 LEU B O 1
ATOM 6479 N N . PHE B 1 131 ? 7.328 -16.031 11.32 1 71.5 131 PHE B N 1
ATOM 6480 C CA . PHE B 1 131 ? 8.406 -16.844 10.797 1 71.5 131 PHE B CA 1
ATOM 6481 C C . PHE B 1 131 ? 9.656 -16.016 10.547 1 71.5 131 PHE B C 1
ATOM 6483 O O . PHE B 1 131 ? 9.57 -14.914 10 1 71.5 131 PHE B O 1
ATOM 6490 N N . PRO B 1 132 ? 10.695 -16.5 10.984 1 72.06 132 PRO B N 1
ATOM 6491 C CA . PRO B 1 132 ? 11.93 -15.758 10.688 1 72.06 132 PRO B CA 1
ATOM 6492 C C . PRO B 1 132 ? 12.359 -15.891 9.227 1 72.06 132 PRO B C 1
ATOM 6494 O O . PRO B 1 132 ? 12.18 -16.953 8.617 1 72.06 132 PRO B O 1
ATOM 6497 N N . ASP B 1 133 ? 12.82 -14.883 8.734 1 74 133 ASP B N 1
ATOM 6498 C CA . ASP B 1 133 ? 13.406 -14.93 7.398 1 74 133 ASP B CA 1
ATOM 6499 C C . ASP B 1 133 ? 14.914 -15.141 7.469 1 74 133 ASP B C 1
ATOM 6501 O O . ASP B 1 133 ? 15.469 -15.375 8.547 1 74 133 ASP B O 1
ATOM 6505 N N . GLN B 1 134 ? 15.523 -15.156 6.312 1 70.88 134 GLN B N 1
ATOM 6506 C CA . GLN B 1 134 ? 16.953 -15.43 6.277 1 70.88 134 GLN B CA 1
ATOM 6507 C C . GLN B 1 134 ? 17.75 -14.219 6.754 1 70.88 134 GLN B C 1
ATOM 6509 O O . GLN B 1 134 ? 18.953 -14.312 7.008 1 70.88 134 GLN B O 1
ATOM 6514 N N . GLN B 1 135 ? 17.062 -13.109 6.91 1 73.56 135 GLN B N 1
ATOM 6515 C CA . GLN B 1 135 ? 17.719 -11.914 7.426 1 73.56 135 GLN B CA 1
ATOM 6516 C C . GLN B 1 135 ? 17.562 -11.805 8.938 1 73.56 135 GLN B C 1
ATOM 6518 O O . GLN B 1 135 ? 18.062 -10.859 9.555 1 73.56 135 GLN B O 1
ATOM 6523 N N . GLY B 1 136 ? 16.891 -12.742 9.461 1 71.94 136 GLY B N 1
ATOM 6524 C CA . GLY B 1 136 ? 16.672 -12.773 10.898 1 71.94 136 GLY B CA 1
ATOM 6525 C C . GLY B 1 136 ? 15.469 -11.961 11.344 1 71.94 136 GLY B C 1
ATOM 6526 O O . GLY B 1 136 ? 15.25 -11.766 12.539 1 71.94 136 GLY B O 1
ATOM 6527 N N . GLN B 1 137 ? 14.742 -11.578 10.375 1 77.88 137 GLN B N 1
ATOM 6528 C CA . GLN B 1 137 ? 13.562 -10.789 10.695 1 77.88 137 GLN B CA 1
ATOM 6529 C C . GLN B 1 137 ? 12.312 -11.672 10.781 1 77.88 137 GLN B C 1
ATOM 6531 O O . GLN B 1 137 ? 12.266 -12.734 10.172 1 77.88 137 GLN B O 1
ATOM 6536 N N . ILE B 1 138 ? 11.391 -11.156 11.523 1 77.38 138 ILE B N 1
ATOM 6537 C CA . ILE B 1 138 ? 10.156 -11.914 11.719 1 77.38 138 ILE B CA 1
ATOM 6538 C C . ILE B 1 138 ? 9.094 -11.43 10.742 1 77.38 138 ILE B C 1
ATOM 6540 O O . ILE B 1 138 ? 8.891 -10.227 10.578 1 77.38 138 ILE B O 1
ATOM 6544 N N . GLN B 1 139 ? 8.539 -12.398 10.086 1 84.5 139 GLN B N 1
ATOM 6545 C CA . GLN B 1 139 ? 7.488 -12.117 9.109 1 84.5 139 GLN B CA 1
ATOM 6546 C C . GLN B 1 139 ? 6.137 -12.641 9.594 1 84.5 139 GLN B C 1
ATOM 6548 O O . GLN B 1 139 ? 6.051 -13.758 10.102 1 84.5 139 GLN B O 1
ATOM 6553 N N . TYR B 1 140 ? 5.207 -11.789 9.414 1 86 140 TYR B N 1
ATOM 6554 C CA . TYR B 1 140 ? 3.846 -12.234 9.695 1 86 140 TYR B CA 1
ATOM 6555 C C . TYR B 1 140 ? 3.256 -12.969 8.5 1 86 140 TYR B C 1
ATOM 6557 O O . TYR B 1 140 ? 3.281 -12.461 7.375 1 86 140 TYR B O 1
ATOM 6565 N N . ILE B 1 141 ? 2.729 -14.133 8.773 1 86.19 141 ILE B N 1
ATOM 6566 C CA . ILE B 1 141 ? 2.004 -14.945 7.801 1 86.19 141 ILE B CA 1
ATOM 6567 C C . ILE B 1 141 ? 0.633 -15.32 8.359 1 86.19 141 ILE B C 1
ATOM 6569 O O . ILE B 1 141 ? 0.532 -15.836 9.477 1 86.19 141 ILE B O 1
ATOM 6573 N N . GLY B 1 142 ? -0.403 -15.117 7.629 1 85.62 142 GLY B N 1
ATOM 6574 C CA . GLY B 1 142 ? -1.761 -15.352 8.094 1 85.62 142 GLY B CA 1
ATOM 6575 C C . GLY B 1 142 ? -2.1 -16.828 8.211 1 85.62 142 GLY B C 1
ATOM 6576 O O . GLY B 1 142 ? -1.393 -17.672 7.664 1 85.62 142 GLY B O 1
ATOM 6577 N N . PRO B 1 143 ? -3.094 -17.094 8.836 1 83.5 143 PRO B N 1
ATOM 6578 C CA . PRO B 1 143 ? -3.459 -18.484 9.102 1 83.5 143 PRO B CA 1
ATOM 6579 C C . PRO B 1 143 ? -3.912 -19.219 7.848 1 83.5 143 PRO B C 1
ATOM 6581 O O . PRO B 1 143 ? -3.795 -20.453 7.773 1 83.5 143 PRO B O 1
ATOM 6584 N N . SER B 1 144 ? -4.422 -18.531 6.875 1 88.69 144 SER B N 1
ATOM 6585 C CA . SER B 1 144 ? -4.926 -19.188 5.676 1 88.69 144 SER B CA 1
ATOM 6586 C C . SER B 1 144 ? -3.869 -19.203 4.574 1 88.69 144 SER B C 1
ATOM 6588 O O . SER B 1 144 ? -4.176 -19.516 3.418 1 88.69 144 SER B O 1
ATOM 6590 N N . SER B 1 145 ? -2.652 -18.969 4.996 1 90.94 145 SER B N 1
ATOM 6591 C CA . SER B 1 145 ? -1.568 -18.906 4.02 1 90.94 145 SER B CA 1
ATOM 6592 C C . SER B 1 145 ? -1.156 -20.297 3.561 1 90.94 145 SER B C 1
ATOM 6594 O O . SER B 1 145 ? -1.475 -21.297 4.215 1 90.94 145 SER B O 1
ATOM 6596 N N . SER B 1 146 ? -0.494 -20.344 2.4 1 91.69 146 SER B N 1
ATOM 6597 C CA . SER B 1 146 ? 0.042 -21.594 1.898 1 91.69 146 SER B CA 1
ATOM 6598 C C . SER B 1 146 ? 1.163 -22.109 2.793 1 91.69 146 SER B C 1
ATOM 6600 O O . SER B 1 146 ? 1.323 -23.328 2.957 1 91.69 146 SER B O 1
ATOM 6602 N N . PHE B 1 147 ? 1.832 -21.219 3.393 1 86.69 147 PHE B N 1
ATOM 6603 C CA . PHE B 1 147 ? 2.924 -21.609 4.281 1 86.69 147 PHE B CA 1
ATOM 6604 C C . PHE B 1 147 ? 2.385 -22.281 5.539 1 86.69 147 PHE B C 1
ATOM 6606 O O . PHE B 1 147 ? 2.92 -23.297 5.992 1 86.69 147 PHE B O 1
ATOM 6613 N N . GLU B 1 148 ? 1.45 -21.641 6.094 1 86.94 148 GLU B N 1
ATOM 6614 C CA . GLU B 1 148 ? 0.855 -22.219 7.293 1 86.94 148 GLU B CA 1
ATOM 6615 C C . GLU B 1 148 ? 0.232 -23.578 6.996 1 86.94 148 GLU B C 1
ATOM 6617 O O . GLU B 1 148 ? 0.264 -24.484 7.836 1 86.94 148 GLU B O 1
ATOM 6622 N N . PHE B 1 149 ? -0.281 -23.703 5.902 1 91 149 PHE B N 1
ATOM 6623 C CA . PHE B 1 149 ? -0.84 -24.984 5.484 1 91 149 PHE B CA 1
ATOM 6624 C C . PHE B 1 149 ? 0.248 -26.047 5.395 1 91 149 PHE B C 1
ATOM 6626 O O . PHE B 1 149 ? 0.061 -27.188 5.852 1 91 149 PHE B O 1
ATOM 6633 N N . HIS B 1 150 ? 1.282 -25.656 4.777 1 89.62 150 HIS B N 1
ATOM 6634 C CA . HIS B 1 150 ? 2.422 -26.562 4.684 1 89.62 150 HIS B CA 1
ATOM 6635 C C . HIS B 1 150 ? 2.924 -26.969 6.066 1 89.62 150 HIS B C 1
ATOM 6637 O O . HIS B 1 150 ? 3.207 -28.141 6.309 1 89.62 150 HIS B O 1
ATOM 6643 N N . ARG B 1 151 ? 3.045 -26.016 6.898 1 84.75 151 ARG B N 1
ATOM 6644 C CA . ARG B 1 151 ? 3.504 -26.297 8.258 1 84.75 151 ARG B CA 1
ATOM 6645 C C . ARG B 1 151 ? 2.568 -27.266 8.969 1 84.75 151 ARG B C 1
ATOM 6647 O O . ARG B 1 151 ? 3.023 -28.219 9.602 1 84.75 151 ARG B O 1
ATOM 6654 N N . LYS B 1 152 ? 1.334 -27.031 8.891 1 84.44 152 LYS B N 1
ATOM 6655 C CA . LYS B 1 152 ? 0.328 -27.891 9.516 1 84.44 152 LYS B CA 1
ATOM 6656 C C . LYS B 1 152 ? 0.377 -29.297 8.945 1 84.44 152 LYS B C 1
ATOM 6658 O O . LYS B 1 152 ? 0.234 -30.281 9.68 1 84.44 152 LYS B O 1
ATOM 6663 N N . LEU B 1 153 ? 0.548 -29.359 7.695 1 88 153 LEU B N 1
ATOM 6664 C CA . LEU B 1 153 ? 0.625 -30.656 7.031 1 88 153 LEU B CA 1
ATOM 6665 C C . LEU B 1 153 ? 1.834 -31.453 7.52 1 88 153 LEU B C 1
ATOM 6667 O O . LEU B 1 153 ? 1.733 -32.656 7.77 1 88 153 LEU B O 1
ATOM 6671 N N . ARG B 1 154 ? 2.887 -30.766 7.637 1 83.5 154 ARG B N 1
ATOM 6672 C CA . ARG B 1 154 ? 4.098 -31.422 8.117 1 83.5 154 ARG B CA 1
ATOM 6673 C C . ARG B 1 154 ? 3.918 -31.906 9.555 1 83.5 154 ARG B C 1
ATOM 6675 O O . ARG B 1 154 ? 4.438 -32.969 9.93 1 83.5 154 ARG B O 1
ATOM 6682 N N . MET B 1 155 ? 3.213 -31.125 10.266 1 79.88 155 MET B N 1
ATOM 6683 C CA . MET B 1 155 ? 2.934 -31.531 11.641 1 79.88 155 MET B CA 1
ATOM 6684 C C . MET B 1 155 ? 2.082 -32.781 11.688 1 79.88 155 MET B C 1
ATOM 6686 O O . MET B 1 155 ? 2.32 -33.688 12.508 1 79.88 155 MET B O 1
ATOM 6690 N N . LEU B 1 156 ? 1.197 -32.844 10.844 1 79.88 156 LEU B N 1
ATOM 6691 C CA . LEU B 1 156 ? 0.325 -34.031 10.781 1 79.88 156 LEU B CA 1
ATOM 6692 C C . LEU B 1 156 ? 1.104 -35.25 10.359 1 79.88 156 LEU B C 1
ATOM 6694 O O . LEU B 1 156 ? 0.772 -36.375 10.758 1 79.88 156 LEU B O 1
ATOM 6698 N N . LEU B 1 157 ? 2.109 -35.031 9.594 1 80.75 157 LEU B N 1
ATOM 6699 C CA . LEU B 1 157 ? 2.916 -36.125 9.086 1 80.75 157 LEU B CA 1
ATOM 6700 C C . LEU B 1 157 ? 4.008 -36.5 10.086 1 80.75 157 LEU B C 1
ATOM 6702 O O . LEU B 1 157 ? 4.699 -37.5 9.906 1 80.75 157 LEU B O 1
ATOM 6706 N N . GLY B 1 158 ? 4.102 -35.719 11.219 1 70 158 GLY B N 1
ATOM 6707 C CA . GLY B 1 158 ? 5.082 -36 12.258 1 70 158 GLY B CA 1
ATOM 6708 C C . GLY B 1 158 ? 6.477 -35.531 11.906 1 70 158 GLY B C 1
ATOM 6709 O O . GLY B 1 158 ? 7.465 -36 12.453 1 70 158 GLY B O 1
ATOM 6710 N N . SER B 1 159 ? 6.668 -34.844 10.922 1 64 159 SER B N 1
ATOM 6711 C CA . SER B 1 159 ? 7.957 -34.312 10.492 1 64 159 SER B CA 1
ATOM 6712 C C . SER B 1 159 ? 8.125 -32.844 10.898 1 64 159 SER B C 1
ATOM 6714 O O . SER B 1 159 ? 7.344 -32 10.477 1 64 159 SER B O 1
ATOM 6716 N N . TYR B 1 160 ? 8.711 -32.594 12.117 1 52.88 160 TYR B N 1
ATOM 6717 C CA . TYR B 1 160 ? 8.906 -31.234 12.609 1 52.88 160 TYR B CA 1
ATOM 6718 C C . TYR B 1 160 ? 10.125 -30.594 11.961 1 52.88 160 TYR B C 1
ATOM 6720 O O . TYR B 1 160 ? 11.258 -31 12.219 1 52.88 160 TYR B O 1
ATOM 6728 N N . VAL B 1 161 ? 10.219 -30.547 10.766 1 51.25 161 VAL B N 1
ATOM 6729 C CA . VAL B 1 161 ? 11.414 -29.891 10.234 1 51.25 161 VAL B CA 1
ATOM 6730 C C . VAL B 1 161 ? 11.32 -28.391 10.469 1 51.25 161 VAL B C 1
ATOM 6732 O O . VAL B 1 161 ? 10.25 -27.797 10.32 1 51.25 161 VAL B O 1
ATOM 6735 N N . ASN B 1 162 ? 12.297 -27.844 11.281 1 47.44 162 ASN B N 1
ATOM 6736 C CA . ASN B 1 162 ? 12.562 -26.406 11.375 1 47.44 162 ASN B CA 1
ATOM 6737 C C . ASN B 1 162 ? 12.547 -25.734 10 1 47.44 162 ASN B C 1
ATOM 6739 O O . ASN B 1 162 ? 13.516 -25.844 9.25 1 47.44 162 ASN B O 1
ATOM 6743 N N . PHE B 1 163 ? 11.531 -25.812 9.336 1 48.94 163 PHE B N 1
ATOM 6744 C CA . PHE B 1 163 ? 11.484 -25.234 7.996 1 48.94 163 PHE B CA 1
ATOM 6745 C C . PHE B 1 163 ? 11.891 -23.766 8.031 1 48.94 163 PHE B C 1
ATOM 6747 O O . PHE B 1 163 ? 11.195 -22.938 8.625 1 48.94 163 PHE B O 1
ATOM 6754 N N . GLU B 1 164 ? 13.211 -23.578 8.102 1 51.84 164 GLU B N 1
ATOM 6755 C CA . GLU B 1 164 ? 13.664 -22.219 7.805 1 51.84 164 GLU B CA 1
ATOM 6756 C C . GLU B 1 164 ? 13 -21.672 6.543 1 51.84 164 GLU B C 1
ATOM 6758 O O . GLU B 1 164 ? 12.984 -22.344 5.508 1 51.84 164 GLU B O 1
ATOM 6763 N N . PHE B 1 165 ? 12.094 -20.844 6.707 1 56.97 165 PHE B N 1
ATOM 6764 C CA . PHE B 1 165 ? 11.367 -20.266 5.582 1 56.97 165 PHE B CA 1
ATOM 6765 C C . PHE B 1 165 ? 12.336 -19.594 4.609 1 56.97 165 PHE B C 1
ATOM 6767 O O . PHE B 1 165 ? 12.742 -18.453 4.812 1 56.97 165 PHE B O 1
ATOM 6774 N N . THR B 1 166 ? 12.984 -20.344 3.691 1 62.16 166 THR B N 1
ATOM 6775 C CA . THR B 1 166 ? 13.953 -19.922 2.691 1 62.16 166 THR B CA 1
ATOM 6776 C C . THR B 1 166 ? 13.305 -19 1.655 1 62.16 166 THR B C 1
ATOM 6778 O O . THR B 1 166 ? 13.984 -18.406 0.82 1 62.16 166 THR B O 1
ATOM 6781 N N . MET B 1 167 ? 11.961 -18.859 1.811 1 68.62 167 MET B N 1
ATOM 6782 C CA . MET B 1 167 ? 11.273 -18.078 0.791 1 68.62 167 MET B CA 1
ATOM 6783 C C . MET B 1 167 ? 11.516 -16.594 0.989 1 68.62 167 MET B C 1
ATOM 6785 O O . MET B 1 167 ? 11.219 -15.781 0.106 1 68.62 167 MET B O 1
ATOM 6789 N N . PHE B 1 168 ? 12.094 -16.312 2.121 1 70.38 168 PHE B N 1
ATOM 6790 C CA . PHE B 1 168 ? 12.523 -14.961 2.43 1 70.38 168 PHE B CA 1
ATOM 6791 C C . PHE B 1 168 ? 14.039 -14.898 2.6 1 70.38 168 PHE B C 1
ATOM 6793 O O . PHE B 1 168 ? 14.547 -14.984 3.719 1 70.38 168 PHE B O 1
ATOM 6800 N N . GLY B 1 169 ? 14.625 -14.781 1.399 1 68.5 169 GLY B N 1
ATOM 6801 C CA . GLY B 1 169 ? 16.062 -14.906 1.335 1 68.5 169 GLY B CA 1
ATOM 6802 C C . GLY B 1 169 ? 16.797 -13.711 1.914 1 68.5 169 GLY B C 1
ATOM 6803 O O . GLY B 1 169 ? 16.219 -12.93 2.672 1 68.5 169 GLY B O 1
ATOM 6804 N N . ARG B 1 170 ? 18.047 -13.68 1.586 1 76.81 170 ARG B N 1
ATOM 6805 C CA . ARG B 1 170 ? 18.891 -12.562 1.995 1 76.81 170 ARG B CA 1
ATOM 6806 C C . ARG B 1 170 ? 18.453 -11.266 1.32 1 76.81 170 ARG B C 1
ATOM 6808 O O . ARG B 1 170 ? 17.578 -11.273 0.446 1 76.81 170 ARG B O 1
ATOM 6815 N N . ASN B 1 171 ? 18.984 -10.172 1.84 1 78.81 171 ASN B N 1
ATOM 6816 C CA . ASN B 1 171 ? 18.641 -8.898 1.214 1 78.81 171 ASN B CA 1
ATOM 6817 C C . ASN B 1 171 ? 19 -8.883 -0.266 1 78.81 171 ASN B C 1
ATOM 6819 O O . ASN B 1 171 ? 20.156 -9.156 -0.626 1 78.81 171 ASN B O 1
ATOM 6823 N N . ALA B 1 172 ? 18.094 -8.617 -1.045 1 80.94 172 ALA B N 1
ATOM 6824 C CA . ALA B 1 172 ? 18.281 -8.664 -2.494 1 80.94 172 ALA B CA 1
ATOM 6825 C C . ALA B 1 172 ? 19.344 -7.668 -2.949 1 80.94 172 ALA B C 1
ATOM 6827 O O . ALA B 1 172 ? 19.828 -7.746 -4.074 1 80.94 172 ALA B O 1
ATOM 6828 N N . ALA B 1 173 ? 19.625 -6.734 -2.104 1 79.88 173 ALA B N 1
ATOM 6829 C CA . ALA B 1 173 ? 20.625 -5.738 -2.453 1 79.88 173 ALA B CA 1
ATOM 6830 C C . ALA B 1 173 ? 22.031 -6.211 -2.066 1 79.88 173 ALA B C 1
ATOM 6832 O O . ALA B 1 173 ? 23.031 -5.594 -2.447 1 79.88 173 ALA B O 1
ATOM 6833 N N . ASP B 1 174 ? 22.156 -7.297 -1.271 1 76.69 174 ASP B N 1
ATOM 6834 C CA . ASP B 1 174 ? 23.469 -7.77 -0.809 1 76.69 174 ASP B CA 1
ATOM 6835 C C . ASP B 1 174 ? 24.297 -8.312 -1.97 1 76.69 174 ASP B C 1
ATOM 6837 O O . ASP B 1 174 ? 23.766 -9.008 -2.844 1 76.69 174 ASP B O 1
ATOM 6841 N N . GLN B 1 175 ? 25.531 -7.594 -2.166 1 60 175 GLN B N 1
ATOM 6842 C CA . GLN B 1 175 ? 26.453 -8.023 -3.219 1 60 175 GLN B CA 1
ATOM 6843 C C . GLN B 1 175 ? 27.047 -9.391 -2.902 1 60 175 GLN B C 1
ATOM 6845 O O . GLN B 1 175 ? 27.469 -9.641 -1.771 1 60 175 GLN B O 1
ATOM 6850 N N . SER B 1 176 ? 26.625 -10.445 -3.432 1 45.84 176 SER B N 1
ATOM 6851 C CA . SER B 1 176 ? 27.422 -11.656 -3.291 1 45.84 176 SER B CA 1
ATOM 6852 C C . SER B 1 176 ? 28.891 -11.375 -3.553 1 45.84 176 SER B C 1
ATOM 6854 O O . SER B 1 176 ? 29.25 -10.773 -4.57 1 45.84 176 SER B O 1
ATOM 6856 N N . THR B 1 177 ? 29.719 -11.125 -2.641 1 38 177 THR B N 1
ATOM 6857 C CA . THR B 1 177 ? 31.156 -11.156 -2.826 1 38 177 THR B CA 1
ATOM 6858 C C . THR B 1 177 ? 31.562 -12.281 -3.768 1 38 177 THR B C 1
ATOM 6860 O O . THR B 1 177 ? 31.641 -13.445 -3.355 1 38 177 THR B O 1
ATOM 6863 N N . ILE B 1 178 ? 31.266 -12.438 -4.934 1 33.38 178 ILE B N 1
ATOM 6864 C CA . ILE B 1 178 ? 32.156 -13.273 -5.746 1 33.38 178 ILE B CA 1
ATOM 6865 C C . ILE B 1 178 ? 33.594 -12.805 -5.598 1 33.38 178 ILE B C 1
ATOM 6867 O O . ILE B 1 178 ? 33.906 -11.672 -5.957 1 33.38 178 ILE B O 1
ATOM 6871 N N . SER B 1 179 ? 34.406 -13.32 -4.734 1 31.2 179 SER B N 1
ATOM 6872 C CA . SER B 1 179 ? 35.844 -13.328 -4.785 1 31.2 179 SER B CA 1
ATOM 6873 C C . SER B 1 179 ? 36.344 -13.539 -6.207 1 31.2 179 SER B C 1
ATOM 6875 O O . SER B 1 179 ? 36.188 -14.617 -6.777 1 31.2 179 SER B O 1
ATOM 6877 N N . GLU B 1 180 ? 36.406 -12.719 -6.984 1 31.73 180 GLU B N 1
ATOM 6878 C CA . GLU B 1 180 ? 37.344 -12.828 -8.078 1 31.73 180 GLU B CA 1
ATOM 6879 C C . GLU B 1 180 ? 38.688 -13.328 -7.586 1 31.73 180 GLU B C 1
ATOM 6881 O O . GLU B 1 180 ? 39.688 -12.586 -7.605 1 31.73 180 GLU B O 1
ATOM 6886 N N . THR B 1 181 ? 38.969 -14 -6.535 1 30.8 181 THR B N 1
ATOM 6887 C CA . THR B 1 181 ? 40.25 -14.641 -6.41 1 30.8 181 THR B CA 1
ATOM 6888 C C . THR B 1 181 ? 40.5 -15.602 -7.57 1 30.8 181 THR B C 1
ATOM 6890 O O . THR B 1 181 ? 41.562 -16.234 -7.652 1 30.8 181 THR B O 1
ATOM 6893 N N . SER B 1 182 ? 39.625 -16.312 -8.156 1 29.78 182 SER B N 1
ATOM 6894 C CA . SER B 1 182 ? 40.219 -17.469 -8.812 1 29.78 182 SER B CA 1
ATOM 6895 C C . SER B 1 182 ? 41.25 -17.047 -9.859 1 29.78 182 SER B C 1
ATOM 6897 O O . SER B 1 182 ? 42.375 -17.547 -9.875 1 29.78 182 SER B O 1
ATOM 6899 N N . ALA B 1 183 ? 41 -17.25 -11.234 1 27.94 183 ALA B N 1
ATOM 6900 C CA . ALA B 1 183 ? 41.906 -17.781 -12.25 1 27.94 183 ALA B CA 1
ATOM 6901 C C . ALA B 1 183 ? 42.906 -16.703 -12.719 1 27.94 183 ALA B C 1
ATOM 6903 O O . ALA B 1 183 ? 43.625 -16.906 -13.695 1 27.94 183 ALA B O 1
ATOM 6904 N N . ILE B 1 184 ? 42.781 -15.375 -12.578 1 28.7 184 ILE B N 1
ATOM 6905 C CA . ILE B 1 184 ? 43.938 -14.773 -13.188 1 28.7 184 ILE B CA 1
ATOM 6906 C C . ILE B 1 184 ? 45.188 -15.156 -12.383 1 28.7 184 ILE B C 1
ATOM 6908 O O . ILE B 1 184 ? 45.281 -14.828 -11.195 1 28.7 184 ILE B O 1
ATOM 6912 N N . GLY B 1 185 ? 45.875 -16.172 -12.75 1 26.53 185 GLY B N 1
ATOM 6913 C CA . GLY B 1 185 ? 47.25 -16.516 -12.578 1 26.53 185 GLY B CA 1
ATOM 6914 C C . GLY B 1 185 ? 48.156 -15.297 -12.352 1 26.53 185 GLY B C 1
ATOM 6915 O O . GLY B 1 185 ? 47.781 -14.18 -12.711 1 26.53 185 GLY B O 1
ATOM 6916 N N . GLN B 1 186 ? 49.188 -15.453 -11.492 1 28.52 186 GLN B N 1
ATOM 6917 C CA . GLN B 1 186 ? 50.406 -14.781 -11.008 1 28.52 186 GLN B CA 1
ATOM 6918 C C . GLN B 1 186 ? 51.156 -14.133 -12.148 1 28.52 186 GLN B C 1
ATOM 6920 O O . GLN B 1 186 ? 52.375 -13.953 -12.062 1 28.52 186 GLN B O 1
ATOM 6925 N N . THR B 1 187 ? 50.844 -14.211 -13.406 1 27.06 187 THR B N 1
ATOM 6926 C CA . THR B 1 187 ? 52.031 -13.703 -14.102 1 27.06 187 THR B CA 1
ATOM 6927 C C . THR B 1 187 ? 52.406 -12.32 -13.578 1 27.06 187 THR B C 1
ATOM 6929 O O . THR B 1 187 ? 51.594 -11.641 -12.961 1 27.06 187 THR B O 1
ATOM 6932 N N . GLY B 1 188 ? 53.188 -11.445 -14.305 1 26.39 188 GLY B N 1
ATOM 6933 C CA . GLY B 1 188 ? 54.25 -10.492 -14.023 1 26.39 188 GLY B CA 1
ATOM 6934 C C . GLY B 1 188 ? 53.781 -9.312 -13.195 1 26.39 188 GLY B C 1
ATOM 6935 O O . GLY B 1 188 ? 53.844 -9.352 -11.961 1 26.39 188 GLY B O 1
ATOM 6936 N N . SER B 1 189 ? 53.656 -8.031 -13.828 1 26.84 189 SER B N 1
ATOM 6937 C CA . SER B 1 189 ? 54.031 -6.727 -13.305 1 26.84 189 SER B CA 1
ATOM 6938 C C . SER B 1 189 ? 53.031 -6.191 -12.312 1 26.84 189 SER B C 1
ATOM 6940 O O . SER B 1 189 ? 51.844 -6.582 -12.344 1 26.84 189 SER B O 1
ATOM 6942 N N . GLY B 1 190 ? 53.281 -5.668 -11 1 27.06 190 GLY B N 1
ATOM 6943 C CA . GLY B 1 190 ? 52.875 -4.977 -9.789 1 27.06 190 GLY B CA 1
ATOM 6944 C C . GLY B 1 190 ? 51.75 -3.98 -10.008 1 27.06 190 GLY B C 1
ATOM 6945 O O . GLY B 1 190 ? 51.312 -3.311 -9.07 1 27.06 190 GLY B O 1
ATOM 6946 N N . LYS B 1 191 ? 51.5 -3.43 -11.195 1 27.59 191 LYS B N 1
ATOM 6947 C CA . LYS B 1 191 ? 50.875 -2.104 -11.242 1 27.59 191 LYS B CA 1
ATOM 6948 C C . LYS B 1 191 ? 49.406 -2.17 -10.945 1 27.59 191 LYS B C 1
ATOM 6950 O O . LYS B 1 191 ? 48.812 -1.205 -10.445 1 27.59 191 LYS B O 1
ATOM 6955 N N . ASP B 1 192 ? 48.531 -3.049 -11.594 1 28.05 192 ASP B N 1
ATOM 6956 C CA . ASP B 1 192 ? 47.188 -2.535 -11.805 1 28.05 192 ASP B CA 1
ATOM 6957 C C . ASP B 1 192 ? 46.25 -2.912 -10.648 1 28.05 192 ASP B C 1
ATOM 6959 O O . ASP B 1 192 ? 45.531 -3.904 -10.727 1 28.05 192 ASP B O 1
ATOM 6963 N N . ARG B 1 193 ? 46.469 -2.904 -9.383 1 28.25 193 ARG B N 1
ATOM 6964 C CA . ARG B 1 193 ? 45.656 -2.859 -8.18 1 28.25 193 ARG B CA 1
ATOM 6965 C C . ARG B 1 193 ? 44.469 -1.898 -8.344 1 28.25 193 ARG B C 1
ATOM 6967 O O . ARG B 1 193 ? 43.719 -1.646 -7.391 1 28.25 193 ARG B O 1
ATOM 6974 N N . ARG B 1 194 ? 44.312 -1.124 -9.391 1 29.72 194 ARG B N 1
ATOM 6975 C CA . ARG B 1 194 ? 43.219 -0.16 -9.555 1 29.72 194 ARG B CA 1
ATOM 6976 C C . ARG B 1 194 ? 41.875 -0.867 -9.734 1 29.72 194 ARG B C 1
ATOM 6978 O O . ARG B 1 194 ? 40.844 -0.216 -9.875 1 29.72 194 ARG B O 1
ATOM 6985 N N . GLY B 1 195 ? 41.719 -2.051 -10.031 1 30.58 195 GLY B N 1
ATOM 6986 C CA . GLY B 1 195 ? 40.5 -2.678 -10.5 1 30.58 195 GLY B CA 1
ATOM 6987 C C . GLY B 1 195 ? 39.5 -2.951 -9.391 1 30.58 195 GLY B C 1
ATOM 6988 O O . GLY B 1 195 ? 38.344 -3.297 -9.648 1 30.58 195 GLY B O 1
ATOM 6989 N N . ASN B 1 196 ? 39.781 -3.395 -8.242 1 32.53 196 ASN B N 1
ATOM 6990 C CA . ASN B 1 196 ? 38.875 -3.838 -7.195 1 32.53 196 ASN B CA 1
ATOM 6991 C C . ASN B 1 196 ? 38.031 -2.684 -6.664 1 32.53 196 ASN B C 1
ATOM 6993 O O . ASN B 1 196 ? 37.125 -2.891 -5.84 1 32.53 196 ASN B O 1
ATOM 6997 N N . GLY B 1 197 ? 38.375 -1.466 -6.684 1 35.59 197 GLY B N 1
ATOM 6998 C CA . GLY B 1 197 ? 37.781 -0.225 -6.215 1 35.59 197 GLY B CA 1
ATOM 6999 C C . GLY B 1 197 ? 36.562 0.181 -7 1 35.59 197 GLY B C 1
ATOM 7000 O O . GLY B 1 197 ? 35.906 1.18 -6.676 1 35.59 197 GLY B O 1
ATOM 7001 N N . GLU B 1 198 ? 36.312 -0.18 -8.242 1 37.53 198 GLU B N 1
ATOM 7002 C CA . GLU B 1 198 ? 35.344 0.195 -9.266 1 37.53 198 GLU B CA 1
ATOM 7003 C C . GLU B 1 198 ? 33.969 -0.412 -8.984 1 37.53 198 GLU B C 1
ATOM 7005 O O . GLU B 1 198 ? 32.969 0.08 -9.484 1 37.53 198 GLU B O 1
ATOM 7010 N N . LEU B 1 199 ? 33.812 -1.525 -8.414 1 40.66 199 LEU B N 1
ATOM 7011 C CA . LEU B 1 199 ? 32.562 -2.285 -8.305 1 40.66 199 LEU B CA 1
ATOM 7012 C C . LEU B 1 199 ? 31.609 -1.631 -7.316 1 40.66 199 LEU B C 1
ATOM 7014 O O . LEU B 1 199 ? 30.391 -1.826 -7.398 1 40.66 199 LEU B O 1
ATOM 7018 N N . GLY B 1 200 ? 32.094 -0.958 -6.363 1 45.78 200 GLY B N 1
ATOM 7019 C CA . GLY B 1 200 ? 31.281 -0.384 -5.289 1 45.78 200 GLY B CA 1
ATOM 7020 C C . GLY B 1 200 ? 30.531 0.868 -5.703 1 45.78 200 GLY B C 1
ATOM 7021 O O . GLY B 1 200 ? 29.641 1.321 -4.996 1 45.78 200 GLY B O 1
ATOM 7022 N N . ASN B 1 201 ? 31.047 1.565 -6.723 1 51.97 201 ASN B N 1
ATOM 7023 C CA . ASN B 1 201 ? 30.453 2.854 -7.066 1 51.97 201 ASN B CA 1
ATOM 7024 C C . ASN B 1 201 ? 29.5 2.729 -8.25 1 51.97 201 ASN B C 1
ATOM 7026 O O . ASN B 1 201 ? 29.922 2.477 -9.375 1 51.97 201 ASN B O 1
ATOM 7030 N N . VAL B 1 202 ? 28.391 2.262 -8.062 1 53.94 202 VAL B N 1
ATOM 7031 C CA . VAL B 1 202 ? 27.438 2.209 -9.172 1 53.94 202 VAL B CA 1
ATOM 7032 C C . VAL B 1 202 ? 27 3.625 -9.547 1 53.94 202 VAL B C 1
ATOM 7034 O O . VAL B 1 202 ? 26.734 4.449 -8.672 1 53.94 202 VAL B O 1
ATOM 7037 N N . LEU B 1 203 ? 27.203 3.896 -10.82 1 58.38 203 LEU B N 1
ATOM 7038 C CA . LEU B 1 203 ? 26.688 5.137 -11.391 1 58.38 203 LEU B CA 1
ATOM 7039 C C . LEU B 1 203 ? 25.188 5.258 -11.156 1 58.38 203 LEU B C 1
ATOM 7041 O O . LEU B 1 203 ? 24.469 4.258 -11.172 1 58.38 203 LEU B O 1
ATOM 7045 N N . ASN B 1 204 ? 24.797 6.328 -10.617 1 64.75 204 ASN B N 1
ATOM 7046 C CA . ASN B 1 204 ? 23.375 6.516 -10.32 1 64.75 204 ASN B CA 1
ATOM 7047 C C . ASN B 1 204 ? 22.688 7.328 -11.406 1 64.75 204 ASN B C 1
ATOM 7049 O O . ASN B 1 204 ? 21.5 7.641 -11.289 1 64.75 204 ASN B O 1
ATOM 7053 N N . ASP B 1 205 ? 23.453 7.52 -12.539 1 77.12 205 ASP B N 1
ATOM 7054 C CA . ASP B 1 205 ? 22.844 8.312 -13.602 1 77.12 205 ASP B CA 1
ATOM 7055 C C . ASP B 1 205 ? 22.266 7.418 -14.695 1 77.12 205 ASP B C 1
ATOM 7057 O O . ASP B 1 205 ? 22.984 6.574 -15.25 1 77.12 205 ASP B O 1
ATOM 7061 N N . CYS B 1 206 ? 21.094 7.609 -15.055 1 83.94 206 CYS B N 1
ATOM 7062 C CA . CYS B 1 206 ? 20.344 6.801 -16.016 1 83.94 206 CYS B CA 1
ATOM 7063 C C . CYS B 1 206 ? 21.031 6.789 -17.375 1 83.94 206 CYS B C 1
ATOM 7065 O O . CYS B 1 206 ? 21.125 5.738 -18.016 1 83.94 206 CYS B O 1
ATOM 7067 N N . SER B 1 207 ? 21.547 7.914 -17.75 1 84.44 207 SER B N 1
ATOM 7068 C CA . SER B 1 207 ? 22.188 8.016 -19.062 1 84.44 207 SER B CA 1
ATOM 7069 C C . SER B 1 207 ? 23.469 7.195 -19.109 1 84.44 207 SER B C 1
ATOM 7071 O O . SER B 1 207 ? 23.734 6.52 -20.109 1 84.44 207 SER B O 1
ATOM 7073 N N . SER B 1 208 ? 24.234 7.215 -18.031 1 85.25 208 SER B N 1
ATOM 7074 C CA . SER B 1 208 ? 25.484 6.457 -17.969 1 85.25 208 SER B CA 1
ATOM 7075 C C . SER B 1 208 ? 25.219 4.957 -17.953 1 85.25 208 SER B C 1
ATOM 7077 O O . SER B 1 208 ? 25.906 4.191 -18.641 1 85.25 208 SER B O 1
ATOM 7079 N N . LEU B 1 209 ? 24.25 4.598 -17.234 1 88.12 209 LEU B N 1
ATOM 7080 C CA . LEU B 1 209 ? 23.906 3.18 -17.156 1 88.12 209 LEU B CA 1
ATOM 7081 C C . LEU B 1 209 ? 23.406 2.67 -18.5 1 88.12 209 LEU B C 1
ATOM 7083 O O . LEU B 1 209 ? 23.734 1.558 -18.906 1 88.12 209 LEU B O 1
ATOM 7087 N N . SER B 1 210 ? 22.641 3.488 -19.094 1 89.94 210 SER B N 1
ATOM 7088 C CA . SER B 1 210 ? 22.094 3.158 -20.406 1 89.94 210 SER B CA 1
ATOM 7089 C C . SER B 1 210 ? 23.219 2.895 -21.406 1 89.94 210 SER B C 1
ATOM 7091 O O . SER B 1 210 ? 23.172 1.929 -22.172 1 89.94 210 SER B O 1
ATOM 7093 N N . ASN B 1 211 ? 24.188 3.725 -21.359 1 87.19 211 ASN B N 1
ATOM 7094 C CA . ASN B 1 211 ? 25.312 3.582 -22.266 1 87.19 211 ASN B CA 1
ATOM 7095 C C . ASN B 1 211 ? 26.125 2.322 -21.953 1 87.19 211 ASN B C 1
ATOM 7097 O O . ASN B 1 211 ? 26.594 1.648 -22.875 1 87.19 211 ASN B O 1
ATOM 7101 N N . LEU B 1 212 ? 26.234 1.969 -20.734 1 87.25 212 LEU B N 1
ATOM 7102 C CA . LEU B 1 212 ? 26.984 0.786 -20.328 1 87.25 212 LEU B CA 1
ATOM 7103 C C . LEU B 1 212 ? 26.297 -0.488 -20.797 1 87.25 212 LEU B C 1
ATOM 7105 O O . LEU B 1 212 ? 26.953 -1.422 -21.266 1 87.25 212 LEU B O 1
ATOM 7109 N N . VAL B 1 213 ? 25.016 -0.542 -20.734 1 90.31 213 VAL B N 1
ATOM 7110 C CA . VAL B 1 213 ? 24.25 -1.713 -21.141 1 90.31 213 VAL B CA 1
ATOM 7111 C C . VAL B 1 213 ? 24.406 -1.931 -22.656 1 90.31 213 VAL B C 1
ATOM 7113 O O . VAL B 1 213 ? 24.625 -3.057 -23.094 1 90.31 213 VAL B O 1
ATOM 7116 N N . ARG B 1 214 ? 24.328 -0.908 -23.359 1 88.62 214 ARG B N 1
ATOM 7117 C CA . ARG B 1 214 ? 24.438 -1.005 -24.812 1 88.62 214 ARG B CA 1
ATOM 7118 C C . ARG B 1 214 ? 25.828 -1.457 -25.219 1 88.62 214 ARG B C 1
ATOM 7120 O O . ARG B 1 214 ? 25.984 -2.301 -26.109 1 88.62 214 ARG B O 1
ATOM 7127 N N . LYS B 1 215 ? 26.766 -0.89 -24.578 1 85.19 215 LYS B N 1
ATOM 7128 C CA . LYS B 1 215 ? 28.156 -1.155 -24.938 1 85.19 215 LYS B CA 1
ATOM 7129 C C . LYS B 1 215 ? 28.562 -2.584 -24.578 1 85.19 215 LYS B C 1
ATOM 7131 O O . LYS B 1 215 ? 29.203 -3.275 -25.375 1 85.19 215 LYS B O 1
ATOM 7136 N N . HIS B 1 216 ? 28.172 -3.082 -23.484 1 84.12 216 HIS B N 1
ATOM 7137 C CA . HIS B 1 216 ? 28.641 -4.363 -22.969 1 84.12 216 HIS B CA 1
ATOM 7138 C C . HIS B 1 216 ? 27.75 -5.504 -23.422 1 84.12 216 HIS B C 1
ATOM 7140 O O . HIS B 1 216 ? 28.203 -6.637 -23.578 1 84.12 216 HIS B O 1
ATOM 7146 N N . ASP B 1 217 ? 26.5 -5.219 -23.734 1 87.12 217 ASP B N 1
ATOM 7147 C CA . ASP B 1 217 ? 25.547 -6.32 -23.906 1 87.12 217 ASP B CA 1
ATOM 7148 C C . ASP B 1 217 ? 24.828 -6.223 -25.25 1 87.12 217 ASP B C 1
ATOM 7150 O O . ASP B 1 217 ? 23.859 -6.941 -25.5 1 87.12 217 ASP B O 1
ATOM 7154 N N . GLY B 1 218 ? 25.25 -5.465 -26.141 1 84.88 218 GLY B N 1
ATOM 7155 C CA . GLY B 1 218 ? 24.625 -5.184 -27.438 1 84.88 218 GLY B CA 1
ATOM 7156 C C . GLY B 1 218 ? 24.312 -6.434 -28.234 1 84.88 218 GLY B C 1
ATOM 7157 O O . GLY B 1 218 ? 23.188 -6.621 -28.688 1 84.88 218 GLY B O 1
ATOM 7158 N N . PRO B 1 219 ? 25.141 -7.379 -28.281 1 85.62 219 PRO B N 1
ATOM 7159 C CA . PRO B 1 219 ? 24.953 -8.539 -29.156 1 85.62 219 PRO B CA 1
ATOM 7160 C C . PRO B 1 219 ? 23.828 -9.461 -28.688 1 85.62 219 PRO B C 1
ATOM 7162 O O . PRO B 1 219 ? 23.25 -10.188 -29.5 1 85.62 219 PRO B O 1
ATOM 7165 N N . VAL B 1 220 ? 23.531 -9.477 -27.438 1 91.81 220 VAL B N 1
ATOM 7166 C CA . VAL B 1 220 ? 22.578 -10.453 -26.922 1 91.81 220 VAL B CA 1
ATOM 7167 C C . VAL B 1 220 ? 21.234 -9.789 -26.656 1 91.81 220 VAL B C 1
ATOM 7169 O O . VAL B 1 220 ? 20.219 -10.461 -26.531 1 91.81 220 VAL B O 1
ATOM 7172 N N . LEU B 1 221 ? 21.141 -8.508 -26.766 1 94.25 221 LEU B N 1
ATOM 7173 C CA . LEU B 1 221 ? 19.969 -7.754 -26.328 1 94.25 221 LEU B CA 1
ATOM 7174 C C . LEU B 1 221 ? 18.75 -8.086 -27.203 1 94.25 221 LEU B C 1
ATOM 7176 O O . LEU B 1 221 ? 17.656 -8.344 -26.688 1 94.25 221 LEU B O 1
ATOM 7180 N N . ASP B 1 222 ? 18.938 -8.18 -28.5 1 94.69 222 ASP B N 1
ATOM 7181 C CA . ASP B 1 222 ? 17.828 -8.438 -29.406 1 94.69 222 ASP B CA 1
ATOM 7182 C C . ASP B 1 222 ? 17.219 -9.82 -29.156 1 94.69 222 ASP B C 1
ATOM 7184 O O . ASP B 1 222 ? 15.992 -9.961 -29.109 1 94.69 222 ASP B O 1
ATOM 7188 N N . ALA B 1 223 ? 18.094 -10.727 -28.984 1 95.69 223 ALA B N 1
ATOM 7189 C CA . ALA B 1 223 ? 17.625 -12.094 -28.766 1 95.69 223 ALA B CA 1
ATOM 7190 C C . ALA B 1 223 ? 16.859 -12.195 -27.438 1 95.69 223 ALA B C 1
ATOM 7192 O O . ALA B 1 223 ? 15.859 -12.922 -27.359 1 95.69 223 ALA B O 1
ATOM 7193 N N . LEU B 1 224 ? 17.312 -11.531 -26.469 1 96.69 224 LEU B N 1
ATOM 7194 C CA . LEU B 1 224 ? 16.656 -11.555 -25.156 1 96.69 224 LEU B CA 1
ATOM 7195 C C . LEU B 1 224 ? 15.312 -10.852 -25.203 1 96.69 224 LEU B C 1
ATOM 7197 O O . LEU B 1 224 ? 14.336 -11.336 -24.625 1 96.69 224 LEU B O 1
ATOM 7201 N N . VAL B 1 225 ? 15.227 -9.734 -25.859 1 97 225 VAL B N 1
ATOM 7202 C CA . VAL B 1 225 ? 13.969 -9.008 -26 1 97 225 VAL B CA 1
ATOM 7203 C C . VAL B 1 225 ? 12.953 -9.867 -26.75 1 97 225 VAL B C 1
ATOM 7205 O O . VAL B 1 225 ? 11.781 -9.93 -26.375 1 97 225 VAL B O 1
ATOM 7208 N N . ASP B 1 226 ? 13.414 -10.586 -27.766 1 96.25 226 ASP B N 1
ATOM 7209 C CA . ASP B 1 226 ? 12.539 -11.484 -28.5 1 96.25 226 ASP B CA 1
ATOM 7210 C C . ASP B 1 226 ? 12.016 -12.609 -27.609 1 96.25 226 ASP B C 1
ATOM 7212 O O . ASP B 1 226 ? 10.828 -12.938 -27.656 1 96.25 226 ASP B O 1
ATOM 7216 N N . THR B 1 227 ? 12.914 -13.102 -26.859 1 96.31 227 THR B N 1
ATOM 7217 C CA . THR B 1 227 ? 12.555 -14.203 -25.984 1 96.31 227 THR B CA 1
ATOM 7218 C C . THR B 1 227 ? 11.516 -13.758 -24.953 1 96.31 227 THR B C 1
ATOM 7220 O O . THR B 1 227 ? 10.594 -14.508 -24.625 1 96.31 227 THR B O 1
ATOM 7223 N N . TYR B 1 228 ? 11.648 -12.547 -24.469 1 97.38 228 TYR B N 1
ATOM 7224 C CA . TYR B 1 228 ? 10.688 -12.023 -23.5 1 97.38 228 TYR B CA 1
ATOM 7225 C C . TYR B 1 228 ? 9.281 -12.016 -24.078 1 97.38 228 TYR B C 1
ATOM 7227 O O . TYR B 1 228 ? 8.344 -12.508 -23.438 1 97.38 228 TYR B O 1
ATOM 7235 N N . PHE B 1 229 ? 9.109 -11.492 -25.234 1 95.62 229 PHE B N 1
ATOM 7236 C CA . PHE B 1 229 ? 7.785 -11.297 -25.797 1 95.62 229 PHE B CA 1
ATOM 7237 C C . PHE B 1 229 ? 7.23 -12.609 -26.344 1 95.62 229 PHE B C 1
ATOM 7239 O O . PHE B 1 229 ? 6.016 -12.812 -26.359 1 95.62 229 PHE B O 1
ATOM 7246 N N . ASP B 1 230 ? 8.094 -13.555 -26.594 1 92.06 230 ASP B N 1
ATOM 7247 C CA . ASP B 1 230 ? 7.648 -14.828 -27.141 1 92.06 230 ASP B CA 1
ATOM 7248 C C . ASP B 1 230 ? 7.191 -15.773 -26.031 1 92.06 230 ASP B C 1
ATOM 7250 O O . ASP B 1 230 ? 6.277 -16.578 -26.234 1 92.06 230 ASP B O 1
ATOM 7254 N N . ILE B 1 231 ? 7.801 -15.617 -24.891 1 92.69 231 ILE B N 1
ATOM 7255 C CA . ILE B 1 231 ? 7.609 -16.688 -23.922 1 92.69 231 ILE B CA 1
ATOM 7256 C C . ILE B 1 231 ? 7.012 -16.125 -22.641 1 92.69 231 ILE B C 1
ATOM 7258 O O . ILE B 1 231 ? 6.098 -16.719 -22.062 1 92.69 231 ILE B O 1
ATOM 7262 N N . ILE B 1 232 ? 7.461 -15 -22.156 1 95.5 232 ILE B N 1
ATOM 7263 C CA . ILE B 1 232 ? 7.156 -14.523 -20.812 1 95.5 232 ILE B CA 1
ATOM 7264 C C . ILE B 1 232 ? 5.988 -13.547 -20.859 1 95.5 232 ILE B C 1
ATOM 7266 O O . ILE B 1 232 ? 5.109 -13.57 -20 1 95.5 232 ILE B O 1
ATOM 7270 N N . HIS B 1 233 ? 5.875 -12.766 -21.875 1 95.06 233 HIS B N 1
ATOM 7271 C CA . HIS B 1 233 ? 4.973 -11.625 -22 1 95.06 233 HIS B CA 1
ATOM 7272 C C . HIS B 1 233 ? 3.516 -12.062 -21.875 1 95.06 233 HIS B C 1
ATOM 7274 O O . HIS B 1 233 ? 2.709 -11.359 -21.25 1 95.06 233 HIS B O 1
ATOM 7280 N N . SER B 1 234 ? 3.172 -13.156 -22.375 1 92.44 234 SER B N 1
ATOM 7281 C CA . SER B 1 234 ? 1.781 -13.602 -22.375 1 92.44 234 SER B CA 1
ATOM 7282 C C . SER B 1 234 ? 1.312 -13.969 -20.969 1 92.44 234 SER B C 1
ATOM 7284 O O . SER B 1 234 ? 0.133 -13.82 -20.641 1 92.44 234 SER B O 1
ATOM 7286 N N . ASP B 1 235 ? 2.225 -14.453 -20.125 1 94.75 235 ASP B N 1
ATOM 7287 C CA . ASP B 1 235 ? 1.877 -14.82 -18.75 1 94.75 235 ASP B CA 1
ATOM 7288 C C . ASP B 1 235 ? 1.771 -13.578 -17.859 1 94.75 235 ASP B C 1
ATOM 7290 O O . ASP B 1 235 ? 1.04 -13.578 -16.875 1 94.75 235 ASP B O 1
ATOM 7294 N N . PHE B 1 236 ? 2.512 -12.641 -18.25 1 96.06 236 PHE B N 1
ATOM 7295 C CA . PHE B 1 236 ? 2.602 -11.43 -17.453 1 96.06 236 PHE B CA 1
ATOM 7296 C C . PHE B 1 236 ? 2.557 -10.188 -18.328 1 96.06 236 PHE B C 1
ATOM 7298 O O . PHE B 1 236 ? 3.551 -9.469 -18.453 1 96.06 236 PHE B O 1
ATOM 7305 N N . PRO B 1 237 ? 1.341 -9.875 -18.781 1 94.56 237 PRO B N 1
ATOM 7306 C CA . PRO B 1 237 ? 1.207 -8.789 -19.766 1 94.56 237 PRO B CA 1
ATOM 7307 C C . PRO B 1 237 ? 1.326 -7.41 -19.125 1 94.56 237 PRO B C 1
ATOM 7309 O O . PRO B 1 237 ? 0.318 -6.723 -18.938 1 94.56 237 PRO B O 1
ATOM 7312 N N . VAL B 1 238 ? 2.5 -6.977 -18.969 1 96.12 238 VAL B N 1
ATOM 7313 C CA . VAL B 1 238 ? 2.766 -5.684 -18.344 1 96.12 238 VAL B CA 1
ATOM 7314 C C . VAL B 1 238 ? 3.201 -4.676 -19.406 1 96.12 238 VAL B C 1
ATOM 7316 O O . VAL B 1 238 ? 3.025 -3.467 -19.234 1 96.12 238 VAL B O 1
ATOM 7319 N N . LEU B 1 239 ? 3.748 -5.164 -20.5 1 95.81 239 LEU B N 1
ATOM 7320 C CA . LEU B 1 239 ? 4.266 -4.293 -21.547 1 95.81 239 LEU B CA 1
ATOM 7321 C C . LEU B 1 239 ? 3.414 -4.402 -22.812 1 95.81 239 LEU B C 1
ATOM 7323 O O . LEU B 1 239 ? 2.705 -5.395 -23.016 1 95.81 239 LEU B O 1
ATOM 7327 N N . HIS B 1 240 ? 3.416 -3.332 -23.5 1 94.06 240 HIS B N 1
ATOM 7328 C CA . HIS B 1 240 ? 2.918 -3.357 -24.875 1 94.06 240 HIS B CA 1
ATOM 7329 C C . HIS B 1 240 ? 4.051 -3.584 -25.875 1 94.06 240 HIS B C 1
ATOM 7331 O O . HIS B 1 240 ? 4.953 -2.752 -26 1 94.06 240 HIS B O 1
ATOM 7337 N N . GLU B 1 241 ? 3.947 -4.582 -26.625 1 94.81 241 GLU B N 1
ATOM 7338 C CA . GLU B 1 241 ? 5.082 -5.031 -27.438 1 94.81 241 GLU B CA 1
ATOM 7339 C C . GLU B 1 241 ? 5.469 -3.992 -28.484 1 94.81 241 GLU B C 1
ATOM 7341 O O . GLU B 1 241 ? 6.641 -3.621 -28.578 1 94.81 241 GLU B O 1
ATOM 7346 N N . ALA B 1 242 ? 4.504 -3.514 -29.203 1 92.62 242 ALA B N 1
ATOM 7347 C CA . ALA B 1 242 ? 4.809 -2.605 -30.312 1 92.62 242 ALA B CA 1
ATOM 7348 C C . ALA B 1 242 ? 5.469 -1.328 -29.797 1 92.62 242 ALA B C 1
ATOM 7350 O O . ALA B 1 242 ? 6.488 -0.89 -30.344 1 92.62 242 ALA B O 1
ATOM 7351 N N . SER B 1 243 ? 4.914 -0.785 -28.766 1 91.69 243 SER B N 1
ATOM 7352 C CA . SER B 1 243 ? 5.461 0.452 -28.219 1 91.69 243 SER B CA 1
ATOM 7353 C C . SER B 1 243 ? 6.828 0.218 -27.594 1 91.69 243 SER B C 1
ATOM 7355 O O . SER B 1 243 ? 7.715 1.07 -27.672 1 91.69 243 SER B O 1
ATOM 7357 N N . PHE B 1 244 ? 6.98 -0.9 -27 1 95.06 244 PHE B N 1
ATOM 7358 C CA . PHE B 1 244 ? 8.25 -1.217 -26.344 1 95.06 244 PHE B CA 1
ATOM 7359 C C . PHE B 1 244 ? 9.352 -1.396 -27.375 1 95.06 244 PHE B C 1
ATOM 7361 O O . PHE B 1 244 ? 10.469 -0.89 -27.203 1 95.06 244 PHE B O 1
ATOM 7368 N N . ARG B 1 245 ? 9.055 -2.107 -28.391 1 94.75 245 ARG B N 1
ATOM 7369 C CA . ARG B 1 245 ? 10.039 -2.355 -29.438 1 94.75 245 ARG B CA 1
ATOM 7370 C C . ARG B 1 245 ? 10.43 -1.06 -30.141 1 94.75 245 ARG B C 1
ATOM 7372 O O . ARG B 1 245 ? 11.594 -0.876 -30.516 1 94.75 245 ARG B O 1
ATOM 7379 N N . GLU B 1 246 ? 9.461 -0.203 -30.297 1 93.44 246 GLU B N 1
ATOM 7380 C CA . GLU B 1 246 ? 9.773 1.098 -30.875 1 93.44 246 GLU B CA 1
ATOM 7381 C C . GLU B 1 246 ? 10.75 1.879 -30.016 1 93.44 246 GLU B C 1
ATOM 7383 O O . GLU B 1 246 ? 11.742 2.41 -30.5 1 93.44 246 GLU B O 1
ATOM 7388 N N . ALA B 1 247 ? 10.422 1.944 -28.75 1 93.62 247 ALA B N 1
ATOM 7389 C CA . ALA B 1 247 ? 11.305 2.643 -27.828 1 93.62 247 ALA B CA 1
ATOM 7390 C C . ALA B 1 247 ? 12.68 1.981 -27.766 1 93.62 247 ALA B C 1
ATOM 7392 O O . ALA B 1 247 ? 13.695 2.664 -27.641 1 93.62 247 ALA B O 1
ATOM 7393 N N . TYR B 1 248 ? 12.711 0.675 -27.875 1 95.12 248 TYR B N 1
ATOM 7394 C CA . TYR B 1 248 ? 13.953 -0.097 -27.859 1 95.12 248 TYR B CA 1
ATOM 7395 C C . TYR B 1 248 ? 14.812 0.221 -29.078 1 95.12 248 TYR B C 1
ATOM 7397 O O . TYR B 1 248 ? 16.031 0.369 -28.953 1 95.12 248 TYR B O 1
ATOM 7405 N N . GLU B 1 249 ? 14.18 0.376 -30.156 1 93.25 249 GLU B N 1
ATOM 7406 C CA . GLU B 1 249 ? 14.898 0.696 -31.375 1 93.25 249 GLU B CA 1
ATOM 7407 C C . GLU B 1 249 ? 15.5 2.1 -31.312 1 93.25 249 GLU B C 1
ATOM 7409 O O . GLU B 1 249 ? 16.641 2.316 -31.734 1 93.25 249 GLU B O 1
ATOM 7414 N N . ILE B 1 250 ? 14.711 2.939 -30.781 1 91.25 250 ILE B N 1
ATOM 7415 C CA . ILE B 1 250 ? 15.195 4.309 -30.625 1 91.25 250 ILE B CA 1
ATOM 7416 C C . ILE B 1 250 ? 16.391 4.328 -29.672 1 91.25 250 ILE B C 1
ATOM 7418 O O . ILE B 1 250 ? 17.406 4.961 -29.953 1 91.25 250 ILE B O 1
ATOM 7422 N N . TRP B 1 251 ? 16.219 3.641 -28.609 1 92.69 251 TRP B N 1
ATOM 7423 C CA . TRP B 1 251 ? 17.281 3.566 -27.609 1 92.69 251 TRP B CA 1
ATOM 7424 C C . TRP B 1 251 ? 18.531 2.906 -28.203 1 92.69 251 TRP B C 1
ATOM 7426 O O . TRP B 1 251 ? 19.656 3.352 -27.953 1 92.69 251 TRP B O 1
ATOM 7436 N N . SER B 1 252 ? 18.359 1.884 -28.953 1 90 252 SER B N 1
ATOM 7437 C CA . SER B 1 252 ? 19.469 1.162 -29.562 1 90 252 SER B CA 1
ATOM 7438 C C . SER B 1 252 ? 20.234 2.045 -30.562 1 90 252 SER B C 1
ATOM 7440 O O . SER B 1 252 ? 21.438 1.896 -30.719 1 90 252 SER B O 1
ATOM 7442 N N . ALA B 1 253 ? 19.469 2.908 -31.078 1 86.69 253 ALA B N 1
ATOM 7443 C CA . ALA B 1 253 ? 20.078 3.789 -32.062 1 86.69 253 ALA B CA 1
ATOM 7444 C C . ALA B 1 253 ? 20.781 4.969 -31.406 1 86.69 253 ALA B C 1
ATOM 7446 O O . ALA B 1 253 ? 21.844 5.402 -31.844 1 86.69 253 ALA B O 1
ATOM 7447 N N . THR B 1 254 ? 20.25 5.512 -30.359 1 84.38 254 THR B N 1
ATOM 7448 C CA . THR B 1 254 ? 20.75 6.738 -29.75 1 84.38 254 THR B CA 1
ATOM 7449 C C . THR B 1 254 ? 21.641 6.426 -28.562 1 84.38 254 THR B C 1
ATOM 7451 O O . THR B 1 254 ? 22.516 7.227 -28.203 1 84.38 254 THR B O 1
ATOM 7454 N N . GLY B 1 255 ? 21.438 5.391 -27.938 1 75.69 255 GLY B N 1
ATOM 7455 C CA . GLY B 1 255 ? 22.219 4.93 -26.797 1 75.69 255 GLY B CA 1
ATOM 7456 C C . GLY B 1 255 ? 21.859 5.625 -25.5 1 75.69 255 GLY B C 1
ATOM 7457 O O . GLY B 1 255 ? 22.422 5.312 -24.438 1 75.69 255 GLY B O 1
ATOM 7458 N N . SER B 1 256 ? 21.047 6.543 -25.547 1 79.5 256 SER B N 1
ATOM 7459 C CA . SER B 1 256 ? 20.766 7.285 -24.328 1 79.5 256 SER B CA 1
ATOM 7460 C C . SER B 1 256 ? 19.266 7.391 -24.078 1 79.5 256 SER B C 1
ATOM 7462 O O . SER B 1 256 ? 18.469 7.391 -25.031 1 79.5 256 SER B O 1
ATOM 7464 N N . THR B 1 257 ? 18.953 7.133 -22.781 1 83.56 257 THR B N 1
ATOM 7465 C CA . THR B 1 257 ? 17.578 7.395 -22.344 1 83.56 257 THR B CA 1
ATOM 7466 C C . THR B 1 257 ? 17.562 8.211 -21.047 1 83.56 257 THR B C 1
ATOM 7468 O O . THR B 1 257 ? 18.484 8.094 -20.234 1 83.56 257 THR B O 1
ATOM 7471 N N . THR B 1 258 ? 16.594 9.055 -21 1 80.5 258 THR B N 1
ATOM 7472 C CA . THR B 1 258 ? 16.422 9.875 -19.812 1 80.5 258 THR B CA 1
ATOM 7473 C C . THR B 1 258 ? 15.289 9.336 -18.938 1 80.5 258 THR B C 1
ATOM 7475 O O . THR B 1 258 ? 14.922 9.961 -17.938 1 80.5 258 THR B O 1
ATOM 7478 N N . ASP B 1 259 ? 14.789 8.148 -19.281 1 88.44 259 ASP B N 1
ATOM 7479 C CA . ASP B 1 259 ? 13.688 7.574 -18.516 1 88.44 259 ASP B CA 1
ATOM 7480 C C . ASP B 1 259 ? 14.148 6.383 -17.688 1 88.44 259 ASP B C 1
ATOM 7482 O O . ASP B 1 259 ? 14.211 5.258 -18.188 1 88.44 259 ASP B O 1
ATOM 7486 N N . PRO B 1 260 ? 14.336 6.625 -16.438 1 92 260 PRO B N 1
ATOM 7487 C CA . PRO B 1 260 ? 14.836 5.535 -15.594 1 92 260 PRO B CA 1
ATOM 7488 C C . PRO B 1 260 ? 13.852 4.367 -15.5 1 92 260 PRO B C 1
ATOM 7490 O O . PRO B 1 260 ? 14.273 3.215 -15.383 1 92 260 PRO B O 1
ATOM 7493 N N . ALA B 1 261 ? 12.609 4.656 -15.555 1 93.88 261 ALA B N 1
ATOM 7494 C CA . ALA B 1 261 ? 11.609 3.6 -15.438 1 93.88 261 ALA B CA 1
ATOM 7495 C C . ALA B 1 261 ? 11.648 2.668 -16.641 1 93.88 261 ALA B C 1
ATOM 7497 O O . ALA B 1 261 ? 11.555 1.447 -16.5 1 93.88 261 ALA B O 1
ATOM 7498 N N . TRP B 1 262 ? 11.773 3.227 -17.781 1 94.38 262 TRP B N 1
ATOM 7499 C CA . TRP B 1 262 ? 11.852 2.406 -18.984 1 94.38 262 TRP B CA 1
ATOM 7500 C C . TRP B 1 262 ? 13.102 1.528 -18.969 1 94.38 262 TRP B C 1
ATOM 7502 O O . TRP B 1 262 ? 13.039 0.338 -19.281 1 94.38 262 TRP B O 1
ATOM 7512 N N . LEU B 1 263 ? 14.234 2.158 -18.641 1 95.38 263 LEU B N 1
ATOM 7513 C CA . LEU B 1 263 ? 15.477 1.396 -18.594 1 95.38 263 LEU B CA 1
ATOM 7514 C C . LEU B 1 263 ? 15.391 0.271 -17.578 1 95.38 263 LEU B C 1
ATOM 7516 O O . LEU B 1 263 ? 15.859 -0.842 -17.828 1 95.38 263 LEU B O 1
ATOM 7520 N N . CYS B 1 264 ? 14.844 0.593 -16.438 1 96.69 264 CYS B N 1
ATOM 7521 C CA . CYS B 1 264 ? 14.625 -0.42 -15.406 1 96.69 264 CYS B CA 1
ATOM 7522 C C . CYS B 1 264 ? 13.781 -1.567 -15.938 1 96.69 264 CYS B C 1
ATOM 7524 O O . CYS B 1 264 ? 14.109 -2.736 -15.727 1 96.69 264 CYS B O 1
ATOM 7526 N N . GLY B 1 265 ? 12.734 -1.251 -16.672 1 97.12 265 GLY B N 1
ATOM 7527 C CA . GLY B 1 265 ? 11.883 -2.26 -17.281 1 97.12 265 GLY B CA 1
ATOM 7528 C C . GLY B 1 265 ? 12.625 -3.135 -18.281 1 97.12 265 GLY B C 1
ATOM 7529 O O . GLY B 1 265 ? 12.445 -4.355 -18.281 1 97.12 265 GLY B O 1
ATOM 7530 N N . LEU B 1 266 ? 13.422 -2.49 -19.031 1 97.12 266 LEU B N 1
ATOM 7531 C CA . LEU B 1 266 ? 14.219 -3.238 -20 1 97.12 266 LEU B CA 1
ATOM 7532 C C . LEU B 1 266 ? 15.148 -4.223 -19.281 1 97.12 266 LEU B C 1
ATOM 7534 O O . LEU B 1 266 ? 15.203 -5.398 -19.656 1 97.12 266 LEU B O 1
ATOM 7538 N N . LEU B 1 267 ? 15.844 -3.744 -18.297 1 97.06 267 LEU B N 1
ATOM 7539 C CA . LEU B 1 267 ? 16.797 -4.578 -17.578 1 97.06 267 LEU B CA 1
ATOM 7540 C C . LEU B 1 267 ? 16.094 -5.766 -16.922 1 97.06 267 LEU B C 1
ATOM 7542 O O . LEU B 1 267 ? 16.609 -6.891 -16.969 1 97.06 267 LEU B O 1
ATOM 7546 N N . CYS B 1 268 ? 14.93 -5.543 -16.359 1 98.06 268 CYS B N 1
ATOM 7547 C CA . CYS B 1 268 ? 14.195 -6.629 -15.734 1 98.06 268 CYS B CA 1
ATOM 7548 C C . CYS B 1 268 ? 13.719 -7.641 -16.766 1 98.06 268 CYS B C 1
ATOM 7550 O O . CYS B 1 268 ? 13.75 -8.844 -16.531 1 98.06 268 CYS B O 1
ATOM 7552 N N . ALA B 1 269 ? 13.25 -7.109 -17.906 1 98 269 ALA B N 1
ATOM 7553 C CA . ALA B 1 269 ? 12.852 -8.008 -18.984 1 98 269 ALA B CA 1
ATOM 7554 C C . ALA B 1 269 ? 14.023 -8.883 -19.438 1 98 269 ALA B C 1
ATOM 7556 O O . ALA B 1 269 ? 13.844 -10.078 -19.688 1 98 269 ALA B O 1
ATOM 7557 N N . LEU B 1 270 ? 15.219 -8.305 -19.469 1 97.44 270 LEU B N 1
ATOM 7558 C CA . LEU B 1 270 ? 16.406 -9.047 -19.844 1 97.44 270 LEU B CA 1
ATOM 7559 C C . LEU B 1 270 ? 16.734 -10.125 -18.812 1 97.44 270 LEU B C 1
ATOM 7561 O O . LEU B 1 270 ? 17.062 -11.258 -19.188 1 97.44 270 LEU B O 1
ATOM 7565 N N . ILE B 1 271 ? 16.609 -9.812 -17.578 1 97.31 271 ILE B N 1
ATOM 7566 C CA . ILE B 1 271 ? 16.891 -10.742 -16.5 1 97.31 271 ILE B CA 1
ATOM 7567 C C . ILE B 1 271 ? 15.945 -11.938 -16.578 1 97.31 271 ILE B C 1
ATOM 7569 O O . ILE B 1 271 ? 16.375 -13.086 -16.484 1 97.31 271 ILE B O 1
ATOM 7573 N N . LEU B 1 272 ? 14.734 -11.703 -16.812 1 97.75 272 LEU B N 1
ATOM 7574 C CA . LEU B 1 272 ? 13.742 -12.773 -16.906 1 97.75 272 LEU B CA 1
ATOM 7575 C C . LEU B 1 272 ? 13.984 -13.641 -18.125 1 97.75 272 LEU B C 1
ATOM 7577 O O . LEU B 1 272 ? 13.875 -14.867 -18.062 1 97.75 272 LEU B O 1
ATOM 7581 N N . SER B 1 273 ? 14.336 -13 -19.203 1 97.38 273 SER B N 1
ATOM 7582 C CA . SER B 1 273 ? 14.562 -13.711 -20.453 1 97.38 273 SER B CA 1
ATOM 7583 C C . SER B 1 273 ? 15.789 -14.617 -20.375 1 97.38 273 SER B C 1
ATOM 7585 O O . SER B 1 273 ? 15.844 -15.664 -21.031 1 97.38 273 SER B O 1
ATOM 7587 N N . ARG B 1 274 ? 16.719 -14.242 -19.625 1 95.69 274 ARG B N 1
ATOM 7588 C CA . ARG B 1 274 ? 17.938 -15.031 -19.469 1 95.69 274 ARG B CA 1
ATOM 7589 C C . ARG B 1 274 ? 17.625 -16.438 -18.953 1 95.69 274 ARG B C 1
ATOM 7591 O O . ARG B 1 274 ? 18.297 -17.391 -19.297 1 95.69 274 ARG B O 1
ATOM 7598 N N . ARG B 1 275 ? 16.625 -16.578 -18.297 1 94.38 275 ARG B N 1
ATOM 7599 C CA . ARG B 1 275 ? 16.266 -17.844 -17.688 1 94.38 275 ARG B CA 1
ATOM 7600 C C . ARG B 1 275 ? 15.68 -18.812 -18.719 1 94.38 275 ARG B C 1
ATOM 7602 O O . ARG B 1 275 ? 15.711 -20.031 -18.516 1 94.38 275 ARG B O 1
ATOM 7609 N N . VAL B 1 276 ? 15.164 -18.25 -19.766 1 94.06 276 VAL B N 1
ATOM 7610 C CA . VAL B 1 276 ? 14.383 -19.094 -20.656 1 94.06 276 VAL B CA 1
ATOM 7611 C C . VAL B 1 276 ? 15.078 -19.188 -22.016 1 94.06 276 VAL B C 1
ATOM 7613 O O . VAL B 1 276 ? 14.836 -20.125 -22.781 1 94.06 276 VAL B O 1
ATOM 7616 N N . ILE B 1 277 ? 15.953 -18.281 -22.266 1 92.44 277 ILE B N 1
ATOM 7617 C CA . ILE B 1 277 ? 16.578 -18.219 -23.594 1 92.44 277 ILE B CA 1
ATOM 7618 C C . ILE B 1 277 ? 17.422 -19.469 -23.828 1 92.44 277 ILE B C 1
ATOM 7620 O O . ILE B 1 277 ? 17.922 -20.078 -22.875 1 92.44 277 ILE B O 1
ATOM 7624 N N . ALA B 1 278 ? 17.594 -19.781 -25.078 1 88.25 278 ALA B N 1
ATOM 7625 C CA . ALA B 1 278 ? 18.344 -20.984 -25.453 1 88.25 278 ALA B CA 1
ATOM 7626 C C . ALA B 1 278 ? 19.844 -20.766 -25.328 1 88.25 278 ALA B C 1
ATOM 7628 O O . ALA B 1 278 ? 20.609 -21.703 -25.062 1 88.25 278 ALA B O 1
ATOM 7629 N N . ILE B 1 279 ? 20.266 -19.531 -25.422 1 86.75 279 ILE B N 1
ATOM 7630 C CA . ILE B 1 279 ? 21.688 -19.203 -25.359 1 86.75 279 ILE B CA 1
ATOM 7631 C C . ILE B 1 279 ? 22.094 -19.031 -23.906 1 86.75 279 ILE B C 1
ATOM 7633 O O . ILE B 1 279 ? 21.328 -18.531 -23.078 1 86.75 279 ILE B O 1
ATOM 7637 N N . VAL B 1 280 ? 23.281 -19.422 -23.672 1 85.5 280 VAL B N 1
ATOM 7638 C CA . VAL B 1 280 ? 23.766 -19.312 -22.312 1 85.5 280 VAL B CA 1
ATOM 7639 C C . VAL B 1 280 ? 24.328 -17.906 -22.062 1 85.5 280 VAL B C 1
ATOM 7641 O O . VAL B 1 280 ? 25.234 -17.453 -22.75 1 85.5 280 VAL B O 1
ATOM 7644 N N . VAL B 1 281 ? 23.703 -17.203 -21.234 1 87.19 281 VAL B N 1
ATOM 7645 C CA . VAL B 1 281 ? 24.156 -15.914 -20.75 1 87.19 281 VAL B CA 1
ATOM 7646 C C . VAL B 1 281 ? 24.703 -16.062 -19.328 1 87.19 281 VAL B C 1
ATOM 7648 O O . VAL B 1 281 ? 24 -16.547 -18.438 1 87.19 281 VAL B O 1
ATOM 7651 N N . PRO B 1 282 ? 25.891 -15.719 -19.141 1 86.25 282 PRO B N 1
ATOM 7652 C CA . PRO B 1 282 ? 26.531 -15.938 -17.844 1 86.25 282 PRO B CA 1
ATOM 7653 C C . PRO B 1 282 ? 25.766 -15.289 -16.688 1 86.25 282 PRO B C 1
ATOM 7655 O O . PRO B 1 282 ? 25.109 -14.266 -16.891 1 86.25 282 PRO B O 1
ATOM 7658 N N . GLU B 1 283 ? 25.922 -15.836 -15.555 1 86.88 283 GLU B N 1
ATOM 7659 C CA . GLU B 1 283 ? 25.234 -15.383 -14.352 1 86.88 283 GLU B CA 1
ATOM 7660 C C . GLU B 1 283 ? 25.734 -14.016 -13.898 1 86.88 283 GLU B C 1
ATOM 7662 O O . GLU B 1 283 ? 24.984 -13.234 -13.312 1 86.88 283 GLU B O 1
ATOM 7667 N N . ASP B 1 284 ? 26.938 -13.742 -14.18 1 87.88 284 ASP B N 1
ATOM 7668 C CA . ASP B 1 284 ? 27.531 -12.469 -13.789 1 87.88 284 ASP B CA 1
ATOM 7669 C C . ASP B 1 284 ? 26.828 -11.297 -14.461 1 87.88 284 ASP B C 1
ATOM 7671 O O . ASP B 1 284 ? 26.75 -10.203 -13.898 1 87.88 284 ASP B O 1
ATOM 7675 N N . VAL B 1 285 ? 26.359 -11.57 -15.641 1 90.44 285 VAL B N 1
ATOM 7676 C CA . VAL B 1 285 ? 25.656 -10.531 -16.375 1 90.44 285 VAL B CA 1
ATOM 7677 C C . VAL B 1 285 ? 24.328 -10.219 -15.695 1 90.44 285 VAL B C 1
ATOM 7679 O O . VAL B 1 285 ? 23.938 -9.055 -15.578 1 90.44 285 VAL B O 1
ATOM 7682 N N . GLU B 1 286 ? 23.656 -11.211 -15.195 1 92 286 GLU B N 1
ATOM 7683 C CA . GLU B 1 286 ? 22.406 -11.016 -14.453 1 92 286 GLU B CA 1
ATOM 7684 C C . GLU B 1 286 ? 22.641 -10.188 -13.188 1 92 286 GLU B C 1
ATOM 7686 O O . GLU B 1 286 ? 21.859 -9.297 -12.867 1 92 286 GLU B O 1
ATOM 7691 N N . MET B 1 287 ? 23.688 -10.477 -12.539 1 90.38 287 MET B N 1
ATOM 7692 C CA . MET B 1 287 ? 24 -9.766 -11.305 1 90.38 287 MET B CA 1
ATOM 7693 C C . MET B 1 287 ? 24.297 -8.297 -11.586 1 90.38 287 MET B C 1
ATOM 7695 O O . MET B 1 287 ? 23.906 -7.422 -10.812 1 90.38 287 MET B O 1
ATOM 7699 N N . ARG B 1 288 ? 24.984 -8.07 -12.602 1 91.06 288 ARG B N 1
ATOM 7700 C CA . ARG B 1 288 ? 25.297 -6.699 -12.992 1 91.06 288 ARG B CA 1
ATOM 7701 C C . ARG B 1 288 ? 24.016 -5.938 -13.344 1 91.06 288 ARG B C 1
ATOM 7703 O O . ARG B 1 288 ? 23.828 -4.793 -12.922 1 91.06 288 ARG B O 1
ATOM 7710 N N . TRP B 1 289 ? 23.156 -6.59 -14.172 1 94.56 289 TRP B N 1
ATOM 7711 C CA . TRP B 1 289 ? 21.891 -5.957 -14.531 1 94.56 289 TRP B CA 1
ATOM 7712 C C . TRP B 1 289 ? 21.062 -5.645 -13.297 1 94.56 289 TRP B C 1
ATOM 7714 O O . TRP B 1 289 ? 20.422 -4.594 -13.219 1 94.56 289 TRP B O 1
ATOM 7724 N N . TRP B 1 290 ? 21.062 -6.531 -12.328 1 94.31 290 TRP B N 1
ATOM 7725 C CA . TRP B 1 290 ? 20.297 -6.312 -11.109 1 94.31 290 TRP B CA 1
ATOM 7726 C C . TRP B 1 290 ? 20.859 -5.141 -10.312 1 94.31 290 TRP B C 1
ATOM 7728 O O . TRP B 1 290 ? 20.109 -4.359 -9.727 1 94.31 290 TRP B O 1
ATOM 7738 N N . ARG B 1 291 ? 22.125 -4.984 -10.32 1 91.12 291 ARG B N 1
ATOM 7739 C CA . ARG B 1 291 ? 22.75 -3.834 -9.672 1 91.12 291 ARG B CA 1
ATOM 7740 C C . ARG B 1 291 ? 22.312 -2.531 -10.336 1 91.12 291 ARG B C 1
ATOM 7742 O O . ARG B 1 291 ? 22.094 -1.524 -9.656 1 91.12 291 ARG B O 1
ATOM 7749 N N . TYR B 1 292 ? 22.266 -2.582 -11.641 1 93.12 292 TYR B N 1
ATOM 7750 C CA . TYR B 1 292 ? 21.797 -1.402 -12.359 1 93.12 292 TYR B CA 1
ATOM 7751 C C . TYR B 1 292 ? 20.359 -1.077 -12 1 93.12 292 TYR B C 1
ATOM 7753 O O . TYR B 1 292 ? 20 0.091 -11.82 1 93.12 292 TYR B O 1
ATOM 7761 N N . VAL B 1 293 ? 19.531 -2.133 -11.875 1 94.94 293 VAL B N 1
ATOM 7762 C CA . VAL B 1 293 ? 18.141 -1.943 -11.477 1 94.94 293 VAL B CA 1
ATOM 7763 C C . VAL B 1 293 ? 18.078 -1.28 -10.102 1 94.94 293 VAL B C 1
ATOM 7765 O O . VAL B 1 293 ? 17.312 -0.324 -9.906 1 94.94 293 VAL B O 1
ATOM 7768 N N . GLN B 1 294 ? 18.875 -1.714 -9.18 1 92.31 294 GLN B N 1
ATOM 7769 C CA . GLN B 1 294 ? 18.891 -1.16 -7.832 1 92.31 294 GLN B CA 1
ATOM 7770 C C . GLN B 1 294 ? 19.281 0.315 -7.852 1 92.31 294 GLN B C 1
ATOM 7772 O O . GLN B 1 294 ? 18.719 1.124 -7.121 1 92.31 294 GLN B O 1
ATOM 7777 N N . ALA B 1 295 ? 20.188 0.592 -8.695 1 90.12 295 ALA B N 1
ATOM 7778 C CA . ALA B 1 295 ? 20.656 1.973 -8.797 1 90.12 295 ALA B CA 1
ATOM 7779 C C . ALA B 1 295 ? 19.562 2.883 -9.344 1 90.12 295 ALA B C 1
ATOM 7781 O O . ALA B 1 295 ? 19.5 4.066 -9.016 1 90.12 295 ALA B O 1
ATOM 7782 N N . LEU B 1 296 ? 18.688 2.352 -10.148 1 93 296 LEU B N 1
ATOM 7783 C CA . LEU B 1 296 ? 17.641 3.131 -10.805 1 93 296 LEU B CA 1
ATOM 7784 C C . LEU B 1 296 ? 16.406 3.219 -9.922 1 93 296 LEU B C 1
ATOM 7786 O O . LEU B 1 296 ? 15.547 4.078 -10.141 1 93 296 LEU B O 1
ATOM 7790 N N . LEU B 1 297 ? 16.281 2.379 -8.938 1 93.19 297 LEU B N 1
ATOM 7791 C CA . LEU B 1 297 ? 15.039 2.168 -8.195 1 93.19 297 LEU B CA 1
ATOM 7792 C C . LEU B 1 297 ? 14.594 3.453 -7.504 1 93.19 297 LEU B C 1
ATOM 7794 O O . LEU B 1 297 ? 13.406 3.797 -7.531 1 93.19 297 LEU B O 1
ATOM 7798 N N . PRO B 1 298 ? 15.492 4.238 -6.902 1 91.06 298 PRO B N 1
ATOM 7799 C CA . PRO B 1 298 ? 15.023 5.469 -6.262 1 91.06 298 PRO B CA 1
ATOM 7800 C C . PRO B 1 298 ? 14.336 6.418 -7.242 1 91.06 298 PRO B C 1
ATOM 7802 O O . PRO B 1 298 ? 13.258 6.945 -6.945 1 91.06 298 PRO B O 1
ATOM 7805 N N . ALA B 1 299 ? 14.945 6.559 -8.414 1 91 299 ALA B N 1
ATOM 7806 C CA . ALA B 1 299 ? 14.336 7.422 -9.422 1 91 299 ALA B CA 1
ATOM 7807 C C . ALA B 1 299 ? 12.984 6.879 -9.867 1 91 299 ALA B C 1
ATOM 7809 O O . ALA B 1 299 ? 12.055 7.648 -10.125 1 91 299 ALA B O 1
ATOM 7810 N N . VAL B 1 300 ? 12.914 5.602 -9.938 1 93.38 300 VAL B N 1
ATOM 7811 C CA . VAL B 1 300 ? 11.672 4.953 -10.344 1 93.38 300 VAL B CA 1
ATOM 7812 C C . VAL B 1 300 ? 10.617 5.145 -9.258 1 93.38 300 VAL B C 1
ATOM 7814 O O . VAL B 1 300 ? 9.461 5.473 -9.555 1 93.38 300 VAL B O 1
ATOM 7817 N N . LEU B 1 301 ? 11 5.059 -8.047 1 92.62 301 LEU B N 1
ATOM 7818 C CA . LEU B 1 301 ? 10.102 5.152 -6.902 1 92.62 301 LEU B CA 1
ATOM 7819 C C . LEU B 1 301 ? 9.531 6.559 -6.777 1 92.62 301 LEU B C 1
ATOM 7821 O O . LEU B 1 301 ? 8.422 6.742 -6.27 1 92.62 301 LEU B O 1
ATOM 7825 N N . PHE B 1 302 ? 10.266 7.488 -7.227 1 90.75 302 PHE B N 1
ATOM 7826 C CA . PHE B 1 302 ? 9.875 8.875 -7.023 1 90.75 302 PHE B CA 1
ATOM 7827 C C . PHE B 1 302 ? 9.117 9.414 -8.234 1 90.75 302 PHE B C 1
ATOM 7829 O O . PHE B 1 302 ? 8.805 10.602 -8.297 1 90.75 302 PHE B O 1
ATOM 7836 N N . THR B 1 303 ? 8.844 8.484 -9.141 1 87.06 303 THR B N 1
ATOM 7837 C CA . THR B 1 303 ? 8.062 8.875 -10.312 1 87.06 303 THR B CA 1
ATOM 7838 C C . THR B 1 303 ? 6.727 8.133 -10.336 1 87.06 303 THR B C 1
ATOM 7840 O O . THR B 1 303 ? 6.652 6.965 -9.938 1 87.06 303 THR B O 1
ATOM 7843 N N . THR B 1 304 ? 5.719 8.82 -10.812 1 88.94 304 THR B N 1
ATOM 7844 C CA . THR B 1 304 ? 4.383 8.234 -10.828 1 88.94 304 THR B CA 1
ATOM 7845 C C . THR B 1 304 ? 3.811 8.234 -12.242 1 88.94 304 THR B C 1
ATOM 7847 O O . THR B 1 304 ? 3.203 9.211 -12.672 1 88.94 304 THR B O 1
ATOM 7850 N N . ASN B 1 305 ? 3.965 7.199 -12.898 1 89.75 305 ASN B N 1
ATOM 7851 C CA . ASN 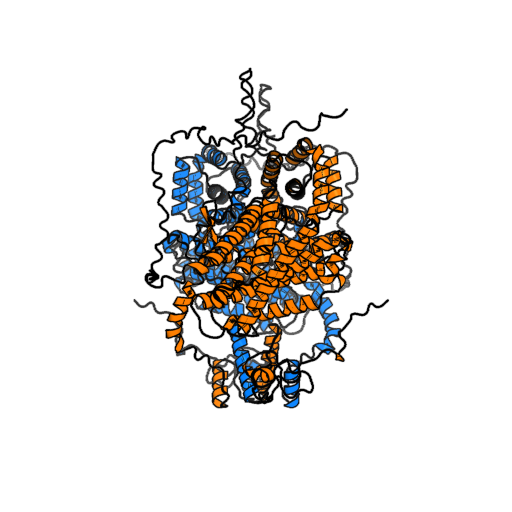B 1 305 ? 3.395 7.02 -14.234 1 89.75 305 ASN B CA 1
ATOM 7852 C C . ASN B 1 305 ? 3.266 5.543 -14.594 1 89.75 305 ASN B C 1
ATOM 7854 O O . ASN B 1 305 ? 3.562 4.672 -13.773 1 89.75 305 ASN B O 1
ATOM 7858 N N . LEU B 1 306 ? 2.861 5.227 -15.82 1 92.12 306 LEU B N 1
ATOM 7859 C CA . LEU B 1 306 ? 2.625 3.848 -16.234 1 92.12 306 LEU B CA 1
ATOM 7860 C C . LEU B 1 306 ? 3.936 3.068 -16.312 1 92.12 306 LEU B C 1
ATOM 7862 O O . LEU B 1 306 ? 3.992 1.903 -15.906 1 92.12 306 LEU B O 1
ATOM 7866 N N . SER B 1 307 ? 4.961 3.727 -16.797 1 93.81 307 SER B N 1
ATOM 7867 C CA . SER B 1 307 ? 6.258 3.072 -16.938 1 93.81 307 SER B CA 1
ATOM 7868 C C . SER B 1 307 ? 6.809 2.656 -15.57 1 93.81 307 SER B C 1
ATOM 7870 O O . SER B 1 307 ? 7.488 1.634 -15.453 1 93.81 307 SER B O 1
ATOM 7872 N N . THR B 1 308 ? 6.512 3.467 -14.602 1 95.94 308 THR B N 1
ATOM 7873 C CA . THR B 1 308 ? 6.93 3.15 -13.234 1 95.94 308 THR B CA 1
ATOM 7874 C C . THR B 1 308 ? 6.27 1.861 -12.758 1 95.94 308 THR B C 1
ATOM 7876 O O . THR B 1 308 ? 6.934 0.995 -12.18 1 95.94 308 THR B O 1
ATOM 7879 N N . ILE B 1 309 ? 5.004 1.766 -13.023 1 97.62 309 ILE B N 1
ATOM 7880 C CA . ILE B 1 309 ? 4.277 0.564 -12.625 1 97.62 309 ILE B CA 1
ATOM 7881 C C . ILE B 1 309 ? 4.863 -0.653 -13.336 1 97.62 309 ILE B C 1
ATOM 7883 O O . ILE B 1 309 ? 5.09 -1.694 -12.719 1 97.62 309 ILE B O 1
ATOM 7887 N N . GLN B 1 310 ? 5.113 -0.482 -14.578 1 98 310 GLN B N 1
ATOM 7888 C CA . GLN B 1 310 ? 5.684 -1.568 -15.375 1 98 310 GLN B CA 1
ATOM 7889 C C . GLN B 1 310 ? 7.027 -2.014 -14.805 1 98 310 GLN B C 1
ATOM 7891 O O . GLN B 1 310 ? 7.266 -3.211 -14.625 1 98 310 GLN B O 1
ATOM 7896 N N . ALA B 1 311 ? 7.879 -1.074 -14.523 1 98.06 311 ALA B N 1
ATOM 7897 C CA . ALA B 1 311 ? 9.203 -1.371 -13.984 1 98.06 311 ALA B CA 1
ATOM 7898 C C . ALA B 1 311 ? 9.102 -2.064 -12.625 1 98.06 311 ALA B C 1
ATOM 7900 O O . ALA B 1 311 ? 9.805 -3.043 -12.367 1 98.06 311 ALA B O 1
ATOM 7901 N N . LEU B 1 312 ? 8.234 -1.569 -11.828 1 98.12 312 LEU B N 1
ATOM 7902 C CA . LEU B 1 312 ? 8.062 -2.137 -10.492 1 98.12 312 LEU B CA 1
ATOM 7903 C C . LEU B 1 312 ? 7.523 -3.562 -10.578 1 98.12 312 LEU B C 1
ATOM 7905 O O . LEU B 1 312 ? 7.984 -4.445 -9.852 1 98.12 312 LEU B O 1
ATOM 7909 N N . MET B 1 313 ? 6.629 -3.814 -11.438 1 98.56 313 MET B N 1
ATOM 7910 C CA . MET B 1 313 ? 6.031 -5.137 -11.578 1 98.56 313 MET B CA 1
ATOM 7911 C C . MET B 1 313 ? 7.051 -6.145 -12.094 1 98.56 313 MET B C 1
ATOM 7913 O O . MET B 1 313 ? 7.121 -7.273 -11.602 1 98.56 313 MET B O 1
ATOM 7917 N N . LEU B 1 314 ? 7.773 -5.711 -13.039 1 98.62 314 LEU B N 1
ATOM 7918 C CA . LEU B 1 314 ? 8.789 -6.605 -13.578 1 98.62 314 LEU B CA 1
ATOM 7919 C C . LEU B 1 314 ? 9.875 -6.887 -12.539 1 98.62 314 LEU B C 1
ATOM 7921 O O . LEU B 1 314 ? 10.336 -8.023 -12.414 1 98.62 314 LEU B O 1
ATOM 7925 N N . SER B 1 315 ? 10.266 -5.891 -11.797 1 98.06 315 SER B N 1
ATOM 7926 C CA . SER B 1 315 ? 11.211 -6.09 -10.703 1 98.06 315 SER B CA 1
ATOM 7927 C C . SER B 1 315 ? 10.641 -7.031 -9.648 1 98.06 315 SER B C 1
ATOM 7929 O O . SER B 1 315 ? 11.352 -7.898 -9.125 1 98.06 315 SER B O 1
ATOM 7931 N N . ALA B 1 316 ? 9.398 -6.836 -9.375 1 98 316 ALA B N 1
ATOM 7932 C CA . ALA B 1 316 ? 8.727 -7.668 -8.383 1 98 316 ALA B CA 1
ATOM 7933 C C . ALA B 1 316 ? 8.695 -9.125 -8.828 1 98 316 ALA B C 1
ATOM 7935 O O . ALA B 1 316 ? 8.898 -10.039 -8.023 1 98 316 ALA B O 1
ATOM 7936 N N . LEU B 1 317 ? 8.43 -9.336 -10.078 1 98.38 317 LEU B N 1
ATOM 7937 C CA . LEU B 1 317 ? 8.406 -10.703 -10.578 1 98.38 317 LEU B CA 1
ATOM 7938 C C . LEU B 1 317 ? 9.773 -11.367 -10.43 1 98.38 317 LEU B C 1
ATOM 7940 O O . LEU B 1 317 ? 9.859 -12.539 -10.062 1 98.38 317 LEU B O 1
ATOM 7944 N N . HIS B 1 318 ? 10.805 -10.633 -10.734 1 97.25 318 HIS B N 1
ATOM 7945 C CA . HIS B 1 318 ? 12.156 -11.148 -10.539 1 97.25 318 HIS B CA 1
ATOM 7946 C C . HIS B 1 318 ? 12.391 -11.531 -9.078 1 97.25 318 HIS B C 1
ATOM 7948 O O . HIS B 1 318 ? 12.93 -12.602 -8.789 1 97.25 318 HIS B O 1
ATOM 7954 N N . LEU B 1 319 ? 11.984 -10.664 -8.203 1 96.44 319 LEU B N 1
ATOM 7955 C CA . LEU B 1 319 ? 12.172 -10.898 -6.777 1 96.44 319 LEU B CA 1
ATOM 7956 C C . LEU B 1 319 ? 11.328 -12.078 -6.309 1 96.44 319 LEU B C 1
ATOM 7958 O O . LEU B 1 319 ? 11.781 -12.891 -5.5 1 96.44 319 LEU B O 1
ATOM 7962 N N . HIS B 1 320 ? 10.164 -12.164 -6.812 1 96.69 320 HIS B N 1
ATOM 7963 C CA . HIS B 1 320 ? 9.305 -13.297 -6.496 1 96.69 320 HIS B CA 1
ATOM 7964 C C . HIS B 1 320 ? 9.984 -14.617 -6.848 1 96.69 320 HIS B C 1
ATOM 7966 O O . HIS B 1 320 ? 9.875 -15.594 -6.102 1 96.69 320 HIS B O 1
ATOM 7972 N N . ASN B 1 321 ? 10.641 -14.625 -7.945 1 96 321 ASN B N 1
ATOM 7973 C CA . ASN B 1 321 ? 11.234 -15.844 -8.469 1 96 321 ASN B CA 1
ATOM 7974 C C . ASN B 1 321 ? 12.508 -16.219 -7.715 1 96 321 ASN B C 1
ATOM 7976 O O . ASN B 1 321 ? 12.914 -17.375 -7.703 1 96 321 ASN B O 1
ATOM 7980 N N . THR B 1 322 ? 13.156 -15.258 -7.031 1 93.5 322 THR B N 1
ATOM 7981 C CA . THR B 1 322 ? 14.508 -15.492 -6.52 1 93.5 322 THR B CA 1
ATOM 7982 C C . THR B 1 322 ? 14.516 -15.477 -4.996 1 93.5 322 THR B C 1
ATOM 7984 O O . THR B 1 322 ? 15.414 -14.906 -4.379 1 93.5 322 THR B O 1
ATOM 7987 N N . ASN B 1 323 ? 13.539 -15.945 -4.387 1 90.69 323 ASN B N 1
ATOM 7988 C CA . ASN B 1 323 ? 13.43 -16.156 -2.947 1 90.69 323 ASN B CA 1
ATOM 7989 C C . ASN B 1 323 ? 13.391 -14.828 -2.191 1 90.69 323 ASN B C 1
ATOM 7991 O O . ASN B 1 323 ? 13.773 -14.766 -1.021 1 90.69 323 ASN B O 1
ATOM 7995 N N . HIS B 1 324 ? 13.062 -13.789 -2.869 1 93.19 324 HIS B N 1
ATOM 7996 C CA . HIS B 1 324 ? 12.914 -12.484 -2.232 1 93.19 324 HIS B CA 1
ATOM 7997 C C . HIS B 1 324 ? 11.453 -12.031 -2.24 1 93.19 324 HIS B C 1
ATOM 7999 O O . HIS B 1 324 ? 11.148 -10.914 -2.672 1 93.19 324 HIS B O 1
ATOM 8005 N N . ARG B 1 325 ? 10.688 -12.891 -1.695 1 92.69 325 ARG B N 1
ATOM 8006 C CA . ARG B 1 325 ? 9.242 -12.688 -1.796 1 92.69 325 ARG B CA 1
ATOM 8007 C C . ARG B 1 325 ? 8.789 -11.547 -0.886 1 92.69 325 ARG B C 1
ATOM 8009 O O . ARG B 1 325 ? 7.75 -10.93 -1.129 1 92.69 325 ARG B O 1
ATOM 8016 N N . ASP B 1 326 ? 9.531 -11.234 0.172 1 89.94 326 ASP B N 1
ATOM 8017 C CA . ASP B 1 326 ? 9.219 -10.078 1.008 1 89.94 326 ASP B CA 1
ATOM 8018 C C . ASP B 1 326 ? 9.422 -8.773 0.237 1 89.94 326 ASP B C 1
ATOM 8020 O O . ASP B 1 326 ? 8.586 -7.871 0.312 1 89.94 326 ASP B O 1
ATOM 8024 N N . ALA B 1 327 ? 10.586 -8.742 -0.431 1 93.38 327 ALA B N 1
ATOM 8025 C CA . ALA B 1 327 ? 10.844 -7.57 -1.263 1 93.38 327 ALA B CA 1
ATOM 8026 C C . ALA B 1 327 ? 9.812 -7.449 -2.377 1 93.38 327 ALA B C 1
ATOM 8028 O O . ALA B 1 327 ? 9.398 -6.344 -2.73 1 93.38 327 ALA B O 1
ATOM 8029 N N . CYS B 1 328 ? 9.477 -8.609 -2.947 1 96.38 328 CYS B N 1
ATOM 8030 C CA . CYS B 1 328 ? 8.414 -8.633 -3.947 1 96.38 328 CYS B CA 1
ATOM 8031 C C . CYS B 1 328 ? 7.125 -8.031 -3.389 1 96.38 328 CYS B C 1
ATOM 8033 O O . CYS B 1 328 ? 6.473 -7.223 -4.047 1 96.38 328 CYS B O 1
ATOM 8035 N N . TRP B 1 329 ? 6.777 -8.398 -2.189 1 96.06 329 TRP B N 1
ATOM 8036 C CA . TRP B 1 329 ? 5.602 -7.895 -1.479 1 96.06 329 TRP B CA 1
ATOM 8037 C C . TRP B 1 329 ? 5.629 -6.375 -1.386 1 96.06 329 TRP B C 1
ATOM 8039 O O . TRP B 1 329 ? 4.637 -5.711 -1.684 1 96.06 329 TRP B O 1
ATOM 8049 N N . ASN B 1 330 ? 6.73 -5.832 -1.042 1 95.06 330 ASN B N 1
ATOM 8050 C CA . ASN B 1 330 ? 6.883 -4.391 -0.861 1 95.06 330 ASN B CA 1
ATOM 8051 C C . ASN B 1 330 ? 6.754 -3.643 -2.184 1 95.06 330 ASN B C 1
ATOM 8053 O O . ASN B 1 330 ? 6.027 -2.652 -2.273 1 95.06 330 ASN B O 1
ATOM 8057 N N . LEU B 1 331 ? 7.418 -4.137 -3.225 1 96.56 331 LEU B N 1
ATOM 8058 C CA . LEU B 1 331 ? 7.395 -3.451 -4.512 1 96.56 331 LEU B CA 1
ATOM 8059 C C . LEU B 1 331 ? 6 -3.486 -5.125 1 96.56 331 LEU B C 1
ATOM 8061 O O . LEU B 1 331 ? 5.578 -2.529 -5.777 1 96.56 331 LEU B O 1
ATOM 8065 N N . THR B 1 332 ? 5.379 -4.613 -4.93 1 97.56 332 THR B N 1
ATOM 8066 C CA . THR B 1 332 ? 4.016 -4.711 -5.441 1 97.56 332 THR B CA 1
ATOM 8067 C C . THR B 1 332 ? 3.107 -3.689 -4.762 1 97.56 332 THR B C 1
ATOM 8069 O O . THR B 1 332 ? 2.244 -3.092 -5.406 1 97.56 332 THR B O 1
ATOM 8072 N N . GLY B 1 333 ? 3.297 -3.535 -3.529 1 95.62 333 GLY B N 1
ATOM 8073 C CA . GLY B 1 333 ? 2.535 -2.523 -2.814 1 95.62 333 GLY B CA 1
ATOM 8074 C C . GLY B 1 333 ? 2.721 -1.128 -3.381 1 95.62 333 GLY B C 1
ATOM 8075 O O . GLY B 1 333 ? 1.756 -0.371 -3.506 1 95.62 333 GLY B O 1
ATOM 8076 N N . ILE B 1 334 ? 3.93 -0.816 -3.73 1 96.12 334 ILE B N 1
ATOM 8077 C CA . ILE B 1 334 ? 4.215 0.49 -4.316 1 96.12 334 ILE B CA 1
ATOM 8078 C C . ILE B 1 334 ? 3.504 0.621 -5.66 1 96.12 334 ILE B C 1
ATOM 8080 O O . ILE B 1 334 ? 2.955 1.679 -5.977 1 96.12 334 ILE B O 1
ATOM 8084 N N . ALA B 1 335 ? 3.615 -0.42 -6.41 1 97.81 335 ALA B N 1
ATOM 8085 C CA . ALA B 1 335 ? 2.967 -0.393 -7.719 1 97.81 335 ALA B CA 1
ATOM 8086 C C . ALA B 1 335 ? 1.478 -0.089 -7.586 1 97.81 335 ALA B C 1
ATOM 8088 O O . ALA B 1 335 ? 0.918 0.667 -8.383 1 97.81 335 ALA B O 1
ATOM 8089 N N . VAL B 1 336 ? 0.84 -0.643 -6.59 1 97.12 336 VAL B N 1
ATOM 8090 C CA . VAL B 1 336 ? -0.581 -0.399 -6.367 1 97.12 336 VAL B CA 1
ATOM 8091 C C . VAL B 1 336 ? -0.804 1.069 -6.008 1 97.12 336 VAL B C 1
ATOM 8093 O O . VAL B 1 336 ? -1.743 1.698 -6.5 1 97.12 336 VAL B O 1
ATOM 8096 N N . ARG B 1 337 ? 0.042 1.626 -5.176 1 95.75 337 ARG B N 1
ATOM 8097 C CA . ARG B 1 337 ? -0.077 3.023 -4.773 1 95.75 337 ARG B CA 1
ATOM 8098 C C . ARG B 1 337 ? 0.067 3.953 -5.973 1 95.75 337 ARG B C 1
ATOM 8100 O O . ARG B 1 337 ? -0.67 4.934 -6.102 1 95.75 337 ARG B O 1
ATOM 8107 N N . VAL B 1 338 ? 1.022 3.645 -6.781 1 95.81 338 VAL B N 1
ATOM 8108 C CA . VAL B 1 338 ? 1.223 4.441 -7.988 1 95.81 338 VAL B CA 1
ATOM 8109 C C . VAL B 1 338 ? 0.01 4.305 -8.906 1 95.81 338 VAL B C 1
ATOM 8111 O O . VAL B 1 338 ? -0.429 5.281 -9.516 1 95.81 338 VAL B O 1
ATOM 8114 N N . ALA B 1 339 ? -0.515 3.111 -9.008 1 95.62 339 ALA B N 1
ATOM 8115 C CA . ALA B 1 339 ? -1.688 2.885 -9.852 1 95.62 339 ALA B CA 1
ATOM 8116 C C . ALA B 1 339 ? -2.863 3.744 -9.391 1 95.62 339 ALA B C 1
ATOM 8118 O O . ALA B 1 339 ? -3.576 4.32 -10.219 1 95.62 339 ALA B O 1
ATOM 8119 N N . PHE B 1 340 ? -3.074 3.881 -8.109 1 92.44 340 PHE B N 1
ATOM 8120 C CA . PHE B 1 340 ? -4.121 4.746 -7.578 1 92.44 340 PHE B CA 1
ATOM 8121 C C . PHE B 1 340 ? -3.826 6.207 -7.895 1 92.44 340 PHE B C 1
ATOM 8123 O O . PHE B 1 340 ? -4.734 6.973 -8.219 1 92.44 340 PHE B O 1
ATOM 8130 N N . ALA B 1 341 ? -2.539 6.504 -7.762 1 91.94 341 ALA B N 1
ATOM 8131 C CA . ALA B 1 341 ? -2.139 7.898 -7.953 1 91.94 341 ALA B CA 1
ATOM 8132 C C . ALA B 1 341 ? -2.34 8.328 -9.406 1 91.94 341 ALA B C 1
ATOM 8134 O O . ALA B 1 341 ? -2.527 9.516 -9.68 1 91.94 341 ALA B O 1
ATOM 8135 N N . VAL B 1 342 ? -2.305 7.383 -10.352 1 90 342 VAL B N 1
ATOM 8136 C CA . VAL B 1 342 ? -2.502 7.75 -11.75 1 90 342 VAL B CA 1
ATOM 8137 C C . VAL B 1 342 ? -3.939 7.449 -12.164 1 90 342 VAL B C 1
ATOM 8139 O O . VAL B 1 342 ? -4.328 7.703 -13.305 1 90 342 VAL B O 1
ATOM 8142 N N . GLY B 1 343 ? -4.75 6.855 -11.328 1 88.44 343 GLY B N 1
ATOM 8143 C CA . GLY B 1 343 ? -6.18 6.707 -11.539 1 88.44 343 GLY B CA 1
ATOM 8144 C C . GLY B 1 343 ? -6.543 5.469 -12.336 1 88.44 343 GLY B C 1
ATOM 8145 O O . GLY B 1 343 ? -7.559 5.453 -13.031 1 88.44 343 GLY B O 1
ATOM 8146 N N . LEU B 1 344 ? -5.742 4.418 -12.258 1 91.31 344 LEU B N 1
ATOM 8147 C CA . LEU B 1 344 ? -5.984 3.232 -13.07 1 91.31 344 LEU B CA 1
ATOM 8148 C C . LEU B 1 344 ? -7.195 2.459 -12.555 1 91.31 344 LEU B C 1
ATOM 8150 O O . LEU B 1 344 ? -7.73 1.596 -13.258 1 91.31 344 LEU B O 1
ATOM 8154 N N . HIS B 1 345 ? -7.66 2.715 -11.367 1 89.5 345 HIS B N 1
ATOM 8155 C CA . HIS B 1 345 ? -8.758 1.964 -10.766 1 89.5 345 HIS B CA 1
ATOM 8156 C C . HIS B 1 345 ? -10.109 2.51 -11.211 1 89.5 345 HIS B C 1
ATOM 8158 O O . HIS B 1 345 ? -11.156 1.975 -10.836 1 89.5 345 HIS B O 1
ATOM 8164 N N . ARG B 1 346 ? -10.031 3.537 -11.992 1 85.44 346 ARG B N 1
ATOM 8165 C CA . ARG B 1 346 ? -11.258 4.191 -12.445 1 85.44 346 ARG B CA 1
ATOM 8166 C C . ARG B 1 346 ? -11.227 4.438 -13.953 1 85.44 346 ARG B C 1
ATOM 8168 O O . ARG B 1 346 ? -10.32 5.105 -14.453 1 85.44 346 ARG B O 1
ATOM 8175 N N . ASP B 1 347 ? -12.312 4.027 -14.641 1 82 347 ASP B N 1
ATOM 8176 C CA . ASP B 1 347 ? -12.406 4.234 -16.078 1 82 347 ASP B CA 1
ATOM 8177 C C . ASP B 1 347 ? -12.789 5.68 -16.406 1 82 347 ASP B C 1
ATOM 8179 O O . ASP B 1 347 ? -12.523 6.164 -17.5 1 82 347 ASP B O 1
ATOM 8183 N N . GLU B 1 348 ? -13.453 6.285 -15.461 1 71.94 348 GLU B N 1
ATOM 8184 C CA . GLU B 1 348 ? -14 7.621 -15.68 1 71.94 348 GLU B CA 1
ATOM 8185 C C . GLU B 1 348 ? -12.891 8.664 -15.766 1 71.94 348 GLU B C 1
ATOM 8187 O O . GLU B 1 348 ? -13.094 9.766 -16.281 1 71.94 348 GLU B O 1
ATOM 8192 N N . VAL B 1 349 ? -11.844 8.25 -15.102 1 63.41 349 VAL B N 1
ATOM 8193 C CA . VAL B 1 349 ? -10.75 9.203 -15.141 1 63.41 349 VAL B CA 1
ATOM 8194 C C . VAL B 1 349 ? -10.305 9.422 -16.594 1 63.41 349 VAL B C 1
ATOM 8196 O O . VAL B 1 349 ? -9.867 8.477 -17.25 1 63.41 349 VAL B O 1
ATOM 8199 N N . LYS B 1 350 ? -11.086 10.383 -17.25 1 56.69 350 LYS B N 1
ATOM 8200 C CA . LYS B 1 350 ? -10.883 10.695 -18.672 1 56.69 350 LYS B CA 1
ATOM 8201 C C . LYS B 1 350 ? -9.438 11.094 -18.938 1 56.69 350 LYS B C 1
ATOM 8203 O O . LYS B 1 350 ? -8.984 12.148 -18.5 1 56.69 350 LYS B O 1
ATOM 8208 N N . HIS B 1 351 ? -8.664 10.109 -19.031 1 54.38 351 HIS B N 1
ATOM 8209 C CA . HIS B 1 351 ? -7.297 10.414 -19.453 1 54.38 351 HIS B CA 1
ATOM 8210 C C . HIS B 1 351 ? -7.266 11.023 -20.844 1 54.38 351 HIS B C 1
ATOM 8212 O O . HIS B 1 351 ? -8 10.586 -21.734 1 54.38 351 HIS B O 1
ATOM 8218 N N . LEU B 1 352 ? -7.125 12.258 -20.953 1 55.69 352 LEU B N 1
ATOM 8219 C CA . LEU B 1 352 ? -6.84 12.805 -22.266 1 55.69 352 LEU B CA 1
ATOM 8220 C C . LEU B 1 352 ? -5.883 11.898 -23.047 1 55.69 352 LEU B C 1
ATOM 8222 O O . LEU B 1 352 ? -5.367 12.289 -24.094 1 55.69 352 LEU B O 1
ATOM 8226 N N . GLN B 1 353 ? -5.922 10.727 -22.469 1 65.38 353 GLN B N 1
ATOM 8227 C CA . GLN B 1 353 ? -4.902 9.891 -23.094 1 65.38 353 GLN B CA 1
ATOM 8228 C C . GLN B 1 353 ? -5.484 9.094 -24.266 1 65.38 353 GLN B C 1
ATOM 8230 O O . GLN B 1 353 ? -6.695 8.891 -24.344 1 65.38 353 GLN B O 1
ATOM 8235 N N . GLY B 1 354 ? -4.746 8.828 -25.266 1 74.75 354 GLY B N 1
ATOM 8236 C CA . GLY B 1 354 ? -5.078 8.039 -26.453 1 74.75 354 GLY B CA 1
ATOM 8237 C C . GLY B 1 354 ? -5.629 6.668 -26.109 1 74.75 354 GLY B C 1
ATOM 8238 O O . GLY B 1 354 ? -5.5 6.207 -24.969 1 74.75 354 GLY B O 1
ATOM 8239 N N . PRO B 1 355 ? -6.312 6.16 -26.969 1 83.19 355 PRO B N 1
ATOM 8240 C CA . PRO B 1 355 ? -6.949 4.859 -26.75 1 83.19 355 PRO B CA 1
ATOM 8241 C C . PRO B 1 355 ? -5.957 3.783 -26.312 1 83.19 355 PRO B C 1
ATOM 8243 O O . PRO B 1 355 ? -6.273 2.949 -25.469 1 83.19 355 PRO B O 1
ATOM 8246 N N . LEU B 1 356 ? -4.852 3.785 -26.922 1 87.88 356 LEU B N 1
ATOM 8247 C CA . LEU B 1 356 ? -3.857 2.775 -26.562 1 87.88 356 LEU B CA 1
ATOM 8248 C C . LEU B 1 356 ? -3.449 2.9 -25.109 1 87.88 356 LEU B C 1
ATOM 8250 O O . LEU B 1 356 ? -3.363 1.897 -24.391 1 87.88 356 LEU B O 1
ATOM 8254 N N . ARG B 1 357 ? -3.244 4.082 -24.734 1 86.31 357 ARG B N 1
ATOM 8255 C CA . ARG B 1 357 ? -2.814 4.312 -23.359 1 86.31 357 ARG B CA 1
ATOM 8256 C C . ARG B 1 357 ? -3.898 3.895 -22.375 1 86.31 357 ARG B C 1
ATOM 8258 O O . ARG B 1 357 ? -3.598 3.355 -21.312 1 86.31 357 ARG B O 1
ATOM 8265 N N . ARG B 1 358 ? -5.082 4.133 -22.719 1 88.88 358 ARG B N 1
ATOM 8266 C CA . ARG B 1 358 ? -6.207 3.756 -21.859 1 88.88 358 ARG B CA 1
ATOM 8267 C C . ARG B 1 358 ? -6.305 2.242 -21.719 1 88.88 358 ARG B C 1
ATOM 8269 O O . ARG B 1 358 ? -6.469 1.724 -20.625 1 88.88 358 ARG B O 1
ATOM 8276 N N . GLU B 1 359 ? -6.211 1.59 -22.828 1 92.44 359 GLU B N 1
ATOM 8277 C CA . GLU B 1 359 ? -6.32 0.135 -22.812 1 92.44 359 GLU B CA 1
ATOM 8278 C C . GLU B 1 359 ? -5.109 -0.503 -22.141 1 92.44 359 GLU B C 1
ATOM 8280 O O . GLU B 1 359 ? -5.234 -1.528 -21.469 1 92.44 359 GLU B O 1
ATOM 8285 N N . LEU B 1 360 ? -4.016 0.124 -22.359 1 92.5 360 LEU B N 1
ATOM 8286 C CA . LEU B 1 360 ? -2.816 -0.35 -21.672 1 92.5 360 LEU B CA 1
ATOM 8287 C C . LEU B 1 360 ? -2.951 -0.188 -20.156 1 92.5 360 LEU B C 1
ATOM 8289 O O . LEU B 1 360 ? -2.49 -1.039 -19.406 1 92.5 360 LEU B O 1
ATOM 8293 N N . GLY B 1 361 ? -3.564 0.949 -19.797 1 93.19 361 GLY B N 1
ATOM 8294 C CA . GLY B 1 361 ? -3.826 1.167 -18.375 1 93.19 361 GLY B CA 1
ATOM 8295 C C . GLY B 1 361 ? -4.703 0.095 -17.766 1 93.19 361 GLY B C 1
ATOM 8296 O O . GLY B 1 361 ? -4.426 -0.385 -16.656 1 93.19 361 GLY B O 1
ATOM 8297 N N . LYS B 1 362 ? -5.691 -0.285 -18.5 1 94.31 362 LYS B N 1
ATOM 8298 C CA . LYS B 1 362 ? -6.582 -1.339 -18.016 1 94.31 362 LYS B CA 1
ATOM 8299 C C . LYS B 1 362 ? -5.84 -2.664 -17.875 1 94.31 362 LYS B C 1
ATOM 8301 O O . LYS B 1 362 ? -6.008 -3.375 -16.891 1 94.31 362 LYS B O 1
ATOM 8306 N N . GLN B 1 363 ? -5.07 -2.969 -18.875 1 95 363 GLN B N 1
ATOM 8307 C CA . GLN B 1 363 ? -4.289 -4.199 -18.844 1 95 363 GLN B CA 1
ATOM 8308 C C . GLN B 1 363 ? -3.352 -4.234 -17.641 1 95 363 GLN B C 1
ATOM 8310 O O . GLN B 1 363 ? -3.26 -5.25 -16.953 1 95 363 GLN B O 1
ATOM 8315 N N . LEU B 1 364 ? -2.715 -3.131 -17.469 1 96.06 364 LEU B N 1
ATOM 8316 C CA . LEU B 1 364 ? -1.761 -3.037 -16.375 1 96.06 364 LEU B CA 1
ATOM 8317 C C . LEU B 1 364 ? -2.467 -3.164 -15.031 1 96.06 364 LEU B C 1
ATOM 8319 O O . LEU B 1 364 ? -1.975 -3.844 -14.125 1 96.06 364 LEU B O 1
ATOM 8323 N N . TRP B 1 365 ? -3.588 -2.553 -14.922 1 96.44 365 TRP B N 1
ATOM 8324 C CA . TRP B 1 365 ? -4.352 -2.604 -13.68 1 96.44 365 TRP B CA 1
ATOM 8325 C C . TRP B 1 365 ? -4.719 -4.043 -13.328 1 96.44 365 TRP B C 1
ATOM 8327 O O . TRP B 1 365 ? -4.461 -4.496 -12.211 1 96.44 365 TRP B O 1
ATOM 8337 N N . TRP B 1 366 ? -5.191 -4.723 -14.234 1 96.88 366 TRP B N 1
ATOM 8338 C CA . TRP B 1 366 ? -5.703 -6.055 -13.938 1 96.88 366 TRP B CA 1
ATOM 8339 C C . TRP B 1 366 ? -4.562 -7.051 -13.75 1 96.88 366 TRP B C 1
ATOM 8341 O O . TRP B 1 366 ? -4.668 -7.984 -12.953 1 96.88 366 TRP B O 1
ATOM 8351 N N . THR B 1 367 ? -3.492 -6.883 -14.508 1 97.62 367 THR B N 1
ATOM 8352 C CA . THR B 1 367 ? -2.32 -7.719 -14.273 1 97.62 367 THR B CA 1
ATOM 8353 C C . THR B 1 367 ? -1.78 -7.508 -12.859 1 97.62 367 THR B C 1
ATOM 8355 O O . THR B 1 367 ? -1.461 -8.469 -12.156 1 97.62 367 THR B O 1
ATOM 8358 N N . LEU B 1 368 ? -1.706 -6.219 -12.508 1 98.12 368 LEU B N 1
ATOM 8359 C CA . LEU B 1 368 ? -1.261 -5.867 -11.164 1 98.12 368 LEU B CA 1
ATOM 8360 C C . LEU B 1 368 ? -2.223 -6.414 -10.109 1 98.12 368 LEU B C 1
ATOM 8362 O O . LEU B 1 368 ? -1.792 -6.949 -9.086 1 98.12 368 LEU B O 1
ATOM 8366 N N . TYR B 1 369 ? -3.504 -6.297 -10.398 1 97.56 369 TYR B N 1
ATOM 8367 C CA . TYR B 1 369 ? -4.543 -6.781 -9.492 1 97.56 369 TYR B CA 1
ATOM 8368 C C . TYR B 1 369 ? -4.391 -8.273 -9.234 1 97.56 369 TYR B C 1
ATOM 8370 O O . TYR B 1 369 ? -4.398 -8.719 -8.086 1 97.56 369 TYR B O 1
ATOM 8378 N N . THR B 1 370 ? -4.215 -8.992 -10.258 1 97.69 370 THR B N 1
ATOM 8379 C CA . THR B 1 370 ? -4.082 -10.445 -10.148 1 97.69 370 THR B CA 1
ATOM 8380 C C . THR B 1 370 ? -2.785 -10.812 -9.438 1 97.69 370 THR B C 1
ATOM 8382 O O . THR B 1 370 ? -2.773 -11.703 -8.586 1 97.69 370 THR B O 1
ATOM 8385 N N . PHE B 1 371 ? -1.769 -10.211 -9.828 1 98.19 371 PHE B N 1
ATOM 8386 C CA . PHE B 1 371 ? -0.458 -10.484 -9.25 1 98.19 371 PHE B CA 1
ATOM 8387 C C . PHE B 1 371 ? -0.461 -10.219 -7.75 1 98.19 371 PHE B C 1
ATOM 8389 O O . PHE B 1 371 ? 0.075 -11.016 -6.973 1 98.19 371 PHE B O 1
ATOM 8396 N N . GLU B 1 372 ? -1.059 -9.125 -7.332 1 97.81 372 GLU B N 1
ATOM 8397 C CA . GLU B 1 372 ? -1.149 -8.773 -5.918 1 97.81 372 GLU B CA 1
ATOM 8398 C C . GLU B 1 372 ? -2.02 -9.773 -5.16 1 97.81 372 GLU B C 1
ATOM 8400 O O . GLU B 1 372 ? -1.667 -10.203 -4.059 1 97.81 372 GLU B O 1
ATOM 8405 N N . GLN B 1 373 ? -3.117 -10.141 -5.727 1 97.31 373 GLN B N 1
ATOM 8406 C CA . GLN B 1 373 ? -4.031 -11.055 -5.047 1 97.31 373 GLN B CA 1
ATOM 8407 C C . GLN B 1 373 ? -3.404 -12.438 -4.883 1 97.31 373 GLN B C 1
ATOM 8409 O O . GLN B 1 373 ? -3.658 -13.125 -3.891 1 97.31 373 GLN B O 1
ATOM 8414 N N . MET B 1 374 ? -2.623 -12.797 -5.855 1 97.75 374 MET B N 1
ATOM 8415 C CA . MET B 1 374 ? -1.911 -14.062 -5.715 1 97.75 374 MET B CA 1
ATOM 8416 C C . MET B 1 374 ? -0.974 -14.023 -4.512 1 97.75 374 MET B C 1
ATOM 8418 O O . MET B 1 374 ? -0.854 -15.016 -3.787 1 97.75 374 MET B O 1
ATOM 8422 N N . GLN B 1 375 ? -0.344 -12.945 -4.277 1 96.88 375 GLN B N 1
ATOM 8423 C CA . GLN B 1 375 ? 0.516 -12.797 -3.109 1 96.88 375 GLN B CA 1
ATOM 8424 C C . GLN B 1 375 ? -0.303 -12.797 -1.821 1 96.88 375 GLN B C 1
ATOM 8426 O O . GLN B 1 375 ? 0.056 -13.469 -0.852 1 96.88 375 GLN B O 1
ATOM 8431 N N . VAL B 1 376 ? -1.39 -12.055 -1.876 1 96.38 376 VAL B N 1
ATOM 8432 C CA . VAL B 1 376 ? -2.271 -11.961 -0.717 1 96.38 376 VAL B CA 1
ATOM 8433 C C . VAL B 1 376 ? -2.773 -13.352 -0.335 1 96.38 376 VAL B C 1
ATOM 8435 O O . VAL B 1 376 ? -2.799 -13.711 0.845 1 96.38 376 VAL B O 1
ATOM 8438 N N . SER B 1 377 ? -3.107 -14.094 -1.318 1 96.5 377 SER B N 1
ATOM 8439 C CA . SER B 1 377 ? -3.625 -15.438 -1.072 1 96.5 377 SER B CA 1
ATOM 8440 C C . SER B 1 377 ? -2.545 -16.359 -0.503 1 96.5 377 SER B C 1
ATOM 8442 O O . SER B 1 377 ? -2.832 -17.219 0.319 1 96.5 377 SER B O 1
ATOM 8444 N N . SER B 1 378 ? -1.367 -16.141 -0.945 1 94.56 378 SER B N 1
ATOM 8445 C CA . SER B 1 378 ? -0.264 -16.984 -0.51 1 94.56 378 SER B CA 1
ATOM 8446 C C . SER B 1 378 ? 0.162 -16.656 0.916 1 94.56 378 SER B C 1
ATOM 8448 O O . SER B 1 378 ? 0.549 -17.547 1.678 1 94.56 378 SER B O 1
ATOM 8450 N N . TYR B 1 379 ? 0.068 -15.352 1.312 1 92.31 379 TYR B N 1
ATOM 8451 C CA . TYR B 1 379 ? 0.548 -14.914 2.617 1 92.31 379 TYR B CA 1
ATOM 8452 C C . TYR B 1 379 ? -0.604 -14.773 3.605 1 92.31 379 TYR B C 1
ATOM 8454 O O . TYR B 1 379 ? -0.389 -14.758 4.82 1 92.31 379 TYR B O 1
ATOM 8462 N N . ASP B 1 380 ? -1.773 -14.602 3.055 1 91.56 380 ASP B N 1
ATOM 8463 C CA . ASP B 1 380 ? -2.936 -14.273 3.873 1 91.56 380 ASP B CA 1
ATOM 8464 C C . ASP B 1 380 ? -2.721 -12.961 4.629 1 91.56 380 ASP B C 1
ATOM 8466 O O . ASP B 1 380 ? -2.873 -12.906 5.848 1 91.56 380 ASP B O 1
ATOM 8470 N N . ARG B 1 381 ? -2.197 -11.992 3.934 1 90.69 381 ARG B N 1
ATOM 8471 C CA . ARG B 1 381 ? -2.018 -10.625 4.414 1 90.69 381 ARG B CA 1
ATOM 8472 C C . ARG B 1 381 ? -3.047 -9.688 3.791 1 90.69 381 ARG B C 1
ATOM 8474 O O . ARG B 1 381 ? -3.666 -10.016 2.779 1 90.69 381 ARG B O 1
ATOM 8481 N N . PRO B 1 382 ? -3.293 -8.547 4.461 1 91.31 382 PRO B N 1
ATOM 8482 C CA . PRO B 1 382 ? -4.254 -7.609 3.869 1 91.31 382 PRO B CA 1
ATOM 8483 C C . PRO B 1 382 ? -3.805 -7.086 2.506 1 91.31 382 PRO B C 1
ATOM 8485 O O . PRO B 1 382 ? -2.613 -6.84 2.295 1 91.31 382 PRO B O 1
ATOM 8488 N N . SER B 1 383 ? -4.781 -6.934 1.687 1 94.25 383 SER B N 1
ATOM 8489 C CA . SER B 1 383 ? -4.531 -6.445 0.335 1 94.25 383 SER B CA 1
ATOM 8490 C C . SER B 1 383 ? -4.262 -4.945 0.331 1 94.25 383 SER B C 1
ATOM 8492 O O . SER B 1 383 ? -4.867 -4.199 1.104 1 94.25 383 SER B O 1
ATOM 8494 N N . ALA B 1 384 ? -3.346 -4.48 -0.524 1 93.38 384 ALA B N 1
ATOM 8495 C CA . ALA B 1 384 ? -3.104 -3.055 -0.733 1 93.38 384 ALA B CA 1
ATOM 8496 C C . ALA B 1 384 ? -4.25 -2.41 -1.51 1 93.38 384 ALA B C 1
ATOM 8498 O O . ALA B 1 384 ? -4.477 -1.203 -1.405 1 93.38 384 ALA B O 1
ATOM 8499 N N . ILE B 1 385 ? -4.867 -3.162 -2.326 1 91.88 385 ILE B N 1
ATOM 8500 C CA . ILE B 1 385 ? -5.984 -2.65 -3.113 1 91.88 385 ILE B CA 1
ATOM 8501 C C . ILE B 1 385 ? -7.23 -2.551 -2.238 1 91.88 385 ILE B C 1
ATOM 8503 O O . ILE B 1 385 ? -7.984 -1.579 -2.328 1 91.88 385 ILE B O 1
ATOM 8507 N N . GLY B 1 386 ? -7.441 -3.488 -1.383 1 81.38 386 GLY B N 1
ATOM 8508 C CA . GLY B 1 386 ? -8.516 -3.428 -0.403 1 81.38 386 GLY B CA 1
ATOM 8509 C C . GLY B 1 386 ? -9.898 -3.545 -1.021 1 81.38 386 GLY B C 1
ATOM 8510 O O . GLY B 1 386 ? -10.094 -4.293 -1.982 1 81.38 386 GLY B O 1
ATOM 8511 N N . ASP B 1 387 ? -10.852 -2.791 -0.414 1 77 387 ASP B N 1
ATOM 8512 C CA . ASP B 1 387 ? -12.25 -2.867 -0.82 1 77 387 ASP B CA 1
ATOM 8513 C C . ASP B 1 387 ? -12.656 -1.635 -1.626 1 77 387 ASP B C 1
ATOM 8515 O O . ASP B 1 387 ? -13.789 -1.166 -1.524 1 77 387 ASP B O 1
ATOM 8519 N N . VAL B 1 388 ? -11.766 -1.263 -2.363 1 77.25 388 VAL B N 1
ATOM 8520 C CA . VAL B 1 388 ? -12.016 -0.062 -3.152 1 77.25 388 VAL B CA 1
ATOM 8521 C C . VAL B 1 388 ? -12.992 -0.383 -4.285 1 77.25 388 VAL B C 1
ATOM 8523 O O . VAL B 1 388 ? -12.945 -1.473 -4.859 1 77.25 388 VAL B O 1
ATOM 8526 N N . ALA B 1 389 ? -13.805 0.535 -4.504 1 73.19 389 ALA B N 1
ATOM 8527 C CA . ALA B 1 389 ? -14.703 0.402 -5.652 1 73.19 389 ALA B CA 1
ATOM 8528 C C . ALA B 1 389 ? -13.93 0.523 -6.961 1 73.19 389 ALA B C 1
ATOM 8530 O O . ALA B 1 389 ? -13.266 1.532 -7.207 1 73.19 389 ALA B O 1
ATOM 8531 N N . ILE B 1 390 ? -13.906 -0.567 -7.699 1 83.56 390 ILE B N 1
ATOM 8532 C CA . ILE B 1 390 ? -13.188 -0.596 -8.969 1 83.56 390 ILE B CA 1
ATOM 8533 C C . ILE B 1 390 ? -14.172 -0.479 -10.125 1 83.56 390 ILE B C 1
ATOM 8535 O O . ILE B 1 390 ? -15.148 -1.234 -10.203 1 83.56 390 ILE B O 1
ATOM 8539 N N . SER B 1 391 ? -13.992 0.515 -10.945 1 84.69 391 SER B N 1
ATOM 8540 C CA . SER B 1 391 ? -14.859 0.692 -12.109 1 84.69 391 SER B CA 1
ATOM 8541 C C . SER B 1 391 ? -14.109 0.421 -13.406 1 84.69 391 SER B C 1
ATOM 8543 O O . SER B 1 391 ? -14.648 0.629 -14.5 1 84.69 391 SER B O 1
ATOM 8545 N N . THR B 1 392 ? -12.922 -0.075 -13.281 1 90.12 392 THR B N 1
ATOM 8546 C CA . THR B 1 392 ? -12.086 -0.319 -14.453 1 90.12 392 THR B CA 1
ATOM 8547 C C . THR B 1 392 ? -12.562 -1.563 -15.203 1 90.12 392 THR B C 1
ATOM 8549 O O . THR B 1 392 ? -12.609 -2.654 -14.633 1 90.12 392 THR B O 1
ATOM 8552 N N . SER B 1 393 ? -12.867 -1.405 -16.422 1 90.94 393 SER B N 1
ATOM 8553 C CA . SER B 1 393 ? -13.32 -2.502 -17.266 1 90.94 393 SER B CA 1
ATOM 8554 C C . SER B 1 393 ? -12.148 -3.307 -17.812 1 90.94 393 SER B C 1
ATOM 8556 O O . SER B 1 393 ? -10.992 -2.969 -17.578 1 90.94 393 SER B O 1
ATOM 8558 N N . HIS B 1 394 ? -12.484 -4.43 -18.5 1 91.94 394 HIS B N 1
ATOM 8559 C CA . HIS B 1 394 ? -11.445 -5.25 -19.109 1 91.94 394 HIS B CA 1
ATOM 8560 C C . HIS B 1 394 ? -10.883 -4.582 -20.359 1 91.94 394 HIS B C 1
ATOM 8562 O O . HIS B 1 394 ? -11.586 -3.84 -21.047 1 91.94 394 HIS B O 1
ATOM 8568 N N . PRO B 1 395 ? -9.617 -4.832 -20.562 1 91.88 395 PRO B N 1
ATOM 8569 C CA . PRO B 1 395 ? -8.992 -4.219 -21.734 1 91.88 395 PRO B CA 1
ATOM 8570 C C . PRO B 1 395 ? -9.477 -4.828 -23.047 1 91.88 395 PRO B C 1
ATOM 8572 O O . PRO B 1 395 ? -9.867 -6 -23.078 1 91.88 395 PRO B O 1
ATOM 8575 N N . ASN B 1 396 ? -9.461 -3.965 -24.047 1 90.31 396 ASN B N 1
ATOM 8576 C CA . ASN B 1 396 ? -9.703 -4.441 -25.406 1 90.31 396 ASN B CA 1
ATOM 8577 C C . ASN B 1 396 ? -8.477 -5.148 -25.984 1 90.31 396 ASN B C 1
ATOM 8579 O O . ASN B 1 396 ? -7.484 -4.5 -26.328 1 90.31 396 ASN B O 1
ATOM 8583 N N . GLU B 1 397 ? -8.555 -6.406 -26.297 1 89 397 GLU B N 1
ATOM 8584 C CA . GLU B 1 397 ? -7.426 -7.254 -26.672 1 89 397 GLU B CA 1
ATOM 8585 C C . GLU B 1 397 ? -6.887 -6.887 -28.047 1 89 397 GLU B C 1
ATOM 8587 O O . GLU B 1 397 ? -5.699 -7.051 -28.328 1 89 397 GLU B O 1
ATOM 8592 N N . ARG B 1 398 ? -7.676 -6.383 -28.828 1 86.69 398 ARG B N 1
ATOM 8593 C CA . ARG B 1 398 ? -7.258 -6 -30.172 1 86.69 398 ARG B CA 1
ATOM 8594 C C . ARG B 1 398 ? -6.383 -4.754 -30.141 1 86.69 398 ARG B C 1
ATOM 8596 O O . ARG B 1 398 ? -5.379 -4.676 -30.844 1 86.69 398 ARG B O 1
ATOM 8603 N N . ILE B 1 399 ? -6.734 -3.898 -29.297 1 87.5 399 ILE B N 1
ATOM 8604 C CA . ILE B 1 399 ? -6.023 -2.625 -29.219 1 87.5 399 ILE B CA 1
ATOM 8605 C C . ILE B 1 399 ? -4.656 -2.832 -28.578 1 87.5 399 ILE B C 1
ATOM 8607 O O . ILE B 1 399 ? -3.664 -2.24 -29.016 1 87.5 399 ILE B O 1
ATOM 8611 N N . ILE B 1 400 ? -4.555 -3.723 -27.625 1 89.12 400 ILE B N 1
ATOM 8612 C CA . ILE B 1 400 ? -3.311 -3.883 -26.875 1 89.12 400 ILE B CA 1
ATOM 8613 C C . ILE B 1 400 ? -2.443 -4.949 -27.547 1 89.12 400 ILE B C 1
ATOM 8615 O O . ILE B 1 400 ? -1.347 -5.254 -27.062 1 89.12 400 ILE B O 1
ATOM 8619 N N . GLY B 1 401 ? -2.912 -5.609 -28.641 1 82.88 401 GLY B N 1
ATOM 8620 C CA . GLY B 1 401 ? -2.104 -6.523 -29.438 1 82.88 401 GLY B CA 1
ATOM 8621 C C . GLY B 1 401 ? -2.088 -7.938 -28.891 1 82.88 401 GLY B C 1
ATOM 8622 O O . GLY B 1 401 ? -1.091 -8.648 -29.016 1 82.88 401 GLY B O 1
ATOM 8623 N N . PHE B 1 402 ? -3.062 -8.336 -28.156 1 85.06 402 PHE B N 1
ATOM 8624 C CA . PHE B 1 402 ? -3.07 -9.664 -27.562 1 85.06 402 PHE B CA 1
ATOM 8625 C C . PHE B 1 402 ? -4.055 -10.578 -28.281 1 85.06 402 PHE B C 1
ATOM 8627 O O . PHE B 1 402 ? -4.281 -11.711 -27.844 1 85.06 402 PHE B O 1
ATOM 8634 N N . ALA B 1 403 ? -4.605 -10.148 -29.312 1 77.06 403 ALA B N 1
ATOM 8635 C CA . ALA B 1 403 ? -5.555 -10.961 -30.062 1 77.06 403 ALA B CA 1
ATOM 8636 C C . ALA B 1 403 ? -4.906 -12.25 -30.562 1 77.06 403 ALA B C 1
ATOM 8638 O O . ALA B 1 403 ? -5.57 -13.281 -30.703 1 77.06 403 ALA B O 1
ATOM 8639 N N . GLY B 1 404 ? -3.676 -12.336 -30.703 1 79.75 404 GLY B N 1
ATOM 8640 C CA . GLY B 1 404 ? -2.984 -13.539 -31.156 1 79.75 404 GLY B CA 1
ATOM 8641 C C . GLY B 1 404 ? -2.475 -14.391 -30 1 79.75 404 GLY B C 1
ATOM 8642 O O . GLY B 1 404 ? -2.123 -15.555 -30.188 1 79.75 404 GLY B O 1
ATOM 8643 N N . HIS B 1 405 ? -2.559 -13.875 -28.859 1 85.38 405 HIS B N 1
ATOM 8644 C CA . HIS B 1 405 ? -2.01 -14.547 -27.688 1 85.38 405 HIS B CA 1
ATOM 8645 C C . HIS B 1 405 ? -3.115 -15.172 -26.844 1 85.38 405 HIS B C 1
ATOM 8647 O O . HIS B 1 405 ? -2.877 -16.141 -26.109 1 85.38 405 HIS B O 1
ATOM 8653 N N . TYR B 1 406 ? -4.258 -14.562 -26.938 1 90.5 406 TYR B N 1
ATOM 8654 C CA . TYR B 1 406 ? -5.387 -15.023 -26.125 1 90.5 406 TYR B CA 1
ATOM 8655 C C . TYR B 1 406 ? -6.605 -15.297 -27.016 1 90.5 406 TYR B C 1
ATOM 8657 O O . TYR B 1 406 ? -6.805 -14.633 -28.031 1 90.5 406 TYR B O 1
ATOM 8665 N N . PRO B 1 407 ? -7.363 -16.312 -26.562 1 91.81 407 PRO B N 1
ATOM 8666 C CA . PRO B 1 407 ? -8.68 -16.438 -27.188 1 91.81 407 PRO B CA 1
ATOM 8667 C C . PRO B 1 407 ? -9.578 -15.227 -26.922 1 91.81 407 PRO B C 1
ATOM 8669 O O . PRO B 1 407 ? -9.312 -14.438 -26 1 91.81 407 PRO B O 1
ATOM 8672 N N . GLN B 1 408 ? -10.602 -15.164 -27.75 1 90.56 408 GLN B N 1
ATOM 8673 C CA . GLN B 1 408 ? -11.523 -14.039 -27.641 1 90.56 408 GLN B CA 1
ATOM 8674 C C . GLN B 1 408 ? -12.117 -13.938 -26.234 1 90.56 408 GLN B C 1
ATOM 8676 O O . GLN B 1 408 ? -12.508 -14.953 -25.656 1 90.56 408 GLN B O 1
ATOM 8681 N N . ASP B 1 409 ? -12.141 -12.734 -25.609 1 91.12 409 ASP B N 1
ATOM 8682 C CA . ASP B 1 409 ? -12.758 -12.398 -24.328 1 91.12 409 ASP B CA 1
ATOM 8683 C C . ASP B 1 409 ? -12.039 -13.086 -23.172 1 91.12 409 ASP B C 1
ATOM 8685 O O . ASP B 1 409 ? -12.609 -13.258 -22.094 1 91.12 409 ASP B O 1
ATOM 8689 N N . PHE B 1 410 ? -10.859 -13.57 -23.438 1 94.69 410 PHE B N 1
ATOM 8690 C CA . PHE B 1 410 ? -10.078 -14.234 -22.406 1 94.69 410 PHE B CA 1
ATOM 8691 C C . PHE B 1 410 ? -9.906 -13.336 -21.188 1 94.69 410 PHE B C 1
ATOM 8693 O O . PHE B 1 410 ? -10.078 -13.773 -20.047 1 94.69 410 PHE B O 1
ATOM 8700 N N . MET B 1 411 ? -9.586 -12.062 -21.391 1 94 411 MET B N 1
ATOM 8701 C CA . MET B 1 411 ? -9.273 -11.133 -20.312 1 94 411 MET B CA 1
ATOM 8702 C C . MET B 1 411 ? -10.508 -10.82 -19.484 1 94 411 MET B C 1
ATOM 8704 O O . MET B 1 411 ? -10.406 -10.625 -18.266 1 94 411 MET B O 1
ATOM 8708 N N . LYS B 1 412 ? -11.586 -10.758 -20.094 1 94.81 412 LYS B N 1
ATOM 8709 C CA . LYS B 1 412 ? -12.844 -10.562 -19.391 1 94.81 412 LYS B CA 1
ATOM 8710 C C . LYS B 1 412 ? -13.062 -11.656 -18.344 1 94.81 412 LYS B C 1
ATOM 8712 O O . LYS B 1 412 ? -13.352 -11.367 -17.188 1 94.81 412 LYS B O 1
ATOM 8717 N N . TRP B 1 413 ? -12.867 -12.875 -18.75 1 96.75 413 TRP B N 1
ATOM 8718 C CA . TRP B 1 413 ? -13.117 -14.016 -17.875 1 96.75 413 TRP B CA 1
ATOM 8719 C C . TRP B 1 413 ? -12.016 -14.164 -16.844 1 96.75 413 TRP B C 1
ATOM 8721 O O . TRP B 1 413 ? -12.273 -14.562 -15.703 1 96.75 413 TRP B O 1
ATOM 8731 N N . SER B 1 414 ? -10.789 -13.875 -17.266 1 96.69 414 SER B N 1
ATOM 8732 C CA . SER B 1 414 ? -9.68 -13.883 -16.312 1 96.69 414 SER B CA 1
ATOM 8733 C C . SER B 1 414 ? -9.875 -12.844 -15.219 1 96.69 414 SER B C 1
ATOM 8735 O O . SER B 1 414 ? -9.555 -13.094 -14.055 1 96.69 414 SER B O 1
ATOM 8737 N N . GLN B 1 415 ? -10.438 -11.727 -15.57 1 96 415 GLN B N 1
ATOM 8738 C CA . GLN B 1 415 ? -10.695 -10.648 -14.617 1 96 415 GLN B CA 1
ATOM 8739 C C . GLN B 1 415 ? -11.742 -11.07 -13.586 1 96 415 GLN B C 1
ATOM 8741 O O . GLN B 1 415 ? -11.617 -10.742 -12.406 1 96 415 GLN B O 1
ATOM 8746 N N . GLN B 1 416 ? -12.703 -11.688 -14.023 1 96.56 416 GLN B N 1
ATOM 8747 C CA . GLN B 1 416 ? -13.734 -12.156 -13.094 1 96.56 416 GLN B CA 1
ATOM 8748 C C . GLN B 1 416 ? -13.148 -13.109 -12.055 1 96.56 416 GLN B C 1
ATOM 8750 O O . GLN B 1 416 ? -13.516 -13.055 -10.883 1 96.56 416 GLN B O 1
ATOM 8755 N N . LEU B 1 417 ? -12.266 -13.938 -12.523 1 97.62 417 LEU B N 1
ATOM 8756 C CA . LEU B 1 417 ? -11.609 -14.844 -11.594 1 97.62 417 LEU B CA 1
ATOM 8757 C C . LEU B 1 417 ? -10.75 -14.07 -10.594 1 97.62 417 LEU B C 1
ATOM 8759 O O . LEU B 1 417 ? -10.664 -14.445 -9.422 1 97.62 417 LEU B O 1
ATOM 8763 N N . ALA B 1 418 ? -10.117 -13.023 -11.117 1 96.62 418 ALA B N 1
ATOM 8764 C CA . ALA B 1 418 ? -9.305 -12.195 -10.234 1 96.62 418 ALA B CA 1
ATOM 8765 C C . ALA B 1 418 ? -10.141 -11.578 -9.117 1 96.62 418 ALA B C 1
ATOM 8767 O O . ALA B 1 418 ? -9.711 -11.523 -7.965 1 96.62 418 ALA B O 1
ATOM 8768 N N . VAL B 1 419 ? -11.281 -11.141 -9.43 1 96.06 419 VAL B N 1
ATOM 8769 C CA . VAL B 1 419 ? -12.188 -10.539 -8.453 1 96.06 419 VAL B CA 1
ATOM 8770 C C . VAL B 1 419 ? -12.656 -11.609 -7.465 1 96.06 419 VAL B C 1
ATOM 8772 O O . VAL B 1 419 ? -12.773 -11.336 -6.266 1 96.06 419 VAL B O 1
ATOM 8775 N N . LEU B 1 420 ? -12.914 -12.797 -7.965 1 96.75 420 LEU B N 1
ATOM 8776 C CA . LEU B 1 420 ? -13.32 -13.891 -7.086 1 96.75 420 LEU B CA 1
ATOM 8777 C C . LEU B 1 420 ? -12.188 -14.281 -6.148 1 96.75 420 LEU B C 1
ATOM 8779 O O . LEU B 1 420 ? -12.43 -14.633 -4.988 1 96.75 420 LEU B O 1
ATOM 8783 N N . LEU B 1 421 ? -11.016 -14.258 -6.707 1 97.56 421 LEU B N 1
ATOM 8784 C CA . LEU B 1 421 ? -9.859 -14.516 -5.852 1 97.56 421 LEU B CA 1
ATOM 8785 C C . LEU B 1 421 ? -9.773 -13.484 -4.734 1 97.56 421 LEU B C 1
ATOM 8787 O O . LEU B 1 421 ? -9.523 -13.836 -3.578 1 97.56 421 LEU B O 1
ATOM 8791 N N . ALA B 1 422 ? -9.969 -12.258 -5.074 1 95.81 422 ALA B N 1
ATOM 8792 C CA . ALA B 1 422 ? -9.93 -11.188 -4.078 1 95.81 422 ALA B CA 1
ATOM 8793 C C . ALA B 1 422 ? -11 -11.391 -3.012 1 95.81 422 ALA B C 1
ATOM 8795 O O . ALA B 1 422 ? -10.742 -11.211 -1.819 1 95.81 422 ALA B O 1
ATOM 8796 N N . SER B 1 423 ? -12.148 -11.75 -3.451 1 93.62 423 SER B N 1
ATOM 8797 C CA . SER B 1 423 ? -13.242 -12.008 -2.521 1 93.62 423 SER B CA 1
ATOM 8798 C C . SER B 1 423 ? -12.914 -13.172 -1.59 1 93.62 423 SER B C 1
ATOM 8800 O O . SER B 1 423 ? -13.266 -13.148 -0.409 1 93.62 423 SER B O 1
ATOM 8802 N N . THR B 1 424 ? -12.32 -14.133 -2.148 1 94.81 424 THR B N 1
ATOM 8803 C CA . THR B 1 424 ? -11.914 -15.289 -1.357 1 94.81 424 THR B CA 1
ATOM 8804 C C . THR B 1 424 ? -10.906 -14.883 -0.288 1 94.81 424 THR B C 1
ATOM 8806 O O . THR B 1 424 ? -11.031 -15.281 0.873 1 94.81 424 THR B O 1
ATOM 8809 N N . CYS B 1 425 ? -9.93 -14.094 -0.686 1 93.31 425 CYS B N 1
ATOM 8810 C CA . CYS B 1 425 ? -8.906 -13.641 0.253 1 93.31 425 CYS B CA 1
ATOM 8811 C C . CYS B 1 425 ? -9.531 -12.812 1.374 1 93.31 425 CYS B C 1
ATOM 8813 O O . CYS B 1 425 ? -9.148 -12.953 2.537 1 93.31 425 CYS B O 1
ATOM 8815 N N . LYS B 1 426 ? -10.461 -12.016 0.999 1 89.44 426 LYS B N 1
ATOM 8816 C CA . LYS B 1 426 ? -11.141 -11.195 1.994 1 89.44 426 LYS B CA 1
ATOM 8817 C C . LYS B 1 426 ? -11.906 -12.055 2.988 1 89.44 426 LYS B C 1
ATOM 8819 O O . LYS B 1 426 ? -11.867 -11.812 4.195 1 89.44 426 LYS B O 1
ATOM 8824 N N . ALA B 1 427 ? -12.586 -12.992 2.467 1 87.19 427 ALA B N 1
ATOM 8825 C CA . ALA B 1 427 ? -13.375 -13.883 3.314 1 87.19 427 ALA B CA 1
ATOM 8826 C C . ALA B 1 427 ? -12.484 -14.664 4.273 1 87.19 427 ALA B C 1
ATOM 8828 O O . ALA B 1 427 ? -12.805 -14.812 5.453 1 87.19 427 ALA B O 1
ATOM 8829 N N . LEU B 1 428 ? -11.398 -15.125 3.789 1 87.44 428 LEU B N 1
ATOM 8830 C CA . LEU B 1 428 ? -10.484 -15.922 4.602 1 87.44 428 LEU B CA 1
ATOM 8831 C C . LEU B 1 428 ? -9.797 -15.062 5.652 1 87.44 428 LEU B C 1
ATOM 8833 O O . LEU B 1 428 ? -9.578 -15.508 6.781 1 87.44 428 LEU B O 1
ATOM 8837 N N . ASN B 1 429 ? -9.43 -13.883 5.285 1 79.94 429 ASN B N 1
ATOM 8838 C CA . ASN B 1 429 ? -8.773 -12.977 6.227 1 79.94 429 ASN B CA 1
ATOM 8839 C C . ASN B 1 429 ? -9.703 -12.586 7.371 1 79.94 429 ASN B C 1
ATOM 8841 O O . ASN B 1 429 ? -9.258 -12.445 8.516 1 79.94 429 ASN B O 1
ATOM 8845 N N . LYS B 1 430 ? -10.898 -12.367 7.105 1 71.62 430 LYS B N 1
ATOM 8846 C CA . LYS B 1 430 ? -11.883 -12.016 8.125 1 71.62 430 LYS B CA 1
ATOM 8847 C C . LYS B 1 430 ? -12.141 -13.188 9.062 1 71.62 430 LYS B C 1
ATOM 8849 O O . LYS B 1 430 ? -12.32 -13 10.273 1 71.62 430 LYS B O 1
ATOM 8854 N N . ALA B 1 431 ? -12.219 -14.359 8.508 1 57.78 431 ALA B N 1
ATOM 8855 C CA . ALA B 1 431 ? -12.445 -15.57 9.289 1 57.78 431 ALA B CA 1
ATOM 8856 C C . ALA B 1 431 ? -11.289 -15.836 10.242 1 57.78 431 ALA B C 1
ATOM 8858 O O . ALA B 1 431 ? -11.492 -16.312 11.359 1 57.78 431 ALA B O 1
ATOM 8859 N N . GLY B 1 432 ? -10.172 -15.688 9.75 1 53.81 432 GLY B N 1
ATOM 8860 C CA . GLY B 1 432 ? -9 -15.914 10.586 1 53.81 432 GLY B CA 1
ATOM 8861 C C . GLY B 1 432 ? -8.977 -15.055 11.828 1 53.81 432 GLY B C 1
ATOM 8862 O O . GLY B 1 432 ? -8.203 -15.312 12.758 1 53.81 432 GLY B O 1
ATOM 8863 N N . THR B 1 433 ? -9.516 -13.828 11.75 1 47.53 433 THR B N 1
ATOM 8864 C CA . THR B 1 433 ? -9.547 -12.977 12.93 1 47.53 433 THR B CA 1
ATOM 8865 C C . THR B 1 433 ? -10.477 -13.547 13.992 1 47.53 433 THR B C 1
ATOM 8867 O O . THR B 1 433 ? -10.719 -12.906 15.023 1 47.53 433 THR B O 1
ATOM 8870 N N . GLY B 1 434 ? -10.727 -14.844 14.062 1 43.12 434 GLY B N 1
ATOM 8871 C CA . GLY B 1 434 ? -11.469 -15.562 15.086 1 43.12 434 GLY B CA 1
ATOM 8872 C C . GLY B 1 434 ? -12.891 -15.891 14.68 1 43.12 434 GLY B C 1
ATOM 8873 O O . GLY B 1 434 ? -13.672 -16.391 15.484 1 43.12 434 GLY B O 1
ATOM 8874 N N . ILE B 1 435 ? -13.305 -15.32 13.758 1 35.75 435 ILE B N 1
ATOM 8875 C CA . ILE B 1 435 ? -14.727 -15.531 13.5 1 35.75 435 ILE B CA 1
ATOM 8876 C C . ILE B 1 435 ? -14.961 -16.953 13.023 1 35.75 435 ILE B C 1
ATOM 8878 O O . ILE B 1 435 ? -16.078 -17.484 13.133 1 35.75 435 ILE B O 1
ATOM 8882 N N . MET B 1 436 ? -14.211 -17.438 12.117 1 37.41 436 MET B N 1
ATOM 8883 C CA . MET B 1 436 ? -14.648 -18.734 11.625 1 37.41 436 MET B CA 1
ATOM 8884 C C . MET B 1 436 ? -14.375 -19.828 12.656 1 37.41 436 MET B C 1
ATOM 8886 O O . MET B 1 436 ? -13.289 -20.406 12.68 1 37.41 436 MET B O 1
ATOM 8890 N N . SER B 1 437 ? -14.297 -19.516 13.789 1 37.94 437 SER B N 1
ATOM 8891 C CA . SER B 1 437 ? -14.18 -20.734 14.578 1 37.94 437 SER B CA 1
ATOM 8892 C C . SER B 1 437 ? -14.891 -21.906 13.898 1 37.94 437 SER B C 1
ATOM 8894 O O . SER B 1 437 ? -14.281 -22.953 13.656 1 37.94 437 SER B O 1
ATOM 8896 N N . GLY B 1 438 ? -15.961 -22.266 14.656 1 34.88 438 GLY B N 1
ATOM 8897 C CA . GLY B 1 438 ? -16.688 -23.516 14.812 1 34.88 438 GLY B CA 1
ATOM 8898 C C . GLY B 1 438 ? -17.297 -24 13.523 1 34.88 438 GLY B C 1
ATOM 8899 O O . GLY B 1 438 ? -17.188 -23.359 12.484 1 34.88 438 GLY B O 1
ATOM 8900 N N . GLU B 1 439 ? -18.125 -24.953 13.695 1 39.06 439 GLU B N 1
ATOM 8901 C CA . GLU B 1 439 ? -19.109 -25.734 12.961 1 39.06 439 GLU B CA 1
ATOM 8902 C C . GLU B 1 439 ? -19.844 -24.875 11.93 1 39.06 439 GLU B C 1
ATOM 8904 O O . GLU B 1 439 ? -20.359 -25.406 10.945 1 39.06 439 GLU B O 1
ATOM 8909 N N . GLU B 1 440 ? -19.844 -23.453 12.172 1 43.19 440 GLU B N 1
ATOM 8910 C CA . GLU B 1 440 ? -20.906 -22.688 11.531 1 43.19 440 GLU B CA 1
ATOM 8911 C C . GLU B 1 440 ? -20.391 -21.984 10.266 1 43.19 440 GLU B C 1
ATOM 8913 O O . GLU B 1 440 ? -21.172 -21.484 9.469 1 43.19 440 GLU B O 1
ATOM 8918 N N . ALA B 1 441 ? -19.062 -21.781 10.117 1 48.06 441 ALA B N 1
ATOM 8919 C CA . ALA B 1 441 ? -18.672 -21.016 8.938 1 48.06 441 ALA B CA 1
ATOM 8920 C C . ALA B 1 441 ? -19.172 -21.672 7.66 1 48.06 441 ALA B C 1
ATOM 8922 O O . ALA B 1 441 ? -19.594 -21 6.727 1 48.06 441 ALA B O 1
ATOM 8923 N N . TYR B 1 442 ? -18.938 -23.031 7.484 1 48.22 442 TYR B N 1
ATOM 8924 C CA . TYR B 1 442 ? -19.344 -23.719 6.266 1 48.22 442 TYR B CA 1
ATOM 8925 C C . TYR B 1 442 ? -20.75 -24.312 6.422 1 48.22 442 TYR B C 1
ATOM 8927 O O . TYR B 1 442 ? -21.328 -24.812 5.453 1 48.22 442 TYR B O 1
ATOM 8935 N N . SER B 1 443 ? -21.109 -24.266 7.68 1 50.69 443 SER B N 1
ATOM 8936 C CA . SER B 1 443 ? -22.422 -24.891 7.887 1 50.69 443 SER B CA 1
ATOM 8937 C C . SER B 1 443 ? -23.547 -23.953 7.508 1 50.69 443 SER B C 1
ATOM 8939 O O . SER B 1 443 ? -24.641 -24.391 7.16 1 50.69 443 SER B O 1
ATOM 8941 N N . ARG B 1 444 ? -23.062 -22.625 7.422 1 50.06 444 ARG B N 1
ATOM 8942 C CA . ARG B 1 444 ? -24.188 -21.75 7.152 1 50.06 444 ARG B CA 1
ATOM 8943 C C . ARG B 1 444 ? -24.25 -21.359 5.68 1 50.06 444 ARG B C 1
ATOM 8945 O O . ARG B 1 444 ? -23.25 -20.922 5.113 1 50.06 444 ARG B O 1
ATOM 8952 N N . PRO B 1 445 ? -25.297 -21.797 4.91 1 46 445 PRO B N 1
ATOM 8953 C CA . PRO B 1 445 ? -25.453 -21.484 3.49 1 46 445 PRO B CA 1
ATOM 8954 C C . PRO B 1 445 ? -25.172 -20.016 3.178 1 46 445 PRO B C 1
ATOM 8956 O O . PRO B 1 445 ? -24.859 -19.672 2.037 1 46 445 PRO B O 1
ATOM 8959 N N . LEU B 1 446 ? -25.141 -19.234 4.121 1 50.69 446 LEU B N 1
ATOM 8960 C CA . LEU B 1 446 ? -24.984 -17.797 3.865 1 50.69 446 LEU B CA 1
ATOM 8961 C C . LEU B 1 446 ? -23.594 -17.312 4.258 1 50.69 446 LEU B C 1
ATOM 8963 O O . LEU B 1 446 ? -23.359 -16.109 4.375 1 50.69 446 LEU B O 1
ATOM 8967 N N . SER B 1 447 ? -22.859 -18.359 4.293 1 69.5 447 SER B N 1
ATOM 8968 C CA . SER B 1 447 ? -21.5 -17.953 4.625 1 69.5 447 SER B CA 1
ATOM 8969 C C . SER B 1 447 ? -20.781 -17.375 3.408 1 69.5 447 SER B C 1
ATOM 8971 O O . SER B 1 447 ? -21.109 -17.719 2.27 1 69.5 447 SER B O 1
ATOM 8973 N N . PRO B 1 448 ? -20.016 -16.328 3.568 1 79.5 448 PRO B N 1
ATOM 8974 C CA . PRO B 1 448 ? -19.234 -15.789 2.449 1 79.5 448 PRO B CA 1
ATOM 8975 C C . PRO B 1 448 ? -18.531 -16.875 1.646 1 79.5 448 PRO B C 1
ATOM 8977 O O . PRO B 1 448 ? -18.422 -16.766 0.422 1 79.5 448 PRO B O 1
ATOM 8980 N N . GLU B 1 449 ? -18.25 -17.938 2.248 1 82.25 449 GLU B N 1
ATOM 8981 C CA . GLU B 1 449 ? -17.562 -19.031 1.573 1 82.25 449 GLU B CA 1
ATOM 8982 C C . GLU B 1 449 ? -18.5 -19.766 0.609 1 82.25 449 GLU B C 1
ATOM 8984 O O . GLU B 1 449 ? -18.109 -20.062 -0.524 1 82.25 449 GLU B O 1
ATOM 8989 N N . ALA B 1 450 ? -19.625 -19.984 1.101 1 83.94 450 ALA B N 1
ATOM 8990 C CA . ALA B 1 450 ? -20.609 -20.641 0.247 1 83.94 450 ALA B CA 1
ATOM 8991 C C . ALA B 1 450 ? -20.984 -19.766 -0.944 1 83.94 450 ALA B C 1
ATOM 8993 O O . ALA B 1 450 ? -21.188 -20.266 -2.051 1 83.94 450 ALA B O 1
ATOM 8994 N N . GLY B 1 451 ? -21.062 -18.484 -0.655 1 88.19 451 GLY B N 1
ATOM 8995 C CA . GLY B 1 451 ? -21.359 -17.547 -1.73 1 88.19 451 GLY B CA 1
ATOM 8996 C C . GLY B 1 451 ? -20.297 -17.531 -2.814 1 88.19 451 GLY B C 1
ATOM 8997 O O . GLY B 1 451 ? -20.625 -17.516 -4.004 1 88.19 451 GLY B O 1
ATOM 8998 N N . ILE B 1 452 ? -19.125 -17.641 -2.408 1 93.12 452 ILE B N 1
ATOM 8999 C CA . ILE B 1 452 ? -18.016 -17.609 -3.355 1 93.12 452 ILE B CA 1
ATOM 9000 C C . ILE B 1 452 ? -18 -18.891 -4.172 1 93.12 452 ILE B C 1
ATOM 9002 O O . ILE B 1 452 ? -17.75 -18.875 -5.379 1 93.12 452 ILE B O 1
ATOM 9006 N N . LEU B 1 453 ? -18.25 -20 -3.545 1 93.19 453 LEU B N 1
ATOM 9007 C CA . LEU B 1 453 ? -18.297 -21.266 -4.258 1 93.19 453 LEU B CA 1
ATOM 9008 C C . LEU B 1 453 ? -19.406 -21.281 -5.297 1 93.19 453 LEU B C 1
ATOM 9010 O O . LEU B 1 453 ? -19.234 -21.812 -6.391 1 93.19 453 LEU B O 1
ATOM 9014 N N . ARG B 1 454 ? -20.469 -20.641 -4.902 1 92 454 ARG B N 1
ATOM 9015 C CA . ARG B 1 454 ? -21.562 -20.516 -5.859 1 92 454 ARG B CA 1
ATOM 9016 C C . ARG B 1 454 ? -21.172 -19.641 -7.043 1 92 454 ARG B C 1
ATOM 9018 O O . ARG B 1 454 ? -21.484 -19.969 -8.195 1 92 454 ARG B O 1
ATOM 9025 N N . ASP B 1 455 ? -20.531 -18.578 -6.734 1 95.12 455 ASP B N 1
ATOM 9026 C CA . ASP B 1 455 ? -20.078 -17.672 -7.793 1 95.12 455 ASP B CA 1
ATOM 9027 C C . ASP B 1 455 ? -19.062 -18.359 -8.711 1 95.12 455 ASP B C 1
ATOM 9029 O O . ASP B 1 455 ? -19.062 -18.125 -9.922 1 95.12 455 ASP B O 1
ATOM 9033 N N . LEU B 1 456 ? -18.234 -19.172 -8.148 1 97.44 456 LEU B N 1
ATOM 9034 C CA . LEU B 1 456 ? -17.266 -19.922 -8.938 1 97.44 456 LEU B CA 1
ATOM 9035 C C . LEU B 1 456 ? -17.969 -20.938 -9.836 1 97.44 456 LEU B C 1
ATOM 9037 O O . LEU B 1 456 ? -17.609 -21.078 -11.008 1 97.44 456 LEU B O 1
ATOM 9041 N N . SER B 1 457 ? -18.969 -21.562 -9.281 1 95 457 SER B N 1
ATOM 9042 C CA . SER B 1 457 ? -19.75 -22.5 -10.094 1 95 457 SER B CA 1
ATOM 9043 C C . SER B 1 457 ? -20.453 -21.781 -11.242 1 95 457 SER B C 1
ATOM 9045 O O . SER B 1 457 ? -20.484 -22.297 -12.359 1 95 457 SER B O 1
ATOM 9047 N N . ARG B 1 458 ? -20.953 -20.641 -10.938 1 95.56 458 ARG B N 1
ATOM 9048 C CA . ARG B 1 458 ? -21.625 -19.844 -11.961 1 95.56 458 ARG B CA 1
ATOM 9049 C C . ARG B 1 458 ? -20.625 -19.406 -13.039 1 95.56 458 ARG B C 1
ATOM 9051 O O . ARG B 1 458 ? -20.969 -19.391 -14.227 1 95.56 458 ARG B O 1
ATOM 9058 N N . TRP B 1 459 ? -19.5 -19.016 -12.641 1 97.56 459 TRP B N 1
ATOM 9059 C CA . TRP B 1 459 ? -18.453 -18.625 -13.578 1 97.56 459 TRP B CA 1
ATOM 9060 C C . TRP B 1 459 ? -18.125 -19.766 -14.531 1 97.56 459 TRP B C 1
ATOM 9062 O O . TRP B 1 459 ? -18.031 -19.562 -15.742 1 97.56 459 TRP B O 1
ATOM 9072 N N . LYS B 1 460 ? -17.969 -20.953 -14.039 1 96.69 460 LYS B N 1
ATOM 9073 C CA . LYS B 1 460 ? -17.625 -22.125 -14.836 1 96.69 460 LYS B CA 1
ATOM 9074 C C . LYS B 1 460 ? -18.734 -22.469 -15.82 1 96.69 460 LYS B C 1
ATOM 9076 O O . LYS B 1 460 ? -18.469 -22.781 -16.984 1 96.69 460 LYS B O 1
ATOM 9081 N N . GLU B 1 461 ? -19.922 -22.281 -15.367 1 95.12 461 GLU B N 1
ATOM 9082 C CA . GLU B 1 461 ? -21.078 -22.609 -16.203 1 95.12 461 GLU B CA 1
ATOM 9083 C C . GLU B 1 461 ? -21.281 -21.578 -17.297 1 95.12 461 GLU B C 1
ATOM 9085 O O . GLU B 1 461 ? -21.766 -21.891 -18.375 1 95.12 461 GLU B O 1
ATOM 9090 N N . SER B 1 462 ? -20.859 -20.375 -17.016 1 95.38 462 SER B N 1
ATOM 9091 C CA . SER B 1 462 ? -21.094 -19.281 -17.953 1 95.38 462 SER B CA 1
ATOM 9092 C C . SER B 1 462 ? -19.953 -19.156 -18.969 1 95.38 462 SER B C 1
ATOM 9094 O O . SER B 1 462 ? -20.016 -18.344 -19.891 1 95.38 462 SER B O 1
ATOM 9096 N N . LEU B 1 463 ? -18.969 -20 -18.828 1 96.56 463 LEU B N 1
ATOM 9097 C CA . LEU B 1 463 ? -17.812 -19.922 -19.703 1 96.56 463 LEU B CA 1
ATOM 9098 C C . LEU B 1 463 ? -18.203 -20.266 -21.141 1 96.56 463 LEU B C 1
ATOM 9100 O O . LEU B 1 463 ? -18.859 -21.281 -21.375 1 96.56 463 LEU B O 1
ATOM 9104 N N . PRO B 1 464 ? -17.812 -19.438 -22.047 1 95.25 464 PRO B N 1
ATOM 9105 C CA . PRO B 1 464 ? -18.062 -19.781 -23.453 1 95.25 464 PRO B CA 1
ATOM 9106 C C . PRO B 1 464 ? -17.359 -21.078 -23.875 1 95.25 464 PRO B C 1
ATOM 9108 O O . PRO B 1 464 ? -16.359 -21.453 -23.266 1 95.25 464 PRO B O 1
ATOM 9111 N N . GLN B 1 465 ? -17.75 -21.672 -24.953 1 93.25 465 GLN B N 1
ATOM 9112 C CA . GLN B 1 465 ? -17.312 -22.984 -25.391 1 93.25 465 GLN B CA 1
ATOM 9113 C C . GLN B 1 465 ? -15.82 -22.969 -25.734 1 93.25 465 GLN B C 1
ATOM 9115 O O . GLN B 1 465 ? -15.094 -23.922 -25.422 1 93.25 465 GLN B O 1
ATOM 9120 N N . HIS B 1 466 ? -15.375 -21.938 -26.344 1 92.75 466 HIS B N 1
ATOM 9121 C CA . HIS B 1 466 ? -13.992 -21.891 -26.828 1 92.75 466 HIS B CA 1
ATOM 9122 C C . HIS B 1 466 ? -13.016 -21.719 -25.672 1 92.75 466 HIS B C 1
ATOM 9124 O O . HIS B 1 466 ? -11.805 -21.828 -25.859 1 92.75 466 HIS B O 1
ATOM 9130 N N . LEU B 1 467 ? -13.531 -21.438 -24.422 1 95.75 467 LEU B N 1
ATOM 9131 C CA . LEU B 1 467 ? -12.672 -21.266 -23.25 1 95.75 467 LEU B CA 1
ATOM 9132 C C . LEU B 1 467 ? -12.828 -22.438 -22.281 1 95.75 467 LEU B C 1
ATOM 9134 O O . LEU B 1 467 ? -12.211 -22.453 -21.219 1 95.75 467 LEU B O 1
ATOM 9138 N N . ARG B 1 468 ? -13.57 -23.422 -22.656 1 95.25 468 ARG B N 1
ATOM 9139 C CA . ARG B 1 468 ? -13.781 -24.578 -21.797 1 95.25 468 ARG B CA 1
ATOM 9140 C C . ARG B 1 468 ? -12.617 -25.547 -21.906 1 95.25 468 ARG B C 1
ATOM 9142 O O . ARG B 1 468 ? -11.891 -25.562 -22.906 1 95.25 468 ARG B O 1
ATOM 9149 N N . LEU B 1 469 ? -12.477 -26.359 -20.938 1 93.62 469 LEU B N 1
ATOM 9150 C CA . LEU B 1 469 ? -11.336 -27.266 -20.828 1 93.62 469 LEU B CA 1
ATOM 9151 C C . LEU B 1 469 ? -11.422 -28.375 -21.891 1 93.62 469 LEU B C 1
ATOM 9153 O O . LEU B 1 469 ? -10.391 -28.844 -22.375 1 93.62 469 LEU B O 1
ATOM 9157 N N . ASP B 1 470 ? -12.539 -28.719 -22.266 1 90.25 470 ASP B N 1
ATOM 9158 C CA . ASP B 1 470 ? -12.758 -29.828 -23.188 1 90.25 470 ASP B CA 1
ATOM 9159 C C . ASP B 1 470 ? -12.203 -29.516 -24.562 1 90.25 470 ASP B C 1
ATOM 9161 O O . ASP B 1 470 ? -11.875 -30.438 -25.328 1 90.25 470 ASP B O 1
ATOM 9165 N N . VAL B 1 471 ? -12.102 -28.25 -24.875 1 90.38 471 VAL B N 1
ATOM 9166 C CA . VAL B 1 471 ? -11.664 -27.859 -26.203 1 90.38 471 VAL B CA 1
ATOM 9167 C C . VAL B 1 471 ? -10.156 -27.594 -26.203 1 90.38 471 VAL B C 1
ATOM 9169 O O . VAL B 1 471 ? -9.547 -27.391 -27.25 1 90.38 471 VAL B O 1
ATOM 9172 N N . ALA B 1 472 ? -9.523 -27.688 -25.109 1 88.56 472 ALA B N 1
ATOM 9173 C CA . ALA B 1 472 ? -8.125 -27.281 -24.938 1 88.56 472 ALA B CA 1
ATOM 9174 C C . ALA B 1 472 ? -7.215 -28.078 -25.875 1 88.56 472 ALA B C 1
ATOM 9176 O O . ALA B 1 472 ? -6.254 -27.531 -26.422 1 88.56 472 ALA B O 1
ATOM 9177 N N . ASP B 1 473 ? -7.562 -29.328 -26.141 1 89.62 473 ASP B N 1
ATOM 9178 C CA . ASP B 1 473 ? -6.723 -30.203 -26.953 1 89.62 473 ASP B CA 1
ATOM 9179 C C . ASP B 1 473 ? -6.82 -29.828 -28.438 1 89.62 473 ASP B C 1
ATOM 9181 O O . ASP B 1 473 ? -5.898 -30.094 -29.203 1 89.62 473 ASP B O 1
ATOM 9185 N N . SER B 1 474 ? -7.871 -29.172 -28.734 1 90.56 474 SER B N 1
ATOM 9186 C CA . SER B 1 474 ? -8.109 -28.859 -30.125 1 90.56 474 SER B CA 1
ATOM 9187 C C . SER B 1 474 ? -7.699 -27.438 -30.453 1 90.56 474 SER B C 1
ATOM 9189 O O . SER B 1 474 ? -7.719 -27.031 -31.625 1 90.56 474 SER B O 1
ATOM 9191 N N . LEU B 1 475 ? -7.305 -26.75 -29.547 1 89.75 475 LEU B N 1
ATOM 9192 C CA . LEU B 1 475 ? -6.953 -25.344 -29.75 1 89.75 475 LEU B CA 1
ATOM 9193 C C . LEU B 1 475 ? -5.559 -25.219 -30.359 1 89.75 475 LEU B C 1
ATOM 9195 O O . LEU B 1 475 ? -4.742 -26.141 -30.25 1 89.75 475 LEU B O 1
ATOM 9199 N N . ALA B 1 476 ? -5.43 -24.078 -31 1 87.75 476 ALA B N 1
ATOM 9200 C CA . ALA B 1 476 ? -4.086 -23.75 -31.453 1 87.75 476 ALA B CA 1
ATOM 9201 C C . ALA B 1 476 ? -3.107 -23.688 -30.281 1 87.75 476 ALA B C 1
ATOM 9203 O O . ALA B 1 476 ? -3.486 -23.312 -29.172 1 87.75 476 ALA B O 1
ATOM 9204 N N . PRO B 1 477 ? -1.866 -23.984 -30.5 1 86.06 477 PRO B N 1
ATOM 9205 C CA . PRO B 1 477 ? -0.868 -24.047 -29.422 1 86.06 477 PRO B CA 1
ATOM 9206 C C . PRO B 1 477 ? -0.767 -22.734 -28.641 1 86.06 477 PRO B C 1
ATOM 9208 O O . PRO B 1 477 ? -0.563 -22.766 -27.422 1 86.06 477 PRO B O 1
ATOM 9211 N N . SER B 1 478 ? -0.982 -21.703 -29.297 1 87.81 478 SER B N 1
ATOM 9212 C CA . SER B 1 478 ? -0.838 -20.406 -28.641 1 87.81 478 SER B CA 1
ATOM 9213 C C . SER B 1 478 ? -1.967 -20.172 -27.641 1 87.81 478 SER B C 1
ATOM 9215 O O . SER B 1 478 ? -1.819 -19.375 -26.703 1 87.81 478 SER B O 1
ATOM 9217 N N . TYR B 1 479 ? -3.037 -20.906 -27.844 1 92.06 479 TYR B N 1
ATOM 9218 C CA . TYR B 1 479 ? -4.211 -20.672 -27 1 92.06 479 TYR B CA 1
ATOM 9219 C C . TYR B 1 479 ? -4.305 -21.719 -25.906 1 92.06 479 TYR B C 1
ATOM 9221 O O . TYR B 1 479 ? -5.055 -21.562 -24.938 1 92.06 479 TYR B O 1
ATOM 9229 N N . GLN B 1 480 ? -3.557 -22.75 -26.062 1 93.81 480 GLN B N 1
ATOM 9230 C CA . GLN B 1 480 ? -3.68 -23.875 -25.125 1 93.81 480 GLN B CA 1
ATOM 9231 C C . GLN B 1 480 ? -3.264 -23.469 -23.719 1 93.81 480 GLN B C 1
ATOM 9233 O O . GLN B 1 480 ? -4.008 -23.688 -22.766 1 93.81 480 GLN B O 1
ATOM 9238 N N . ARG B 1 481 ? -2.123 -22.828 -23.625 1 95.44 481 ARG B N 1
ATOM 9239 C CA . ARG B 1 481 ? -1.593 -22.5 -22.312 1 95.44 481 ARG B CA 1
ATOM 9240 C C . ARG B 1 481 ? -2.492 -21.516 -21.578 1 95.44 481 ARG B C 1
ATOM 9242 O O . ARG B 1 481 ? -2.867 -21.734 -20.422 1 95.44 481 ARG B O 1
ATOM 9249 N N . PRO B 1 482 ? -2.926 -20.391 -22.234 1 95.12 482 PRO B N 1
ATOM 9250 C CA . PRO B 1 482 ? -3.814 -19.469 -21.547 1 95.12 482 PRO B CA 1
ATOM 9251 C C . PRO B 1 482 ? -5.098 -20.125 -21.047 1 95.12 482 PRO B C 1
ATOM 9253 O O . PRO B 1 482 ? -5.543 -19.859 -19.922 1 95.12 482 PRO B O 1
ATOM 9256 N N . VAL B 1 483 ? -5.652 -20.984 -21.797 1 96.56 483 VAL B N 1
ATOM 9257 C CA . VAL B 1 483 ? -6.898 -21.641 -21.406 1 96.56 483 VAL B CA 1
ATOM 9258 C C . VAL B 1 483 ? -6.645 -22.578 -20.234 1 96.56 483 VAL B C 1
ATOM 9260 O O . VAL B 1 483 ? -7.422 -22.625 -19.281 1 96.56 483 VAL B O 1
ATOM 9263 N N . LEU B 1 484 ? -5.59 -23.359 -20.328 1 97.44 484 LEU B N 1
ATOM 9264 C CA . LEU B 1 484 ? -5.254 -24.266 -19.234 1 97.44 484 LEU B CA 1
ATOM 9265 C C . LEU B 1 484 ? -4.984 -23.5 -17.953 1 97.44 484 LEU B C 1
ATOM 9267 O O . LEU B 1 484 ? -5.402 -23.906 -16.875 1 97.44 484 LEU B O 1
ATOM 9271 N N . LEU B 1 485 ? -4.293 -22.312 -18.078 1 97.5 485 LEU B N 1
ATOM 9272 C CA . LEU B 1 485 ? -3.984 -21.5 -16.906 1 97.5 485 LEU B CA 1
ATOM 9273 C C . LEU B 1 485 ? -5.25 -20.875 -16.328 1 97.5 485 LEU B C 1
ATOM 9275 O O . LEU B 1 485 ? -5.359 -20.688 -15.125 1 97.5 485 LEU B O 1
ATOM 9279 N N . LEU B 1 486 ? -6.156 -20.547 -17.172 1 97.81 486 LEU B N 1
ATOM 9280 C CA . LEU B 1 486 ? -7.441 -20.031 -16.719 1 97.81 486 LEU B CA 1
ATOM 9281 C C . LEU B 1 486 ? -8.133 -21.031 -15.805 1 97.81 486 LEU B C 1
ATOM 9283 O O . LEU B 1 486 ? -8.625 -20.672 -14.734 1 97.81 486 LEU B O 1
ATOM 9287 N N . HIS B 1 487 ? -8.109 -22.234 -16.188 1 98.38 487 HIS B N 1
ATOM 9288 C CA . HIS B 1 487 ? -8.727 -23.281 -15.398 1 98.38 487 HIS B CA 1
ATOM 9289 C C . HIS B 1 487 ? -7.887 -23.625 -14.172 1 98.38 487 HIS B C 1
ATOM 9291 O O . HIS B 1 487 ? -8.422 -24 -13.125 1 98.38 487 HIS B O 1
ATOM 9297 N N . ALA B 1 488 ? -6.602 -23.516 -14.32 1 98.62 488 ALA B N 1
ATOM 9298 C CA . ALA B 1 488 ? -5.754 -23.688 -13.148 1 98.62 488 ALA B CA 1
ATOM 9299 C C . ALA B 1 488 ? -6.094 -22.656 -12.07 1 98.62 488 ALA B C 1
ATOM 9301 O O . ALA B 1 488 ? -6.191 -22.984 -10.891 1 98.62 488 ALA B O 1
ATOM 9302 N N . GLN B 1 489 ? -6.254 -21.438 -12.5 1 98.44 489 GLN B N 1
ATOM 9303 C CA . GLN B 1 489 ? -6.609 -20.375 -11.57 1 98.44 489 GLN B CA 1
ATOM 9304 C C . GLN B 1 489 ? -7.969 -20.641 -10.922 1 98.44 489 GLN B C 1
ATOM 9306 O O . GLN B 1 489 ? -8.148 -20.406 -9.727 1 98.44 489 GLN B O 1
ATOM 9311 N N . PHE B 1 490 ? -8.922 -21.094 -11.719 1 98.56 490 PHE B N 1
ATOM 9312 C CA . PHE B 1 490 ? -10.234 -21.438 -11.195 1 98.56 490 PHE B CA 1
ATOM 9313 C C . PHE B 1 490 ? -10.125 -22.5 -10.102 1 98.56 490 PHE B C 1
ATOM 9315 O O . PHE B 1 490 ? -10.656 -22.312 -9 1 98.56 490 PHE B O 1
ATOM 9322 N N . ASN B 1 491 ? -9.461 -23.516 -10.391 1 98.75 491 ASN B N 1
ATOM 9323 C CA . ASN B 1 491 ? -9.352 -24.609 -9.422 1 98.75 491 ASN B CA 1
ATOM 9324 C C . ASN B 1 491 ? -8.539 -24.188 -8.195 1 98.75 491 ASN B C 1
ATOM 9326 O O . ASN B 1 491 ? -8.812 -24.641 -7.086 1 98.75 491 ASN B O 1
ATOM 9330 N N . TYR B 1 492 ? -7.586 -23.391 -8.398 1 98.62 492 TYR B N 1
ATOM 9331 C CA . TYR B 1 492 ? -6.824 -22.875 -7.27 1 98.62 492 TYR B CA 1
ATOM 9332 C C . TYR B 1 492 ? -7.73 -22.125 -6.305 1 98.62 492 TYR B C 1
ATOM 9334 O O . TYR B 1 492 ? -7.633 -22.297 -5.086 1 98.62 492 TYR B O 1
ATOM 9342 N N . ILE B 1 493 ? -8.57 -21.25 -6.836 1 98.56 493 ILE B N 1
ATOM 9343 C CA . ILE B 1 493 ? -9.469 -20.469 -5.996 1 98.56 493 ILE B CA 1
ATOM 9344 C C . ILE B 1 493 ? -10.422 -21.391 -5.246 1 98.56 493 ILE B C 1
ATOM 9346 O O . ILE B 1 493 ? -10.695 -21.188 -4.062 1 98.56 493 ILE B O 1
ATOM 9350 N N . VAL B 1 494 ? -10.867 -22.391 -5.91 1 98 494 VAL B N 1
ATOM 9351 C CA . VAL B 1 494 ? -11.75 -23.359 -5.266 1 98 494 VAL B CA 1
ATOM 9352 C C . VAL B 1 494 ? -11.016 -24.047 -4.125 1 98 494 VAL B C 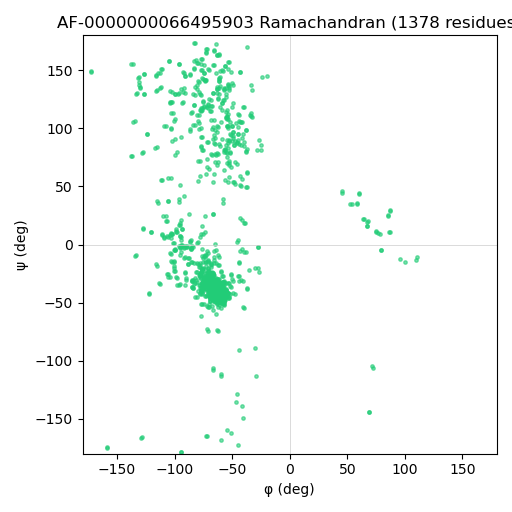1
ATOM 9354 O O . VAL B 1 494 ? -11.562 -24.219 -3.035 1 98 494 VAL B O 1
ATOM 9357 N N . VAL B 1 495 ? -9.82 -24.438 -4.387 1 98 495 VAL B N 1
ATOM 9358 C CA . VAL B 1 495 ? -9.016 -25.078 -3.354 1 98 495 VAL B CA 1
ATOM 9359 C C . VAL B 1 495 ? -8.82 -24.125 -2.18 1 98 495 VAL B C 1
ATOM 9361 O O . VAL B 1 495 ? -8.945 -24.516 -1.02 1 98 495 VAL B O 1
ATOM 9364 N N . LEU B 1 496 ? -8.547 -22.938 -2.51 1 97 49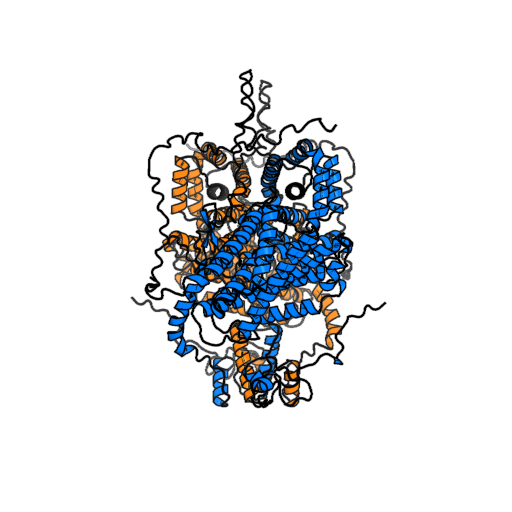6 LEU B N 1
ATOM 9365 C CA . LEU B 1 496 ? -8.266 -21.938 -1.486 1 97 496 LEU B CA 1
ATOM 9366 C C . LEU B 1 496 ? -9.453 -21.75 -0.554 1 97 496 LEU B C 1
ATOM 9368 O O . LEU B 1 496 ? -9.289 -21.688 0.667 1 97 496 LEU B O 1
ATOM 9372 N N . ILE B 1 497 ? -10.602 -21.688 -1.086 1 95 497 ILE B N 1
ATOM 9373 C CA . ILE B 1 497 ? -11.781 -21.391 -0.277 1 95 497 ILE B CA 1
ATOM 9374 C C . ILE B 1 497 ? -12.242 -22.656 0.449 1 95 497 ILE B C 1
ATOM 9376 O O . ILE B 1 497 ? -12.844 -22.562 1.522 1 95 497 ILE B O 1
ATOM 9380 N N . SER B 1 498 ? -11.922 -23.812 -0.045 1 94.56 498 SER B N 1
ATOM 9381 C CA . SER B 1 498 ? -12.453 -25.047 0.508 1 94.56 498 SER B CA 1
ATOM 9382 C C . SER B 1 498 ? -11.414 -25.75 1.381 1 94.56 498 SER B C 1
ATOM 9384 O O . SER B 1 498 ? -11.75 -26.672 2.129 1 94.56 498 SER B O 1
ATOM 9386 N N . LYS B 1 499 ? -10.227 -25.391 1.296 1 93.62 499 LYS B N 1
ATOM 9387 C CA . LYS B 1 499 ? -9.133 -26.062 1.993 1 93.62 499 LYS B CA 1
ATOM 9388 C C . LYS B 1 499 ? -9.375 -26.094 3.5 1 93.62 499 LYS B C 1
ATOM 9390 O O . LYS B 1 499 ? -9.086 -27.078 4.164 1 93.62 499 LYS B O 1
ATOM 9395 N N . PRO B 1 500 ? -9.898 -25 4.094 1 89.69 500 PRO B N 1
ATOM 9396 C CA . PRO B 1 500 ? -10.156 -25.078 5.535 1 89.69 500 PRO B CA 1
ATOM 9397 C C . PRO B 1 500 ? -11.109 -26.203 5.91 1 89.69 500 PRO B C 1
ATOM 9399 O O . PRO B 1 500 ? -10.969 -26.812 6.98 1 89.69 500 PRO B O 1
ATOM 9402 N N . ALA B 1 501 ? -12.039 -26.5 5.09 1 89.44 501 ALA B N 1
ATOM 9403 C CA . ALA B 1 501 ? -12.953 -27.594 5.348 1 89.44 501 ALA B CA 1
ATOM 9404 C C . ALA B 1 501 ? -12.227 -28.938 5.332 1 89.44 501 ALA B C 1
ATOM 9406 O O . ALA B 1 501 ? -12.484 -29.812 6.168 1 89.44 501 ALA B O 1
ATOM 9407 N N . LEU B 1 502 ? -11.398 -29.156 4.395 1 93.06 502 LEU B N 1
ATOM 9408 C CA . LEU B 1 502 ? -10.617 -30.375 4.316 1 93.06 502 LEU B CA 1
ATOM 9409 C C . LEU B 1 502 ? -9.711 -30.531 5.531 1 93.06 502 LEU B C 1
ATOM 9411 O O . LEU B 1 502 ? -9.547 -31.625 6.059 1 93.06 502 LEU B O 1
ATOM 9415 N N . TRP B 1 503 ? -9.141 -29.469 5.91 1 90.75 503 TRP B N 1
ATOM 9416 C CA . TRP B 1 503 ? -8.289 -29.484 7.094 1 90.75 503 TRP B CA 1
ATOM 9417 C C . TRP B 1 503 ? -9.078 -29.891 8.328 1 90.75 503 TRP B C 1
ATOM 9419 O O . TRP B 1 503 ? -8.609 -30.703 9.133 1 90.75 503 TRP B O 1
ATOM 9429 N N . ARG B 1 504 ? -10.164 -29.328 8.484 1 86.06 504 ARG B N 1
ATOM 9430 C CA . ARG B 1 504 ? -11.008 -29.656 9.625 1 86.06 504 ARG B CA 1
ATOM 9431 C C . ARG B 1 504 ? -11.359 -31.141 9.633 1 86.06 504 ARG B C 1
ATOM 9433 O O . ARG B 1 504 ? -11.367 -31.781 10.68 1 86.06 504 ARG B O 1
ATOM 9440 N N . ARG B 1 505 ? -11.703 -31.625 8.539 1 87.38 505 ARG B N 1
ATOM 9441 C CA . ARG B 1 505 ? -11.977 -33.062 8.406 1 87.38 505 ARG B CA 1
ATOM 9442 C C . ARG B 1 505 ? -10.773 -33.875 8.859 1 87.38 505 ARG B C 1
ATOM 9444 O O . ARG B 1 505 ? -10.93 -34.875 9.578 1 87.38 505 ARG B O 1
ATOM 9451 N N . ALA B 1 506 ? -9.648 -33.469 8.461 1 88.25 506 ALA B N 1
ATOM 9452 C CA . ALA B 1 506 ? -8.422 -34.188 8.82 1 88.25 506 ALA B CA 1
ATOM 9453 C C . ALA B 1 506 ? -8.195 -34.125 10.328 1 88.25 506 ALA B C 1
ATOM 9455 O O . ALA B 1 506 ? -7.789 -35.125 10.93 1 88.25 506 ALA B O 1
ATOM 9456 N N . VAL B 1 507 ? -8.445 -33 10.891 1 83.12 507 VAL B N 1
ATOM 9457 C CA . VAL B 1 507 ? -8.242 -32.844 12.328 1 83.12 507 VAL B CA 1
ATOM 9458 C C . VAL B 1 507 ? -9.242 -33.719 13.094 1 83.12 507 VAL B C 1
ATOM 9460 O O . VAL B 1 507 ? -8.883 -34.344 14.086 1 83.12 507 VAL B O 1
ATOM 9463 N N . LEU B 1 508 ? -10.422 -33.719 12.664 1 83.12 508 LEU B N 1
ATOM 9464 C CA . LEU B 1 508 ? -11.453 -34.5 13.32 1 83.12 508 LEU B CA 1
ATOM 9465 C C . LEU B 1 508 ? -11.125 -36 13.219 1 83.12 508 LEU B C 1
ATOM 9467 O O . LEU B 1 508 ? -11.336 -36.75 14.172 1 83.12 508 LEU B O 1
ATOM 9471 N N . LEU B 1 509 ? -10.664 -36.406 12.133 1 84.19 509 LEU B N 1
ATOM 9472 C CA . LEU B 1 509 ? -10.297 -37.812 11.938 1 84.19 509 LEU B CA 1
ATOM 9473 C C . LEU B 1 509 ? -9.102 -38.188 12.812 1 84.19 509 LEU B C 1
ATOM 9475 O O . LEU B 1 509 ? -9.008 -39.312 13.289 1 84.19 509 LEU B O 1
ATOM 9479 N N . SER B 1 510 ? -8.227 -37.25 13 1 77.69 510 SER B N 1
ATOM 9480 C CA . SER B 1 510 ? -7.047 -37.5 13.82 1 77.69 510 SER B CA 1
ATOM 9481 C C . SER B 1 510 ? -7.418 -37.625 15.297 1 77.69 510 SER B C 1
ATOM 9483 O O . SER B 1 510 ? -6.699 -38.281 16.062 1 77.69 510 SER B O 1
ATOM 9485 N N . ARG B 1 511 ? -8.555 -37.031 15.602 1 74.88 511 ARG B N 1
ATOM 9486 C CA . ARG B 1 511 ? -9.023 -37.094 16.984 1 74.88 511 ARG B CA 1
ATOM 9487 C C . ARG B 1 511 ? -10.008 -38.25 17.172 1 74.88 511 ARG B C 1
ATOM 9489 O O . ARG B 1 511 ? -10.734 -38.281 18.156 1 74.88 511 ARG B O 1
ATOM 9496 N N . ASP B 1 512 ? -10.016 -39.156 16.312 1 73.5 512 ASP B N 1
ATOM 9497 C CA . ASP B 1 512 ? -10.859 -40.375 16.312 1 73.5 512 ASP B CA 1
ATOM 9498 C C . ASP B 1 512 ? -12.328 -40 16.453 1 73.5 512 ASP B C 1
ATOM 9500 O O . ASP B 1 512 ? -13.062 -40.625 17.234 1 73.5 512 ASP B O 1
ATOM 9504 N N . TYR B 1 513 ? -12.57 -38.938 15.867 1 67.88 513 TYR B N 1
ATOM 9505 C CA . TYR B 1 513 ? -13.953 -38.469 15.828 1 67.88 513 TYR B CA 1
ATOM 9506 C C . TYR B 1 513 ? -14.852 -39.562 15.227 1 67.88 513 TYR B C 1
ATOM 9508 O O . TYR B 1 513 ? -14.633 -40 14.102 1 67.88 513 TYR B O 1
ATOM 9516 N N . LYS B 1 514 ? -15.695 -40.188 16.016 1 66.19 514 LYS B N 1
ATOM 9517 C CA . LYS B 1 514 ? -16.516 -41.344 15.664 1 66.19 514 LYS B CA 1
ATOM 9518 C C . LYS B 1 514 ? -17.828 -40.906 15.016 1 66.19 514 LYS B C 1
ATOM 9520 O O . LYS B 1 514 ? -18.5 -41.688 14.375 1 66.19 514 LYS B O 1
ATO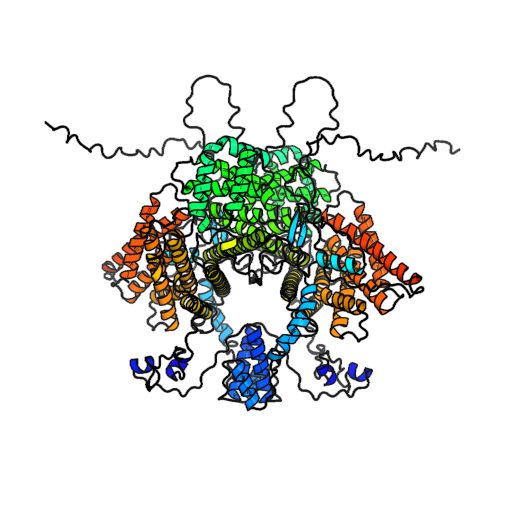M 9525 N N . GLU B 1 515 ? -18.172 -39.562 15.156 1 64.94 515 GLU B N 1
ATOM 9526 C CA . GLU B 1 515 ? -19.469 -39.125 14.633 1 64.94 515 GLU B CA 1
ATOM 9527 C C . GLU B 1 515 ? -19.391 -38.844 13.133 1 64.94 515 GLU B C 1
ATOM 9529 O O . GLU B 1 515 ? -18.297 -38.688 12.586 1 64.94 515 GLU B O 1
ATOM 9534 N N . THR B 1 516 ? -20.469 -39.031 12.5 1 72.88 516 THR B N 1
ATOM 9535 C CA . THR B 1 516 ? -20.594 -38.719 11.086 1 72.88 516 THR B CA 1
ATOM 9536 C C . THR B 1 516 ? -20.375 -37.25 10.844 1 72.88 516 THR B C 1
ATOM 9538 O O . THR B 1 516 ? -20.938 -36.406 11.547 1 72.88 516 THR B O 1
ATOM 9541 N N . PHE B 1 517 ? -19.484 -36.969 9.867 1 77.5 517 PHE B N 1
ATOM 9542 C CA . PHE B 1 517 ? -19.188 -35.594 9.508 1 77.5 517 PHE B CA 1
ATOM 9543 C C . PHE B 1 517 ? -20.453 -34.906 9 1 77.5 517 PHE B C 1
ATOM 9545 O O . PHE B 1 517 ? -21.266 -35.5 8.305 1 77.5 517 PHE B O 1
ATOM 9552 N N . PRO B 1 518 ? -20.578 -33.594 9.414 1 78.19 518 PRO B N 1
ATOM 9553 C CA . PRO B 1 518 ? -21.641 -32.844 8.742 1 78.19 518 PRO B CA 1
ATOM 9554 C C . PRO B 1 518 ? -21.516 -32.906 7.219 1 78.19 518 PRO B C 1
ATOM 9556 O O . PRO B 1 518 ? -20.406 -32.875 6.676 1 78.19 518 PRO B O 1
ATOM 9559 N N . GLN B 1 519 ? -22.641 -33.094 6.57 1 80.81 519 GLN B N 1
ATOM 9560 C CA . GLN B 1 519 ? -22.688 -33.312 5.129 1 80.81 519 GLN B CA 1
ATOM 9561 C C . GLN B 1 519 ? -22 -32.156 4.391 1 80.81 519 GLN B C 1
ATOM 9563 O O . GLN B 1 519 ? -21.312 -32.375 3.391 1 80.81 519 GLN B O 1
ATOM 9568 N N . ASN B 1 520 ? -22.203 -30.953 4.812 1 80.62 520 ASN B N 1
ATOM 9569 C CA . ASN B 1 520 ? -21.594 -29.797 4.16 1 80.62 520 ASN B CA 1
ATOM 9570 C C . ASN B 1 520 ? -20.078 -29.844 4.246 1 80.62 520 ASN B C 1
ATOM 9572 O O . ASN B 1 520 ? -19.391 -29.484 3.289 1 80.62 520 ASN B O 1
ATOM 9576 N N . LEU B 1 521 ? -19.609 -30.219 5.367 1 85.81 521 LEU B N 1
ATOM 9577 C CA . LEU B 1 521 ? -18.172 -30.344 5.543 1 85.81 521 LEU B CA 1
ATOM 9578 C C . LEU B 1 521 ? -17.594 -31.391 4.594 1 85.81 521 LEU B C 1
ATOM 9580 O O . LEU B 1 521 ? -16.547 -31.188 3.99 1 85.81 521 LEU B O 1
ATOM 9584 N N . HIS B 1 522 ? -18.312 -32.469 4.457 1 87.38 522 HIS B N 1
ATOM 9585 C CA . HIS B 1 522 ? -17.875 -33.531 3.57 1 87.38 522 HIS B CA 1
ATOM 9586 C C . HIS B 1 522 ? -17.906 -33.094 2.113 1 87.38 522 HIS B C 1
ATOM 9588 O O . HIS B 1 522 ? -16.938 -33.312 1.373 1 87.38 522 HIS B O 1
ATOM 9594 N N . THR B 1 523 ? -18.938 -32.438 1.722 1 89.19 523 THR B N 1
ATOM 9595 C CA . THR B 1 523 ? -19.094 -32 0.333 1 89.19 523 THR B CA 1
ATOM 9596 C C . THR B 1 523 ? -18.031 -30.984 -0.054 1 89.19 523 THR B C 1
ATOM 9598 O O . THR B 1 523 ? -17.438 -31.078 -1.133 1 89.19 523 THR B O 1
ATOM 9601 N N . VAL B 1 524 ? -17.812 -30.062 0.799 1 91.75 524 VAL B N 1
ATOM 9602 C CA . VAL B 1 524 ? -16.828 -29.016 0.521 1 91.75 524 VAL B CA 1
ATOM 9603 C C . VAL B 1 524 ? -15.422 -29.609 0.523 1 91.75 524 VAL B C 1
ATOM 9605 O O . VAL B 1 524 ? -14.578 -29.219 -0.282 1 91.75 524 VAL B O 1
ATOM 9608 N N . SER B 1 525 ? -15.188 -30.531 1.414 1 93.12 525 SER B N 1
ATOM 9609 C CA . SER B 1 525 ? -13.891 -31.188 1.452 1 93.12 525 SER B CA 1
ATOM 9610 C C . SER B 1 525 ? -13.633 -31.984 0.175 1 93.12 525 SER B C 1
ATOM 9612 O O . SER B 1 525 ? -12.516 -31.984 -0.351 1 93.12 525 SER B O 1
ATOM 9614 N N . GLU B 1 526 ? -14.633 -32.625 -0.281 1 94 526 GLU B N 1
ATOM 9615 C CA . GLU B 1 526 ? -14.492 -33.406 -1.513 1 94 526 GLU B CA 1
ATOM 9616 C C . GLU B 1 526 ? -14.289 -32.5 -2.715 1 94 526 GLU B C 1
ATOM 9618 O O . GLU B 1 526 ? -13.547 -32.812 -3.643 1 94 526 GLU B O 1
ATOM 9623 N N . THR B 1 527 ? -14.992 -31.406 -2.654 1 95.44 527 THR B N 1
ATOM 9624 C CA . THR B 1 527 ? -14.805 -30.422 -3.711 1 95.44 527 THR B CA 1
ATOM 9625 C C . THR B 1 527 ? -13.359 -29.922 -3.742 1 95.44 527 THR B C 1
ATOM 9627 O O . THR B 1 527 ? -12.797 -29.703 -4.816 1 95.44 527 THR B O 1
ATOM 9630 N N . CYS B 1 528 ? -12.805 -29.719 -2.625 1 97 528 CYS B N 1
ATOM 9631 C CA . CYS B 1 528 ? -11.414 -29.312 -2.502 1 97 528 CYS B CA 1
ATOM 9632 C C . CYS B 1 528 ? -10.477 -30.328 -3.146 1 97 528 CYS B C 1
ATOM 9634 O O . CYS B 1 528 ? -9.609 -29.969 -3.943 1 97 528 CYS B O 1
ATOM 9636 N N . VAL B 1 529 ? -10.703 -31.594 -2.863 1 97.44 529 VAL B N 1
ATOM 9637 C CA . VAL B 1 529 ? -9.859 -32.656 -3.361 1 97.44 529 VAL B CA 1
ATOM 9638 C C . VAL B 1 529 ? -10.008 -32.781 -4.875 1 97.44 529 VAL B C 1
ATOM 9640 O O . VAL B 1 529 ? -9.016 -32.938 -5.598 1 97.44 529 VAL B O 1
ATOM 9643 N N . ASP B 1 530 ? -11.195 -32.719 -5.277 1 97.56 530 ASP B N 1
ATOM 9644 C CA . ASP B 1 530 ? -11.453 -32.844 -6.707 1 97.56 530 ASP B CA 1
ATOM 9645 C C . ASP B 1 530 ? -10.773 -31.719 -7.48 1 97.56 530 ASP B C 1
ATOM 9647 O O . ASP B 1 530 ? -10.219 -31.938 -8.555 1 97.56 530 ASP B O 1
ATOM 9651 N N . SER B 1 531 ? -10.891 -30.562 -6.965 1 98.38 531 SER B N 1
ATOM 9652 C CA . SER B 1 531 ? -10.266 -29.422 -7.621 1 98.38 531 SER B CA 1
ATOM 9653 C C . SER B 1 531 ? -8.742 -29.516 -7.586 1 98.38 531 SER B C 1
ATOM 9655 O O . SER B 1 531 ? -8.07 -29.109 -8.531 1 98.38 531 SER B O 1
ATOM 9657 N N . ALA B 1 532 ? -8.219 -30.016 -6.535 1 98.62 532 ALA B N 1
ATOM 9658 C CA . ALA B 1 532 ? -6.773 -30.203 -6.441 1 98.62 532 ALA B CA 1
ATOM 9659 C C . ALA B 1 532 ? -6.289 -31.25 -7.445 1 98.62 532 ALA B C 1
ATOM 9661 O O . ALA B 1 532 ? -5.223 -31.078 -8.047 1 98.62 532 ALA B O 1
ATOM 9662 N N . ARG B 1 533 ? -7.043 -32.312 -7.582 1 98.38 533 ARG B N 1
ATOM 9663 C CA . ARG B 1 533 ? -6.703 -33.344 -8.578 1 98.38 533 ARG B CA 1
ATOM 9664 C C . ARG B 1 533 ? -6.723 -32.75 -9.984 1 98.38 533 ARG B C 1
ATOM 9666 O O . ARG B 1 533 ? -5.82 -33 -10.781 1 98.38 533 ARG B O 1
ATOM 9673 N N . THR B 1 534 ? -7.766 -31.984 -10.211 1 98.38 534 THR B N 1
ATOM 9674 C CA . THR B 1 534 ? -7.859 -31.344 -11.523 1 98.38 534 THR B CA 1
ATOM 9675 C C . THR B 1 534 ? -6.684 -30.406 -11.75 1 98.38 534 THR B C 1
ATOM 9677 O O . THR B 1 534 ? -6.125 -30.359 -12.852 1 98.38 534 THR B O 1
ATOM 9680 N N . LEU B 1 535 ? -6.352 -29.641 -10.766 1 98.56 535 LEU B N 1
ATOM 9681 C CA . LEU B 1 535 ? -5.219 -28.719 -10.836 1 98.56 535 LEU B CA 1
ATOM 9682 C C . LEU B 1 535 ? -3.934 -29.484 -11.164 1 98.56 535 LEU B C 1
ATOM 9684 O O . LEU B 1 535 ? -3.156 -29.047 -12.016 1 98.56 535 LEU B O 1
ATOM 9688 N N . GLY B 1 536 ? -3.738 -30.609 -10.5 1 98.62 536 GLY B N 1
ATOM 9689 C CA . GLY B 1 536 ? -2.58 -31.453 -10.781 1 98.62 536 GLY B CA 1
ATOM 9690 C C . GLY B 1 536 ? -2.568 -32 -12.195 1 98.62 536 GLY B C 1
ATOM 9691 O O . GLY B 1 536 ? -1.527 -32 -12.859 1 98.62 536 GLY B O 1
ATOM 9692 N N . ARG B 1 537 ? -3.672 -32.438 -12.648 1 98.19 537 ARG B N 1
ATOM 9693 C CA . ARG B 1 537 ? -3.779 -32.969 -14 1 98.19 537 ARG B CA 1
ATOM 9694 C C . ARG B 1 537 ? -3.49 -31.875 -15.039 1 98.19 537 ARG B C 1
ATOM 9696 O O . ARG B 1 537 ? -2.918 -32.156 -16.094 1 98.19 537 ARG B O 1
ATOM 9703 N N . LEU B 1 538 ? -3.941 -30.688 -14.75 1 98.38 538 LEU B N 1
ATOM 9704 C CA . LEU B 1 538 ? -3.682 -29.562 -15.648 1 98.38 538 LEU B CA 1
ATOM 9705 C C . LEU B 1 538 ? -2.186 -29.297 -15.758 1 98.38 538 LEU B C 1
ATOM 9707 O O . LEU B 1 538 ? -1.682 -28.984 -16.844 1 98.38 538 LEU B O 1
ATOM 9711 N N . MET B 1 539 ? -1.46 -29.391 -14.648 1 98.56 539 MET B N 1
ATOM 9712 C CA . MET B 1 539 ? -0.013 -29.188 -14.672 1 98.56 539 MET B CA 1
ATOM 9713 C C . MET B 1 539 ? 0.666 -30.281 -15.5 1 98.56 539 MET B C 1
ATOM 9715 O O . MET B 1 539 ? 1.598 -30 -16.25 1 98.56 539 MET B O 1
ATOM 9719 N N . ARG B 1 540 ? 0.162 -31.469 -15.391 1 97.44 540 ARG B N 1
ATOM 9720 C CA . ARG B 1 540 ? 0.681 -32.562 -16.203 1 97.44 540 ARG B CA 1
ATOM 9721 C C . ARG B 1 540 ? 0.395 -32.344 -17.688 1 97.44 540 ARG B C 1
ATOM 9723 O O . ARG B 1 540 ? 1.234 -32.625 -18.531 1 97.44 540 ARG B O 1
ATOM 9730 N N . LYS B 1 541 ? -0.757 -31.859 -17.922 1 96.75 541 LYS B N 1
ATOM 9731 C CA . LYS B 1 541 ? -1.133 -31.578 -19.312 1 96.75 541 LYS B CA 1
ATOM 9732 C C . LYS B 1 541 ? -0.244 -30.484 -19.906 1 96.75 541 LYS B C 1
ATOM 9734 O O . LYS B 1 541 ? 0.143 -30.578 -21.078 1 96.75 541 LYS B O 1
ATOM 9739 N N . LEU B 1 542 ? 0.033 -29.469 -19.141 1 97.25 542 LEU B N 1
ATOM 9740 C CA . LEU B 1 542 ? 0.939 -28.422 -19.594 1 97.25 542 LEU B CA 1
ATOM 9741 C C . LEU B 1 542 ? 2.311 -29 -19.938 1 97.25 542 LEU B C 1
ATOM 9743 O O . LEU B 1 542 ? 2.941 -28.578 -20.906 1 97.25 542 LEU B O 1
ATOM 9747 N N . GLU B 1 543 ? 2.748 -29.906 -19.125 1 96.38 543 GLU B N 1
ATOM 9748 C CA . GLU B 1 543 ? 4.023 -30.562 -19.406 1 96.38 543 GLU B CA 1
ATOM 9749 C C . GLU B 1 543 ? 3.953 -31.391 -20.688 1 96.38 543 GLU B C 1
ATOM 9751 O O . GLU B 1 543 ? 4.895 -31.391 -21.484 1 96.38 543 GLU B O 1
ATOM 9756 N N . ALA B 1 544 ? 2.889 -32.062 -20.828 1 94.12 544 ALA B N 1
ATOM 9757 C CA . ALA B 1 544 ? 2.703 -32.906 -22.016 1 94.12 544 ALA B CA 1
ATOM 9758 C C . ALA B 1 544 ? 2.723 -32.062 -23.297 1 94.12 544 ALA B C 1
ATOM 9760 O O . ALA B 1 544 ? 3.195 -32.5 -24.344 1 94.12 544 ALA B O 1
ATOM 9761 N N . PHE B 1 545 ? 2.225 -30.812 -23.188 1 94 545 PHE B N 1
ATOM 9762 C CA . PHE B 1 545 ? 2.209 -29.891 -24.328 1 94 545 PHE B CA 1
ATOM 9763 C C . PHE B 1 545 ? 3.531 -29.141 -24.422 1 94 545 PHE B C 1
ATOM 9765 O O . PHE B 1 545 ? 3.684 -28.266 -25.281 1 94 545 PHE B O 1
ATOM 9772 N N . SER B 1 546 ? 4.512 -29.422 -23.562 1 92.81 546 SER B N 1
ATOM 9773 C CA . SER B 1 546 ? 5.797 -28.734 -23.484 1 92.81 546 SER B CA 1
ATOM 9774 C C . SER B 1 546 ? 5.613 -27.25 -23.219 1 92.81 546 SER B C 1
ATOM 9776 O O . SER B 1 546 ? 6.32 -26.422 -23.797 1 92.81 546 SER B O 1
ATOM 9778 N N . GLN B 1 547 ? 4.578 -26.984 -22.422 1 94.75 547 GLN B N 1
ATOM 9779 C CA . GLN B 1 547 ? 4.266 -25.594 -22.125 1 94.75 547 GLN B CA 1
ATOM 9780 C C . GLN B 1 547 ? 4.332 -25.312 -20.625 1 94.75 547 GLN B C 1
ATOM 9782 O O . GLN B 1 547 ? 3.896 -24.266 -20.156 1 94.75 547 GLN B O 1
ATOM 9787 N N . PHE B 1 548 ? 4.867 -26.266 -19.875 1 96.75 548 PHE B N 1
ATOM 9788 C CA . PHE B 1 548 ? 5.047 -26.094 -18.438 1 96.75 548 PHE B CA 1
ATOM 9789 C C . PHE B 1 548 ? 6.164 -25.094 -18.156 1 96.75 548 PHE B C 1
ATOM 9791 O O . PHE B 1 548 ? 7.293 -25.266 -18.625 1 96.75 548 PHE B O 1
ATOM 9798 N N . ASN B 1 549 ? 5.836 -24.016 -17.469 1 96.44 549 ASN B N 1
ATOM 9799 C CA . ASN B 1 549 ? 6.801 -22.953 -17.188 1 96.44 549 ASN B CA 1
ATOM 9800 C C . ASN B 1 549 ? 7.293 -23.031 -15.734 1 96.44 549 ASN B C 1
ATOM 9802 O O . ASN B 1 549 ? 6.66 -22.484 -14.836 1 96.44 549 ASN B O 1
ATOM 9806 N N . ALA B 1 550 ? 8.438 -23.594 -15.555 1 96.81 550 ALA B N 1
ATOM 9807 C CA . ALA B 1 550 ? 9.023 -23.75 -14.227 1 96.81 550 ALA B CA 1
ATOM 9808 C C . ALA B 1 550 ? 9.977 -22.609 -13.898 1 96.81 550 ALA B C 1
ATOM 9810 O O . ALA B 1 550 ? 10.562 -22.578 -12.812 1 96.81 550 ALA B O 1
ATOM 9811 N N . LEU B 1 551 ? 10.008 -21.641 -14.789 1 96.38 551 LEU B N 1
ATOM 9812 C CA . LEU B 1 551 ? 11.117 -20.703 -14.672 1 96.38 551 LEU B CA 1
ATOM 9813 C C . LEU B 1 551 ? 10.609 -19.312 -14.297 1 96.38 551 LEU B C 1
ATOM 9815 O O . LEU B 1 551 ? 11.273 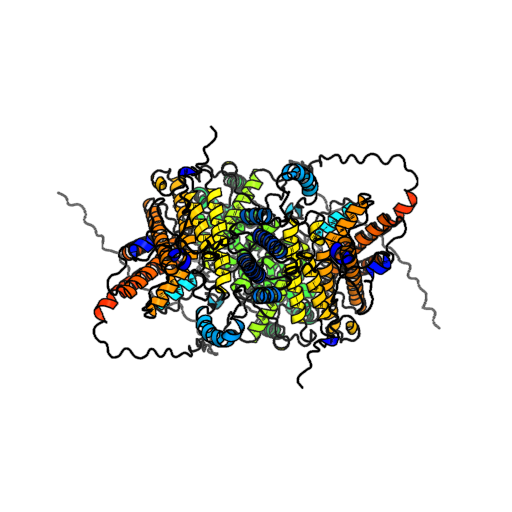-18.578 -13.562 1 96.38 551 LEU B O 1
ATOM 9819 N N . THR B 1 552 ? 9.43 -18.938 -14.758 1 96.62 552 THR B N 1
ATOM 9820 C CA . THR B 1 552 ? 9.094 -17.516 -14.57 1 96.62 552 THR B CA 1
ATOM 9821 C C . THR B 1 552 ? 7.672 -17.375 -14.047 1 96.62 552 THR B C 1
ATOM 9823 O O . THR B 1 552 ? 7.273 -16.281 -13.625 1 96.62 552 THR B O 1
ATOM 9826 N N . TRP B 1 553 ? 6.887 -18.453 -14.023 1 97.31 553 TRP B N 1
ATOM 9827 C CA . TRP B 1 553 ? 5.477 -18.25 -13.703 1 97.31 553 TRP B CA 1
ATOM 9828 C C . TRP B 1 553 ? 5.035 -19.188 -12.578 1 97.31 553 TRP B C 1
ATOM 9830 O O . TRP B 1 553 ? 5.871 -19.75 -11.875 1 97.31 553 TRP B O 1
ATOM 9840 N N . TRP B 1 554 ? 3.715 -19.344 -12.359 1 97.44 554 TRP B N 1
ATOM 9841 C CA . TRP B 1 554 ? 3.17 -19.922 -11.141 1 97.44 554 TRP B CA 1
ATOM 9842 C C . TRP B 1 554 ? 2.93 -21.422 -11.305 1 97.44 554 TRP B C 1
ATOM 9844 O O . TRP B 1 554 ? 2.295 -22.047 -10.461 1 97.44 554 TRP B O 1
ATOM 9854 N N . ASP B 1 555 ? 3.426 -22.078 -12.305 1 98.38 555 ASP B N 1
ATOM 9855 C CA . ASP B 1 555 ? 3.15 -23.484 -12.562 1 98.38 555 ASP B CA 1
ATOM 9856 C C . ASP B 1 555 ? 3.627 -24.359 -11.398 1 98.38 555 ASP B C 1
ATOM 9858 O O . ASP B 1 555 ? 2.904 -25.25 -10.945 1 98.38 555 ASP B O 1
ATOM 9862 N N . ILE B 1 556 ? 4.781 -24.062 -10.922 1 97.94 556 ILE B N 1
ATOM 9863 C CA . ILE B 1 556 ? 5.312 -24.844 -9.805 1 97.94 556 ILE B CA 1
ATOM 9864 C C . ILE B 1 556 ? 4.48 -24.578 -8.555 1 97.94 556 ILE B C 1
ATOM 9866 O O . ILE B 1 556 ? 4.262 -25.5 -7.75 1 97.94 556 ILE B O 1
ATOM 9870 N N . PHE B 1 557 ? 4.078 -23.438 -8.336 1 97.94 557 PHE B N 1
ATOM 9871 C CA . PHE B 1 557 ? 3.256 -23.094 -7.176 1 97.94 557 PHE B CA 1
ATOM 9872 C C . PHE B 1 557 ? 1.942 -23.875 -7.207 1 97.94 557 PHE B C 1
ATOM 9874 O O . PHE B 1 557 ? 1.512 -24.422 -6.188 1 97.94 557 PHE B O 1
ATOM 9881 N N . TYR B 1 558 ? 1.285 -23.859 -8.398 1 98.75 558 TYR B N 1
ATOM 9882 C CA . TYR B 1 558 ? 0.056 -24.641 -8.539 1 98.75 558 TYR B CA 1
ATOM 9883 C C . TYR B 1 558 ? 0.304 -26.109 -8.258 1 98.75 558 TYR B C 1
ATOM 9885 O O . TYR B 1 558 ? -0.532 -26.781 -7.648 1 98.75 558 TYR B O 1
ATOM 9893 N N . THR B 1 559 ? 1.408 -26.578 -8.672 1 98.75 559 THR B N 1
ATOM 9894 C CA . THR B 1 559 ? 1.778 -27.969 -8.414 1 98.75 559 THR B CA 1
ATOM 9895 C C . THR B 1 559 ? 1.944 -28.203 -6.914 1 98.75 559 THR B C 1
ATOM 9897 O O . THR B 1 559 ? 1.524 -29.25 -6.398 1 98.75 559 THR B O 1
ATOM 9900 N N . LEU B 1 560 ? 2.537 -27.266 -6.309 1 98.12 560 LEU B N 1
ATOM 9901 C CA . LEU B 1 560 ? 2.73 -27.344 -4.863 1 98.12 560 LEU B CA 1
ATOM 9902 C C . LEU B 1 560 ? 1.39 -27.422 -4.141 1 98.12 560 LEU B C 1
ATOM 9904 O O . LEU B 1 560 ? 1.193 -28.281 -3.283 1 98.12 560 LEU B O 1
ATOM 9908 N N . ILE B 1 561 ? 0.498 -26.547 -4.465 1 98.38 561 ILE B N 1
ATOM 9909 C CA . ILE B 1 561 ? -0.802 -26.484 -3.807 1 98.38 561 ILE B CA 1
ATOM 9910 C C . ILE B 1 561 ? -1.57 -27.781 -4.039 1 98.38 561 ILE B C 1
ATOM 9912 O O . ILE B 1 561 ? -2.154 -28.344 -3.107 1 98.38 561 ILE B O 1
ATOM 9916 N N . SER B 1 562 ? -1.558 -28.219 -5.262 1 98.56 562 SER B N 1
ATOM 9917 C CA . SER B 1 562 ? -2.197 -29.5 -5.578 1 98.56 562 SER B CA 1
ATOM 9918 C C . SER B 1 562 ? -1.607 -30.625 -4.746 1 98.56 562 SER B C 1
ATOM 9920 O O . SER B 1 562 ? -2.346 -31.406 -4.141 1 98.56 562 SER B O 1
ATOM 9922 N N . SER B 1 563 ? -0.347 -30.703 -4.68 1 98.19 563 SER B N 1
ATOM 9923 C CA . SER B 1 563 ? 0.34 -31.766 -3.967 1 98.19 563 SER B CA 1
ATOM 9924 C C . SER B 1 563 ? 0.009 -31.75 -2.479 1 98.19 563 SER B C 1
ATOM 9926 O O . SER B 1 563 ? -0.211 -32.781 -1.867 1 98.19 563 SER B O 1
ATOM 9928 N N . MET B 1 564 ? 0.009 -30.578 -1.921 1 97.31 564 MET B N 1
ATOM 9929 C CA . MET B 1 564 ? -0.281 -30.469 -0.495 1 97.31 564 MET B CA 1
ATOM 9930 C C . MET B 1 564 ? -1.686 -30.969 -0.182 1 97.31 564 MET B C 1
ATOM 9932 O O . MET B 1 564 ? -1.893 -31.672 0.81 1 97.31 564 MET B O 1
ATOM 9936 N N . VAL B 1 565 ? -2.605 -30.625 -1.003 1 97.88 565 VAL B N 1
ATOM 9937 C CA . VAL B 1 565 ? -3.984 -31.062 -0.785 1 97.88 565 VAL B CA 1
ATOM 9938 C C . VAL B 1 565 ? -4.098 -32.562 -0.984 1 97.88 565 VAL B C 1
ATOM 9940 O O . VAL B 1 565 ? -4.816 -33.25 -0.248 1 97.88 565 VAL B O 1
ATOM 9943 N N . LEU B 1 566 ? -3.404 -33.094 -1.977 1 97.19 566 LEU B N 1
ATOM 9944 C CA . LEU B 1 566 ? -3.426 -34.531 -2.219 1 97.19 566 LEU B CA 1
ATOM 9945 C C . LEU B 1 566 ? -2.855 -35.312 -1.026 1 97.19 566 LEU B C 1
ATOM 9947 O O . LEU B 1 566 ? -3.367 -36.375 -0.656 1 97.19 566 LEU B O 1
ATOM 9951 N N . VAL B 1 567 ? -1.828 -34.812 -0.462 1 95.12 567 VAL B N 1
ATOM 9952 C CA . VAL B 1 567 ? -1.242 -35.438 0.72 1 95.12 567 VAL B CA 1
ATOM 9953 C C . VAL B 1 567 ? -2.273 -35.469 1.845 1 95.12 567 VAL B C 1
ATOM 9955 O O . VAL B 1 567 ? -2.418 -36.5 2.523 1 95.12 567 VAL B O 1
ATOM 9958 N N . LEU B 1 568 ? -2.941 -34.375 2.016 1 94.44 568 LEU B N 1
ATOM 9959 C CA . LEU B 1 568 ? -3.957 -34.312 3.061 1 94.44 568 LEU B CA 1
ATOM 9960 C C . LEU B 1 568 ? -5.078 -35.312 2.787 1 94.44 568 LEU B C 1
ATOM 9962 O O . LEU B 1 568 ? -5.598 -35.938 3.713 1 94.44 568 LEU B O 1
ATOM 9966 N N . ASP B 1 569 ? -5.465 -35.438 1.552 1 94.19 569 ASP B N 1
ATOM 9967 C CA . ASP B 1 569 ? -6.492 -36.406 1.166 1 94.19 569 ASP B CA 1
ATOM 9968 C C . ASP B 1 569 ? -6.043 -37.844 1.467 1 94.19 569 ASP B C 1
ATOM 9970 O O . ASP B 1 569 ? -6.832 -38.656 1.946 1 94.19 569 ASP B O 1
ATOM 9974 N N . ILE B 1 570 ? -4.852 -38.125 1.162 1 92.56 570 ILE B N 1
ATOM 9975 C CA . ILE B 1 570 ? -4.285 -39.438 1.425 1 92.56 570 ILE B CA 1
ATOM 9976 C C . ILE B 1 570 ? -4.281 -39.719 2.928 1 92.56 570 ILE B C 1
ATOM 9978 O O . ILE B 1 570 ? -4.664 -40.812 3.371 1 92.56 570 ILE B O 1
ATOM 9982 N N . LEU B 1 571 ? -3.918 -38.688 3.686 1 88.56 571 LEU B N 1
ATOM 9983 C CA . LEU B 1 571 ? -3.902 -38.812 5.137 1 88.56 571 LEU B CA 1
ATOM 9984 C C . LEU B 1 571 ? -5.305 -39.094 5.672 1 88.56 571 LEU B C 1
ATOM 9986 O O . LEU B 1 571 ? -5.484 -39.906 6.57 1 88.56 571 LEU B O 1
ATOM 9990 N N . CYS B 1 572 ? -6.23 -38.375 5.16 1 88.19 572 CYS B N 1
ATOM 9991 C CA . CYS B 1 572 ? -7.613 -38.594 5.582 1 88.19 572 CYS B CA 1
ATOM 9992 C C . CYS B 1 572 ? -8.094 -40 5.242 1 88.19 572 CYS B C 1
ATOM 9994 O O . CYS B 1 572 ? -8.789 -40.625 6.039 1 88.19 572 CYS B O 1
ATOM 9996 N N . SER B 1 573 ? -7.727 -40.469 4.102 1 86.69 573 SER B N 1
ATOM 9997 C CA . SER B 1 573 ? -8.141 -41.781 3.654 1 86.69 573 SER B CA 1
ATOM 9998 C C . SER B 1 573 ? -7.496 -42.875 4.496 1 86.69 573 SER B C 1
ATOM 10000 O O . SER B 1 573 ? -8.133 -43.875 4.812 1 86.69 573 SER B O 1
ATOM 10002 N N . VAL B 1 574 ? -6.316 -42.719 4.836 1 83.44 574 VAL B N 1
ATOM 10003 C CA . VAL B 1 574 ? -5.594 -43.688 5.652 1 83.44 574 VAL B CA 1
ATOM 10004 C C . VAL B 1 574 ? -6.195 -43.719 7.055 1 83.44 574 VAL B C 1
ATOM 10006 O O . VAL B 1 574 ? -6.355 -44.812 7.633 1 83.44 574 VAL B O 1
ATOM 10009 N N . LYS B 1 575 ? -6.504 -42.625 7.594 1 79.88 575 LYS B N 1
ATOM 10010 C CA . LYS B 1 575 ? -7.059 -42.562 8.938 1 79.88 575 LYS B CA 1
ATOM 10011 C C . LYS B 1 575 ? -8.484 -43.094 8.977 1 79.88 575 LYS B C 1
ATOM 10013 O O . LYS B 1 575 ? -8.906 -43.688 9.977 1 79.88 575 LYS B O 1
ATOM 10018 N N . LYS B 1 576 ? -9.172 -42.844 7.965 1 79.12 576 LYS B N 1
ATOM 10019 C CA . LYS B 1 576 ? -10.555 -43.312 7.918 1 79.12 576 LYS B CA 1
ATOM 10020 C C . LYS B 1 576 ? -10.633 -44.781 7.621 1 79.12 576 LYS B C 1
ATOM 10022 O O . LYS B 1 576 ? -11.445 -45.5 8.211 1 79.12 576 LYS B O 1
ATOM 10027 N N . HIS B 1 577 ? -9.977 -45.25 6.59 1 74.31 577 HIS B N 1
ATOM 10028 C CA . HIS B 1 577 ? -10.141 -46.625 6.113 1 74.31 577 HIS B CA 1
ATOM 10029 C C . HIS B 1 577 ? -8.969 -47.5 6.523 1 74.31 577 HIS B C 1
ATOM 10031 O O . HIS B 1 577 ? -8.984 -48.719 6.316 1 74.31 577 HIS B O 1
ATOM 10037 N N . GLY B 1 578 ? -8.109 -47.031 7.348 1 61.41 578 GLY B N 1
ATOM 10038 C CA . GLY B 1 578 ? -6.918 -47.781 7.723 1 61.41 578 GLY B CA 1
ATOM 10039 C C . GLY B 1 578 ? -5.891 -47.844 6.605 1 61.41 578 GLY B C 1
ATOM 10040 O O . GLY B 1 578 ? -5.375 -46.844 6.152 1 61.41 578 GLY B O 1
ATOM 10041 N N . SER B 1 579 ? -5.824 -49.188 5.961 1 54.84 579 SER B N 1
ATOM 10042 C CA . SER B 1 579 ? -4.734 -49.5 5.035 1 54.84 579 SER B CA 1
ATOM 10043 C C . SER B 1 579 ? -5.02 -48.938 3.65 1 54.84 579 SER B C 1
ATOM 10045 O O . SER B 1 579 ? -4.145 -48.938 2.779 1 54.84 579 SER B O 1
ATOM 10047 N N . ARG B 1 580 ? -6.348 -48.844 3.264 1 53.59 580 ARG B N 1
ATOM 10048 C CA . ARG B 1 580 ? -6.613 -48.688 1.837 1 53.59 580 ARG B CA 1
ATOM 10049 C C . ARG B 1 580 ? -6.574 -47.219 1.429 1 53.59 580 ARG B C 1
ATOM 10051 O O . ARG B 1 580 ? -7.395 -46.406 1.887 1 53.59 580 ARG B O 1
ATOM 10058 N N . SER B 1 581 ? -5.426 -46.594 0.848 1 58.69 581 SER B N 1
ATOM 10059 C CA . SER B 1 581 ? -5.016 -45.281 0.389 1 58.69 581 SER B CA 1
ATOM 10060 C C . SER B 1 581 ? -5.879 -44.812 -0.778 1 58.69 581 SER B C 1
ATOM 10062 O O . SER B 1 581 ? -6.543 -45.625 -1.431 1 58.69 581 SER B O 1
ATOM 10064 N N . SER B 1 582 ? -6.414 -43.531 -0.892 1 70.12 582 SER B N 1
ATOM 10065 C CA . SER B 1 582 ? -6.93 -42.844 -2.084 1 70.12 582 SER B CA 1
ATOM 10066 C C . SER B 1 582 ? -5.988 -43.062 -3.271 1 70.12 582 SER B C 1
ATOM 10068 O O . SER B 1 582 ? -5.098 -42.219 -3.502 1 70.12 582 SER B O 1
ATOM 10070 N N . PRO B 1 583 ? -6.141 -44.156 -4.023 1 80 583 PRO B N 1
ATOM 10071 C CA . PRO B 1 583 ? -5.148 -44.531 -5.039 1 80 583 PRO B CA 1
ATOM 10072 C C . PRO B 1 583 ? -4.965 -43.438 -6.098 1 80 583 PRO B C 1
ATOM 10074 O O . PRO B 1 583 ? -3.84 -43.188 -6.535 1 80 583 PRO B O 1
ATOM 10077 N N . ASP B 1 584 ? -6.051 -42.781 -6.422 1 89.62 584 ASP B N 1
ATOM 10078 C CA . ASP B 1 584 ? -5.953 -41.75 -7.457 1 89.62 584 ASP B CA 1
ATOM 10079 C C . ASP B 1 584 ? -5.066 -40.594 -7.004 1 89.62 584 ASP B C 1
ATOM 10081 O O . ASP B 1 584 ? -4.25 -40.094 -7.777 1 89.62 584 ASP B O 1
ATOM 10085 N N . SER B 1 585 ? -5.227 -40.219 -5.746 1 93.88 585 SER B N 1
ATOM 10086 C CA . SER B 1 585 ? -4.434 -39.125 -5.207 1 93.88 585 SER B CA 1
ATOM 10087 C C . SER B 1 585 ? -2.969 -39.531 -5.055 1 93.88 585 SER B C 1
ATOM 10089 O O . SER B 1 585 ? -2.072 -38.719 -5.27 1 93.88 585 SER B O 1
ATOM 10091 N N . GLN B 1 586 ? -2.701 -40.75 -4.727 1 92.81 586 GLN B N 1
ATOM 10092 C CA . GLN B 1 586 ? -1.333 -41.219 -4.562 1 92.81 586 GLN B CA 1
ATOM 10093 C C . GLN B 1 586 ? -0.605 -41.281 -5.902 1 92.81 586 GLN B C 1
ATOM 10095 O O . GLN B 1 586 ? 0.554 -40.875 -6.004 1 92.81 586 GLN B O 1
ATOM 10100 N N . ILE B 1 587 ? -1.301 -41.781 -6.863 1 94.62 587 ILE B N 1
ATOM 10101 C CA . ILE B 1 587 ? -0.713 -41.906 -8.195 1 94.62 587 ILE B CA 1
ATOM 10102 C C . ILE B 1 587 ? -0.405 -40.5 -8.734 1 94.62 587 ILE B C 1
ATOM 10104 O O . ILE B 1 587 ? 0.688 -40.25 -9.25 1 94.62 587 ILE B O 1
ATOM 10108 N N . LEU B 1 588 ? -1.345 -39.656 -8.609 1 97 588 LEU B N 1
ATOM 10109 C CA . LEU B 1 588 ? -1.164 -38.312 -9.109 1 97 588 LEU B CA 1
ATOM 10110 C C . LEU B 1 588 ? -0.037 -37.594 -8.367 1 97 588 LEU B C 1
ATOM 10112 O O . LEU B 1 588 ? 0.74 -36.875 -8.977 1 97 588 LEU B O 1
ATOM 10116 N N . LEU B 1 589 ? 0.021 -37.75 -7.062 1 97.31 589 LEU B N 1
ATOM 10117 C CA . LEU B 1 589 ? 1.09 -37.156 -6.273 1 97.31 589 LEU B CA 1
ATOM 10118 C C . LEU B 1 589 ? 2.457 -37.625 -6.766 1 97.31 589 LEU B C 1
ATOM 10120 O O . LEU B 1 589 ? 3.385 -36.812 -6.883 1 97.31 589 LEU B O 1
ATOM 10124 N N . ARG B 1 590 ? 2.59 -38.906 -7.082 1 96.06 590 ARG B N 1
ATOM 10125 C CA . ARG B 1 590 ? 3.846 -39.438 -7.59 1 96.06 590 ARG B CA 1
ATOM 10126 C C . ARG B 1 590 ? 4.188 -38.844 -8.953 1 96.06 590 ARG B C 1
ATOM 10128 O O . ARG B 1 590 ? 5.352 -38.562 -9.234 1 96.06 590 ARG B O 1
ATOM 10135 N N . GLU B 1 591 ? 3.182 -38.75 -9.742 1 97.69 591 GLU B N 1
ATOM 10136 C CA . GLU B 1 591 ? 3.389 -38.156 -11.062 1 97.69 591 GLU B CA 1
ATOM 10137 C C . GLU B 1 591 ? 3.854 -36.719 -10.961 1 97.69 591 GLU B C 1
ATOM 10139 O O . GLU B 1 591 ? 4.715 -36.281 -11.727 1 97.69 591 GLU B O 1
ATOM 10144 N N . LEU B 1 592 ? 3.258 -35.969 -10.086 1 98.44 592 LEU B N 1
ATOM 10145 C CA . LEU B 1 592 ? 3.648 -34.594 -9.875 1 98.44 592 LEU B CA 1
ATOM 10146 C C . LEU B 1 592 ? 5.062 -34.5 -9.32 1 98.44 592 LEU B C 1
ATOM 10148 O O . LEU B 1 592 ? 5.828 -33.594 -9.695 1 98.44 592 LEU B O 1
ATOM 10152 N N . ALA B 1 593 ? 5.395 -35.375 -8.43 1 98.06 593 ALA B N 1
ATOM 10153 C CA . ALA B 1 593 ? 6.75 -35.406 -7.895 1 98.06 593 ALA B CA 1
ATOM 10154 C C . ALA B 1 593 ? 7.77 -35.719 -8.992 1 98.06 593 ALA B C 1
ATOM 10156 O O . ALA B 1 593 ? 8.852 -35.125 -9.008 1 98.06 593 ALA B O 1
ATOM 10157 N N . GLU B 1 594 ? 7.406 -36.594 -9.859 1 97.56 594 GLU B N 1
ATOM 10158 C CA . GLU B 1 594 ? 8.281 -36.906 -10.984 1 97.56 594 GLU B CA 1
ATOM 10159 C C . GLU B 1 594 ? 8.445 -35.688 -11.898 1 97.56 594 GLU B C 1
ATOM 10161 O O . GLU B 1 594 ? 9.539 -35.406 -12.383 1 97.56 594 GLU B O 1
ATOM 10166 N N . LEU B 1 595 ? 7.371 -35.031 -12.141 1 98 595 LEU B N 1
ATOM 10167 C CA . LEU B 1 595 ? 7.383 -33.844 -12.969 1 98 595 LEU B CA 1
ATOM 10168 C C . LEU B 1 595 ? 8.344 -32.812 -12.406 1 98 595 LEU B C 1
ATOM 10170 O O . LEU B 1 595 ? 9.195 -32.281 -13.125 1 98 595 LEU B O 1
ATOM 10174 N N . VAL B 1 596 ? 8.242 -32.531 -11.125 1 97.88 596 VAL B N 1
ATOM 10175 C CA . VAL B 1 596 ? 9.055 -31.469 -10.531 1 97.88 596 VAL B CA 1
ATOM 10176 C C . VAL B 1 596 ? 10.508 -31.922 -10.438 1 97.88 596 VAL B C 1
ATOM 10178 O O . VAL B 1 596 ? 11.43 -31.125 -10.57 1 97.88 596 VAL B O 1
ATOM 10181 N N . THR B 1 597 ? 10.719 -33.219 -10.211 1 97.06 597 THR B N 1
ATOM 10182 C CA . THR B 1 597 ? 12.078 -33.75 -10.133 1 97.06 597 THR B CA 1
ATOM 10183 C C . THR B 1 597 ? 12.797 -33.562 -11.469 1 97.06 597 THR B C 1
ATOM 10185 O O . THR B 1 597 ? 13.992 -33.281 -11.508 1 97.06 597 THR B O 1
ATOM 10188 N N . ARG B 1 598 ? 12.086 -33.75 -12.492 1 96.5 598 ARG B N 1
ATOM 10189 C CA . ARG B 1 598 ? 12.656 -33.5 -13.812 1 96.5 598 ARG B CA 1
ATOM 10190 C C . ARG B 1 598 ? 13 -32.031 -14 1 96.5 598 ARG B C 1
ATOM 10192 O O . ARG B 1 598 ? 14.047 -31.688 -14.547 1 96.5 598 ARG B O 1
ATOM 10199 N N . GLN B 1 599 ? 12.125 -31.188 -13.547 1 96.38 599 GLN B N 1
ATOM 10200 C CA . GLN B 1 599 ? 12.344 -29.75 -13.672 1 96.38 599 GLN B CA 1
ATOM 10201 C C . GLN B 1 599 ? 13.523 -29.297 -12.82 1 96.38 599 GLN B C 1
ATOM 10203 O O . GLN B 1 599 ? 14.227 -28.359 -13.172 1 96.38 599 GLN B O 1
ATOM 10208 N N . LEU B 1 600 ? 13.727 -29.969 -11.695 1 96.75 600 LEU B N 1
ATOM 10209 C CA . LEU B 1 600 ? 14.789 -29.625 -10.766 1 96.75 600 LEU B CA 1
ATOM 10210 C C . LEU B 1 600 ? 16.156 -29.859 -11.391 1 96.75 600 LEU B C 1
ATOM 10212 O O . LEU B 1 600 ? 17.172 -29.312 -10.922 1 96.75 600 LEU B O 1
ATOM 10216 N N . GLN B 1 601 ? 16.203 -30.531 -12.445 1 95.06 601 GLN B N 1
ATOM 10217 C CA . GLN B 1 601 ? 17.469 -30.797 -13.125 1 95.06 601 GLN B CA 1
ATOM 10218 C C . GLN B 1 601 ? 17.922 -29.578 -13.922 1 95.06 601 GLN B C 1
ATOM 10220 O O . GLN B 1 601 ? 19.094 -29.469 -14.289 1 95.06 601 GLN B O 1
ATOM 10225 N N . ASN B 1 602 ? 17.031 -28.688 -14.172 1 93 602 ASN B N 1
ATOM 10226 C CA . ASN B 1 602 ? 17.391 -27.438 -14.859 1 93 602 ASN B CA 1
ATOM 10227 C C . ASN B 1 602 ? 18.094 -26.469 -13.938 1 93 602 ASN B C 1
ATOM 10229 O O . ASN B 1 602 ? 17.5 -25.938 -12.992 1 93 602 ASN B O 1
ATOM 10233 N N . PRO B 1 603 ? 19.297 -26.172 -14.203 1 90.12 603 PRO B N 1
ATOM 10234 C CA . PRO B 1 603 ? 20.047 -25.297 -13.305 1 90.12 603 PRO B CA 1
ATOM 10235 C C . PRO B 1 603 ? 19.578 -23.844 -13.344 1 90.12 603 PRO B C 1
ATOM 10237 O O . PRO B 1 603 ? 19.906 -23.062 -12.453 1 90.12 603 PRO B O 1
ATOM 10240 N N . ARG B 1 604 ? 18.812 -23.516 -14.336 1 91.81 604 ARG B N 1
ATOM 10241 C CA . ARG B 1 604 ? 18.375 -22.125 -14.469 1 91.81 604 ARG B CA 1
ATOM 10242 C C . ARG B 1 604 ? 17.125 -21.859 -13.641 1 91.81 604 ARG B C 1
ATOM 10244 O O . ARG B 1 604 ? 16.625 -20.734 -13.586 1 91.81 604 ARG B O 1
ATOM 10251 N N . MET B 1 605 ? 16.594 -22.891 -12.992 1 94.81 605 MET B N 1
ATOM 10252 C CA . MET B 1 605 ? 15.422 -22.719 -12.141 1 94.81 605 MET B CA 1
ATOM 10253 C C . MET B 1 605 ? 15.727 -21.781 -10.977 1 94.81 605 MET B C 1
ATOM 10255 O O . MET B 1 605 ? 16.688 -22 -10.234 1 94.81 605 MET B O 1
ATOM 10259 N N . PRO B 1 606 ? 14.891 -20.734 -10.867 1 94.12 606 PRO B N 1
ATOM 10260 C CA . PRO B 1 606 ? 15.18 -19.766 -9.812 1 94.12 606 PRO B CA 1
ATOM 10261 C C . PRO B 1 606 ? 14.883 -20.312 -8.414 1 94.12 606 PRO B C 1
ATOM 10263 O O . PRO B 1 606 ? 14.25 -21.359 -8.281 1 94.12 606 PRO B O 1
ATOM 10266 N N . GLY B 1 607 ? 15.328 -19.609 -7.387 1 92.5 607 GLY B N 1
ATOM 10267 C CA . GLY B 1 607 ? 15.352 -20.078 -6.012 1 92.5 607 GLY B CA 1
ATOM 10268 C C . GLY B 1 607 ? 13.969 -20.422 -5.477 1 92.5 607 GLY B C 1
ATOM 10269 O O . GLY B 1 607 ? 13.773 -21.484 -4.887 1 92.5 607 GLY B O 1
ATOM 10270 N N . THR B 1 608 ? 12.992 -19.578 -5.691 1 93.88 608 THR B N 1
ATOM 10271 C CA . THR B 1 608 ? 11.656 -19.797 -5.156 1 93.88 608 THR B CA 1
ATOM 10272 C C . THR B 1 608 ? 11.031 -21.062 -5.758 1 93.88 608 THR B C 1
ATOM 10274 O O . THR B 1 608 ? 10.461 -21.891 -5.039 1 93.88 608 THR B O 1
ATOM 10277 N N . MET B 1 609 ? 11.172 -21.25 -7.09 1 95.75 609 MET B N 1
ATOM 10278 C CA . MET B 1 609 ? 10.617 -22.406 -7.777 1 95.75 609 MET B CA 1
ATOM 10279 C C . MET B 1 609 ? 11.32 -23.688 -7.332 1 95.75 609 MET B C 1
ATOM 10281 O O . MET B 1 609 ? 10.672 -24.719 -7.148 1 95.75 609 MET B O 1
ATOM 10285 N N . ARG B 1 610 ? 12.547 -23.547 -7.133 1 94.88 610 ARG B N 1
ATOM 10286 C CA . ARG B 1 610 ? 13.32 -24.703 -6.676 1 94.88 610 ARG B CA 1
ATOM 10287 C C . ARG B 1 610 ? 12.867 -25.156 -5.289 1 94.88 610 ARG B C 1
ATOM 10289 O O . ARG B 1 610 ? 12.688 -26.344 -5.039 1 94.88 610 ARG B O 1
ATOM 10296 N N . THR B 1 611 ? 12.711 -24.188 -4.414 1 92.75 611 THR B N 1
ATOM 10297 C CA . THR B 1 611 ? 12.258 -24.484 -3.061 1 92.75 611 THR B CA 1
ATOM 10298 C C . THR B 1 611 ? 10.891 -25.172 -3.086 1 92.75 611 THR B C 1
ATOM 10300 O O . THR B 1 611 ? 10.68 -26.172 -2.4 1 92.75 611 THR B O 1
ATOM 10303 N N . TRP B 1 612 ? 10.008 -24.672 -3.885 1 95.19 612 TRP B N 1
ATOM 10304 C CA . TRP B 1 612 ? 8.672 -25.25 -3.988 1 95.19 612 TRP B CA 1
ATOM 10305 C C . TRP B 1 612 ? 8.734 -26.656 -4.574 1 95.19 612 TRP B C 1
ATOM 10307 O O . TRP B 1 612 ? 8.023 -27.562 -4.125 1 95.19 612 TRP B O 1
ATOM 10317 N N . ALA B 1 613 ? 9.57 -26.812 -5.559 1 96.69 613 ALA B N 1
ATOM 10318 C CA . ALA B 1 613 ? 9.719 -28.125 -6.188 1 96.69 613 ALA B CA 1
ATOM 10319 C C . ALA B 1 613 ? 10.266 -29.156 -5.199 1 96.69 613 ALA B C 1
ATOM 10321 O O . ALA B 1 613 ? 9.812 -30.297 -5.172 1 96.69 613 ALA B O 1
ATOM 10322 N N . ILE B 1 614 ? 11.172 -28.734 -4.41 1 93.94 614 ILE B N 1
ATOM 10323 C CA . ILE B 1 614 ? 11.773 -29.625 -3.42 1 93.94 614 ILE B CA 1
ATOM 10324 C C . ILE B 1 614 ? 10.711 -30.047 -2.398 1 93.94 614 ILE B C 1
ATOM 10326 O O . ILE B 1 614 ? 10.664 -31.203 -1.99 1 93.94 614 ILE B O 1
ATOM 10330 N N . VAL B 1 615 ? 9.898 -29.094 -2.021 1 92.75 615 VAL B N 1
ATOM 10331 C CA . VAL B 1 615 ? 8.844 -29.406 -1.062 1 92.75 615 VAL B CA 1
ATOM 10332 C C . VAL B 1 615 ? 7.906 -30.453 -1.637 1 92.75 615 VAL B C 1
ATOM 10334 O O . VAL B 1 615 ? 7.488 -31.375 -0.928 1 92.75 615 VAL B O 1
ATOM 10337 N N . VAL B 1 616 ? 7.586 -30.375 -2.934 1 96.06 616 VAL B N 1
ATOM 10338 C CA . VAL B 1 616 ? 6.695 -31.328 -3.578 1 96.06 616 VAL B CA 1
ATOM 10339 C C . VAL B 1 616 ? 7.332 -32.719 -3.555 1 96.06 616 VAL B C 1
ATOM 10341 O O . VAL B 1 616 ? 6.672 -33.688 -3.215 1 96.06 616 VAL B O 1
ATOM 10344 N N . ALA B 1 617 ? 8.562 -32.75 -3.891 1 94.88 617 ALA B N 1
ATOM 10345 C CA . ALA B 1 617 ? 9.281 -34.031 -3.898 1 94.88 617 ALA B CA 1
ATOM 10346 C C . ALA B 1 617 ? 9.367 -34.625 -2.492 1 94.88 617 ALA B C 1
ATOM 10348 O O . ALA B 1 617 ? 9.188 -35.812 -2.307 1 94.88 617 ALA B O 1
ATOM 10349 N N . ASP B 1 618 ? 9.609 -33.812 -1.541 1 90.62 618 ASP B N 1
ATOM 10350 C CA . ASP B 1 618 ? 9.719 -34.219 -0.15 1 90.62 618 ASP B CA 1
ATOM 10351 C C . ASP B 1 618 ? 8.391 -34.781 0.364 1 90.62 618 ASP B C 1
ATOM 10353 O O . ASP B 1 618 ? 8.352 -35.781 1.058 1 90.62 618 ASP B O 1
ATOM 10357 N N . LEU B 1 619 ? 7.375 -34.062 0.052 1 90.94 619 LEU B N 1
ATOM 10358 C CA . LEU B 1 619 ? 6.051 -34.469 0.507 1 90.94 619 LEU B CA 1
ATOM 10359 C C . LEU B 1 619 ? 5.676 -35.844 -0.074 1 90.94 619 LEU B C 1
ATOM 10361 O O . LEU B 1 619 ? 5.082 -36.656 0.615 1 90.94 619 LEU B O 1
ATOM 10365 N N . SER B 1 620 ? 5.977 -36.031 -1.312 1 92.88 620 SER B N 1
ATOM 10366 C CA . SER B 1 620 ? 5.699 -37.312 -1.944 1 92.88 620 SER B CA 1
ATOM 10367 C C . SER B 1 620 ? 6.477 -38.438 -1.275 1 92.88 620 SER B C 1
ATOM 10369 O O . SER B 1 620 ? 5.934 -39.5 -1.026 1 92.88 620 SER B O 1
ATOM 10371 N N . SER B 1 621 ? 7.695 -38.188 -0.922 1 90.06 621 SER B N 1
ATOM 10372 C CA . SER B 1 621 ? 8.547 -39.156 -0.281 1 90.06 621 SER B CA 1
ATOM 10373 C C . SER B 1 621 ? 8.039 -39.5 1.117 1 90.06 621 SER B C 1
ATOM 10375 O O . SER B 1 621 ? 8.008 -40.688 1.505 1 90.06 621 SER B O 1
ATOM 10377 N N . ILE B 1 622 ? 7.637 -38.5 1.829 1 85.44 622 ILE B N 1
ATOM 10378 C CA . ILE B 1 622 ? 7.164 -38.688 3.195 1 85.44 622 ILE B CA 1
ATOM 10379 C C . ILE B 1 622 ? 5.84 -39.438 3.182 1 85.44 622 ILE B C 1
ATOM 10381 O O . ILE B 1 622 ? 5.602 -40.312 4.035 1 85.44 622 ILE B O 1
ATOM 10385 N N . THR B 1 623 ? 5.047 -39.125 2.227 1 87 623 THR B N 1
ATOM 10386 C CA . THR B 1 623 ? 3.736 -39.781 2.139 1 87 623 THR B CA 1
ATOM 10387 C C . THR B 1 623 ? 3.879 -41.25 1.769 1 87 623 THR B C 1
ATOM 10389 O O . THR B 1 623 ? 3.105 -42.094 2.234 1 87 623 THR B O 1
ATOM 10392 N N . ASP B 1 624 ? 4.828 -41.594 1 1 82.44 624 ASP B N 1
ATOM 10393 C CA . ASP B 1 624 ? 5.086 -43 0.641 1 82.44 624 ASP B CA 1
ATOM 10394 C C . ASP B 1 624 ? 5.535 -43.812 1.857 1 82.44 624 ASP B C 1
ATOM 10396 O O . ASP B 1 624 ? 5.184 -44.969 1.996 1 82.44 624 ASP B O 1
ATOM 10400 N N . LYS B 1 625 ? 6.219 -43.125 2.732 1 76 625 LYS B N 1
ATOM 10401 C CA . LYS B 1 625 ? 6.676 -43.781 3.949 1 76 625 LYS B CA 1
ATOM 10402 C C . LYS B 1 625 ? 5.535 -43.969 4.949 1 76 625 LYS B C 1
ATOM 10404 O O . LYS B 1 625 ? 5.484 -44.938 5.688 1 76 625 LYS B O 1
ATOM 10409 N N . PHE B 1 626 ? 4.766 -42.906 5.012 1 69.69 626 PHE B N 1
ATOM 10410 C CA . PHE B 1 626 ? 3.623 -42.938 5.918 1 69.69 626 PHE B CA 1
ATOM 10411 C C . PHE B 1 626 ? 2.65 -44.062 5.531 1 69.69 626 PHE B C 1
ATOM 10413 O O . PHE B 1 626 ? 2.109 -44.75 6.398 1 69.69 626 PHE B O 1
ATOM 10420 N N . GLY B 1 627 ? 2.367 -44.25 4.32 1 58.19 627 GLY B N 1
ATOM 10421 C CA . GLY B 1 627 ? 1.486 -45.312 3.863 1 58.19 627 GLY B CA 1
ATOM 10422 C C . GLY B 1 627 ? 2.061 -46.688 4.078 1 58.19 627 GLY B C 1
ATOM 10423 O O . GLY B 1 627 ? 1.318 -47.656 4.285 1 58.19 627 GLY B O 1
ATOM 10424 N N . SER B 1 628 ? 3.432 -46.812 4.16 1 53.44 628 SER B N 1
ATOM 10425 C CA . SER B 1 628 ? 4.066 -48.094 4.426 1 53.44 628 SER B CA 1
ATOM 10426 C C . SER B 1 628 ? 4.121 -48.406 5.922 1 53.44 628 SER B C 1
ATOM 10428 O O . SER B 1 628 ? 4.113 -49.562 6.332 1 53.44 628 SER B O 1
ATOM 10430 N N . ILE B 1 629 ? 4.207 -47.438 6.836 1 44.66 629 ILE B N 1
ATOM 10431 C CA . ILE B 1 629 ? 4.32 -47.625 8.281 1 44.66 629 ILE B CA 1
ATOM 10432 C C . ILE B 1 629 ? 2.99 -48.125 8.844 1 44.66 629 ILE B C 1
ATOM 10434 O O . ILE B 1 629 ? 2.967 -48.969 9.742 1 44.66 629 ILE B O 1
ATOM 10438 N N . THR B 1 630 ? 1.918 -47.656 8.5 1 43.5 630 THR B N 1
ATOM 10439 C CA . THR B 1 630 ? 0.686 -48.125 9.109 1 43.5 630 THR B CA 1
ATOM 10440 C C . THR B 1 630 ? 0.494 -49.625 8.828 1 43.5 630 THR B C 1
ATOM 10442 O O . THR B 1 630 ? -0.348 -50.281 9.453 1 43.5 630 THR B O 1
ATOM 10445 N N . GLN B 1 631 ? 1.214 -50.375 7.949 1 36.16 631 GLN B N 1
ATOM 10446 C CA . GLN B 1 631 ? 1.066 -51.812 7.887 1 36.16 631 GLN B CA 1
ATOM 10447 C C . GLN B 1 631 ? 1.779 -52.5 9.055 1 36.16 631 GLN B C 1
ATOM 10449 O O . GLN B 1 631 ? 1.308 -53.5 9.578 1 36.16 631 GLN B O 1
ATOM 10454 N N . SER B 1 632 ? 3.029 -52.156 9.516 1 34.53 632 SER B N 1
ATOM 10455 C CA . SER B 1 632 ? 3.717 -52.938 10.539 1 34.53 632 SER B CA 1
ATOM 10456 C C . SER B 1 632 ? 3.229 -52.562 11.938 1 34.53 632 SER B C 1
ATOM 10458 O O . SER B 1 632 ? 3.365 -53.344 12.875 1 34.53 632 SER B O 1
ATOM 10460 N N . CYS B 1 633 ? 3.057 -51.312 12.352 1 33 633 CYS B N 1
ATOM 10461 C CA . CYS B 1 633 ? 2.918 -50.969 13.758 1 33 633 CYS B CA 1
ATOM 10462 C C . CYS B 1 633 ? 1.5 -51.219 14.25 1 33 633 CYS B C 1
ATOM 10464 O O . CYS B 1 633 ? 1.154 -50.875 15.383 1 33 633 CYS B O 1
ATOM 10466 N N . ILE B 1 634 ? 0.551 -51.688 13.578 1 34.06 634 ILE B N 1
ATOM 10467 C CA . ILE B 1 634 ? -0.685 -52.031 14.281 1 34.06 634 ILE B CA 1
ATOM 10468 C C . ILE B 1 634 ? -0.446 -53.188 15.234 1 34.06 634 ILE B C 1
ATOM 10470 O O . ILE B 1 634 ? -1.356 -53.625 15.953 1 34.06 634 ILE B O 1
ATOM 10474 N N . GLY B 1 635 ? 0.662 -54 15.156 1 30.97 635 GLY B N 1
ATOM 10475 C CA . GLY B 1 635 ? 0.641 -55.094 16.141 1 30.97 635 GLY B CA 1
ATOM 10476 C C . GLY B 1 635 ? 0.878 -54.594 17.547 1 30.97 635 GLY B C 1
ATOM 10477 O O . GLY B 1 635 ? 0.472 -55.25 18.516 1 30.97 635 GLY B O 1
ATOM 10478 N N . SER B 1 636 ? 2.1 -54.156 18.016 1 30.44 636 SER B N 1
ATOM 10479 C CA . SER B 1 636 ? 2.424 -54.094 19.438 1 30.44 636 SER B CA 1
ATOM 10480 C C . SER B 1 636 ? 1.748 -52.875 20.094 1 30.44 636 SER B C 1
ATOM 10482 O O . SER B 1 636 ? 2.029 -51.719 19.75 1 30.44 636 SER B O 1
ATOM 10484 N N . SER B 1 637 ? 0.49 -52.938 20.703 1 29.89 637 SER B N 1
ATOM 10485 C CA . SER B 1 637 ? -0.48 -52.125 21.438 1 29.89 637 SER B CA 1
ATOM 10486 C C . SER B 1 637 ? 0.187 -51.344 22.562 1 29.89 637 SER B C 1
ATOM 10488 O O . SER B 1 637 ? -0.438 -50.469 23.188 1 29.89 637 SER B O 1
ATOM 10490 N N . GLU B 1 638 ? 1.159 -51.969 23.375 1 29.39 638 GLU B N 1
ATOM 10491 C CA . GLU B 1 638 ? 1.269 -51.531 24.766 1 29.39 638 GLU B CA 1
ATOM 10492 C C . GLU B 1 638 ? 1.687 -50.094 24.859 1 29.39 638 GLU B C 1
ATOM 10494 O O . GLU B 1 638 ? 1.193 -49.344 25.719 1 29.39 638 GLU B O 1
ATOM 10499 N N . GLY B 1 639 ? 2.934 -49.781 24.578 1 27.28 639 GLY B N 1
ATOM 10500 C CA . GLY B 1 639 ? 3.684 -48.719 25.219 1 27.28 639 GLY B CA 1
ATOM 10501 C C . GLY B 1 639 ? 3.324 -47.344 24.703 1 27.28 639 GLY B C 1
ATOM 10502 O O . GLY B 1 639 ? 4.105 -46.406 24.844 1 27.28 639 GLY B O 1
ATOM 10503 N N . PHE B 1 640 ? 2.326 -47.219 23.875 1 26.44 640 PHE B N 1
ATOM 10504 C CA . PHE B 1 640 ? 2.295 -45.875 23.344 1 26.44 640 PHE B CA 1
ATOM 10505 C C . PHE B 1 640 ? 1.939 -44.875 24.422 1 26.44 640 PHE B C 1
ATOM 10507 O O . PHE B 1 640 ? 0.834 -44.906 24.969 1 26.44 640 PHE B O 1
ATOM 10514 N N . GLY B 1 641 ? 2.934 -44.531 25.328 1 24.67 641 GLY B N 1
ATOM 10515 C CA . GLY B 1 641 ? 2.877 -43.531 26.391 1 24.67 641 GLY B CA 1
ATOM 10516 C C . GLY B 1 641 ? 2.016 -42.312 26.031 1 24.67 641 GLY B C 1
ATOM 10517 O O . GLY B 1 641 ? 1.739 -42.094 24.844 1 24.67 641 GLY B O 1
ATOM 10518 N N . ASN B 1 642 ? 1.231 -41.938 27.062 1 24.94 642 ASN B N 1
ATOM 10519 C CA . ASN B 1 642 ? 0.385 -40.781 27.219 1 24.94 642 ASN B CA 1
ATOM 10520 C C . ASN B 1 642 ? 1.05 -39.531 26.641 1 24.94 642 ASN B C 1
ATOM 10522 O O . ASN B 1 642 ? 2.146 -39.156 27.062 1 24.94 642 ASN B O 1
ATOM 10526 N N . TRP B 1 643 ? 0.881 -39.406 25.5 1 25.7 643 TRP B N 1
ATOM 10527 C CA . TRP B 1 643 ? 1.256 -38.094 24.938 1 25.7 643 TRP B CA 1
ATOM 10528 C C . TRP B 1 643 ? 0.792 -36.969 25.844 1 25.7 643 TRP B C 1
ATOM 10530 O O . TRP B 1 643 ? -0.389 -36.594 25.844 1 25.7 643 TRP B O 1
ATOM 10540 N N . HIS B 1 644 ? 1.14 -37.062 27.188 1 24.05 644 HIS B N 1
ATOM 10541 C CA . HIS B 1 644 ? 0.909 -35.844 27.938 1 24.05 644 HIS B CA 1
ATOM 10542 C C . HIS B 1 644 ? 1.354 -34.594 27.141 1 24.05 644 HIS B C 1
ATOM 10544 O O . HIS B 1 644 ? 2.51 -34.531 26.719 1 24.05 644 HIS B O 1
ATOM 10550 N N . LEU B 1 645 ? 0.49 -34.25 26.438 1 25.06 645 LEU B N 1
ATOM 10551 C CA . LEU B 1 645 ? 0.558 -32.906 25.844 1 25.06 645 LEU B CA 1
ATOM 10552 C C . LEU B 1 645 ? 1.152 -31.906 26.828 1 25.06 645 LEU B C 1
ATOM 10554 O O . LEU B 1 645 ? 0.501 -31.531 27.797 1 25.06 645 LEU B O 1
ATOM 10558 N N . SER B 1 646 ? 2.346 -32.281 27.438 1 24 646 SER B N 1
ATOM 10559 C CA . SER B 1 646 ? 2.949 -31.219 28.219 1 24 646 SER B CA 1
ATOM 10560 C C . SER B 1 646 ? 2.773 -29.859 27.547 1 24 646 SER B C 1
ATOM 10562 O O . SER B 1 646 ? 3.129 -29.688 26.375 1 24 646 SER B O 1
ATOM 10564 N N . ASP B 1 647 ? 1.866 -29.219 27.984 1 24.98 647 ASP B N 1
ATOM 10565 C CA . ASP B 1 647 ? 1.227 -27.938 27.688 1 24.98 647 ASP B CA 1
ATOM 10566 C C . ASP B 1 647 ? 2.264 -26.875 27.359 1 24.98 647 ASP B C 1
ATOM 10568 O O . ASP B 1 647 ? 1.944 -25.859 26.734 1 24.98 647 ASP B O 1
ATOM 10572 N N . ALA B 1 648 ? 3.254 -26.812 28.438 1 23.39 648 ALA B N 1
ATOM 10573 C CA . ALA B 1 648 ? 4.09 -25.625 28.5 1 23.39 648 ALA B CA 1
ATOM 10574 C C . ALA B 1 648 ? 5.012 -25.531 27.297 1 23.39 648 ALA B C 1
ATOM 10576 O O . ALA B 1 648 ? 5.926 -26.359 27.141 1 23.39 648 ALA B O 1
ATOM 10577 N N . GLY B 1 649 ? 4.543 -25.453 26.188 1 23.06 649 GLY B N 1
ATOM 10578 C CA . GLY B 1 649 ? 5.414 -25.219 25.062 1 23.06 649 GLY B CA 1
ATOM 10579 C C . GLY B 1 649 ? 6.703 -24.516 25.422 1 23.06 649 GLY B C 1
ATOM 10580 O O . GLY B 1 649 ? 6.676 -23.484 26.109 1 23.06 649 GLY B O 1
ATOM 10581 N N . SER B 1 650 ? 7.699 -25.25 25.828 1 23.7 650 SER B N 1
ATOM 10582 C CA . SER B 1 650 ? 8.992 -24.641 26.109 1 23.7 650 SER B CA 1
ATOM 10583 C C . SER B 1 650 ? 9.273 -23.469 25.156 1 23.7 650 SER B C 1
ATOM 10585 O O . SER B 1 650 ? 9.016 -23.562 23.953 1 23.7 650 SER B O 1
ATOM 10587 N N . PRO B 1 651 ? 9.266 -22.312 25.766 1 25.47 651 PRO B N 1
ATOM 10588 C CA . PRO B 1 651 ? 9.625 -21.141 24.969 1 25.47 651 PRO B CA 1
ATOM 10589 C C . PRO B 1 651 ? 10.82 -21.375 24.062 1 25.47 651 PRO B C 1
ATOM 10591 O O . PRO B 1 651 ? 11.68 -22.203 24.359 1 25.47 651 PRO B O 1
ATOM 10594 N N . TYR B 1 652 ? 10.594 -21.5 22.938 1 24.11 652 TYR B N 1
ATOM 10595 C CA . TYR B 1 652 ? 11.719 -21.594 22.016 1 24.11 652 TYR B CA 1
ATOM 10596 C C . TYR B 1 652 ? 12.93 -20.844 22.562 1 24.11 652 TYR B C 1
ATOM 10598 O O . TYR B 1 652 ? 12.836 -19.672 22.922 1 24.11 652 TYR B O 1
ATOM 10606 N N . THR B 1 653 ? 13.641 -21.531 23.453 1 24.86 653 THR B N 1
ATOM 10607 C CA . THR B 1 653 ? 14.883 -20.906 23.859 1 24.86 653 THR B CA 1
ATOM 10608 C C . THR B 1 653 ? 15.695 -20.453 22.641 1 24.86 653 THR B C 1
ATOM 10610 O O . THR B 1 653 ? 16 -21.266 21.766 1 24.86 653 THR B O 1
ATOM 10613 N N . PHE B 1 654 ? 15.562 -19.312 22.359 1 23.28 654 PHE B N 1
ATOM 10614 C CA . PHE B 1 654 ? 16.469 -18.75 21.359 1 23.28 654 PHE B CA 1
ATOM 10615 C C . PHE B 1 654 ? 17.906 -19.078 21.688 1 23.28 654 PHE B C 1
ATOM 10617 O O . PHE B 1 654 ? 18.359 -18.859 22.828 1 23.28 654 PHE B O 1
ATOM 10624 N N . PRO B 1 655 ? 18.484 -20.188 21.25 1 22.48 655 PRO B N 1
ATOM 10625 C CA . PRO B 1 655 ? 19.875 -20.391 21.641 1 22.48 655 PRO B CA 1
ATOM 10626 C C . PRO B 1 655 ? 20.656 -19.078 21.734 1 22.48 655 PRO B C 1
ATOM 10628 O O . PRO B 1 655 ? 20.469 -18.188 20.906 1 22.48 655 PRO B O 1
ATOM 10631 N N . LYS B 1 656 ? 20.984 -18.734 22.906 1 25.39 656 LYS B N 1
ATOM 10632 C CA . LYS B 1 656 ? 21.938 -17.641 23.156 1 25.39 656 LYS B CA 1
ATOM 10633 C C . LYS B 1 656 ? 23.219 -17.844 22.375 1 25.39 656 LYS B C 1
ATOM 10635 O O . LYS B 1 656 ? 23.922 -18.844 22.547 1 25.39 656 LYS B O 1
ATOM 10640 N N . ASN B 1 657 ? 23.375 -17.578 21.125 1 20.09 657 ASN B N 1
ATOM 10641 C CA . ASN B 1 657 ? 24.734 -17.625 20.562 1 20.09 657 ASN B CA 1
ATOM 10642 C C . ASN B 1 657 ? 25.75 -17 21.516 1 20.09 657 ASN B C 1
ATOM 10644 O O . ASN B 1 657 ? 25.656 -15.812 21.844 1 20.09 657 ASN B O 1
ATOM 10648 N N . PRO B 1 658 ? 26.391 -17.781 22.406 1 22.19 658 PRO B N 1
ATOM 10649 C CA . PRO B 1 658 ? 27.531 -17.328 23.203 1 22.19 658 PRO B CA 1
ATOM 10650 C C . PRO B 1 658 ? 28.562 -16.562 22.375 1 22.19 658 PRO B C 1
ATOM 10652 O O . PRO B 1 658 ? 29.719 -16.438 22.781 1 22.19 658 PRO B O 1
ATOM 10655 N N . ILE B 1 659 ? 28.453 -16.25 21.109 1 23.75 659 ILE B N 1
ATOM 10656 C CA . ILE B 1 659 ? 29.625 -15.688 20.453 1 23.75 659 ILE B CA 1
ATOM 10657 C C . ILE B 1 659 ? 30.141 -14.484 21.25 1 23.75 659 ILE B C 1
ATOM 10659 O O . ILE B 1 659 ? 29.562 -13.398 21.172 1 23.75 659 ILE B O 1
ATOM 10663 N N . GLY B 1 660 ? 30.484 -14.648 22.531 1 22.17 660 GLY B N 1
ATOM 10664 C CA . GLY B 1 660 ? 31.375 -13.602 23 1 22.17 660 GLY B CA 1
ATOM 10665 C C . GLY B 1 660 ? 32.531 -13.312 22.047 1 22.17 660 GLY B C 1
ATOM 10666 O O . GLY B 1 660 ? 32.5 -13.773 20.891 1 22.17 660 GLY B O 1
ATOM 10667 N N . THR B 1 661 ? 33.938 -13.133 22.5 1 21.83 661 THR B N 1
ATOM 10668 C CA . THR B 1 661 ? 35.25 -12.531 22.25 1 21.83 661 THR B CA 1
ATOM 10669 C C . THR B 1 661 ? 36.062 -13.391 21.281 1 21.83 661 THR B C 1
ATOM 10671 O O . THR B 1 661 ? 37.219 -13.094 21.016 1 21.83 661 THR B O 1
ATOM 10674 N N . SER B 1 662 ? 36.031 -14.742 21.203 1 21.78 662 SER B N 1
ATOM 10675 C CA . SER B 1 662 ? 37.281 -15.328 20.781 1 21.78 662 SER B CA 1
ATOM 10676 C C . SER B 1 662 ? 37.688 -14.852 19.391 1 21.78 662 SER B C 1
ATOM 10678 O O . SER B 1 662 ? 36.812 -14.547 18.562 1 21.78 662 SER B O 1
ATOM 10680 N N . PRO B 1 663 ? 39.062 -14.633 19.094 1 21.52 663 PRO B N 1
ATOM 10681 C CA . PRO B 1 663 ? 39.75 -14.094 17.906 1 21.52 663 PRO B CA 1
ATOM 10682 C C . PRO B 1 663 ? 39.344 -14.812 16.625 1 21.52 663 PRO B C 1
ATOM 10684 O O . PRO B 1 663 ? 38.906 -15.961 16.656 1 21.52 663 PRO B O 1
ATOM 10687 N N . THR B 1 664 ? 39.062 -14.164 15.57 1 21.42 664 THR B N 1
ATOM 10688 C CA . THR B 1 664 ? 38.656 -14.531 14.227 1 21.42 664 THR B CA 1
ATOM 10689 C C . THR B 1 664 ? 39.531 -15.617 13.656 1 21.42 664 THR B C 1
ATOM 10691 O O . THR B 1 664 ? 40.688 -15.352 13.258 1 21.42 664 THR B O 1
ATOM 10694 N N . GLU B 1 665 ? 39.719 -16.781 14.352 1 20.72 665 GLU B N 1
ATOM 10695 C CA . GLU B 1 665 ? 40.656 -17.625 13.625 1 20.72 665 GLU B CA 1
ATOM 10696 C C . GLU B 1 665 ? 40.219 -17.812 12.18 1 20.72 665 GLU B C 1
ATOM 10698 O O . GLU B 1 665 ? 39.031 -18 11.906 1 20.72 665 GLU B O 1
ATOM 10703 N N . PRO B 1 666 ? 41.156 -17.656 11.086 1 20.44 666 PRO B N 1
ATOM 10704 C CA . PRO B 1 666 ? 40.969 -17.594 9.633 1 20.44 666 PRO B CA 1
ATOM 10705 C C . PRO B 1 666 ? 40.406 -18.891 9.055 1 20.44 666 PRO B C 1
ATOM 10707 O O . PRO B 1 666 ? 40.969 -19.969 9.297 1 20.44 666 PRO B O 1
ATOM 10710 N N . ILE B 1 667 ? 39.281 -19.125 9.172 1 20.83 667 ILE B N 1
ATOM 10711 C CA . ILE B 1 667 ? 38.75 -20.406 8.727 1 20.83 667 ILE B CA 1
ATOM 10712 C C . ILE B 1 667 ? 39.312 -20.75 7.344 1 20.83 667 ILE B C 1
ATOM 10714 O O . ILE B 1 667 ? 39.094 -20 6.387 1 20.83 667 ILE B O 1
ATOM 10718 N N . THR B 1 668 ? 40.406 -21.422 7.23 1 18.38 668 THR B N 1
ATOM 10719 C CA . THR B 1 668 ? 41.188 -21.906 6.094 1 18.38 668 THR B CA 1
ATOM 10720 C C . THR B 1 668 ? 40.281 -22.672 5.121 1 18.38 668 THR B C 1
ATOM 10722 O O . THR B 1 668 ? 39.25 -23.172 5.504 1 18.38 668 THR B O 1
ATOM 10725 N N . SER B 1 669 ? 40.625 -22.609 3.738 1 19.44 669 SER B N 1
ATOM 10726 C CA . SER B 1 669 ? 40.094 -22.906 2.408 1 19.44 669 SER B CA 1
ATOM 10727 C C . SER B 1 669 ? 39.719 -24.375 2.27 1 19.44 669 SER B C 1
ATOM 10729 O O . SER B 1 669 ? 38.969 -24.75 1.367 1 19.44 669 SER B O 1
ATOM 10731 N N . ASP B 1 670 ? 40.438 -25.281 2.959 1 19.88 670 ASP B N 1
ATOM 10732 C CA . ASP B 1 670 ? 40.781 -26.531 2.283 1 19.88 670 ASP B CA 1
ATOM 10733 C C . ASP B 1 670 ? 39.594 -27.484 2.277 1 19.88 670 ASP B C 1
ATOM 10735 O O . ASP B 1 670 ? 39.656 -28.562 1.691 1 19.88 670 ASP B O 1
ATOM 10739 N N . ASP B 1 671 ? 38.812 -27.469 3.33 1 20.25 671 ASP B N 1
ATOM 10740 C CA . ASP B 1 671 ? 38.375 -28.844 3.602 1 20.25 671 ASP B CA 1
ATOM 10741 C C . ASP B 1 671 ? 37.375 -29.328 2.557 1 20.25 671 ASP B C 1
ATOM 10743 O O . ASP B 1 671 ? 36.844 -30.438 2.66 1 20.25 671 ASP B O 1
ATOM 10747 N N . PHE B 1 672 ? 36.625 -28.438 2.031 1 18.48 672 PHE B N 1
ATOM 10748 C CA . PHE B 1 672 ? 35.531 -29.188 1.425 1 18.48 672 PHE B CA 1
ATOM 10749 C C . PHE B 1 672 ? 36 -29.922 0.167 1 18.48 672 PHE B C 1
ATOM 10751 O O . PHE B 1 672 ? 36.156 -29.297 -0.887 1 18.48 672 PHE B O 1
ATOM 10758 N N . ASN B 1 673 ? 36.938 -30.797 0.296 1 18.58 673 ASN B N 1
ATOM 10759 C CA . ASN B 1 673 ? 37.469 -31.672 -0.749 1 18.58 673 ASN B CA 1
ATOM 10760 C C . ASN B 1 673 ? 36.344 -32.531 -1.353 1 18.58 673 ASN B C 1
ATOM 10762 O O . ASN B 1 673 ? 36.031 -33.594 -0.82 1 18.58 673 ASN B O 1
ATOM 10766 N N . LEU B 1 674 ? 35.312 -32.125 -1.541 1 17.86 674 LEU B N 1
ATOM 10767 C CA . LEU B 1 674 ? 34.406 -33.125 -2.068 1 17.86 674 LEU B CA 1
ATOM 10768 C C . LEU B 1 674 ? 34.969 -33.75 -3.328 1 17.86 674 LEU B C 1
ATOM 10770 O O . LEU B 1 674 ? 35.25 -33.062 -4.312 1 17.86 674 LEU B O 1
ATOM 10774 N N . THR B 1 675 ? 35.781 -34.75 -3.186 1 18.16 675 THR B N 1
ATOM 10775 C CA . THR B 1 675 ? 36.312 -35.656 -4.199 1 18.16 675 THR B CA 1
ATOM 10776 C C . THR B 1 675 ? 35.219 -36.188 -5.102 1 18.16 675 THR B C 1
ATOM 10778 O O . THR B 1 675 ? 34.25 -36.781 -4.625 1 18.16 675 THR B O 1
ATOM 10781 N N . PHE B 1 676 ? 34.938 -35.438 -6.066 1 18.47 676 PHE B N 1
ATOM 10782 C CA . PHE B 1 676 ? 34.062 -35.969 -7.125 1 18.47 676 PHE B CA 1
ATOM 10783 C C . PHE B 1 676 ? 34.594 -37.281 -7.652 1 18.47 676 PHE B C 1
ATOM 10785 O O . PHE B 1 676 ? 35.75 -37.406 -8.039 1 18.47 676 PHE B O 1
ATOM 10792 N N . ALA B 1 677 ? 34.219 -38.375 -7.086 1 18.52 677 ALA B N 1
ATOM 10793 C CA . ALA B 1 677 ? 34.656 -39.656 -7.652 1 18.52 677 ALA B CA 1
ATOM 10794 C C . ALA B 1 677 ? 34.375 -39.688 -9.148 1 18.52 677 ALA B C 1
ATOM 10796 O O . ALA B 1 677 ? 33.344 -39.219 -9.609 1 18.52 677 ALA B O 1
ATOM 10797 N N . PRO B 1 678 ? 35.438 -39.812 -10.008 1 20.92 678 PRO B N 1
ATOM 10798 C CA . PRO B 1 678 ? 35.469 -40 -11.461 1 20.92 678 PRO B CA 1
ATOM 10799 C C . PRO B 1 678 ? 34.562 -41.125 -11.922 1 20.92 678 PRO B C 1
ATOM 10801 O O . PRO B 1 678 ? 34.812 -42.281 -11.578 1 20.92 678 PRO B O 1
ATOM 10804 N N . VAL B 1 679 ? 33.375 -41.219 -11.656 1 17.52 679 VAL B N 1
ATOM 10805 C CA . VAL B 1 679 ? 32.781 -42.5 -12.008 1 17.52 679 VAL B CA 1
ATOM 10806 C C . VAL B 1 679 ? 33.219 -42.906 -13.414 1 17.52 679 VAL B C 1
ATOM 10808 O O . VAL B 1 679 ? 33.75 -44 -13.633 1 17.52 679 VAL B O 1
ATOM 10811 N N . ALA B 1 680 ? 32.375 -43.312 -14.5 1 18.69 680 ALA B N 1
ATOM 10812 C CA . ALA B 1 680 ? 32.281 -44.531 -15.328 1 18.69 680 ALA B CA 1
ATOM 10813 C C . ALA B 1 680 ? 33.094 -44.344 -16.625 1 18.69 680 ALA B C 1
ATOM 10815 O O . ALA B 1 680 ? 32.844 -43.406 -17.375 1 18.69 680 ALA B O 1
ATOM 10816 N N . SER B 1 681 ? 34.375 -44.75 -16.656 1 18.39 681 SER B N 1
ATOM 10817 C CA . SER B 1 681 ? 35.219 -45.125 -17.781 1 18.39 681 SER B CA 1
ATOM 10818 C C . SER B 1 681 ? 34.469 -46 -18.781 1 18.39 681 SER B C 1
ATOM 10820 O O . SER B 1 681 ? 34.969 -46.281 -19.875 1 18.39 681 SER B O 1
ATOM 10822 N N . ARG B 1 682 ? 33.469 -46.875 -18.5 1 18.31 682 ARG B N 1
ATOM 10823 C CA . ARG B 1 682 ? 33.5 -48.156 -19.219 1 18.31 682 ARG B CA 1
ATOM 10824 C C . ARG B 1 682 ? 33.031 -47.969 -20.656 1 18.31 682 ARG B C 1
ATOM 10826 O O . ARG B 1 682 ? 32.688 -48.938 -21.328 1 18.31 682 ARG B O 1
ATOM 10833 N N . LEU B 1 683 ? 32.562 -46.781 -21.156 1 18.39 683 LEU B N 1
ATOM 10834 C CA . LEU B 1 683 ? 32.062 -47.031 -22.5 1 18.39 683 LEU B CA 1
ATOM 10835 C C . LEU B 1 683 ? 33.188 -47.438 -23.438 1 18.39 683 LEU B C 1
ATOM 10837 O O . LEU B 1 683 ? 34.125 -46.688 -23.672 1 18.39 683 LEU B O 1
ATOM 10841 N N . ASN B 1 684 ? 33.531 -48.812 -23.625 1 18.27 684 ASN B N 1
ATOM 10842 C CA . ASN B 1 684 ? 34.281 -49.719 -24.484 1 18.27 684 ASN B CA 1
ATOM 10843 C C . ASN B 1 684 ? 34.219 -49.312 -25.953 1 18.27 684 ASN B C 1
ATOM 10845 O O . ASN B 1 684 ? 33.312 -48.562 -26.344 1 18.27 684 ASN B O 1
ATOM 10849 N N . ASP B 1 685 ? 35.094 -50 -26.859 1 20.72 685 ASP B N 1
ATOM 10850 C CA . ASP B 1 685 ? 35.875 -50.344 -28.047 1 20.72 685 ASP B CA 1
ATOM 10851 C C . ASP B 1 685 ? 34.969 -50.812 -29.188 1 20.72 685 ASP B C 1
ATOM 10853 O O . ASP B 1 685 ? 35.469 -51.188 -30.266 1 20.72 685 ASP B O 1
ATOM 10857 N N . LYS B 1 686 ? 33.75 -51.25 -29.219 1 20.97 686 LYS B N 1
ATOM 10858 C CA . LYS B 1 686 ? 33.406 -52.25 -30.219 1 20.97 686 LYS B CA 1
ATOM 10859 C C . LYS B 1 686 ? 33.531 -51.719 -31.625 1 20.97 686 LYS B C 1
ATOM 10861 O O . LYS B 1 686 ? 33.938 -52.406 -32.531 1 20.97 686 LYS B O 1
ATOM 10866 N N . MET B 1 687 ? 32.938 -50.719 -32.219 1 19.98 687 MET B N 1
ATOM 10867 C CA . MET B 1 687 ? 32.5 -51.062 -33.562 1 19.98 687 MET B CA 1
ATOM 10868 C C . MET B 1 687 ? 33.594 -50.812 -34.594 1 19.98 687 MET B C 1
ATOM 10870 O O . MET B 1 687 ? 33.562 -49.812 -35.312 1 19.98 687 MET B O 1
ATOM 10874 N N . TRP B 1 688 ? 35.031 -50.812 -34.344 1 19.55 688 TRP B N 1
ATOM 10875 C CA . TRP B 1 688 ? 35.812 -50.719 -35.562 1 19.55 688 TRP B CA 1
ATOM 10876 C C . TRP B 1 688 ? 35.625 -51.969 -36.438 1 19.55 688 TRP B C 1
ATOM 10878 O O . TRP B 1 688 ? 36.344 -52.156 -37.438 1 19.55 688 TRP B O 1
ATOM 10888 N N . SER B 1 689 ? 35.062 -53.094 -36.156 1 18.8 689 SER B N 1
ATOM 10889 C CA . SER B 1 689 ? 35.438 -54.219 -37 1 18.8 689 SER B CA 1
ATOM 10890 C C . SER B 1 689 ? 34.969 -53.969 -38.438 1 18.8 689 SER B C 1
ATOM 10892 O O . SER B 1 689 ? 35 -54.906 -39.281 1 18.8 689 SER B O 1
ATOM 10894 N N . SER B 1 690 ? 34.344 -53.031 -39.062 1 19.86 690 SER B N 1
ATOM 10895 C CA . SER B 1 690 ? 34.188 -53.438 -40.438 1 19.86 690 SER B CA 1
ATOM 10896 C C . SER B 1 690 ? 35.531 -53.656 -41.125 1 19.86 690 SER B C 1
ATOM 10898 O O . SER B 1 690 ? 36.5 -53 -40.781 1 19.86 690 SER B O 1
ATOM 10900 N N . LYS B 1 691 ? 35.375 -54.688 -42.125 1 20.06 691 LYS B N 1
ATOM 10901 C CA . LYS B 1 691 ? 35.594 -55.125 -43.5 1 20.06 691 LYS B CA 1
ATOM 10902 C C . LYS B 1 691 ? 35.469 -53.969 -44.5 1 20.06 691 LYS B C 1
ATOM 10904 O O . LYS B 1 691 ? 34.531 -53.156 -44.406 1 20.06 691 LYS B O 1
#

pLDDT: mean 73.84, std 25.66, range [17.52, 98.75]

InterPro domains:
  IPR001138 Zn(2)Cys(6) fungal-type DNA-binding domain [PF00172] (19-57)
  IPR001138 Zn(2)Cys(6) fungal-type DNA-binding domain [PS00463] (19-49)
  IPR001138 Zn(2)Cys(6) fungal-type DNA-binding domain [PS50048] (19-51)
  IPR001138 Zn(2)Cys(6) fungal-type DNA-binding domain [cd00067] (15-50)
  IPR007219 Xylanolytic transcriptional activator, regulatory domain [PF04082] (226-430)
  IPR007219 Xylanolytic transcriptional activator, regulatory domain [SM00906] (328-400)
  IPR036864 Zn(2)-C6 fungal-type DNA-binding domain superfamily [G3DSA:4.10.240.10] (18-99)
  IPR036864 Zn(2)-C6 fungal-type DNA-binding domain superfamily [SSF57701] (11-57)
  IPR051127 Fungal secondary metabolite regulators [PTHR47424] (6-580)

Solvent-accessible surface area (backbone atoms only — not comparable to full-atom values): 77686 Å² total; per-residue (Å²): 133,82,78,76,74,84,61,79,55,80,82,74,59,77,67,67,86,69,53,27,39,63,28,59,74,63,73,46,88,40,60,37,61,93,90,54,83,47,27,55,63,30,58,73,68,71,48,87,44,40,67,78,61,76,82,81,43,68,71,82,60,54,72,65,41,44,48,48,42,38,52,48,36,49,39,46,38,35,55,75,37,71,82,59,56,58,36,40,67,68,42,40,51,51,48,22,57,73,72,66,29,86,58,92,63,77,67,55,73,74,51,49,68,62,49,53,60,58,45,50,65,54,54,63,70,66,59,63,46,71,42,51,32,63,72,71,33,53,33,43,37,26,75,72,8,56,59,45,48,50,52,52,50,30,52,73,72,68,48,82,64,85,70,68,46,62,51,28,34,58,52,78,63,61,75,74,79,71,71,84,68,68,78,83,69,81,74,85,86,90,70,83,79,73,67,80,76,59,78,54,38,49,62,59,46,51,44,61,52,39,38,50,49,49,71,76,41,50,88,55,46,62,61,27,55,51,40,22,63,73,64,49,32,80,82,53,52,58,74,48,63,70,64,48,52,51,53,47,52,50,32,69,70,67,40,53,47,90,50,43,24,54,53,36,29,49,44,34,46,41,52,59,15,55,57,69,43,89,62,89,67,62,67,68,57,46,53,52,43,49,51,52,37,51,45,34,41,52,50,25,56,38,44,58,49,71,50,29,36,37,19,32,49,43,46,20,52,53,26,42,34,52,10,23,39,60,32,16,52,28,37,47,34,27,31,51,45,39,36,53,36,53,31,43,48,35,58,74,49,73,57,94,54,54,68,60,56,51,33,46,38,27,37,36,40,52,47,50,50,40,55,51,42,54,49,25,44,43,34,37,49,87,48,55,71,54,82,61,82,70,62,49,60,68,46,54,44,69,74,58,67,36,57,79,52,40,56,88,68,43,59,52,56,52,46,53,50,40,53,49,43,46,51,45,43,50,49,51,53,54,30,66,74,61,65,44,64,60,84,52,47,75,61,34,78,80,21,69,61,47,49,49,52,50,51,51,53,49,50,64,69,66,52,54,72,93,64,36,75,86,44,42,85,76,44,55,76,60,38,27,57,56,43,53,49,52,51,38,53,52,26,47,46,49,26,63,67,20,40,64,40,38,49,49,51,41,53,40,50,73,66,63,55,82,70,80,73,58,66,56,49,51,52,40,20,49,49,19,49,52,26,23,51,49,34,39,50,50,53,50,48,30,45,74,68,73,63,59,43,62,60,84,59,62,52,47,54,50,45,33,54,17,41,53,47,34,52,51,49,34,51,41,29,26,65,69,60,50,85,59,58,43,59,70,44,52,53,49,37,49,52,51,23,52,52,37,55,59,53,64,67,43,83,61,47,31,53,31,42,46,53,42,37,50,49,37,39,49,50,43,54,52,49,56,50,53,68,55,47,68,70,68,63,74,66,83,77,75,76,76,67,77,74,64,70,69,74,72,65,69,68,78,70,68,77,74,76,71,83,69,82,78,76,84,71,79,82,75,88,70,72,83,64,75,73,72,74,76,87,71,72,75,88,72,69,92,76,78,66,88,122,134,86,79,76,74,82,61,77,56,80,81,73,62,76,67,68,84,70,52,27,36,62,29,59,74,66,73,46,89,41,59,39,62,92,92,54,84,44,27,56,64,28,60,73,67,71,45,86,44,39,66,78,60,77,79,81,43,69,71,80,60,53,72,66,40,43,47,50,41,37,51,50,35,50,39,47,38,36,54,75,36,71,83,60,56,60,40,39,68,68,43,40,50,50,48,22,56,73,72,67,30,87,59,91,62,76,68,57,71,74,51,47,70,61,46,52,58,59,46,48,65,56,54,63,71,66,58,62,45,71,41,51,32,63,73,71,34,53,34,43,37,27,78,74,8,54,59,45,47,50,52,52,49,32,51,74,70,69,47,82,65,86,71,70,45,62,53,28,35,58,53,79,64,62,75,75,77,72,71,82,66,68,78,82,70,82,72,84,85,87,72,81,79,72,66,80,74,57,77,54,37,48,61,59,45,50,44,61,51,39,39,49,50,50,70,77,41,50,88,54,47,64,60,28,54,52,42,24,64,73,64,49,33,81,83,53,52,57,73,49,63,70,65,48,52,50,53,48,51,50,33,71,70,66,40,52,46,91,48,42,22,55,53,36,32,50,44,35,44,42,51,59,15,56,58,70,44,91,62,90,67,64,68,68,56,47,54,50,44,48,51,53,38,51,45,34,41,53,51,26,56,38,42,58,52,70,50,27,36,37,19,32,49,43,46,20,51,54,27,41,34,54,10,23,38,61,30,16,52,28,37,46,35,28,30,52,45,38,37,52,38,51,32,42,50,35,60,74,47,71,58,93,53,54,71,60,57,52,33,46,39,28,36,37,41,53,46,50,51,41,55,50,42,53,49,25,45,44,35,36,49,88,49,57,69,53,84,60,85,69,60,49,61,68,47,55,45,70,74,59,68,36,56,80,52,39,56,90,67,44,59,53,56,53,47,53,49,41,53,50,43,44,50,44,43,50,50,50,53,55,28,65,75,62,65,45,63,63,81,54,45,76,60,33,78,82,20,69,61,48,49,47,53,50,51,51,52,49,52,63,70,66,50,54,71,90,63,37,76,86,44,41,83,75,43,57,75,61,37,28,57,57,42,53,48,52,50,38,52,52,25,48,46,48,26,63,66,20,40,65,40,37,50,49,52,40,52,41,50,74,64,64,55,83,68,82,72,58,65,56,49,51,52,40,21,48,49,19,49,52,26,23,51,49,34,39,50,50,54,51,48,29,46,76,69,74,62,58,43,62,60,83,59,62,52,46,56,50,44,33,55,16,40,55,49,34,52,50,49,33,51,40,27,26,67,70,61,50,84,61,58,45,60,69,44,53,52,49,38,50,52,51,25,50,52,36,53,59,54,66,68,43,83,62,46,31,52,31,42,45,54,43,36,49,49,37,39,48,50,42,54,52,49,56,48,53,68,54,46,68,70,68,63,72,66,80,76,76,74,78,66,78,76,66,71,72,74,73,66,70,68,78,71,68,77,73,77,72,79,69,80,80,77,82,70,79,81,73,86,67,73,81,62,75,73,72,75,81,69,87,75,72,85,81,78,69,90,67,72,81,131